Protein 3B5M (pdb70)

Radius of gyration: 33.57 Å; Cα contacts (8 Å, |Δi|>4): 1806; chains: 4; bounding box: 83×88×85 Å

InterPro domains:
  IPR007386 DUF447, N-terminal domain [PF04289] (4-126)
  IPR012349 FMN-binding split barrel [G3DSA:2.30.110.10] (1-131)
  IPR049288 DUF447, C-terminal domain [PF20766] (135-187)

Structure (mmCIF, N/CA/C/O backbone):
data_3B5M
#
_entry.id   3B5M
#
_cell.length_a   49.268
_cell.length_b   58.315
_cell.length_c   73.799
_cell.angle_alpha   93.89
_cell.angle_beta   91.12
_cell.angle_gamma   90.10
#
_symmetry.space_group_name_H-M   'P 1'
#
loop_
_entity.id
_entity.type
_entity.pdbx_description
1 polymer 'Uncharacterized protein'
2 non-polymer 'SULFATE ION'
3 water water
#
loop_
_atom_site.group_PDB
_atom_site.id
_atom_site.type_symbol
_atom_site.label_atom_id
_atom_site.label_alt_id
_atom_site.label_comp_id
_atom_site.label_asym_id
_atom_site.label_entity_id
_atom_site.label_seq_id
_atom_site.pdbx_PDB_ins_code
_atom_site.Cartn_x
_atom_site.Cartn_y
_atom_site.Cartn_z
_atom_site.occupancy
_atom_site.B_iso_or_equiv
_atom_site.auth_seq_id
_atom_site.auth_comp_id
_atom_site.auth_asym_id
_atom_site.auth_atom_id
_atom_site.pdbx_PDB_model_num
ATOM 1 N N . SER A 1 2 ? -12.897 -1.742 -31.696 1.00 13.43 0 SER A N 1
ATOM 2 C CA . SER A 1 2 ? -13.811 -2.066 -32.845 1.00 11.68 0 SER A CA 1
ATOM 3 C C . SER A 1 2 ? -15.185 -2.320 -32.277 1.00 10.11 0 SER A C 1
ATOM 4 O O . SER A 1 2 ? -15.268 -2.619 -31.110 1.00 11.50 0 SER A O 1
ATOM 7 N N . LEU A 1 3 ? -16.229 -2.259 -33.099 1.00 10.14 1 LEU A N 1
ATOM 8 C CA . LEU A 1 3 ? -17.586 -2.482 -32.585 1.00 9.96 1 LEU A CA 1
ATOM 9 C C . LEU A 1 3 ? -17.819 -3.987 -32.456 1.00 9.28 1 LEU A C 1
ATOM 10 O O . LEU A 1 3 ? -17.892 -4.696 -33.493 1.00 10.82 1 LEU A O 1
ATOM 15 N N . ILE A 1 4 ? -17.943 -4.485 -31.239 1.00 8.00 2 ILE A N 1
ATOM 16 C CA . ILE A 1 4 ? -17.977 -5.942 -30.985 1.00 8.26 2 ILE A CA 1
ATOM 17 C C . ILE A 1 4 ? -19.228 -6.320 -30.226 1.00 8.59 2 ILE A C 1
ATOM 18 O O . ILE A 1 4 ? -19.596 -5.691 -29.204 1.00 9.15 2 ILE A O 1
ATOM 23 N N . LEU A 1 5 ? -19.895 -7.380 -30.688 1.00 8.31 3 LEU A N 1
ATOM 24 C CA . LEU A 1 5 ? -21.024 -7.994 -29.986 1.00 8.65 3 LEU A CA 1
ATOM 25 C C . LEU A 1 5 ? -20.526 -9.138 -29.105 1.00 8.02 3 LEU A C 1
ATOM 26 O O . LEU A 1 5 ? -19.774 -10.005 -29.579 1.00 8.53 3 LEU A O 1
ATOM 31 N N . GLU A 1 6 ? -20.898 -9.174 -27.827 1.00 7.76 4 GLU A N 1
ATOM 32 C CA . GLU A 1 6 ? -20.646 -10.353 -26.982 1.00 8.71 4 GLU A CA 1
ATOM 33 C C . GLU A 1 6 ? -21.759 -11.344 -27.293 1.00 8.20 4 GLU A C 1
ATOM 34 O O . GLU A 1 6 ? -22.907 -11.179 -26.875 1.00 9.43 4 GLU A O 1
ATOM 40 N N . SER A 1 7 ? -21.429 -12.339 -28.110 1.00 8.45 5 SER A N 1
ATOM 41 C CA . SER A 1 7 ? -22.395 -13.296 -28.680 1.00 8.16 5 SER A CA 1
ATOM 42 C C . SER A 1 7 ? -22.181 -14.712 -28.171 1.00 8.66 5 SER A C 1
ATOM 43 O O . SER A 1 7 ? -21.160 -15.013 -27.560 1.00 8.68 5 SER A O 1
ATOM 46 N N . LEU A 1 8 ? -23.132 -15.577 -28.510 1.00 8.00 6 LEU A N 1
ATOM 47 C CA . LEU A 1 8 ? -22.889 -17.019 -28.508 1.00 7.67 6 LEU A CA 1
ATOM 48 C C . LEU A 1 8 ? -22.944 -17.502 -29.926 1.00 7.25 6 LEU A C 1
ATOM 49 O O . LEU A 1 8 ? -23.825 -17.065 -30.703 1.00 7.47 6 LEU A O 1
ATOM 54 N N A VAL A 1 9 ? -22.006 -18.375 -30.280 0.50 6.57 7 VAL A N 1
ATOM 55 N N B VAL A 1 9 ? -22.037 -18.411 -30.282 0.50 8.02 7 VAL A N 1
ATOM 56 C CA A VAL A 1 9 ? -21.960 -18.921 -31.634 0.50 7.83 7 VAL A CA 1
ATOM 57 C CA B VAL A 1 9 ? -21.956 -18.929 -31.655 0.50 7.70 7 VAL A CA 1
ATOM 58 C C A VAL A 1 9 ? -22.235 -20.434 -31.599 0.50 6.53 7 VAL A C 1
ATOM 59 C C B VAL A 1 9 ? -22.121 -20.443 -31.690 0.50 8.49 7 VAL A C 1
ATOM 60 O O A VAL A 1 9 ? -21.741 -21.155 -30.714 0.50 7.50 7 VAL A O 1
ATOM 61 O O B VAL A 1 9 ? -21.397 -21.179 -30.969 0.50 7.03 7 VAL A O 1
ATOM 68 N N . THR A 1 10 ? -23.042 -20.908 -32.528 1.00 7.46 8 THR A N 1
ATOM 69 C CA . THR A 1 10 ? -23.148 -22.327 -32.779 1.00 7.51 8 THR A CA 1
ATOM 70 C C . THR A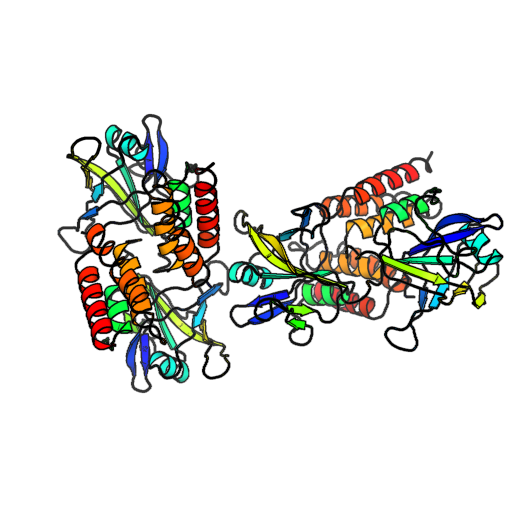 1 10 ? -22.437 -22.677 -34.081 1.00 7.83 8 THR A C 1
ATOM 71 O O . THR A 1 10 ? -22.476 -21.906 -35.061 1.00 7.79 8 THR A O 1
ATOM 75 N N . THR A 1 11 ? -21.793 -23.838 -34.085 1.00 8.35 9 THR A N 1
ATOM 76 C CA . THR A 1 11 ? -21.183 -24.391 -35.277 1.00 8.53 9 THR A CA 1
ATOM 77 C C . THR A 1 11 ? -21.394 -25.912 -35.229 1.00 8.51 9 THR A C 1
ATOM 78 O O . THR A 1 11 ? -21.707 -26.460 -34.172 1.00 9.63 9 THR A O 1
ATOM 82 N N . LEU A 1 12 ? -21.187 -26.575 -36.370 1.00 8.18 10 LEU A N 1
ATOM 83 C CA . LEU A 1 12 ? -21.296 -28.039 -36.493 1.00 8.66 10 LEU A CA 1
ATOM 84 C C . LEU A 1 12 ? -19.959 -28.596 -36.931 1.00 9.03 10 LEU A C 1
ATOM 85 O O . LEU A 1 12 ? -19.244 -28.006 -37.730 1.00 8.92 10 LEU A O 1
ATOM 90 N N . ASP A 1 13 ? -19.621 -29.769 -36.374 1.00 9.07 11 ASP A N 1
ATOM 91 C CA . ASP A 1 13 ? -18.407 -30.448 -36.818 1.00 9.57 11 ASP A CA 1
ATOM 92 C C . ASP A 1 13 ? -18.721 -31.327 -38.050 1.00 10.37 11 ASP A C 1
ATOM 93 O O . ASP A 1 13 ? -19.801 -31.255 -38.630 1.00 10.52 11 ASP A O 1
ATOM 98 N N . GLU A 1 14 ? -17.741 -32.126 -38.467 1.00 10.27 12 GLU A N 1
ATOM 99 C CA . GLU A 1 14 ? -17.860 -32.905 -39.713 1.00 11.12 12 GLU A CA 1
ATOM 100 C C . GLU A 1 14 ? -18.962 -33.961 -39.636 1.00 12.33 12 GLU A C 1
ATOM 101 O O . GLU A 1 14 ? -19.428 -34.451 -40.671 1.00 15.01 12 GLU A O 1
ATOM 107 N N . GLN A 1 15 ? -19.366 -34.309 -38.419 1.00 12.17 13 GLN A N 1
ATOM 108 C CA A GLN A 1 15 ? -20.423 -35.301 -38.129 0.50 9.01 13 GLN A CA 1
ATOM 109 C CA B GLN A 1 15 ? -20.449 -35.297 -38.254 0.50 17.22 13 GLN A CA 1
ATOM 110 C C . GLN A 1 15 ? -21.745 -34.678 -37.732 1.00 16.17 13 GLN A C 1
ATOM 111 O O . GLN A 1 15 ? -22.692 -35.383 -37.347 1.00 17.02 13 GLN A O 1
ATOM 122 N N . GLY A 1 16 ? -21.808 -33.352 -37.791 1.00 13.50 14 GLY A N 1
ATOM 123 C CA . GLY A 1 16 ? -23.023 -32.635 -37.421 1.00 14.60 14 GLY A CA 1
ATOM 124 C C . GLY A 1 16 ? -23.166 -32.403 -35.931 1.00 12.97 14 GLY A C 1
ATOM 125 O O . GLY A 1 16 ? -24.241 -31.932 -35.513 1.00 15.88 14 GLY A O 1
ATOM 126 N N . ARG A 1 17 ? -22.138 -32.661 -35.144 1.00 11.43 15 ARG A N 1
ATOM 127 C CA . ARG A 1 17 ? -22.235 -32.417 -33.696 1.00 12.26 15 ARG A CA 1
ATOM 128 C C . ARG A 1 17 ? -22.180 -30.918 -33.442 1.00 11.38 15 ARG A C 1
ATOM 129 O O . ARG A 1 17 ? -21.351 -30.193 -34.012 1.00 11.08 15 ARG A O 1
ATOM 137 N N . ILE A 1 18 ? -23.046 -30.447 -32.560 1.00 11.29 16 ILE A N 1
ATOM 138 C CA . ILE A 1 18 ? -23.213 -29.021 -32.301 1.00 10.39 16 ILE A CA 1
ATOM 139 C C . ILE A 1 18 ? -22.274 -28.525 -31.243 1.00 10.59 16 ILE A C 1
ATOM 140 O O . ILE A 1 18 ? -22.133 -29.141 -30.164 1.00 13.74 16 ILE A O 1
ATOM 145 N N . ASN A 1 19 ? -21.633 -27.400 -31.485 1.00 9.96 17 ASN A N 1
ATOM 146 C CA . ASN A 1 19 ? -20.823 -26.731 -30.489 1.00 10.57 17 ASN A CA 1
ATOM 147 C C . ASN A 1 19 ? -21.419 -25.353 -30.196 1.00 9.09 17 ASN A C 1
ATOM 148 O O . ASN A 1 19 ? -21.856 -24.660 -31.132 1.00 11.18 17 ASN A O 1
ATOM 153 N N . LEU A 1 20 ? -21.432 -24.945 -28.945 1.00 8.82 18 LEU A N 1
ATOM 154 C CA . LEU A 1 20 ? -21.896 -23.628 -28.523 1.00 9.80 18 LEU A CA 1
ATOM 155 C C . LEU A 1 20 ? -20.779 -22.963 -27.746 1.00 9.80 18 LEU A C 1
ATOM 156 O O . LEU A 1 20 ? -20.270 -23.571 -26.778 1.00 12.57 18 LEU A O 1
ATOM 161 N N . ALA A 1 21 ? -20.352 -21.764 -28.119 1.00 9.09 19 ALA A N 1
ATOM 162 C CA . ALA A 1 21 ? -19.253 -21.090 -27.441 1.00 10.09 19 ALA A CA 1
ATOM 163 C C . ALA A 1 21 ? -19.418 -19.575 -27.524 1.00 9.07 19 ALA A C 1
ATOM 164 O O . ALA A 1 21 ? -20.109 -19.075 -28.416 1.00 9.51 19 ALA A O 1
ATOM 166 N N . PRO A 1 22 ? -18.761 -18.825 -26.649 1.00 9.29 20 PRO A N 1
ATOM 167 C CA . PRO A 1 22 ? -18.783 -17.386 -26.790 1.00 10.07 20 PRO A CA 1
ATOM 168 C C . PRO A 1 22 ? -17.955 -16.967 -27.971 1.00 10.67 20 PRO A C 1
ATOM 169 O O . PRO A 1 22 ? -16.984 -17.621 -28.341 1.00 11.84 20 PRO A O 1
ATOM 173 N N . LEU A 1 23 ? -18.324 -15.847 -28.562 1.00 8.99 21 LEU A N 1
ATOM 174 C CA . LEU A 1 23 ? -17.520 -15.203 -29.580 1.00 9.55 21 LEU A CA 1
ATOM 175 C C . LEU A 1 23 ? -17.785 -13.726 -29.540 1.00 8.01 21 LEU A C 1
ATOM 176 O O . LEU A 1 23 ? -18.923 -13.319 -29.268 1.00 8.95 21 LEU A O 1
ATOM 181 N N . GLY A 1 24 ? -16.779 -12.938 -29.874 1.00 8.85 22 GLY A N 1
ATOM 182 C CA . GLY A 1 24 ? -16.918 -11.469 -29.972 1.00 8.73 22 GLY A CA 1
ATOM 183 C C . GLY A 1 24 ? -16.691 -11.019 -31.400 1.00 8.71 22 GLY A C 1
ATOM 184 O O . GLY A 1 24 ? -15.642 -10.404 -31.686 1.00 10.15 22 GLY A O 1
ATOM 185 N N . PRO A 1 25 ? -17.629 -11.256 -32.298 1.00 7.76 23 PRO A N 1
ATOM 186 C CA . PRO A 1 25 ? -17.440 -10.792 -33.669 1.00 9.30 23 PRO A CA 1
ATOM 187 C C . PRO A 1 25 ? -17.465 -9.276 -33.783 1.00 9.48 23 PRO A C 1
ATOM 188 O O . PRO A 1 25 ? -18.186 -8.598 -33.037 1.00 8.80 23 PRO A O 1
ATOM 192 N N . ILE A 1 26 ? -16.684 -8.780 -34.728 1.00 8.59 24 ILE A N 1
ATOM 193 C CA . ILE A 1 26 ? -16.737 -7.368 -35.102 1.00 9.16 24 ILE A CA 1
ATOM 194 C C . ILE A 1 26 ? -17.890 -7.190 -36.041 1.00 10.11 24 ILE A C 1
ATOM 195 O O . ILE A 1 26 ? -18.056 -7.952 -37.011 1.00 9.62 24 ILE A O 1
ATOM 200 N N . VAL A 1 27 ? -18.727 -6.217 -35.778 1.00 9.45 25 VAL A N 1
ATOM 201 C CA . VAL A 1 27 ? -19.841 -5.865 -36.647 1.00 10.99 25 VAL A CA 1
ATOM 202 C C . VAL A 1 27 ? -19.336 -4.963 -37.772 1.00 12.08 25 VAL A C 1
ATOM 203 O O . VAL A 1 27 ? -18.685 -3.879 -37.546 1.00 13.99 25 VAL A O 1
ATOM 207 N N . LEU A 1 28 ? -19.518 -5.415 -38.999 1.00 9.69 26 LEU A N 1
ATOM 208 C CA . LEU A 1 28 ? -19.087 -4.708 -40.171 1.00 10.17 26 LEU A CA 1
ATOM 209 C C . LEU A 1 28 ? -20.288 -4.043 -40.834 1.00 13.51 26 LEU A C 1
ATOM 210 O O . LEU A 1 28 ? -21.434 -4.494 -40.668 1.00 13.23 26 LEU A O 1
ATOM 215 N N . PRO A 1 29 ? -20.035 -2.999 -41.662 1.00 13.61 27 PRO A N 1
ATOM 216 C CA . PRO A 1 29 ? -21.073 -2.389 -42.476 1.00 16.78 27 PRO A CA 1
ATOM 217 C C . PRO A 1 29 ? -21.864 -3.401 -43.282 1.00 14.84 27 PRO A C 1
ATOM 218 O O . PRO A 1 29 ? -21.314 -4.410 -43.690 1.00 15.02 27 PRO A O 1
ATOM 222 N N . PRO A 1 30 ? -23.155 -3.100 -43.531 1.00 17.51 28 PRO A N 1
ATOM 223 C CA . PRO A 1 30 ? -23.906 -3.967 -44.428 1.00 19.60 28 PRO A CA 1
ATOM 224 C C . PRO A 1 30 ? -23.425 -3.786 -45.871 1.00 24.27 28 PRO A C 1
ATOM 225 O O . PRO A 1 30 ? -22.745 -2.791 -46.184 1.00 23.73 28 PRO A O 1
ATOM 229 N N . GLN A 1 31 ? -23.743 -4.745 -46.731 1.00 22.78 29 GLN A N 1
ATOM 230 C CA A GLN A 1 31 ? -23.406 -4.646 -48.157 0.50 28.23 29 GLN A CA 1
ATOM 231 C CA B GLN A 1 31 ? -23.402 -4.647 -48.157 0.50 27.23 29 GLN A CA 1
ATOM 232 C C . GLN A 1 31 ? -24.183 -3.529 -48.857 1.00 31.66 29 GLN A C 1
ATOM 233 O O . GLN A 1 31 ? -23.680 -2.912 -49.808 1.00 43.08 29 GLN A O 1
ATOM 244 N N . SER A 1 32 ? -25.400 -3.274 -48.377 1.00 28.12 30 SER A N 1
ATOM 245 C CA A SER A 1 32 ? -26.267 -2.233 -48.924 0.50 31.83 30 SER A CA 1
ATOM 246 C CA B SER A 1 32 ? -26.269 -2.233 -48.924 0.50 32.74 30 SER A CA 1
ATOM 247 C C . SER A 1 32 ? -26.968 -1.501 -47.779 1.00 34.19 30 SER A C 1
ATOM 248 O O . SER A 1 32 ? -27.235 -2.106 -46.726 1.00 30.12 30 SER A O 1
ATOM 253 N N . PRO A 1 33 ? -27.264 -0.185 -47.954 1.00 33.06 31 PRO A N 1
ATOM 254 C CA . PRO A 1 33 ? -27.924 0.520 -46.838 1.00 34.82 31 PRO A CA 1
ATOM 255 C C . PRO A 1 33 ? -29.231 -0.135 -46.390 1.00 32.84 31 PRO A C 1
ATOM 256 O O . PRO A 1 33 ? -30.009 -0.602 -47.223 1.00 35.69 31 PRO A O 1
ATOM 260 N N . GLY A 1 34 ? -29.431 -0.200 -45.075 1.00 38.08 32 GLY A N 1
ATOM 261 C CA . GLY A 1 34 ? -30.588 -0.870 -44.479 1.00 37.17 32 GLY A CA 1
ATOM 262 C C . GLY A 1 34 ? -30.409 -2.372 -44.296 1.00 32.67 32 GLY A C 1
ATOM 263 O O . GLY A 1 34 ? -31.225 -3.022 -43.625 1.00 34.67 32 GLY A O 1
ATOM 264 N N . GLY A 1 35 ? -29.342 -2.912 -44.889 1.00 24.88 33 GLY A N 1
ATOM 265 C CA . GLY A 1 35 ? -29.103 -4.364 -44.945 1.00 25.20 33 GLY A CA 1
ATOM 266 C C . GLY A 1 35 ? -28.599 -4.964 -43.647 1.00 18.08 33 GLY A C 1
ATOM 267 O O . GLY A 1 35 ? -28.338 -4.258 -42.678 1.00 19.83 33 GLY A O 1
ATOM 268 N N . LEU A 1 36 ? -28.476 -6.290 -43.644 1.00 15.78 34 LEU A N 1
ATOM 269 C CA . LEU A 1 36 ? -27.983 -6.983 -42.463 1.00 14.01 34 LEU A CA 1
ATOM 270 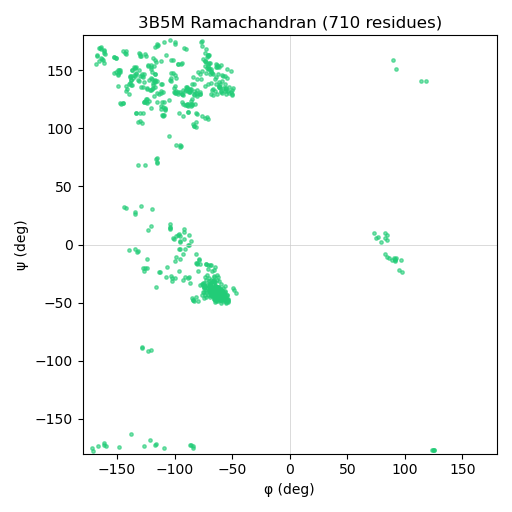C C . LEU A 1 36 ? -26.486 -6.700 -42.285 1.00 14.67 34 LEU A C 1
ATOM 271 O O . LEU A 1 36 ? -25.772 -6.488 -43.244 1.00 14.05 34 LEU A O 1
ATOM 276 N N . PRO A 1 37 ? -26.008 -6.720 -41.038 1.00 13.30 35 PRO A N 1
ATOM 277 C CA . PRO A 1 37 ? -24.578 -6.538 -40.806 1.00 12.64 35 PRO A CA 1
ATOM 278 C C . PRO A 1 37 ? -23.786 -7.676 -41.447 1.00 12.30 35 PRO A C 1
ATOM 279 O O . PRO A 1 37 ? -24.331 -8.780 -41.660 1.00 11.42 35 PRO A O 1
ATOM 283 N N . GLN A 1 38 ? -22.530 -7.419 -41.779 1.00 10.19 36 GLN A N 1
ATOM 284 C CA . GLN A 1 38 ? -21.571 -8.485 -41.983 1.00 9.48 36 GLN A CA 1
ATOM 285 C C . GLN A 1 38 ? -20.749 -8.604 -40.727 1.00 8.57 36 GLN A C 1
ATOM 286 O O . GLN A 1 38 ? -20.874 -7.764 -39.817 1.00 9.34 36 GLN A O 1
ATOM 292 N N . PHE A 1 39 ? -19.898 -9.619 -40.621 1.00 8.41 37 PHE A N 1
ATOM 293 C CA . PHE A 1 39 ? -19.159 -9.844 -39.404 1.00 7.55 37 PHE A CA 1
ATOM 294 C C . PHE A 1 39 ? -17.739 -10.222 -39.696 1.00 9.16 37 PHE A C 1
ATOM 295 O O . PHE A 1 39 ? -17.464 -10.887 -40.716 1.00 9.97 37 PHE A O 1
ATOM 303 N N . LEU A 1 40 ? -16.794 -9.787 -38.860 1.00 9.22 38 LEU A N 1
ATOM 304 C CA . LEU A 1 40 ? -15.430 -10.276 -38.927 1.00 8.22 38 LEU A CA 1
ATOM 305 C C . LEU A 1 40 ? -15.235 -11.162 -37.707 1.00 9.25 38 LEU A C 1
ATOM 306 O O . LEU A 1 40 ? -15.364 -10.721 -36.540 1.00 9.60 38 LEU A O 1
ATOM 311 N N . LEU A 1 41 ? -14.992 -12.451 -37.969 1.00 10.23 39 LEU A N 1
ATOM 312 C CA . LEU A 1 41 ? -14.831 -13.469 -36.934 1.00 8.75 39 LEU A CA 1
ATOM 313 C C . LEU A 1 41 ? -13.367 -13.737 -36.750 1.00 9.89 39 LEU A C 1
ATOM 314 O O . LEU A 1 41 ? -12.630 -13.936 -37.734 1.00 11.57 39 LEU A O 1
ATOM 319 N N . ARG A 1 42 ? -12.937 -13.802 -35.514 1.00 9.91 40 ARG A N 1
ATOM 320 C CA A ARG A 1 42 ? -11.549 -14.007 -35.142 0.50 13.32 40 ARG A CA 1
ATOM 321 C CA B ARG A 1 42 ? -11.538 -14.055 -35.172 0.50 10.44 40 ARG A CA 1
ATOM 322 C C . ARG A 1 42 ? -11.530 -15.177 -34.128 1.00 12.63 40 ARG A C 1
ATOM 323 O O . ARG A 1 42 ? -11.195 -15.004 -33.015 1.00 13.21 40 ARG A O 1
ATOM 338 N N . PRO A 1 43 ? -11.905 -16.359 -34.575 1.00 12.35 41 PRO A N 1
ATOM 339 C CA . PRO A 1 43 ? -11.955 -17.480 -33.689 1.00 13.68 41 PRO A CA 1
ATOM 340 C C . PRO A 1 43 ? -10.545 -17.875 -33.251 1.00 13.59 41 PRO A C 1
ATOM 341 O O . PRO A 1 43 ? -9.586 -17.711 -33.983 1.00 16.32 41 PRO A O 1
ATOM 345 N N . TYR A 1 44 ? -10.464 -18.434 -32.065 1.00 13.57 42 TYR A N 1
ATOM 346 C CA . TYR A 1 44 ? -9.178 -18.795 -31.483 1.00 15.29 42 TYR A CA 1
ATOM 347 C C . TYR A 1 44 ? -8.664 -20.119 -32.027 1.00 14.63 42 TYR A C 1
ATOM 348 O O . TYR A 1 44 ? -9.358 -21.143 -31.939 1.00 13.23 42 TYR A O 1
ATOM 357 N N . GLU A 1 45 ? -7.419 -20.120 -32.485 1.00 15.36 43 GLU A N 1
ATOM 358 C CA . GLU A 1 45 ? -6.808 -21.289 -33.106 1.00 16.28 43 GLU A CA 1
ATOM 359 C C . GLU A 1 45 ? -6.878 -22.493 -32.181 1.00 15.69 43 GLU A C 1
ATOM 360 O O . GLU A 1 45 ? -6.560 -22.407 -30.999 1.00 15.35 43 GLU A O 1
ATOM 366 N N . GLY A 1 46 ? -7.356 -23.611 -32.709 1.00 14.65 44 GLY A N 1
ATOM 367 C CA . GLY A 1 46 ? -7.429 -24.845 -31.942 1.00 16.63 44 GLY A CA 1
ATOM 368 C C . GLY A 1 46 ? -8.734 -25.060 -31.217 1.00 16.75 44 GLY A C 1
ATOM 369 O O . GLY A 1 46 ? -8.987 -26.169 -30.715 1.00 18.30 44 GLY A O 1
ATOM 370 N N . SER A 1 47 ? -9.571 -24.021 -31.132 1.00 13.03 45 SER A N 1
ATOM 371 C CA . SER A 1 47 ? -10.885 -24.140 -30.490 1.00 12.14 45 SER A CA 1
ATOM 372 C C . SER A 1 47 ? -11.818 -24.920 -31.409 1.00 10.71 45 SER A C 1
ATOM 373 O O . SER A 1 47 ? -11.619 -24.964 -32.623 1.00 10.93 45 SER A O 1
ATOM 376 N N . THR A 1 48 ? -12.865 -25.505 -30.837 1.00 10.71 46 THR A N 1
ATOM 377 C CA . THR A 1 48 ? -13.828 -26.213 -31.650 1.00 11.33 46 THR A CA 1
ATOM 378 C C . THR A 1 48 ? -14.538 -25.264 -32.609 1.00 9.24 46 THR A C 1
ATOM 379 O O . THR A 1 48 ? -14.744 -25.602 -33.775 1.00 9.25 46 THR A O 1
ATOM 383 N N . THR A 1 49 ? -14.860 -24.052 -32.166 1.00 9.63 47 THR A N 1
ATOM 384 C CA . THR A 1 49 ? -15.451 -23.044 -33.071 1.00 9.33 47 THR A CA 1
ATOM 385 C C . THR A 1 49 ? -14.557 -22.775 -34.245 1.00 9.41 47 THR A C 1
ATOM 386 O O . THR A 1 49 ? -15.026 -22.736 -35.389 1.00 8.42 47 THR A O 1
ATOM 390 N N . CYS A 1 50 ? -13.277 -22.593 -33.990 1.00 8.75 48 CYS A N 1
ATOM 391 C CA . CYS A 1 50 ? -12.351 -22.295 -35.066 1.00 10.10 48 CYS A CA 1
ATOM 392 C C . CYS A 1 50 ? -12.239 -23.495 -36.031 1.00 9.45 48 CYS A C 1
ATOM 393 O O . CYS A 1 50 ? -12.359 -23.335 -37.249 1.00 9.12 48 CYS A O 1
ATOM 396 N N . ASP A 1 51 ? -12.077 -24.705 -35.487 1.00 9.15 49 ASP A N 1
ATOM 397 C CA . ASP A 1 51 ? -12.008 -25.899 -36.356 1.00 9.21 49 ASP A CA 1
ATOM 398 C C . ASP A 1 51 ? -13.243 -26.002 -37.230 1.00 8.22 49 ASP A C 1
ATOM 399 O O . ASP A 1 51 ? -13.164 -26.258 -38.441 1.00 9.04 49 ASP A O 1
ATOM 404 N N . ASN A 1 52 ? -14.416 -25.806 -36.637 1.00 8.48 50 ASN A N 1
ATOM 405 C CA . ASN A 1 52 ? -15.663 -25.980 -37.362 1.00 9.34 50 ASN A CA 1
ATOM 406 C C . ASN A 1 52 ? -15.877 -24.882 -38.401 1.00 7.52 50 ASN A C 1
ATOM 407 O O . ASN A 1 52 ? -16.363 -25.149 -39.487 1.00 8.61 50 ASN A O 1
ATOM 412 N N . LEU A 1 53 ? -15.457 -23.654 -38.107 1.00 7.92 51 LEU A N 1
ATOM 413 C CA . LEU A 1 53 ? -15.523 -22.571 -39.096 1.00 8.22 51 LEU A CA 1
ATOM 414 C C . LEU A 1 53 ? -14.589 -22.820 -40.245 1.00 8.21 51 LEU A C 1
ATOM 415 O O . LEU A 1 53 ? -14.974 -22.613 -41.414 1.00 8.94 51 LEU A O 1
ATOM 420 N N . LEU A 1 54 ? -13.381 -23.275 -39.950 1.00 8.41 52 LEU A N 1
ATOM 421 C CA . LEU A 1 54 ? -12.423 -23.516 -41.026 1.00 9.35 52 LEU A CA 1
ATOM 422 C C . LEU A 1 54 ? -12.806 -24.720 -41.899 1.00 9.28 52 LEU A C 1
ATOM 423 O O . LEU A 1 54 ? -12.476 -24.746 -43.096 1.00 11.01 52 LEU A O 1
ATOM 428 N N . ALA A 1 55 ? -13.509 -25.708 -41.331 1.00 8.59 53 ALA A N 1
ATOM 429 C CA . ALA A 1 55 ? -13.980 -26.852 -42.093 1.00 9.09 53 ALA A CA 1
ATOM 430 C C . ALA A 1 55 ? -15.223 -26.540 -42.872 1.00 8.67 53 ALA A C 1
ATOM 431 O O . ALA A 1 55 ? -15.315 -26.869 -44.042 1.00 11.30 53 ALA A O 1
ATOM 433 N N . SER A 1 56 ? -16.222 -25.933 -42.247 1.00 9.17 54 SER A N 1
ATOM 434 C CA . SER A 1 56 ? -17.548 -25.813 -42.851 1.00 10.21 54 SER A CA 1
ATOM 435 C C . SER A 1 56 ? -17.845 -24.493 -43.487 1.00 9.15 54 SER A C 1
ATOM 436 O O . SER A 1 56 ? -18.719 -24.429 -44.358 1.00 10.42 54 SER A O 1
ATOM 439 N N . GLY A 1 57 ? -17.219 -23.415 -42.987 1.00 8.66 55 GLY A N 1
ATOM 440 C CA . GLY A 1 57 ? -17.597 -22.089 -43.456 1.00 9.15 55 GLY A CA 1
ATOM 441 C C . GLY A 1 57 ? -18.860 -21.518 -42.852 1.00 8.45 55 GLY A C 1
ATOM 442 O O . GLY A 1 57 ? -19.252 -20.415 -43.287 1.00 8.51 55 GLY A O 1
ATOM 443 N N . ASN A 1 58 ? -19.518 -22.207 -41.927 1.00 7.58 56 ASN A N 1
ATOM 444 C CA . ASN A 1 58 ? -20.833 -21.801 -41.441 1.00 7.50 56 ASN A CA 1
ATOM 445 C C . ASN A 1 58 ? -20.804 -21.559 -39.942 1.00 7.42 56 ASN A C 1
ATOM 446 O O . ASN A 1 58 ? -20.060 -22.229 -39.209 1.00 7.93 56 ASN A O 1
ATOM 451 N N . ALA A 1 59 ? -21.677 -20.655 -39.483 1.00 6.81 57 ALA A N 1
ATOM 452 C CA . ALA A 1 59 ? -21.893 -20.448 -38.050 1.00 6.54 57 ALA A CA 1
ATOM 453 C C . ALA A 1 59 ? -23.201 -19.732 -37.858 1.00 6.65 57 ALA A C 1
ATOM 454 O O . ALA A 1 59 ? -23.731 -19.157 -38.810 1.00 7.14 57 ALA A O 1
ATOM 456 N N . VAL A 1 60 ? -23.723 -19.727 -36.634 1.00 7.68 58 VAL A N 1
ATOM 457 C CA . VAL A 1 60 ? -24.849 -18.882 -36.284 1.00 6.75 58 VAL A CA 1
ATOM 458 C C . VAL A 1 60 ? -24.450 -18.028 -35.090 1.00 7.12 58 VAL A C 1
ATOM 459 O O . VAL A 1 60 ? -24.052 -18.542 -34.021 1.00 7.70 58 VAL A O 1
ATOM 463 N N . ILE A 1 61 ? -24.534 -16.709 -35.284 1.00 6.44 59 ILE A N 1
ATOM 464 C CA . ILE A 1 61 ? -24.192 -15.723 -34.245 1.00 6.85 59 ILE A CA 1
ATOM 465 C C . ILE A 1 61 ? -25.481 -15.302 -33.567 1.00 6.61 59 ILE A C 1
ATOM 466 O O . ILE A 1 61 ? -26.446 -14.957 -34.237 1.00 7.31 59 ILE A O 1
ATOM 471 N N . HIS A 1 62 ? -25.480 -15.309 -32.232 1.00 6.13 60 HIS A N 1
ATOM 472 C CA . HIS A 1 62 ? -26.688 -14.997 -31.480 1.00 6.70 60 HIS A CA 1
ATOM 473 C C . HIS A 1 62 ? -26.524 -13.778 -30.602 1.00 8.17 60 HIS A C 1
ATOM 474 O O . HIS A 1 62 ? -25.545 -13.665 -29.871 1.00 8.65 60 HIS A O 1
ATOM 481 N N . VAL A 1 63 ? -27.563 -12.946 -30.620 1.00 7.47 61 VAL A N 1
ATOM 482 C CA . VAL A 1 63 ? -27.751 -11.877 -29.639 1.00 7.84 61 VAL A CA 1
ATOM 483 C C . VAL A 1 63 ? -28.576 -12.496 -28.524 1.00 8.28 61 VAL A C 1
ATOM 484 O O . VAL A 1 63 ? -29.703 -12.958 -28.743 1.00 8.28 61 VAL A O 1
ATOM 488 N N . ILE A 1 64 ? -27.999 -12.494 -27.323 1.00 8.39 62 ILE A N 1
ATOM 489 C CA . ILE A 1 64 ? -28.641 -13.064 -26.142 1.00 9.45 62 ILE A CA 1
ATOM 490 C C . ILE A 1 64 ? -28.502 -12.107 -24.956 1.00 8.93 62 ILE A C 1
ATOM 491 O O . ILE A 1 64 ? -27.566 -11.326 -24.861 1.00 9.43 62 ILE A O 1
ATOM 496 N N . ASP A 1 65 ? -29.488 -12.210 -24.068 1.00 9.73 63 ASP A N 1
ATOM 497 C CA . ASP A 1 65 ? -29.421 -11.543 -22.761 1.00 9.64 63 ASP A CA 1
ATOM 498 C C . ASP A 1 65 ? -29.114 -12.519 -21.649 1.00 12.44 63 ASP A C 1
ATOM 499 O O . ASP A 1 65 ? -29.266 -12.163 -20.476 1.00 12.91 63 ASP A O 1
ATOM 504 N N . ASP A 1 66 ? -28.596 -13.707 -22.004 1.00 11.46 64 ASP A N 1
ATOM 505 C CA . ASP A 1 66 ? -28.308 -14.794 -21.056 1.00 12.17 64 ASP A CA 1
ATOM 506 C C . ASP A 1 66 ? -26.804 -14.781 -20.696 1.00 11.81 64 ASP A C 1
ATOM 507 O O . ASP A 1 66 ? -25.989 -15.450 -21.300 1.00 13.84 64 ASP A O 1
ATOM 512 N N . ALA A 1 67 ? -26.484 -13.966 -19.712 1.00 13.56 65 ALA A N 1
ATOM 513 C CA . ALA A 1 67 ? -25.108 -13.837 -19.252 1.00 12.91 65 ALA A CA 1
ATOM 514 C C . ALA A 1 67 ? -24.638 -15.125 -18.565 1.00 12.97 65 ALA A C 1
ATOM 515 O O . ALA A 1 67 ? -23.474 -15.478 -18.671 1.00 14.89 65 ALA A O 1
ATOM 517 N N . LEU A 1 68 ? -25.565 -15.841 -17.941 1.00 13.88 66 LEU A N 1
ATOM 518 C CA . LEU A 1 68 ? -25.229 -17.133 -17.321 1.00 13.75 66 LEU A CA 1
ATOM 519 C C . LEU A 1 68 ? -24.712 -18.118 -18.365 1.00 14.84 66 LEU A C 1
ATOM 520 O O . LEU A 1 68 ? -23.686 -18.773 -18.161 1.00 13.91 66 LEU A O 1
ATOM 525 N N . LEU A 1 69 ? -25.375 -18.209 -19.519 1.00 12.46 67 LEU A N 1
ATOM 526 C CA . LEU A 1 69 ? -24.940 -19.149 -20.531 1.00 13.85 67 LEU A CA 1
ATOM 527 C C . LEU A 1 69 ? -23.595 -18.755 -21.138 1.00 12.68 67 LEU A C 1
ATOM 528 O O . LEU A 1 69 ? -22.788 -19.624 -21.462 1.00 14.86 67 LEU A O 1
ATOM 533 N N . ILE A 1 70 ? -23.357 -17.449 -21.303 1.00 13.16 68 ILE A N 1
ATOM 534 C CA . ILE A 1 70 ? -22.027 -17.008 -21.746 1.00 15.90 68 ILE A CA 1
ATOM 535 C C . ILE A 1 70 ? -20.987 -17.429 -20.717 1.00 13.97 68 ILE A C 1
ATOM 536 O O . ILE A 1 70 ? -19.970 -18.002 -21.085 1.00 14.97 68 ILE A O 1
ATOM 541 N N . ALA A 1 71 ? -21.255 -17.184 -19.437 1.00 13.75 69 ALA A N 1
ATOM 542 C CA . ALA A 1 71 ? -20.297 -17.617 -18.405 1.00 14.09 69 ALA A CA 1
ATOM 543 C C . ALA A 1 71 ? -20.048 -19.121 -18.425 1.00 15.38 69 ALA A C 1
ATOM 544 O O . ALA A 1 71 ? -18.894 -19.549 -18.379 1.00 14.92 69 ALA A O 1
ATOM 546 N N . LYS A 1 72 ? -21.106 -19.906 -18.522 1.00 13.11 70 LYS A N 1
ATOM 547 C CA . LYS A 1 72 ? -20.937 -21.348 -18.541 1.00 14.57 70 LYS A CA 1
ATOM 548 C C . LYS A 1 72 ? -20.086 -21.838 -19.711 1.00 14.76 70 LYS A C 1
ATOM 549 O O . LYS A 1 72 ? -19.185 -22.644 -19.541 1.00 16.85 70 LYS A O 1
ATOM 555 N N . THR A 1 73 ? -20.349 -21.325 -20.923 1.00 14.65 71 THR A N 1
ATOM 556 C CA . THR A 1 73 ? -19.606 -21.769 -22.112 1.00 15.13 71 THR A CA 1
ATOM 557 C C . THR A 1 73 ? -18.197 -21.141 -22.216 1.00 15.85 71 THR A C 1
ATOM 558 O O . THR A 1 73 ? -17.339 -21.643 -22.950 1.00 17.99 71 THR A O 1
ATOM 562 N N . ALA A 1 74 ? -17.949 -20.060 -21.481 1.00 14.54 72 ALA A N 1
ATOM 563 C CA . ALA A 1 74 ? -16.597 -19.491 -21.377 1.00 17.38 72 ALA A CA 1
ATOM 564 C C . ALA A 1 74 ? -15.704 -20.345 -20.472 1.00 19.65 72 ALA A C 1
ATOM 565 O O . ALA A 1 74 ? -14.495 -20.469 -20.716 1.00 20.23 72 ALA A O 1
ATOM 567 N N . ILE A 1 75 ? -16.308 -20.917 -19.432 1.00 18.76 73 ILE A N 1
ATOM 568 C CA . ILE A 1 75 ? -15.583 -21.698 -18.400 1.00 19.49 73 ILE A CA 1
ATOM 569 C C . ILE A 1 75 ? -15.409 -23.158 -18.790 1.00 22.35 73 ILE A C 1
ATOM 570 O O . ILE A 1 75 ? -14.390 -23.798 -18.437 1.00 24.85 73 ILE A O 1
ATOM 575 N N . GLY A 1 76 ? -16.372 -23.709 -19.510 1.00 21.31 74 GLY A N 1
ATOM 576 C CA . GLY A 1 76 ? -16.369 -25.133 -19.812 1.00 25.86 74 GLY A CA 1
ATOM 577 C C . GLY A 1 76 ? -17.260 -25.462 -20.980 1.00 23.54 74 GLY A C 1
ATOM 578 O O . GLY A 1 76 ? -17.740 -24.556 -21.656 1.00 26.06 74 GLY A O 1
ATOM 579 N N . LYS A 1 77 ? -17.455 -26.748 -21.238 1.00 26.27 75 LYS A N 1
ATOM 580 C CA . LYS A 1 77 ? -18.288 -27.216 -22.336 1.00 26.88 75 LYS A CA 1
ATOM 581 C C . LYS A 1 77 ? -19.731 -27.376 -21.864 1.00 28.07 75 LYS A C 1
ATOM 582 O O . LYS A 1 77 ?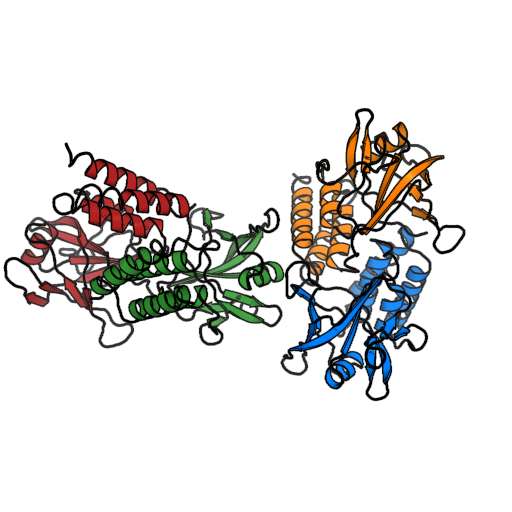 -19.978 -27.896 -20.770 1.00 32.79 75 LYS A O 1
ATOM 588 N N . VAL A 1 78 ? -20.678 -26.909 -22.680 1.00 20.11 76 VAL A N 1
ATOM 589 C CA . VAL A 1 78 ? -22.101 -27.072 -22.432 1.00 18.54 76 VAL A CA 1
ATOM 590 C C . VAL A 1 78 ? -22.670 -27.883 -23.573 1.00 21.98 76 VAL A C 1
ATOM 591 O O . VAL A 1 78 ? -22.461 -27.532 -24.742 1.00 23.17 76 VAL A O 1
ATOM 595 N N . ASP A 1 79 ? -23.389 -28.955 -23.240 1.00 18.88 77 ASP A N 1
ATOM 596 C CA . ASP A 1 79 ? -24.079 -29.781 -24.220 1.00 20.31 77 ASP A CA 1
ATOM 597 C C . ASP A 1 79 ? -25.259 -28.988 -24.764 1.00 19.60 77 ASP A C 1
ATOM 598 O O . ASP A 1 79 ? -26.276 -28.790 -24.074 1.00 20.27 77 ASP A O 1
ATOM 603 N N . ALA A 1 80 ? -25.142 -28.549 -26.008 1.00 16.71 78 ALA A N 1
ATOM 604 C CA . ALA A 1 80 ? -26.181 -27.719 -26.587 1.00 15.69 78 ALA A CA 1
ATOM 605 C C . ALA A 1 80 ? -27.141 -28.490 -27.474 1.00 16.95 78 ALA A C 1
ATOM 606 O O . ALA A 1 80 ? -28.015 -27.882 -28.097 1.00 16.68 78 ALA A O 1
ATOM 608 N N . SER A 1 81 ? -27.043 -29.827 -27.515 1.00 17.92 79 SER A N 1
ATOM 609 C CA A SER A 1 81 ? -27.879 -30.611 -28.431 0.50 17.93 79 SER A CA 1
ATOM 610 C CA B SER A 1 81 ? -27.880 -30.612 -28.426 0.50 19.01 79 SER A CA 1
ATOM 611 C C . SER A 1 81 ? -29.374 -30.360 -28.256 1.00 19.30 79 SER A C 1
ATOM 612 O O . SER A 1 81 ? -30.110 -30.311 -29.237 1.00 20.71 79 SER A O 1
ATOM 617 N N . ASP A 1 82 ? -29.811 -30.175 -27.017 1.00 16.53 80 ASP A N 1
ATOM 618 C CA . ASP A 1 82 ? -31.232 -29.935 -26.740 1.00 16.86 80 ASP A CA 1
ATOM 619 C C . ASP A 1 82 ? -31.617 -28.451 -26.622 1.00 17.32 80 ASP A C 1
ATOM 620 O O . ASP A 1 82 ? -32.782 -28.102 -26.353 1.00 16.54 80 ASP A O 1
ATOM 625 N N . LEU A 1 83 ? -30.623 -27.586 -26.841 1.00 13.88 81 LEU A N 1
ATOM 626 C CA . LEU A 1 83 ? -30.823 -26.139 -26.736 1.00 13.85 81 LEU A CA 1
ATOM 627 C C . LEU A 1 83 ? -31.117 -25.465 -28.066 1.00 11.48 81 LEU A C 1
ATOM 628 O O . LEU A 1 83 ? -31.335 -24.251 -28.067 1.00 11.76 81 LEU A O 1
ATOM 633 N N . VAL A 1 84 ? -31.092 -26.203 -29.166 1.00 10.55 82 VAL A N 1
ATOM 634 C CA . VAL A 1 84 ? -31.096 -25.592 -30.496 1.00 10.86 82 VAL A CA 1
ATOM 635 C C . VAL A 1 84 ? -32.141 -26.219 -31.387 1.00 11.94 82 VAL A C 1
ATOM 636 O O . VAL A 1 84 ? -32.642 -27.339 -31.076 1.00 14.00 82 VAL A O 1
ATOM 640 N N . VAL A 1 85 ? -32.466 -25.570 -32.497 1.00 10.76 83 VAL A N 1
ATOM 641 C CA . VAL A 1 85 ? -33.335 -26.082 -33.550 1.00 12.43 83 VAL A CA 1
ATOM 642 C C . VAL A 1 85 ? -32.689 -25.779 -34.908 1.00 12.13 83 VAL A C 1
ATOM 643 O O . VAL A 1 85 ? -32.019 -24.732 -35.060 1.00 11.79 83 VAL A O 1
ATOM 647 N N . PRO A 1 86 ? -32.854 -26.633 -35.894 1.00 10.86 84 PRO A N 1
ATOM 648 C CA . PRO A 1 86 ? -32.324 -26.341 -37.235 1.00 10.64 84 PRO A CA 1
ATOM 649 C C . PRO A 1 86 ? -33.001 -25.135 -37.850 1.00 11.28 84 PRO A C 1
ATOM 650 O O . PRO A 1 86 ? -34.189 -24.905 -37.651 1.00 12.43 84 PRO A O 1
ATOM 654 N N . ILE A 1 87 ? -32.244 -24.326 -38.576 1.00 10.66 85 ILE A N 1
ATOM 655 C CA . ILE A 1 87 ? -32.815 -23.121 -39.183 1.00 11.45 85 ILE A CA 1
ATOM 656 C C . ILE A 1 87 ? -33.516 -23.449 -40.519 1.00 9.28 85 ILE A C 1
ATOM 657 O O . ILE A 1 87 ? -32.945 -24.100 -41.356 1.00 9.69 85 ILE A O 1
ATOM 662 N N . PRO A 1 88 ? -34.742 -22.957 -40.708 1.00 10.21 86 PRO A N 1
ATOM 663 C CA . PRO A 1 88 ? -35.430 -23.130 -41.989 1.00 11.69 86 PRO A CA 1
ATOM 664 C C . PRO A 1 88 ? -34.600 -22.663 -43.166 1.00 10.81 86 PRO A C 1
ATOM 665 O O . PRO A 1 88 ? -34.029 -21.545 -43.152 1.00 10.86 86 PRO A O 1
ATOM 669 N N . GLY A 1 89 ? -34.487 -23.500 -44.186 1.00 10.69 87 GLY A N 1
ATOM 670 C CA . GLY A 1 89 ? -33.671 -23.226 -45.321 1.00 10.33 87 GLY A CA 1
ATOM 671 C C . GLY A 1 89 ? -32.226 -23.681 -45.217 1.00 9.65 87 GLY A C 1
ATOM 672 O O . GLY A 1 89 ? -31.506 -23.683 -46.196 1.00 10.24 87 GLY A O 1
ATOM 673 N N . LEU A 1 90 ? -31.819 -24.031 -43.993 1.00 8.44 88 LEU A N 1
ATOM 674 C CA . LEU A 1 90 ? -30.404 -24.300 -43.675 1.00 8.68 88 LEU A CA 1
ATOM 675 C C . LEU A 1 90 ? -30.279 -25.424 -42.673 1.00 9.41 88 LEU A C 1
ATOM 676 O O . LEU A 1 90 ? -29.334 -25.516 -41.886 1.00 9.73 88 LEU A O 1
ATOM 681 N N . GLU A 1 91 ? -31.205 -26.378 -42.732 1.00 9.93 89 GLU A N 1
ATOM 682 C CA . GLU A 1 91 ? -31.331 -27.325 -41.621 1.00 10.75 89 GLU A CA 1
ATOM 683 C C . GLU A 1 91 ? -30.147 -28.220 -41.456 1.00 13.09 89 GLU A C 1
ATOM 684 O O . GLU A 1 91 ? -29.866 -28.612 -40.316 1.00 16.16 89 GLU A O 1
ATOM 690 N N . ASP A 1 92 ? -29.410 -28.503 -42.510 1.00 11.70 90 ASP A N 1
ATOM 691 C CA A ASP A 1 92 ? -28.246 -29.383 -42.452 0.50 14.72 90 ASP A CA 1
ATOM 692 C CA B ASP A 1 92 ? -28.269 -29.391 -42.286 0.50 14.89 90 ASP A CA 1
ATOM 693 C C . ASP A 1 92 ? -26.959 -28.677 -42.066 1.00 13.20 90 ASP A C 1
ATOM 694 O O . ASP A 1 92 ? -25.945 -29.326 -41.821 1.00 14.80 90 ASP A O 1
ATOM 703 N N . THR A 1 93 ? -26.959 -27.343 -42.081 1.00 9.26 91 THR A N 1
ATOM 704 C CA . THR A 1 93 ? -25.729 -26.607 -41.891 1.00 10.13 91 THR A CA 1
ATOM 705 C C . THR A 1 93 ? -25.759 -25.606 -40.732 1.00 8.58 91 THR A C 1
ATOM 706 O O . THR A 1 93 ? -24.682 -25.215 -40.290 1.00 9.63 91 THR A O 1
ATOM 710 N N . HIS A 1 94 ? -26.932 -25.190 -40.269 1.00 9.32 92 HIS A N 1
ATOM 711 C CA . HIS A 1 94 ? -27.013 -24.088 -39.282 1.00 8.45 92 HIS A CA 1
ATOM 712 C C . HIS A 1 94 ? -28.106 -24.399 -38.286 1.00 8.89 92 HIS A C 1
ATOM 713 O O . HIS A 1 94 ? -29.228 -24.733 -38.676 1.00 10.32 92 HIS A O 1
ATOM 720 N N . VAL A 1 95 ? -27.798 -24.225 -37.004 1.00 8.11 93 VAL A N 1
ATOM 721 C CA . VAL A 1 95 ? -28.777 -24.393 -35.927 1.00 9.39 93 VAL A CA 1
ATOM 722 C C . VAL A 1 95 ? -28.775 -23.168 -35.041 1.00 8.89 93 VAL A C 1
ATOM 723 O O . VAL A 1 95 ? -27.733 -22.522 -34.859 1.00 9.61 93 VAL A O 1
ATOM 727 N N . ARG A 1 96 ? -29.932 -22.824 -34.492 1.00 9.16 94 ARG A N 1
ATOM 728 C CA . ARG A 1 96 ? -29.996 -21.655 -33.604 1.00 10.36 94 ARG A CA 1
ATOM 729 C C . ARG A 1 96 ? -30.536 -22.055 -32.253 1.00 11.91 94 ARG A C 1
ATOM 730 O O . ARG A 1 96 ? -31.305 -23.035 -32.110 1.00 10.78 94 ARG A O 1
ATOM 738 N N . LEU A 1 97 ? -30.151 -21.303 -31.250 1.00 9.80 95 LEU A N 1
ATOM 739 C CA . LEU A 1 97 ? -30.674 -21.456 -29.900 1.00 11.63 95 LEU A CA 1
ATOM 740 C C . LEU A 1 97 ? -32.160 -21.230 -29.897 1.00 10.68 95 LEU A C 1
ATOM 741 O O . LEU A 1 97 ? -32.682 -20.278 -30.492 1.00 12.56 95 LEU A O 1
ATOM 746 N N . LYS A 1 98 ? -32.892 -22.114 -29.205 1.00 9.92 96 LYS A N 1
ATOM 747 C CA . LYS A 1 98 ? -34.320 -21.926 -29.006 1.00 11.58 96 LYS A CA 1
ATOM 748 C C . LYS A 1 98 ? -34.620 -20.609 -28.295 1.00 12.45 96 LYS A C 1
ATOM 749 O O . LYS A 1 98 ? -35.611 -19.915 -28.628 1.00 13.72 96 LYS A O 1
ATOM 755 N N . ARG A 1 99 ? -33.796 -20.280 -27.311 1.00 11.04 97 ARG A N 1
ATOM 756 C CA . ARG A 1 99 ? -33.943 -19.040 -26.562 1.00 11.94 97 ARG A CA 1
ATOM 757 C C . ARG A 1 99 ? -32.811 -18.095 -26.923 1.00 11.47 97 ARG A C 1
ATOM 758 O O . ARG A 1 99 ? -31.654 -18.335 -26.611 1.00 12.84 97 ARG A O 1
ATOM 766 N N . CYS A 1 100 ? -33.172 -17.019 -27.601 1.00 10.12 98 CYS A N 1
ATOM 767 C CA . CYS A 1 100 ? -32.258 -15.923 -27.914 1.00 9.84 98 CYS A CA 1
ATOM 768 C C . CYS A 1 100 ? -33.116 -14.761 -28.310 1.00 8.46 98 CYS A C 1
ATOM 769 O O . CYS A 1 100 ? -34.340 -14.908 -28.488 1.00 9.95 98 CYS A O 1
ATOM 772 N N . HIS A 1 101 ? -32.507 -13.582 -28.438 1.00 8.99 99 HIS A N 1
ATOM 773 C CA . HIS A 1 101 ? -33.205 -12.447 -29.021 1.00 8.43 99 HIS A CA 1
ATOM 774 C C . HIS A 1 101 ? -33.151 -12.445 -30.546 1.00 7.87 99 HIS A C 1
ATOM 775 O O . HIS A 1 101 ? -34.154 -12.232 -31.213 1.00 8.45 99 HIS A O 1
ATOM 782 N N . ARG A 1 102 ? -31.960 -12.651 -31.102 1.00 7.71 100 ARG A N 1
ATOM 783 C CA . ARG A 1 102 ? -31.804 -12.566 -32.527 1.00 7.49 100 ARG A CA 1
ATOM 784 C C . ARG A 1 102 ? -30.706 -13.545 -32.942 1.00 8.56 100 ARG A C 1
ATOM 785 O O . ARG A 1 102 ? -29.752 -13.776 -32.215 1.00 8.04 100 ARG A O 1
ATOM 793 N N . TRP A 1 103 ? -30.823 -14.097 -34.152 1.00 7.94 101 TRP A N 1
ATOM 794 C CA . TRP A 1 103 ? -29.769 -14.972 -34.705 1.00 7.21 101 TRP A CA 1
ATOM 795 C C . TRP A 1 103 ? -29.446 -14.526 -36.105 1.00 6.81 101 TRP A C 1
ATOM 796 O O . TRP A 1 103 ? -30.313 -14.038 -36.828 1.00 7.98 101 TRP A O 1
ATOM 807 N N . PHE A 1 104 ? -28.189 -14.763 -36.468 1.00 6.60 102 PHE A N 1
ATOM 808 C CA . PHE A 1 104 ? -27.670 -14.457 -37.789 1.00 6.82 102 PHE A CA 1
ATOM 809 C C . PHE A 1 104 ? -26.973 -15.728 -38.283 1.00 7.07 102 PHE A C 1
ATOM 810 O O . PHE A 1 104 ? -25.966 -16.142 -37.720 1.00 6.86 102 PHE A O 1
ATOM 818 N N . ALA A 1 105 ? -27.547 -16.334 -39.329 1.00 7.45 103 ALA A N 1
ATOM 819 C CA . ALA A 1 105 ? -26.934 -17.524 -39.926 1.00 7.06 103 ALA A CA 1
ATOM 820 C C . ALA A 1 105 ? -25.980 -17.065 -40.978 1.00 7.46 103 ALA A C 1
ATOM 821 O O . ALA A 1 105 ? -26.395 -16.476 -41.979 1.00 8.63 103 ALA A O 1
ATOM 823 N N . VAL A 1 106 ? -24.686 -17.304 -40.775 1.00 6.85 104 VAL A N 1
ATOM 824 C CA . VAL A 1 106 ? -23.649 -16.682 -41.593 1.00 7.38 104 VAL A CA 1
ATOM 825 C C . VAL A 1 106 ? -22.825 -17.711 -42.341 1.00 8.36 104 VAL A C 1
ATOM 826 O O . VAL A 1 106 ? -22.800 -18.926 -41.993 1.00 7.69 104 VAL A O 1
ATOM 830 N N . ARG A 1 107 ? -22.165 -17.226 -43.386 1.00 7.63 105 ARG A N 1
ATOM 831 C CA . ARG A 1 107 ? -21.264 -18.036 -44.168 1.00 7.54 105 ARG A CA 1
ATOM 832 C C . ARG A 1 107 ? -20.039 -17.222 -44.512 1.00 7.06 105 ARG A C 1
ATOM 833 O O . ARG A 1 107 ? -20.135 -16.026 -44.863 1.00 7.87 105 ARG A O 1
ATOM 841 N N . VAL A 1 108 ? -18.890 -17.873 -44.432 1.00 7.25 106 VAL A N 1
ATOM 842 C CA . VAL A 1 108 ? -17.620 -17.191 -44.697 1.00 8.40 106 VAL A CA 1
ATOM 843 C C . VAL A 1 108 ? -17.52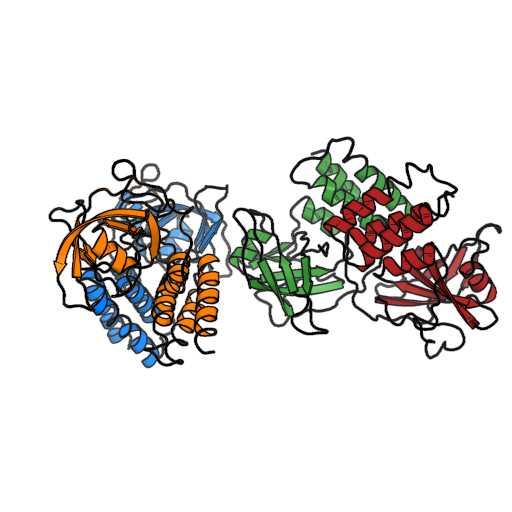7 -16.737 -46.147 1.00 8.82 106 VAL A C 1
ATOM 844 O O . VAL A 1 108 ? -17.797 -17.529 -47.065 1.00 10.36 106 VAL A O 1
ATOM 848 N N . THR A 1 109 ? -17.143 -15.482 -46.370 1.00 8.80 107 THR A N 1
ATOM 849 C CA . THR A 1 109 ? -16.970 -14.886 -47.689 1.00 9.76 107 THR A CA 1
ATOM 850 C C . THR A 1 109 ? -15.527 -14.535 -47.987 1.00 10.75 107 THR A C 1
ATOM 851 O O . THR A 1 109 ? -15.200 -14.384 -49.189 1.00 12.38 107 THR A O 1
ATOM 855 N N . GLN A 1 110 ? -14.694 -14.330 -46.981 1.00 9.46 108 GLN A N 1
ATOM 856 C CA A GLN A 1 110 ? -13.286 -13.944 -47.220 0.50 10.42 108 GLN A CA 1
ATOM 857 C CA B GLN A 1 110 ? -13.282 -13.929 -47.204 0.50 10.04 108 GLN A CA 1
ATOM 858 C C . GLN A 1 110 ? -12.479 -14.505 -46.075 1.00 10.14 108 GLN A C 1
ATOM 859 O O . GLN A 1 110 ? -12.994 -14.664 -44.950 1.00 10.29 108 GLN A O 1
ATOM 870 N N . ARG A 1 111 ? -11.204 -14.804 -46.319 1.00 10.59 109 ARG A N 1
ATOM 871 C CA . ARG A 1 111 ? -10.328 -15.346 -45.293 1.00 10.84 109 ARG A CA 1
ATOM 872 C C . ARG A 1 111 ? -8.955 -14.694 -45.358 1.00 12.64 109 ARG A C 1
ATOM 873 O O . ARG A 1 111 ? -8.451 -14.388 -46.465 1.00 13.82 109 ARG A O 1
ATOM 881 N N . ALA A 1 112 ? -8.393 -14.452 -44.181 1.00 11.27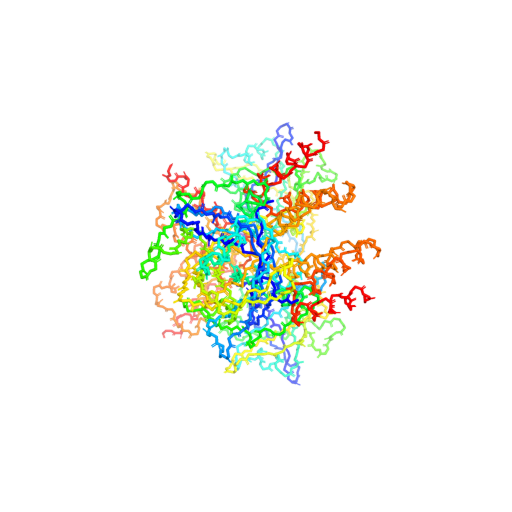 110 ALA A N 1
ATOM 882 C CA . ALA A 1 112 ? -7.051 -13.892 -44.051 1.00 13.21 110 ALA A CA 1
ATOM 883 C C . ALA A 1 112 ? -6.565 -14.187 -42.650 1.00 15.28 110 ALA A C 1
ATOM 884 O O . ALA A 1 112 ? -7.143 -14.989 -41.911 1.00 14.05 110 ALA A O 1
ATOM 886 N N . GLY A 1 113 ? -5.428 -13.575 -42.326 1.00 16.37 111 GLY A N 1
ATOM 887 C CA . GLY A 1 113 ? -4.774 -13.737 -41.032 1.00 16.42 111 GLY A CA 1
ATOM 888 C C . GLY A 1 113 ? -3.442 -14.430 -41.163 1.00 18.01 111 GLY A C 1
ATOM 889 O O . GLY A 1 113 ? -3.283 -15.389 -41.925 1.00 17.97 111 GLY A O 1
ATOM 890 N N . THR A 1 114 ? -2.481 -13.952 -40.382 1.00 17.66 112 THR A N 1
ATOM 891 C CA . THR A 1 114 ? -1.178 -14.596 -40.297 1.00 21.27 112 THR A CA 1
ATOM 892 C C . THR A 1 114 ? -1.257 -15.641 -39.205 1.00 20.36 112 THR A C 1
ATOM 893 O O . THR A 1 114 ? -1.578 -15.306 -38.054 1.00 18.17 112 THR A O 1
ATOM 897 N N . PRO A 1 115 ? -0.999 -16.921 -39.558 1.00 21.82 113 PRO A N 1
ATOM 898 C CA . PRO A 1 115 ? -1.074 -18.007 -38.566 1.00 28.70 113 PRO A CA 1
ATOM 899 C C . PRO A 1 115 ? -0.270 -17.659 -37.316 1.00 27.89 113 PRO A C 1
ATOM 900 O O . PRO A 1 115 ? 0.883 -17.197 -37.434 1.00 27.22 113 PRO A O 1
ATOM 904 N N . PRO A 1 116 ? -0.860 -17.862 -36.122 1.00 22.93 114 PRO A N 1
ATOM 905 C CA . PRO A 1 116 ? -2.114 -18.573 -35.827 1.00 26.10 114 PRO A CA 1
ATOM 906 C C . PRO A 1 116 ? -3.398 -17.726 -35.785 1.00 24.11 114 PRO A C 1
ATOM 907 O O . PRO A 1 116 ? -4.439 -18.238 -35.356 1.00 26.25 114 PRO A O 1
ATOM 911 N N . ARG A 1 117 ? -3.349 -16.469 -36.218 1.00 19.88 115 ARG A N 1
ATOM 912 C CA . ARG A 1 117 ? -4.537 -15.607 -36.227 1.00 18.03 115 ARG A CA 1
ATOM 913 C C . ARG A 1 117 ? -5.428 -15.957 -37.419 1.00 17.13 115 ARG A C 1
ATOM 914 O O . ARG A 1 117 ? -4.916 -16.297 -38.491 1.00 17.56 115 ARG A O 1
ATOM 922 N N . HIS A 1 118 ? -6.742 -15.829 -37.249 1.00 15.06 116 HIS A N 1
ATOM 923 C CA . HIS A 1 118 ? -7.721 -16.052 -38.328 1.00 14.30 116 HIS A CA 1
ATOM 924 C C . HIS A 1 118 ? -8.606 -14.856 -38.406 1.00 16.94 116 HIS A C 1
ATOM 925 O O . HIS A 1 118 ? -9.041 -14.318 -37.367 1.00 19.17 116 HIS A O 1
ATOM 932 N N . GLU A 1 119 ? -8.860 -14.400 -39.604 1.00 13.35 117 GLU A N 1
ATOM 933 C CA A GLU A 1 119 ? -9.776 -13.324 -39.841 0.50 14.27 117 GLU A CA 1
ATOM 934 C CA B GLU A 1 119 ? -9.788 -13.308 -39.833 0.50 14.87 117 GLU A CA 1
ATOM 935 C C . GLU A 1 119 ? -10.731 -13.807 -40.909 1.00 12.57 117 GLU A C 1
ATOM 936 O O . GLU A 1 119 ? -10.372 -13.867 -42.070 1.00 14.06 117 GLU A O 1
ATOM 947 N N . LEU A 1 120 ? -11.937 -14.138 -40.490 1.00 10.42 118 LEU A N 1
ATOM 948 C CA . LEU A 1 120 ? -12.935 -14.670 -41.431 1.00 9.34 118 LEU A CA 1
ATOM 949 C C . LEU A 1 120 ? -14.054 -13.664 -41.596 1.00 9.49 118 LEU A C 1
ATOM 950 O O . LEU A 1 120 ? -14.751 -13.371 -40.596 1.00 11.06 118 LEU A O 1
ATOM 955 N N . THR A 1 121 ? -14.252 -13.133 -42.786 1.00 8.89 119 THR A N 1
ATOM 956 C CA . THR A 1 121 ? -15.397 -12.255 -43.033 1.00 9.32 119 THR A CA 1
ATOM 957 C C . THR A 1 121 ? -16.587 -13.154 -43.320 1.00 8.93 119 THR A C 1
ATOM 958 O O . THR A 1 121 ? -16.439 -14.141 -44.078 1.00 10.11 119 THR A O 1
ATOM 962 N N . ALA A 1 122 ? -17.744 -12.839 -42.789 1.00 8.31 120 ALA A N 1
ATOM 963 C CA . ALA A 1 122 ? -18.937 -13.633 -42.987 1.00 8.24 120 ALA A CA 1
ATOM 964 C C . ALA A 1 122 ? -20.141 -12.772 -43.273 1.00 8.57 120 ALA A C 1
ATOM 965 O O . ALA A 1 122 ? -20.284 -11.670 -42.710 1.00 10.13 120 ALA A O 1
ATOM 967 N N . ARG A 1 123 ? -21.013 -13.248 -44.152 1.00 7.99 121 ARG A N 1
ATOM 968 C CA . ARG A 1 123 ? -22.237 -12.539 -44.459 1.00 8.32 121 ARG A CA 1
ATOM 969 C C . ARG A 1 123 ? -23.433 -13.375 -44.043 1.00 8.72 121 ARG A C 1
ATOM 970 O O . ARG A 1 123 ? -23.345 -14.615 -43.963 1.00 8.41 121 ARG A O 1
ATOM 978 N N . CYS A 1 124 ? -24.550 -12.738 -43.826 1.00 8.23 122 CYS A N 1
ATOM 979 C CA A CYS A 1 124 ? -25.767 -13.441 -43.396 0.50 8.54 122 CYS A CA 1
ATOM 980 C CA B CYS A 1 124 ? -25.758 -13.417 -43.399 0.50 10.50 122 CYS A CA 1
ATOM 981 C C . CYS A 1 124 ? -26.467 -14.054 -44.575 1.00 10.14 122 CYS A C 1
ATOM 982 O O . CYS A 1 124 ? -26.743 -13.396 -45.587 1.00 11.94 122 CYS A O 1
ATOM 987 N N . LEU A 1 125 ? -26.786 -15.324 -44.438 1.00 8.53 123 LEU A N 1
ATOM 988 C CA . LEU A 1 125 ? -27.679 -16.029 -45.370 1.00 9.10 123 LEU A CA 1
ATOM 989 C C . LEU A 1 125 ? -29.114 -15.850 -44.901 1.00 9.60 123 LEU A C 1
ATOM 990 O O . LEU A 1 125 ? -30.048 -15.904 -45.739 1.00 10.94 123 LEU A O 1
ATOM 995 N N . ALA A 1 126 ? -29.333 -15.690 -43.600 1.00 8.85 124 ALA A N 1
ATOM 996 C CA . ALA A 1 126 ? -30.673 -15.571 -43.013 1.00 9.37 124 ALA A CA 1
ATOM 997 C C . ALA A 1 126 ? -30.519 -14.994 -41.617 1.00 8.93 124 ALA A C 1
ATOM 998 O O . ALA A 1 126 ? -29.421 -15.039 -41.040 1.00 8.49 124 ALA A O 1
ATOM 1000 N N . SER A 1 127 ? -31.599 -14.432 -41.087 1.00 8.64 125 SER A N 1
ATOM 1001 C CA A SER A 1 127 ? -31.602 -13.922 -39.726 0.50 8.10 125 SER A CA 1
ATOM 1002 C CA B SER A 1 127 ? -31.590 -13.916 -39.741 0.50 8.56 125 SER A CA 1
ATOM 1003 C C . SER A 1 127 ? -33.005 -13.970 -39.189 1.00 8.85 125 SER A C 1
ATOM 1004 O O . SER A 1 127 ? -33.970 -14.085 -39.951 1.00 10.12 125 SER A O 1
ATOM 1009 N N . GLY A 1 128 ? -33.159 -13.908 -37.886 1.00 8.39 126 GLY A N 1
ATOM 1010 C CA . GLY A 1 128 ? -34.510 -13.862 -37.327 1.00 9.05 126 GLY A CA 1
ATOM 1011 C C . GLY A 1 128 ? -34.493 -13.376 -35.896 1.00 8.77 126 GLY A C 1
ATOM 1012 O O . GLY A 1 128 ? -33.495 -13.476 -35.183 1.00 9.41 126 GLY A O 1
ATOM 1013 N N . LEU A 1 129 ? -35.654 -12.887 -35.487 1.00 9.64 127 LEU A N 1
ATOM 1014 C CA . LEU A 1 129 ? -35.908 -12.435 -34.146 1.00 9.17 127 LEU A CA 1
ATOM 1015 C C . LEU A 1 129 ? -36.720 -13.466 -33.419 1.00 10.66 127 LEU A C 1
ATOM 1016 O O . LEU A 1 129 ? -37.632 -14.079 -34.021 1.00 12.98 127 LEU A O 1
ATOM 1021 N N . VAL A 1 130 ? -36.424 -13.680 -32.146 1.00 9.29 128 VAL A N 1
ATOM 1022 C CA . VAL A 1 130 ? -37.091 -14.719 -31.356 1.00 9.97 128 VAL A CA 1
ATOM 1023 C C . VAL A 1 130 ? -37.720 -14.039 -30.130 1.00 9.40 128 VAL A C 1
ATOM 1024 O O . VAL A 1 130 ? -38.886 -13.613 -30.208 1.00 12.17 128 VAL A O 1
ATOM 1028 N N . ASP A 1 131 ? -37.008 -13.955 -29.017 1.00 9.98 129 ASP A N 1
ATOM 1029 C CA . ASP A 1 131 ? -37.550 -13.388 -27.777 1.00 10.84 129 ASP A CA 1
ATOM 1030 C C . ASP A 1 131 ? -37.210 -11.910 -27.672 1.00 11.04 129 ASP A C 1
ATOM 1031 O O . ASP A 1 131 ? -36.175 -11.467 -28.170 1.00 11.00 129 ASP A O 1
ATOM 1036 N N . PRO A 1 132 ? -37.992 -11.137 -26.907 1.00 9.60 130 PRO A N 1
ATOM 1037 C CA . PRO A 1 132 ? -37.557 -9.785 -26.585 1.00 10.40 130 PRO A CA 1
ATOM 1038 C C . PRO A 1 132 ? -36.275 -9.814 -25.755 1.00 9.86 130 PRO A C 1
ATOM 1039 O O . PRO A 1 132 ? -35.987 -10.807 -25.080 1.00 11.23 130 PRO A O 1
ATOM 1043 N N . PHE A 1 133 ? -35.480 -8.764 -25.858 1.00 8.85 131 PHE A N 1
ATOM 1044 C CA . PHE A 1 133 ? -34.265 -8.630 -25.067 1.00 9.36 131 PHE A CA 1
ATOM 1045 C C . PHE A 1 133 ? -34.654 -7.920 -23.759 1.00 10.59 131 PHE A C 1
ATOM 1046 O O . PHE A 1 133 ? -35.340 -6.892 -23.806 1.00 10.24 131 PHE A O 1
ATOM 1054 N N . PHE A 1 134 ? -34.196 -8.396 -22.604 1.00 9.16 132 PHE A N 1
ATOM 1055 C CA . PHE A 1 134 ? -34.594 -7.787 -21.339 1.00 10.10 132 PHE A CA 1
ATOM 1056 C C . PHE A 1 134 ? -34.289 -6.308 -21.309 1.00 9.84 132 PHE A C 1
ATOM 1057 O O . PHE A 1 134 ? -35.121 -5.491 -20.877 1.00 9.55 132 PHE A O 1
ATOM 1065 N N . GLY A 1 135 ? -33.062 -5.967 -21.709 1.00 8.85 133 GLY A N 1
ATOM 1066 C CA . GLY A 1 135 ? -32.573 -4.606 -21.690 1.00 9.47 133 GLY A CA 1
ATOM 1067 C C . GLY A 1 135 ? -31.287 -4.495 -20.919 1.00 9.27 133 GLY A C 1
ATOM 1068 O O . GLY A 1 135 ? -30.768 -5.507 -20.427 1.00 11.52 133 GLY A O 1
ATOM 1069 N N . PHE A 1 136 ? -30.774 -3.298 -20.775 1.00 8.40 134 PHE A N 1
ATOM 1070 C CA . PHE A 1 136 ? -29.578 -3.102 -19.982 1.00 8.75 134 PHE A CA 1
ATOM 1071 C C . PHE A 1 136 ? -29.838 -3.516 -18.528 1.00 10.07 134 PHE A C 1
ATOM 1072 O O . PHE A 1 136 ? -30.870 -3.139 -17.918 1.00 9.65 134 PHE A O 1
ATOM 1080 N N . ASN A 1 137 ? -28.888 -4.254 -17.956 1.00 8.92 135 ASN A N 1
ATOM 1081 C CA . ASN A 1 137 ? -28.995 -4.715 -16.561 1.00 8.91 135 ASN A CA 1
ATOM 1082 C C . ASN A 1 137 ? -27.578 -4.764 -16.024 1.00 10.71 135 ASN A C 1
ATOM 1083 O O . ASN A 1 137 ? -26.720 -5.499 -16.569 1.00 9.76 135 ASN A O 1
ATOM 1088 N N . ARG A 1 138 ? -27.330 -4.018 -14.951 1.00 10.01 136 ARG A N 1
ATOM 1089 C CA . ARG A 1 138 ? -25.963 -3.856 -14.470 1.00 10.67 136 ARG A CA 1
ATOM 1090 C C . ARG A 1 138 ? -25.372 -5.168 -13.974 1.00 10.83 136 ARG A C 1
ATOM 1091 O O . ARG A 1 138 ? -24.163 -5.402 -14.140 1.00 10.78 136 ARG A O 1
ATOM 1099 N N . ALA A 1 139 ? -26.197 -6.037 -13.416 1.00 10.68 137 ALA A N 1
ATOM 1100 C CA . ALA A 1 139 ? -25.731 -7.363 -13.000 1.00 11.06 137 ALA A CA 1
ATOM 1101 C C . ALA A 1 139 ? -25.274 -8.236 -14.167 1.00 10.82 137 ALA A C 1
ATOM 1102 O O . ALA A 1 139 ? -24.199 -8.827 -14.104 1.00 11.57 137 ALA A O 1
ATOM 1104 N N . LYS A 1 140 ? -26.042 -8.316 -15.251 1.00 10.18 138 LYS A N 1
ATOM 1105 C CA . LYS A 1 140 ? -25.616 -9.062 -16.425 1.00 12.03 138 LYS A CA 1
ATOM 1106 C C . LYS A 1 140 ? -24.321 -8.492 -16.957 1.00 9.57 138 LYS A C 1
ATOM 1107 O O . LYS A 1 140 ? -23.406 -9.245 -17.331 1.00 10.39 138 LYS A O 1
ATOM 1113 N N . HIS A 1 141 ? -24.211 -7.170 -16.972 1.00 9.84 139 HIS A N 1
ATOM 1114 C CA . HIS A 1 141 ? -23.012 -6.547 -17.505 1.00 9.81 139 HIS A CA 1
ATOM 1115 C C . HIS A 1 141 ? -21.784 -6.942 -16.689 1.00 10.50 139 HIS A C 1
ATOM 1116 O O . HIS A 1 141 ? -20.702 -7.212 -17.227 1.00 10.18 139 HIS A O 1
ATOM 1123 N N . ALA A 1 142 ? -21.929 -6.933 -15.367 1.00 10.35 140 ALA A N 1
ATOM 1124 C CA . ALA A 1 142 ? -20.825 -7.273 -14.477 1.00 12.93 140 ALA A CA 1
ATOM 1125 C C . ALA A 1 142 ? -20.477 -8.758 -14.541 1.00 12.34 140 ALA A C 1
ATOM 1126 O O . ALA A 1 142 ? -19.291 -9.097 -14.427 1.00 12.58 140 ALA A O 1
ATOM 1128 N N . VAL A 1 143 ? -21.435 -9.644 -14.759 1.00 11.79 141 VAL A N 1
ATOM 1129 C CA . VAL A 1 143 ? -21.171 -11.056 -15.000 1.00 12.35 141 VAL A CA 1
ATOM 1130 C C . VAL A 1 143 ? -20.264 -11.199 -16.224 1.00 14.84 141 VAL A C 1
ATOM 1131 O O . VAL A 1 143 ? -19.291 -11.955 -16.183 1.00 12.70 141 VAL A O 1
ATOM 1135 N N . ILE A 1 144 ? -20.571 -10.477 -17.316 1.00 11.38 142 ILE A N 1
ATOM 1136 C CA . ILE A 1 144 ? -19.729 -10.516 -18.506 1.00 11.41 142 ILE A CA 1
ATOM 1137 C C . ILE A 1 144 ? -18.314 -10.050 -18.184 1.00 11.65 142 ILE A C 1
ATOM 1138 O O . ILE A 1 144 ? -17.342 -10.715 -18.575 1.00 11.52 142 ILE A O 1
ATOM 1143 N N . GLU A 1 145 ? -18.177 -8.947 -17.470 1.00 10.54 143 GLU A N 1
ATOM 1144 C CA . GLU A 1 145 ? -16.830 -8.495 -17.134 1.00 11.89 143 GLU A CA 1
ATOM 1145 C C . GLU A 1 145 ? -16.048 -9.509 -16.313 1.00 13.59 143 GLU A C 1
ATOM 1146 O O . GLU A 1 145 ? -14.849 -9.728 -16.542 1.00 12.74 143 GLU A O 1
ATOM 1152 N N . ALA A 1 146 ? -16.723 -10.117 -15.368 1.00 13.00 144 ALA A N 1
ATOM 1153 C CA . ALA A 1 146 ? -16.075 -11.101 -14.482 1.00 13.70 144 ALA A CA 1
ATOM 1154 C C . ALA A 1 146 ? -15.715 -12.361 -15.251 1.00 12.94 144 ALA A C 1
ATOM 1155 O O . ALA A 1 146 ? -14.609 -12.899 -15.051 1.00 13.61 144 ALA A O 1
ATOM 1157 N N . ALA A 1 147 ? -16.573 -12.826 -16.151 1.00 11.56 145 ALA A N 1
ATOM 1158 C CA . ALA A 1 147 ? -16.291 -13.986 -16.962 1.00 14.11 145 ALA A CA 1
ATOM 1159 C C . ALA A 1 147 ? -15.116 -13.748 -17.897 1.00 13.79 145 ALA A C 1
ATOM 1160 O O . ALA A 1 147 ? -14.242 -14.630 -18.045 1.00 15.24 145 ALA A O 1
ATOM 1162 N N . VAL A 1 148 ? -15.061 -12.567 -18.520 1.00 13.05 146 VAL A N 1
ATOM 1163 C CA . VAL A 1 148 ? -13.915 -12.230 -19.358 1.00 13.40 146 VAL A CA 1
ATOM 1164 C C . VAL A 1 148 ? -12.636 -12.230 -18.505 1.00 13.92 146 VAL A C 1
ATOM 1165 O O . VAL A 1 148 ? -11.616 -12.828 -18.889 1.00 15.01 146 VAL A O 1
ATOM 1169 N N . ALA A 1 149 ? -12.668 -11.584 -17.358 1.00 13.09 147 ALA A N 1
ATOM 1170 C CA . ALA A 1 149 ? -11.478 -11.505 -16.486 1.00 15.45 147 ALA A CA 1
ATOM 1171 C C . ALA A 1 149 ? -10.980 -12.869 -16.040 1.00 17.80 147 ALA A C 1
ATOM 1172 O O . ALA A 1 149 ? -9.757 -13.114 -15.982 1.00 18.19 147 ALA A O 1
ATOM 1174 N N . ALA A 1 150 ? -11.910 -13.765 -15.742 1.00 14.45 148 ALA A N 1
ATOM 1175 C CA . ALA A 1 150 ? -11.588 -15.069 -15.185 1.00 16.25 148 ALA A CA 1
ATOM 1176 C C . ALA A 1 150 ? -11.102 -16.034 -16.244 1.00 18.86 148 ALA A C 1
ATOM 1177 O O . ALA A 1 150 ? -10.575 -17.099 -15.884 1.00 20.72 148 ALA A O 1
ATOM 1179 N N . THR A 1 151 ? -11.271 -15.715 -17.537 1.00 15.63 149 THR A N 1
ATOM 1180 C CA . THR A 1 151 ? -10.941 -16.638 -18.607 1.00 18.15 149 THR A CA 1
ATOM 1181 C C . THR A 1 151 ? -9.887 -16.083 -19.564 1.00 18.32 149 THR A C 1
ATOM 1182 O O . THR A 1 151 ? -9.698 -16.621 -20.657 1.00 24.55 149 THR A O 1
ATOM 1186 N N . ARG A 1 152 ? -9.194 -15.048 -19.156 1.00 17.85 150 ARG A N 1
ATOM 1187 C CA . ARG A 1 152 ? -8.119 -14.518 -19.956 1.00 23.53 150 ARG A CA 1
ATOM 1188 C C . ARG A 1 152 ? -7.014 -15.567 -20.121 1.00 21.10 150 ARG A C 1
ATOM 1189 O O . ARG A 1 152 ? -6.746 -16.289 -19.223 1.00 22.03 150 ARG A O 1
ATOM 1197 N N . LEU A 1 153 ? -6.366 -15.531 -21.293 1.00 27.01 151 LEU A N 1
ATOM 1198 C CA A LEU A 1 153 ? -5.233 -16.418 -21.592 0.50 26.14 151 LEU A CA 1
ATOM 1199 C CA B LEU A 1 153 ? -5.236 -16.414 -21.595 0.50 29.35 151 LEU A CA 1
ATOM 1200 C C . LEU A 1 153 ? -4.110 -16.265 -20.565 1.00 27.07 151 LEU A C 1
ATOM 1201 O O . LEU A 1 153 ? -3.561 -17.253 -20.087 1.00 26.95 151 LEU A O 1
ATOM 1210 N N . HIS A 1 154 ? -3.781 -15.018 -20.221 1.00 23.60 152 HIS A N 1
ATOM 1211 C CA . HIS A 1 154 ? -2.782 -14.757 -19.195 1.00 23.92 152 HIS A CA 1
ATOM 1212 C C . HIS A 1 154 ? -3.521 -14.281 -17.972 1.00 24.93 152 HIS A C 1
ATOM 1213 O O . HIS A 1 154 ? -4.280 -13.310 -18.043 1.00 24.97 152 HIS A O 1
ATOM 1220 N N A LEU A 1 155 ? -3.299 -14.969 -16.858 0.50 15.83 153 LEU A N 1
ATOM 1221 N N B LEU A 1 155 ? -3.307 -14.944 -16.866 0.50 28.34 153 LEU A N 1
ATOM 1222 C CA A LEU A 1 155 ? -3.993 -14.691 -15.611 0.50 15.72 153 LEU A CA 1
ATOM 1223 C CA B LEU A 1 155 ? -4.024 -14.671 -15.652 0.50 32.89 153 LEU A CA 1
ATOM 1224 C C A LEU A 1 155 ? -3.747 -13.275 -15.151 0.50 15.30 153 LEU A C 1
ATOM 1225 C C B LEU A 1 155 ? -3.777 -13.266 -15.179 0.50 32.92 153 LEU A C 1
ATOM 1226 O O A LEU A 1 155 ? -2.620 -12.744 -15.238 0.50 16.16 153 LEU A O 1
ATOM 1227 O O B LEU A 1 155 ? -2.679 -12.735 -15.257 0.50 41.21 153 LEU A O 1
ATOM 1236 N N . LEU A 1 156 ? -4.804 -12.649 -14.662 1.00 20.32 154 LEU A N 1
ATOM 1237 C CA . LEU A 1 156 ? -4.673 -11.342 -14.059 1.00 19.09 154 LEU A CA 1
ATOM 1238 C C . LEU A 1 156 ? -4.036 -11.490 -12.693 1.00 20.06 154 LEU A C 1
ATOM 1239 O O . LEU A 1 156 ? -4.163 -12.555 -12.066 1.00 22.67 154 LEU A O 1
ATOM 1244 N N . PRO A 1 157 ? -3.365 -10.423 -12.216 1.00 18.93 155 PRO A N 1
ATOM 1245 C CA . PRO A 1 157 ? -2.919 -10.409 -10.821 1.00 22.17 155 PRO A CA 1
ATOM 1246 C C . PRO A 1 157 ? -4.101 -10.659 -9.871 1.00 22.74 155 PRO A C 1
ATOM 1247 O O . PRO A 1 157 ? -5.233 -10.203 -10.156 1.00 20.71 155 PRO A O 1
ATOM 1251 N N . PRO A 1 158 ? -3.868 -11.391 -8.761 1.00 25.56 156 PRO A N 1
ATOM 1252 C CA . PRO A 1 158 ? -4.937 -11.686 -7.790 1.00 29.50 156 PRO A CA 1
ATOM 1253 C C . PRO A 1 158 ? -5.791 -10.475 -7.397 1.00 26.78 156 PRO A C 1
ATOM 1254 O O . PRO A 1 158 ? -7.016 -10.600 -7.303 1.00 25.84 156 PRO A O 1
ATOM 1258 N N . GLU A 1 159 ? -5.166 -9.318 -7.183 1.00 27.43 157 GLU A N 1
ATOM 1259 C CA . GLU A 1 159 ? -5.901 -8.099 -6.832 1.00 27.86 157 GLU A CA 1
ATOM 1260 C C . GLU A 1 159 ? -6.888 -7.656 -7.935 1.00 30.36 157 GLU A C 1
ATOM 1261 O O . GLU A 1 159 ? -7.988 -7.184 -7.642 1.00 26.94 157 GLU A O 1
ATOM 1267 N N . GLU A 1 160 ? -6.506 -7.829 -9.196 1.00 22.96 158 GLU A N 1
ATOM 1268 C CA . GLU A 1 160 ? -7.353 -7.410 -10.326 1.00 24.13 158 GLU A CA 1
ATOM 1269 C C . GLU A 1 160 ? -8.568 -8.313 -10.509 1.00 21.12 158 GLU A C 1
ATOM 1270 O O . GLU A 1 160 ? -9.687 -7.827 -10.718 1.00 22.65 158 GLU A O 1
ATOM 1276 N N . ILE A 1 161 ? -8.360 -9.626 -10.443 1.00 20.31 159 ILE A N 1
ATOM 1277 C CA . ILE A 1 161 ? -9.473 -10.560 -10.565 1.00 19.34 159 ILE A CA 1
ATOM 1278 C C . ILE A 1 161 ? -10.414 -10.407 -9.360 1.00 18.81 159 ILE A C 1
ATOM 1279 O O . ILE A 1 161 ? -11.642 -10.400 -9.531 1.00 20.10 159 ILE A O 1
ATOM 1284 N N . GLU A 1 162 ? -9.860 -10.213 -8.163 1.00 21.21 160 GLU A N 1
ATOM 1285 C CA . GLU A 1 162 ? -10.696 -9.996 -6.978 1.00 25.48 160 GLU A CA 1
ATOM 1286 C C . GLU A 1 162 ? -11.558 -8.738 -7.098 1.00 24.44 160 GLU A C 1
ATOM 1287 O O . GLU A 1 162 ? -12.737 -8.755 -6.722 1.00 23.44 160 GLU A O 1
ATOM 1293 N N . GLU A 1 163 ? -10.998 -7.674 -7.670 1.00 24.10 161 GLU A N 1
ATOM 1294 C CA . GLU A 1 163 ? -11.767 -6.454 -7.944 1.00 24.44 161 GLU A CA 1
ATOM 1295 C C . GLU A 1 163 ? -12.955 -6.687 -8.881 1.00 23.42 161 GLU A C 1
ATOM 1296 O O . GLU A 1 163 ? -14.059 -6.213 -8.613 1.00 22.28 161 GLU A O 1
ATOM 1302 N N . GLU A 1 164 ? -12.740 -7.408 -9.977 1.00 20.46 162 GLU A N 1
ATOM 1303 C CA . GLU A 1 164 ? -13.845 -7.706 -10.888 1.00 21.30 162 GLU A CA 1
ATOM 1304 C C . GLU A 1 164 ? -14.922 -8.535 -10.214 1.00 18.54 162 GLU A C 1
ATOM 1305 O O . GLU A 1 164 ? -16.113 -8.316 -10.453 1.00 17.69 162 GLU A O 1
ATOM 1311 N N . LEU A 1 165 ? -14.516 -9.483 -9.363 1.00 16.43 163 LEU A N 1
ATOM 1312 C CA . LEU A 1 165 ? -15.494 -10.364 -8.708 1.00 16.91 163 LEU A CA 1
ATOM 1313 C C . LEU A 1 165 ? -16.320 -9.561 -7.699 1.00 17.47 163 LEU A C 1
ATOM 1314 O O . LEU A 1 165 ? -17.532 -9.766 -7.548 1.00 16.73 163 LEU A O 1
ATOM 1319 N N . GLU A 1 166 ? -15.668 -8.632 -7.026 1.00 17.43 164 GLU A N 1
ATOM 1320 C CA . GLU A 1 166 ? -16.356 -7.789 -6.053 1.00 19.26 164 GLU A CA 1
ATOM 1321 C C . GLU A 1 166 ? -17.312 -6.818 -6.720 1.00 19.23 164 GLU A C 1
ATOM 1322 O O . GLU A 1 166 ? -18.443 -6.609 -6.230 1.00 19.10 164 GLU A O 1
ATOM 1328 N N . ARG A 1 167 ? -16.891 -6.241 -7.849 1.00 16.97 165 ARG A N 1
ATOM 1329 C CA A ARG A 1 167 ? -17.773 -5.340 -8.586 0.50 17.00 165 ARG A CA 1
ATOM 1330 C CA B ARG A 1 167 ? -17.766 -5.343 -8.601 0.50 16.09 165 ARG A CA 1
ATOM 1331 C C . ARG A 1 167 ? -18.986 -6.118 -9.051 1.00 17.72 165 ARG A C 1
ATOM 1332 O O . ARG A 1 167 ? -20.107 -5.609 -9.018 1.00 16.59 165 ARG A O 1
ATOM 1347 N N . ALA A 1 168 ? -18.771 -7.364 -9.468 1.00 15.78 166 ALA A N 1
ATOM 1348 C CA . ALA A 1 168 ? -19.891 -8.185 -9.865 1.00 15.47 166 ALA A CA 1
ATOM 1349 C C . ALA A 1 168 ? -20.826 -8.503 -8.721 1.00 15.08 166 ALA A C 1
ATOM 1350 O O . ALA A 1 168 ? -22.038 -8.433 -8.871 1.00 15.74 166 ALA A O 1
ATOM 1352 N N . ARG A 1 169 ? -20.252 -8.832 -7.550 1.00 15.85 167 ARG A N 1
ATOM 1353 C CA . ARG A 1 169 ? -21.085 -9.133 -6.393 1.00 16.07 167 ARG A CA 1
ATOM 1354 C C . ARG A 1 169 ? -22.013 -7.968 -6.059 1.00 13.84 167 ARG A C 1
ATOM 1355 O O . ARG A 1 169 ? -23.208 -8.186 -5.841 1.00 16.36 167 ARG A O 1
ATOM 1363 N N . ILE A 1 170 ? -21.460 -6.767 -6.044 1.00 16.56 168 ILE A N 1
ATOM 1364 C CA A ILE A 1 170 ? -22.230 -5.581 -5.707 0.50 18.75 168 ILE A CA 1
ATOM 1365 C CA B ILE A 1 170 ? -22.208 -5.557 -5.724 0.50 19.68 168 ILE A CA 1
ATOM 1366 C C . ILE A 1 170 ? -23.319 -5.324 -6.757 1.00 18.86 168 ILE A C 1
ATOM 1367 O O . ILE A 1 170 ? -24.483 -5.133 -6.405 1.00 17.26 168 ILE A O 1
ATOM 1376 N N . ALA A 1 171 ? -22.956 -5.363 -8.047 1.00 15.73 169 ALA A N 1
ATOM 1377 C CA . ALA A 1 171 ? -23.948 -5.150 -9.112 1.00 14.18 169 ALA A CA 1
ATOM 1378 C C . ALA A 1 171 ? -25.060 -6.173 -9.076 1.00 14.16 169 ALA A C 1
ATOM 1379 O O . ALA A 1 171 ? -26.231 -5.827 -9.315 1.00 14.03 169 ALA A O 1
ATOM 1381 N N . ILE A 1 172 ? -24.732 -7.434 -8.790 1.00 13.72 170 ILE A N 1
ATOM 1382 C CA . ILE A 1 172 ? -25.711 -8.501 -8.717 1.00 18.26 170 ILE A CA 1
ATOM 1383 C C . ILE A 1 172 ? -26.656 -8.319 -7.521 1.00 16.91 170 ILE A C 1
ATOM 1384 O O . ILE A 1 172 ? -27.869 -8.514 -7.640 1.00 17.97 170 ILE A O 1
ATOM 1389 N N . GLU A 1 173 ? -26.106 -7.945 -6.363 1.00 18.92 171 GLU A N 1
ATOM 1390 C CA . GLU A 1 173 ? -26.945 -7.680 -5.192 1.00 18.55 171 GLU A CA 1
ATOM 1391 C C . GLU A 1 173 ? -27.932 -6.553 -5.493 1.00 19.78 171 GLU A C 1
ATOM 1392 O O . GLU A 1 173 ? -29.109 -6.661 -5.166 1.00 21.55 171 GLU A O 1
ATOM 1398 N N . LYS A 1 174 ? -27.459 -5.517 -6.180 1.00 16.73 172 LYS A N 1
ATOM 1399 C CA . LYS A 1 174 ? -28.276 -4.347 -6.440 1.00 18.46 172 LYS A CA 1
ATOM 1400 C C . LYS A 1 174 ? -29.320 -4.525 -7.540 1.00 17.46 172 LYS A C 1
ATOM 1401 O O . LYS A 1 174 ? -30.390 -3.921 -7.465 1.00 18.03 172 LYS A O 1
ATOM 1407 N N . THR A 1 175 ? -29.012 -5.327 -8.573 1.00 15.50 173 THR A N 1
ATOM 1408 C CA . THR A 1 175 ? -29.825 -5.305 -9.793 1.00 14.93 173 THR A CA 1
ATOM 1409 C C . THR A 1 175 ? -30.093 -6.656 -10.411 1.00 13.12 173 THR A C 1
ATOM 1410 O O . THR A 1 175 ? -30.817 -6.714 -11.409 1.00 13.99 173 THR A O 1
ATOM 1414 N N . GLY A 1 176 ? -29.528 -7.752 -9.895 1.00 12.46 174 GLY A N 1
ATOM 1415 C CA . GLY A 1 176 ? -29.587 -9.015 -10.573 1.00 14.12 174 GLY A CA 1
ATOM 1416 C C . GLY A 1 176 ? -30.561 -10.007 -10.008 1.00 19.38 174 GLY A C 1
ATOM 1417 O O . GLY A 1 176 ? -31.168 -9.763 -8.962 1.00 19.25 174 GLY A O 1
ATOM 1418 N N . GLY A 1 177 ? -30.668 -11.141 -10.681 1.00 17.47 175 GLY A N 1
ATOM 1419 C CA . GLY A 1 177 ? -31.519 -12.244 -10.251 1.00 19.31 175 GLY A CA 1
ATOM 1420 C C . GLY A 1 177 ? -30.745 -13.517 -10.033 1.00 19.82 175 GLY A C 1
ATOM 1421 O O . GLY A 1 177 ? -29.506 -13.533 -10.014 1.00 19.21 175 GLY A O 1
ATOM 1422 N N . GLU A 1 178 ? -31.477 -14.608 -9.873 1.00 20.76 176 GLU A N 1
ATOM 1423 C CA . GLU A 1 178 ? -30.832 -15.874 -9.612 1.00 18.77 176 GLU A CA 1
ATOM 1424 C C . GLU A 1 178 ? -29.842 -16.343 -10.704 1.00 17.15 176 GLU A C 1
ATOM 1425 O O . GLU A 1 178 ? -28.776 -16.862 -10.356 1.00 18.30 176 GLU A O 1
ATOM 1431 N N . PRO A 1 179 ? -30.168 -16.195 -12.025 1.00 16.73 177 PRO A N 1
ATOM 1432 C CA . PRO A 1 179 ? -29.136 -16.611 -12.987 1.00 16.51 177 PRO A CA 1
ATOM 1433 C C . PRO A 1 179 ? -27.810 -15.863 -12.867 1.00 14.24 177 PRO A C 1
ATOM 1434 O O . PRO A 1 179 ? -26.751 -16.470 -13.033 1.00 15.09 177 PRO A O 1
ATOM 1438 N N . GLU A 1 180 ? -27.870 -14.589 -12.515 1.00 14.84 178 GLU A N 1
ATOM 1439 C CA . GLU A 1 180 ? -26.643 -13.811 -12.346 1.00 13.97 178 GLU A CA 1
ATOM 1440 C C . GLU A 1 180 ? -25.886 -14.221 -11.083 1.00 15.96 178 GLU A C 1
ATOM 1441 O O . GLU A 1 180 ? -24.658 -14.280 -11.095 1.00 15.31 178 GLU A O 1
ATOM 1447 N N . ARG A 1 181 ? -26.629 -14.528 -10.015 1.00 15.66 179 ARG A N 1
ATOM 1448 C CA . ARG A 1 181 ? -26.050 -15.071 -8.779 1.00 17.00 179 ARG A CA 1
ATOM 1449 C C . ARG A 1 181 ? -25.348 -16.383 -9.058 1.00 16.58 179 ARG A C 1
ATOM 1450 O O . ARG A 1 181 ? -24.185 -16.571 -8.645 1.00 16.48 179 ARG A O 1
ATOM 1458 N N . GLU A 1 182 ? -26.014 -17.268 -9.780 1.00 16.22 180 GLU A N 1
ATOM 1459 C CA . GLU A 1 182 ? -25.437 -18.541 -10.178 1.00 15.16 180 GLU A CA 1
ATOM 1460 C C . GLU A 1 182 ? -24.178 -18.363 -11.017 1.00 16.73 180 GLU A C 1
ATOM 1461 O O . GLU A 1 182 ? -23.174 -19.066 -10.826 1.00 16.71 180 GLU A O 1
ATOM 1467 N N . ALA A 1 183 ? -24.245 -17.440 -11.982 1.00 14.17 181 ALA A N 1
ATOM 1468 C CA . ALA A 1 183 ? -23.091 -17.166 -12.796 1.00 13.55 181 ALA A CA 1
ATOM 1469 C C . ALA A 1 183 ? -21.873 -16.774 -11.988 1.00 12.32 181 ALA A C 1
ATOM 1470 O O . ALA A 1 183 ? -20.783 -17.284 -12.255 1.00 13.64 181 ALA A O 1
ATOM 1472 N N . LEU A 1 184 ? -22.050 -15.863 -11.044 1.00 14.10 182 LEU A N 1
ATOM 1473 C CA . LEU A 1 184 ? -20.915 -15.432 -10.239 1.00 14.42 182 LEU A CA 1
ATOM 1474 C C . LEU A 1 184 ? -20.339 -16.581 -9.418 1.00 17.76 182 LEU A C 1
ATOM 1475 O O . LEU A 1 184 ? -19.120 -16.723 -9.321 1.00 15.52 182 LEU A O 1
ATOM 1480 N N . GLN A 1 185 ? -21.203 -17.418 -8.857 1.00 16.32 183 GLN A N 1
ATOM 1481 C CA . GLN A 1 185 ? -20.700 -18.580 -8.121 1.00 17.80 183 GLN A CA 1
ATOM 1482 C C . GLN A 1 185 ? -19.869 -19.489 -9.010 1.00 21.23 183 GLN A C 1
ATOM 1483 O O . GLN A 1 185 ? -18.798 -19.953 -8.594 1.00 18.20 183 GLN A O 1
ATOM 1489 N N . LEU A 1 186 ? -20.313 -19.719 -10.251 1.00 15.76 184 LEU A N 1
ATOM 1490 C CA . LEU A 1 186 ? -19.552 -20.525 -11.179 1.00 15.97 184 LEU A CA 1
ATOM 1491 C C . LEU A 1 186 ? -18.204 -19.908 -11.557 1.00 16.61 184 LEU A C 1
ATOM 1492 O O . LEU A 1 186 ? -17.179 -20.609 -11.691 1.00 17.54 184 LEU A O 1
ATOM 1497 N N . ILE A 1 187 ? -18.194 -18.588 -11.731 1.00 13.87 185 ILE A N 1
ATOM 1498 C CA . ILE A 1 187 ? -16.967 -17.896 -12.095 1.00 14.83 185 ILE A CA 1
ATOM 1499 C C . ILE A 1 187 ? -15.991 -17.951 -10.908 1.00 15.46 185 ILE A C 1
ATOM 1500 O O . ILE A 1 187 ? -14.826 -18.244 -11.112 1.00 16.75 185 ILE A O 1
ATOM 1505 N N . ARG A 1 188 ? -16.497 -17.715 -9.692 1.00 17.21 186 ARG A N 1
ATOM 1506 C CA . ARG A 1 188 ? -15.664 -17.825 -8.474 1.00 17.77 186 ARG A CA 1
ATOM 1507 C C . ARG A 1 188 ? -15.032 -19.208 -8.363 1.00 19.35 186 ARG A C 1
ATOM 1508 O O . ARG A 1 188 ? -13.835 -19.308 -8.010 1.00 21.39 186 ARG A O 1
ATOM 1516 N N . ARG A 1 189 ? -15.788 -20.258 -8.693 1.00 17.33 187 ARG A N 1
ATOM 1517 C CA . ARG A 1 189 ? -15.274 -21.635 -8.631 1.00 19.07 187 ARG A CA 1
ATOM 1518 C C . ARG A 1 189 ? -14.141 -21.784 -9.622 1.00 25.58 187 ARG A C 1
ATOM 1519 O O . ARG A 1 189 ? -13.076 -22.312 -9.297 1.00 22.82 187 ARG A O 1
ATOM 1527 N N . HIS A 1 190 ? -14.355 -21.281 -10.835 1.00 18.90 188 HIS A N 1
ATOM 1528 C CA . HIS A 1 190 ? -13.335 -21.354 -11.847 1.00 18.59 188 HIS A CA 1
ATOM 1529 C C . HIS A 1 190 ? -12.045 -20.652 -11.456 1.00 18.98 188 HIS A C 1
ATOM 1530 O O . HIS A 1 190 ? -10.954 -21.185 -11.711 1.00 22.31 188 HIS A O 1
ATOM 1537 N N . VAL A 1 191 ? -12.154 -19.473 -10.853 1.00 19.12 189 VAL A N 1
ATOM 1538 C CA . VAL A 1 191 ? -10.998 -18.712 -10.362 1.00 22.84 189 VAL A CA 1
ATOM 1539 C C . VAL A 1 191 ? -10.248 -19.478 -9.256 1.00 24.33 189 VAL A C 1
ATOM 1540 O O . VAL A 1 191 ? -9.010 -19.532 -9.264 1.00 24.86 189 VAL A O 1
ATOM 1544 N N . ARG A 1 192 ? -10.995 -20.072 -8.331 1.00 21.13 190 ARG A N 1
ATOM 1545 C CA . ARG A 1 192 ? -10.390 -20.852 -7.232 1.00 23.44 190 ARG A CA 1
ATOM 1546 C C . ARG A 1 192 ? -9.637 -22.059 -7.775 1.00 28.34 190 ARG A C 1
ATOM 1547 O O . ARG A 1 192 ? -8.515 -22.344 -7.328 1.00 32.72 190 ARG A O 1
ATOM 1555 N N . GLU A 1 193 ? -10.235 -22.761 -8.736 1.00 28.33 191 GLU A N 1
ATOM 1556 C CA . GLU A 1 193 ? -9.606 -23.948 -9.335 1.00 37.14 191 GLU A CA 1
ATOM 1557 C C . GLU A 1 193 ? -8.423 -23.636 -10.270 1.00 39.91 191 GLU A C 1
ATOM 1558 O O . GLU A 1 193 ? -7.619 -24.526 -10.571 1.00 36.28 191 GLU A O 1
ATOM 1564 N N . SER A 1 194 ? -8.311 -22.382 -10.712 1.00 42.25 192 SER A N 1
ATOM 1565 C CA . SER A 1 194 ? -7.246 -21.960 -11.628 1.00 54.87 192 SER A CA 1
ATOM 1566 C C . SER A 1 194 ? -5.997 -21.455 -10.900 1.00 61.31 192 SER A C 1
ATOM 1567 O O . SER A 1 194 ? -4.989 -21.124 -11.536 1.00 66.04 192 SER A O 1
ATOM 1570 N N . SER A 1 195 ? -6.073 -21.396 -9.571 1.00 67.12 193 SER A N 1
ATOM 1571 C CA . SER A 1 195 ? -4.958 -20.939 -8.748 1.00 70.33 193 SER A CA 1
ATOM 1572 C C . SER A 1 195 ? -4.525 -22.010 -7.750 1.00 72.96 193 SER A C 1
ATOM 1573 O O . SER A 1 195 ? -4.372 -23.184 -8.116 1.00 73.96 193 SER A O 1
ATOM 1576 N N . SER B 1 2 ? -36.074 -9.209 -8.061 1.00 62.65 0 SER B N 1
ATOM 1577 C CA . SER B 1 2 ? -36.216 -9.150 -9.499 1.00 61.93 0 SER B CA 1
ATOM 1578 C C . SER B 1 2 ? -35.188 -8.184 -10.102 1.00 52.45 0 SER B C 1
ATOM 1579 O O . SER B 1 2 ? -34.526 -7.406 -9.430 1.00 51.36 0 SER B O 1
ATOM 1582 N N . LEU B 1 3 ? -35.114 -8.216 -11.404 1.00 32.17 1 LEU B N 1
ATOM 1583 C CA . LEU B 1 3 ? -34.114 -7.495 -12.087 1.00 21.02 1 LEU B CA 1
ATOM 1584 C C . LEU B 1 3 ? -34.440 -6.000 -12.147 1.00 16.31 1 LEU B C 1
ATOM 1585 O O . LEU B 1 3 ? -35.580 -5.647 -12.202 1.00 18.48 1 LEU B O 1
ATOM 1590 N N . ILE B 1 4 ? -33.427 -5.153 -12.171 1.00 12.93 2 ILE B N 1
ATOM 1591 C CA . ILE B 1 4 ? -33.608 -3.757 -12.481 1.00 12.52 2 ILE B CA 1
ATOM 1592 C C . ILE B 1 4 ? -33.227 -3.503 -13.941 1.00 12.22 2 ILE B C 1
ATOM 1593 O O . ILE B 1 4 ? -32.146 -3.901 -14.402 1.00 11.77 2 ILE B O 1
ATOM 1598 N N . LEU B 1 5 ? -34.110 -2.819 -14.651 1.00 10.80 3 LEU B N 1
ATOM 1599 C CA . LEU B 1 5 ? -33.851 -2.418 -16.033 1.00 9.43 3 LEU B CA 1
ATOM 1600 C C . LEU B 1 5 ? -33.274 -1.014 -16.048 1.00 10.32 3 LEU B C 1
ATOM 1601 O O . LEU B 1 5 ? -33.836 -0.096 -15.425 1.00 11.21 3 LEU B O 1
ATOM 1606 N N . GLU B 1 6 ? -32.157 -0.796 -16.734 1.00 9.69 4 GLU B N 1
ATOM 1607 C CA . GLU B 1 6 ? -31.692 0.549 -16.996 1.00 10.38 4 GLU B CA 1
ATOM 1608 C C . GLU B 1 6 ? -32.429 1.067 -18.205 1.00 10.24 4 GLU B C 1
ATOM 1609 O O . GLU B 1 6 ? -32.139 0.682 -19.365 1.00 10.13 4 GLU B O 1
ATOM 1615 N N . SER B 1 7 ? -33.433 1.914 -17.962 1.00 9.99 5 SER B N 1
ATOM 1616 C CA . SER B 1 7 ? -34.418 2.341 -18.995 1.00 9.98 5 SER B CA 1
ATOM 1617 C C . SER B 1 7 ? -34.303 3.815 -19.277 1.00 8.84 5 SER B C 1
ATOM 1618 O O . SER B 1 7 ? -33.622 4.576 -18.572 1.00 10.45 5 SER B O 1
ATOM 1621 N N . LEU B 1 8 ? -35.034 4.239 -20.302 1.00 9.81 6 LEU B N 1
ATOM 1622 C CA . LEU B 1 8 ? -35.393 5.646 -20.478 1.00 9.40 6 LEU B CA 1
ATOM 1623 C C . LEU B 1 8 ? -36.896 5.773 -20.268 1.00 9.29 6 LEU B C 1
ATOM 1624 O O . LEU B 1 8 ? -37.680 4.968 -20.775 1.00 9.17 6 LEU B O 1
ATOM 1629 N N A VAL B 1 9 ? -37.284 6.800 -19.513 0.50 9.86 7 VAL B N 1
ATOM 1630 N N B VAL B 1 9 ? -37.302 6.806 -19.527 0.50 9.42 7 VAL B N 1
ATOM 1631 C CA A VAL B 1 9 ? -38.692 7.053 -19.213 0.50 10.63 7 VAL B CA 1
ATOM 1632 C CA B VAL B 1 9 ? -38.721 7.028 -19.199 0.50 9.93 7 VAL B CA 1
ATOM 1633 C C A VAL B 1 9 ? -39.131 8.400 -19.786 0.50 9.56 7 VAL B C 1
ATOM 1634 C C B VAL B 1 9 ? -39.184 8.376 -19.686 0.50 9.82 7 VAL B C 1
ATOM 1635 O O A VAL B 1 9 ? -38.409 9.411 -19.727 0.50 10.11 7 VAL B O 1
ATOM 1636 O O B VAL B 1 9 ? -38.540 9.382 -19.416 0.50 10.41 7 VAL B O 1
ATOM 1643 N N . THR B 1 10 ? -40.312 8.396 -20.407 1.00 11.23 8 THR B N 1
ATOM 1644 C CA . THR B 1 10 ? -40.955 9.641 -20.770 1.00 9.95 8 THR B CA 1
ATOM 1645 C C . THR B 1 10 ? -42.115 9.896 -19.818 1.00 10.74 8 THR B C 1
ATOM 1646 O O . THR B 1 10 ? -42.841 8.980 -19.408 1.00 10.05 8 THR B O 1
ATOM 1650 N N . THR B 1 11 ? -42.239 11.180 -19.466 1.00 12.16 9 THR B N 1
ATOM 1651 C CA . THR B 1 11 ? -43.382 11.629 -18.690 1.00 11.92 9 THR B CA 1
ATOM 1652 C C . THR B 1 11 ? -43.760 13.007 -19.241 1.00 11.99 9 THR B C 1
ATOM 1653 O O . THR B 1 11 ? -43.006 13.637 -19.952 1.00 12.86 9 THR B O 1
ATOM 1657 N N . LEU B 1 12 ? -44.959 13.464 -18.850 1.00 12.75 10 LEU B N 1
ATOM 1658 C CA . LEU B 1 12 ? -45.502 14.769 -19.262 1.00 13.23 10 LEU B CA 1
ATOM 1659 C C . LEU B 1 12 ? -45.797 15.584 -18.001 1.00 13.98 10 LEU B C 1
ATOM 1660 O O . LEU B 1 12 ? -46.238 15.038 -17.008 1.00 15.81 10 LEU B O 1
ATOM 1665 N N . ASP B 1 13 ? -45.529 16.877 -18.077 1.00 17.31 11 ASP B N 1
ATOM 1666 C CA . ASP B 1 13 ? -45.943 17.748 -16.980 1.00 18.73 11 ASP B CA 1
ATOM 1667 C C . ASP B 1 13 ? -47.391 18.214 -17.171 1.00 21.27 11 ASP B C 1
ATOM 1668 O O . ASP B 1 13 ? -48.094 17.742 -18.071 1.00 22.01 11 ASP B O 1
ATOM 1673 N N . GLU B 1 14 ? -47.827 19.144 -16.314 1.00 23.74 12 GLU B N 1
ATOM 1674 C CA . GLU B 1 14 ? -49.233 19.578 -16.281 1.00 27.01 12 GLU B CA 1
ATOM 1675 C C . GLU B 1 14 ? -49.640 20.340 -17.534 1.00 30.32 12 GLU B C 1
ATOM 1676 O O . GLU B 1 14 ? -50.829 20.421 -17.874 1.00 36.68 12 GLU B O 1
ATOM 1682 N N . GLN B 1 15 ? -48.644 20.906 -18.204 1.00 27.61 13 GLN B N 1
ATOM 1683 C CA A GLN B 1 15 ? -48.858 21.650 -19.438 0.50 28.37 13 GLN B CA 1
ATOM 1684 C CA B GLN B 1 15 ? -48.855 21.653 -19.435 0.50 28.20 13 GLN B CA 1
ATOM 1685 C C . GLN B 1 15 ? -48.549 20.799 -20.671 1.00 27.28 13 GLN B C 1
ATOM 1686 O O . GLN B 1 15 ? -48.544 21.305 -21.793 1.00 26.65 13 GLN B O 1
ATOM 1697 N N . GLY B 1 16 ? -48.290 19.502 -20.462 1.00 22.37 14 GLY B N 1
ATOM 1698 C CA . GLY B 1 16 ? -47.975 18.596 -21.570 1.00 20.04 14 GLY B CA 1
ATOM 1699 C C . GLY B 1 16 ? -46.519 18.566 -22.030 1.00 19.49 14 GLY B C 1
ATOM 1700 O O . GLY B 1 16 ? -46.202 17.924 -23.028 1.00 20.77 14 GLY B O 1
ATOM 1701 N N . ARG B 1 17 ? -45.640 19.297 -21.354 1.00 18.48 15 ARG B N 1
ATOM 1702 C CA . ARG B 1 17 ? -44.230 19.300 -21.722 1.00 17.18 15 ARG B CA 1
ATOM 1703 C C . ARG B 1 17 ? -43.598 17.930 -21.462 1.00 14.61 15 ARG B C 1
ATOM 1704 O O . ARG B 1 17 ? -43.809 17.330 -20.418 1.00 15.39 15 ARG B O 1
ATOM 1712 N N . ILE B 1 18 ? -42.843 17.473 -22.461 1.00 15.01 16 ILE B N 1
ATOM 1713 C CA . ILE B 1 18 ? -42.253 16.118 -22.430 1.00 14.20 16 ILE B CA 1
ATOM 1714 C C . ILE B 1 18 ? -40.916 16.101 -21.708 1.00 13.49 16 ILE B C 1
ATOM 1715 O O . ILE B 1 18 ? -40.057 16.959 -21.953 1.00 17.03 16 ILE B O 1
ATOM 1720 N N . ASN B 1 19 ? -40.755 15.157 -20.798 1.00 13.10 17 ASN B N 1
ATOM 1721 C CA . ASN B 1 19 ? -39.446 14.920 -20.190 1.00 14.12 17 ASN B CA 1
ATOM 1722 C C . ASN B 1 19 ? -38.962 13.513 -20.541 1.00 12.11 17 ASN B C 1
ATOM 1723 O O . ASN B 1 19 ? -39.751 12.570 -20.507 1.00 13.03 17 ASN B O 1
ATOM 1728 N N . LEU B 1 20 ? -37.668 13.383 -20.817 1.00 12.80 18 LEU B N 1
ATOM 1729 C CA . LEU B 1 20 ? -37.029 12.097 -21.113 1.00 12.17 18 LEU B CA 1
ATOM 1730 C C . LEU B 1 20 ? -35.831 11.925 -20.167 1.00 11.77 18 LEU B C 1
ATOM 1731 O O . LEU B 1 20 ? -34.944 12.795 -20.143 1.00 14.12 18 LEU B O 1
ATOM 1736 N N . ALA B 1 21 ? -35.812 10.860 -19.391 1.00 11.53 19 ALA B N 1
ATOM 1737 C CA . ALA B 1 21 ? -34.735 10.694 -18.405 1.00 11.99 19 ALA B CA 1
ATOM 1738 C C . ALA B 1 21 ? -34.461 9.239 -18.086 1.00 12.84 19 ALA B C 1
ATOM 1739 O O . ALA B 1 21 ? -35.301 8.373 -18.348 1.00 11.57 19 ALA B O 1
ATOM 1741 N N . PRO B 1 22 ? -33.279 8.938 -17.521 1.00 10.81 20 PRO B N 1
ATOM 1742 C CA . PRO B 1 22 ? -33.037 7.577 -17.100 1.00 12.40 20 PRO B CA 1
ATOM 1743 C C . PRO B 1 22 ? -33.915 7.169 -15.919 1.00 11.78 20 PRO B C 1
ATOM 1744 O O . PRO B 1 22 ? -34.249 8.017 -15.053 1.00 14.29 20 PRO B O 1
ATOM 1748 N N . LEU B 1 23 ? -34.275 5.903 -15.851 1.00 10.76 21 LEU B N 1
ATOM 1749 C CA . LEU B 1 23 ? -34.947 5.350 -14.677 1.00 12.33 21 LEU B CA 1
ATOM 1750 C C . LEU B 1 23 ? -34.542 3.906 -14.556 1.00 13.63 21 LEU B C 1
ATOM 1751 O O . LEU B 1 23 ? -34.378 3.225 -15.588 1.00 11.39 21 LEU B O 1
ATOM 1756 N N . GLY B 1 24 ? -34.427 3.404 -13.328 1.00 12.30 22 GLY B N 1
ATOM 1757 C CA . GLY B 1 24 ? -34.131 2.012 -13.094 1.00 12.41 22 GLY B CA 1
ATOM 1758 C C . GLY B 1 24 ? -35.265 1.288 -12.398 1.00 12.40 22 GLY B C 1
ATOM 1759 O O . GLY B 1 24 ? -35.155 0.966 -11.190 1.00 14.26 22 GLY B O 1
ATOM 1760 N N . PRO B 1 25 ? -36.346 0.993 -13.113 1.00 10.97 23 PRO B N 1
ATOM 1761 C CA . PRO B 1 25 ? -37.450 0.325 -12.483 1.00 12.54 23 PRO B CA 1
ATOM 1762 C C . PRO B 1 25 ? -37.137 -1.148 -12.187 1.00 12.95 23 PRO B C 1
ATOM 1763 O O . PRO B 1 25 ? -36.364 -1.817 -12.900 1.00 13.19 23 PRO B O 1
ATOM 1767 N N . ILE B 1 26 ? -37.712 -1.665 -11.092 1.00 13.18 24 ILE B N 1
ATOM 1768 C CA . ILE B 1 26 ? -37.709 -3.089 -10.836 1.00 11.70 24 ILE B CA 1
ATOM 1769 C C . ILE B 1 26 ? -38.779 -3.724 -11.717 1.00 13.77 24 ILE B C 1
ATOM 1770 O O . ILE B 1 26 ? -39.926 -3.255 -11.730 1.00 13.77 24 ILE B O 1
ATOM 1775 N N . VAL B 1 27 ? -38.427 -4.770 -12.464 1.00 13.62 25 VAL B N 1
ATOM 1776 C CA . VAL B 1 27 ? -39.348 -5.494 -13.318 1.00 13.14 25 VAL B CA 1
ATOM 1777 C C . VAL B 1 27 ? -39.944 -6.680 -12.577 1.00 17.61 25 VAL B C 1
ATOM 1778 O O . VAL B 1 27 ? -39.254 -7.662 -12.269 1.00 19.81 25 VAL B O 1
ATOM 1782 N N . LEU B 1 28 ? -41.235 -6.571 -12.286 1.00 16.22 26 LEU B N 1
ATOM 1783 C CA . LEU B 1 28 ? -41.965 -7.592 -11.536 1.00 19.83 26 LEU B CA 1
ATOM 1784 C C . LEU B 1 28 ? -42.579 -8.543 -12.531 1.00 21.70 26 LEU B C 1
ATOM 1785 O O . LEU B 1 28 ? -43.385 -8.141 -13.369 1.00 18.88 26 LEU B O 1
ATOM 1790 N N . PRO B 1 29 ? -42.227 -9.828 -12.442 1.00 20.40 27 PRO B N 1
ATOM 1791 C CA . PRO B 1 29 ? -42.638 -10.772 -13.464 1.00 21.54 27 PRO B CA 1
ATOM 1792 C C . PRO B 1 29 ? -44.163 -10.958 -13.523 1.00 18.62 27 PRO B C 1
ATOM 1793 O O . PRO B 1 29 ? -44.834 -10.745 -12.518 1.00 21.02 27 PRO B O 1
ATOM 1797 N N . PRO B 1 30 ? -44.684 -11.323 -14.700 1.00 19.61 28 PRO B N 1
ATOM 1798 C CA . PRO B 1 30 ? -46.120 -11.619 -14.817 1.00 19.18 28 PRO B CA 1
ATOM 1799 C C . PRO B 1 30 ? -46.452 -12.927 -14.121 1.00 23.92 28 PRO B C 1
ATOM 1800 O O . PRO B 1 30 ? -45.555 -13.749 -13.862 1.00 23.68 28 PRO B O 1
ATOM 1804 N N . GLN B 1 31 ? -47.734 -13.139 -13.850 1.00 19.97 29 GLN B N 1
ATOM 1805 C CA . GLN B 1 31 ? -48.178 -14.420 -13.287 1.00 23.36 29 GLN B CA 1
ATOM 1806 C C . GLN B 1 31 ? -47.955 -15.578 -14.255 1.00 26.77 29 GLN B C 1
ATOM 1807 O O . GLN B 1 31 ? -47.634 -16.688 -13.827 1.00 34.33 29 GLN B O 1
ATOM 1813 N N . SER B 1 32 ? -48.119 -15.314 -15.550 1.00 26.40 30 SER B N 1
ATOM 1814 C CA . SER B 1 32 ? -47.927 -16.326 -16.592 1.00 25.65 30 SER B CA 1
ATOM 1815 C C . SER B 1 32 ? -46.801 -15.933 -17.554 1.00 29.42 30 SER B C 1
ATOM 1816 O O . SER B 1 32 ? -46.745 -14.781 -17.995 1.00 26.12 30 SER B O 1
ATOM 1819 N N . PRO B 1 33 ? -45.906 -16.884 -17.896 1.00 36.08 31 PRO B N 1
ATOM 1820 C CA . PRO B 1 33 ? -44.860 -16.621 -18.902 1.00 32.23 31 PRO B CA 1
ATOM 1821 C C . PRO B 1 33 ? -45.413 -16.023 -20.192 1.00 30.61 31 PRO B C 1
ATOM 1822 O O . PRO B 1 33 ? -46.378 -16.538 -20.755 1.00 34.08 31 PRO B O 1
ATOM 1826 N N . GLY B 1 34 ? -44.822 -14.914 -20.629 1.00 31.87 32 GLY B N 1
ATOM 1827 C CA . GLY B 1 34 ? -45.272 -14.234 -21.842 1.00 31.85 32 GLY B CA 1
ATOM 1828 C C . GLY B 1 34 ? -46.216 -13.068 -21.567 1.00 32.02 32 GLY B C 1
ATOM 1829 O O . GLY B 1 34 ? -46.473 -12.253 -22.453 1.00 30.55 32 GLY B O 1
ATOM 1830 N N . GLY B 1 35 ? -46.723 -12.978 -20.338 1.00 27.02 33 GLY B N 1
ATOM 1831 C CA . GLY B 1 35 ? -47.561 -11.847 -19.923 1.00 22.65 33 GLY B CA 1
ATOM 1832 C C . GLY B 1 35 ? -46.759 -10.572 -19.713 1.00 20.10 33 GLY B C 1
ATOM 1833 O O . GLY B 1 35 ? -45.520 -10.599 -19.637 1.00 23.31 33 GLY B O 1
ATOM 1834 N N . LEU B 1 36 ? -47.444 -9.445 -19.639 1.00 16.90 34 LEU B N 1
ATOM 1835 C CA . LEU B 1 36 ? -46.758 -8.178 -19.389 1.00 16.29 34 LEU B CA 1
ATOM 1836 C C . LEU B 1 36 ? -46.395 -8.059 -17.917 1.00 16.04 34 LEU B C 1
ATOM 1837 O O . LEU B 1 36 ? -47.151 -8.488 -17.031 1.00 18.14 34 LEU B O 1
ATOM 1842 N N . PRO B 1 37 ? -45.221 -7.487 -17.632 1.00 16.39 35 PRO B N 1
ATOM 1843 C CA . PRO B 1 37 ? -44.779 -7.308 -16.270 1.00 15.35 35 PRO B CA 1
ATOM 1844 C C . PRO B 1 37 ? -45.446 -6.125 -15.585 1.00 15.10 35 PRO B C 1
ATOM 1845 O O . PRO B 1 37 ? -46.150 -5.326 -16.241 1.00 16.20 35 PRO B O 1
ATOM 1849 N N A GLN B 1 38 ? -45.237 -6.008 -14.280 0.50 14.37 36 GLN B N 1
ATOM 1850 N N B GLN B 1 38 ? -45.236 -6.005 -14.283 0.50 14.73 36 GLN B N 1
ATOM 1851 C CA A GLN B 1 38 ? -45.492 -4.770 -13.565 0.50 13.73 36 GLN B CA 1
ATOM 1852 C CA B GLN B 1 38 ? -45.495 -4.762 -13.582 0.50 14.85 36 GLN B CA 1
ATOM 1853 C C A GLN B 1 38 ? -44.138 -4.138 -13.246 0.50 12.03 36 GLN B C 1
ATOM 1854 C C B GLN B 1 38 ? -44.143 -4.159 -13.192 0.50 15.91 36 GLN B C 1
ATOM 1855 O O A GLN B 1 38 ? -43.085 -4.768 -13.472 0.50 12.18 36 GLN B O 1
ATOM 1856 O O B GLN B 1 38 ? -43.101 -4.817 -13.337 0.50 19.05 36 GLN B O 1
ATOM 1867 N N . PHE B 1 39 ? -44.144 -2.922 -12.722 1.00 13.58 37 PHE B N 1
ATOM 1868 C CA . PHE B 1 39 ? -42.908 -2.244 -12.402 1.00 13.56 37 PHE B CA 1
ATOM 1869 C C . PHE B 1 39 ? -42.984 -1.616 -11.042 1.00 16.13 37 PHE B C 1
ATOM 1870 O O . PHE B 1 39 ? -44.054 -1.143 -10.622 1.00 16.58 37 PHE B O 1
ATOM 1878 N N . LEU B 1 40 ? -41.855 -1.571 -10.355 1.00 15.24 38 LEU B N 1
ATOM 1879 C CA . LEU B 1 40 ? -41.758 -0.746 -9.173 1.00 15.69 38 LEU B CA 1
ATOM 1880 C C . LEU B 1 40 ? -40.844 0.419 -9.482 1.00 16.07 38 LEU B C 1
ATOM 1881 O O . LEU B 1 40 ? -39.659 0.209 -9.848 1.00 16.38 38 LEU B O 1
ATOM 1886 N N . LEU B 1 41 ? -41.372 1.636 -9.411 1.00 16.81 39 LEU B N 1
ATOM 1887 C CA . LEU B 1 41 ? -40.638 2.839 -9.768 1.00 16.62 39 LEU B CA 1
ATOM 1888 C C . LEU B 1 41 ? -40.164 3.496 -8.499 1.00 17.84 39 LEU B C 1
ATOM 1889 O O . LEU B 1 41 ? -40.957 3.660 -7.551 1.00 18.17 39 LEU B O 1
ATOM 1894 N N . ARG B 1 42 ? -38.887 3.853 -8.452 1.00 16.43 40 ARG B N 1
ATOM 1895 C CA . ARG B 1 42 ? -38.306 4.533 -7.298 1.00 17.48 40 ARG B CA 1
ATOM 1896 C C . ARG B 1 42 ? -37.633 5.820 -7.769 1.00 17.67 40 ARG B C 1
ATOM 1897 O O . ARG B 1 42 ? -36.393 5.924 -7.752 1.00 21.96 40 ARG B O 1
ATOM 1905 N N . PRO B 1 43 ? -38.432 6.811 -8.225 1.00 21.32 41 PRO B N 1
ATOM 1906 C CA . PRO B 1 43 ? -37.839 8.002 -8.823 1.00 23.84 41 PRO B CA 1
ATOM 1907 C C . PRO B 1 43 ? -37.173 8.869 -7.771 1.00 31.85 41 PRO B C 1
ATOM 1908 O O . PRO B 1 43 ? -37.442 8.719 -6.581 1.00 29.04 41 PRO B O 1
ATOM 1912 N N . TYR B 1 44 ? -36.297 9.755 -8.221 1.00 28.54 42 TYR B N 1
ATOM 1913 C CA . TYR B 1 44 ? -35.493 10.568 -7.326 1.00 34.31 42 TYR B CA 1
ATOM 1914 C C . TYR B 1 44 ? -36.298 11.804 -6.950 1.00 34.08 42 TYR B C 1
ATOM 1915 O O . TYR B 1 44 ? -36.680 12.563 -7.827 1.00 28.84 42 TYR B O 1
ATOM 1924 N N . GLU B 1 45 ? -36.552 12.001 -5.653 1.00 29.48 43 GLU B N 1
ATOM 1925 C CA . GLU B 1 45 ? -37.336 13.164 -5.177 1.00 33.00 43 GLU B CA 1
ATOM 1926 C C . GLU B 1 45 ? -36.833 14.487 -5.758 1.00 30.23 43 GLU B C 1
ATOM 1927 O O . GLU B 1 45 ? -35.641 14.759 -5.731 1.00 32.55 43 GLU B O 1
ATOM 1933 N N . GLY B 1 46 ? -37.746 15.281 -6.313 1.00 30.35 44 GLY B N 1
ATOM 1934 C CA . GLY B 1 46 ? -37.390 16.584 -6.868 1.00 33.26 44 GLY B CA 1
ATOM 1935 C C . GLY B 1 46 ? -37.030 16.585 -8.343 1.00 28.91 44 GLY B C 1
ATOM 1936 O O . GLY B 1 46 ? -36.930 17.655 -8.954 1.00 32.67 44 GLY B O 1
ATOM 1937 N N . SER B 1 47 ? -36.812 15.396 -8.910 1.00 26.13 45 SER B N 1
ATOM 1938 C CA . SER B 1 47 ? -36.584 15.271 -10.354 1.00 24.15 45 SER B CA 1
ATOM 1939 C C . SER B 1 47 ? -37.871 15.557 -11.112 1.00 18.54 45 SER B C 1
ATOM 1940 O O . SER B 1 47 ? -38.980 15.415 -10.570 1.00 20.18 45 SER B O 1
ATOM 1943 N N . THR B 1 48 ? -37.701 15.962 -12.370 1.00 18.76 46 THR B N 1
ATOM 1944 C CA . THR B 1 48 ? -38.826 16.205 -13.262 1.00 19.69 46 THR B CA 1
ATOM 1945 C C . THR B 1 48 ? -39.647 14.934 -13.400 1.00 16.96 46 THR B C 1
ATOM 1946 O O . THR B 1 48 ? -40.876 14.967 -13.327 1.00 17.44 46 THR B O 1
ATOM 1950 N N . THR B 1 49 ? -38.965 13.800 -13.576 1.00 17.99 47 THR B N 1
ATOM 1951 C CA . THR B 1 49 ? -39.650 12.520 -13.653 1.00 16.88 47 THR B CA 1
ATOM 1952 C C . THR B 1 49 ? -40.505 12.270 -12.429 1.00 15.83 47 THR B C 1
ATOM 1953 O O . THR B 1 49 ? -41.666 11.896 -12.544 1.00 15.71 47 THR B O 1
ATOM 1957 N N . CYS B 1 50 ? -39.926 12.464 -11.241 1.00 17.39 48 CYS B N 1
ATOM 1958 C CA . CYS B 1 50 ? -40.677 12.258 -10.012 1.00 17.22 48 CYS B CA 1
ATOM 1959 C C . CYS B 1 50 ? -41.884 13.203 -9.879 1.00 15.92 48 CYS B C 1
ATOM 1960 O O . CYS B 1 50 ? -42.975 12.743 -9.580 1.00 17.29 48 CYS B O 1
ATOM 1963 N N . ASP B 1 51 ? -41.679 14.487 -10.151 1.00 16.71 49 ASP B N 1
ATOM 1964 C CA . ASP B 1 51 ? -42.781 15.464 -10.160 1.00 19.18 49 ASP B CA 1
ATOM 1965 C C . ASP B 1 51 ? -43.922 15.027 -11.091 1.00 22.05 49 ASP B C 1
ATOM 1966 O O . ASP B 1 51 ? -45.103 15.051 -10.719 1.00 19.74 49 ASP B O 1
ATOM 1971 N N . ASN B 1 52 ? -43.569 14.604 -12.305 1.00 16.05 50 ASN B N 1
ATOM 1972 C CA . ASN B 1 52 ? -44.593 14.230 -13.272 1.00 16.86 50 ASN B CA 1
ATOM 1973 C C . ASN B 1 52 ? -45.294 12.925 -12.876 1.00 14.63 50 ASN B C 1
ATOM 1974 O O . ASN B 1 52 ? -46.479 12.773 -13.113 1.00 17.25 50 ASN B O 1
ATOM 1979 N N . LEU B 1 53 ? -44.547 11.954 -12.350 1.00 16.85 51 LEU B N 1
ATOM 1980 C CA . LEU B 1 53 ? -45.143 10.695 -11.919 1.00 16.13 51 LEU B CA 1
ATOM 1981 C C . LEU B 1 53 ? -46.148 10.916 -10.808 1.00 18.14 51 LEU B C 1
ATOM 1982 O O . LEU B 1 53 ? -47.211 10.316 -10.804 1.00 17.53 51 LEU B O 1
ATOM 1987 N N . LEU B 1 54 ? -45.777 11.757 -9.849 1.00 18.32 52 LEU B N 1
ATOM 1988 C CA . LEU B 1 54 ? -46.677 12.001 -8.721 1.00 19.43 52 LEU B CA 1
ATOM 1989 C C . LEU B 1 54 ? -47.920 12.770 -9.140 1.00 21.01 52 LEU B C 1
ATOM 1990 O O . LEU B 1 54 ? -49.017 12.509 -8.622 1.00 24.55 52 LEU B O 1
ATOM 1995 N N . ALA B 1 55 ? -47.762 13.691 -10.082 1.00 16.79 53 ALA B N 1
ATOM 1996 C CA . ALA B 1 55 ? -48.883 14.501 -10.560 1.00 20.71 53 ALA B CA 1
ATOM 1997 C C . ALA B 1 55 ? -49.833 13.745 -11.502 1.00 21.31 53 ALA B C 1
ATOM 1998 O O . ALA B 1 55 ? -51.071 13.834 -11.376 1.00 22.32 53 ALA B O 1
ATOM 2000 N N . SER B 1 56 ? -49.273 12.982 -12.448 1.00 17.19 54 SER B N 1
ATOM 2001 C CA . SER B 1 56 ? -50.080 12.323 -13.489 1.00 18.42 54 SER B CA 1
ATOM 2002 C C . SER B 1 56 ? -50.332 10.829 -13.280 1.00 15.00 54 SER B C 1
ATOM 2003 O O . SER B 1 56 ? -51.318 10.299 -13.778 1.00 17.47 54 SER B O 1
ATOM 2006 N N . GLY B 1 57 ? -49.384 10.131 -12.650 1.00 14.75 55 GLY B N 1
ATOM 2007 C CA . GLY B 1 57 ? -49.460 8.694 -12.552 1.00 14.85 55 GLY B CA 1
ATOM 2008 C C . GLY B 1 57 ? -49.091 7.937 -13.831 1.00 13.85 55 GLY B C 1
ATOM 2009 O O . GLY B 1 57 ? -49.279 6.738 -13.884 1.00 14.95 55 GLY B O 1
ATOM 2010 N N . ASN B 1 58 ? -48.616 8.660 -14.846 1.00 12.62 56 ASN B N 1
ATOM 2011 C CA . ASN B 1 58 ? -48.373 8.077 -16.186 1.00 11.69 56 ASN B CA 1
ATOM 2012 C C . ASN B 1 58 ? -46.891 8.145 -16.548 1.00 12.37 56 ASN B C 1
ATOM 2013 O O . ASN B 1 58 ? -46.200 9.084 -16.222 1.00 12.31 56 ASN B O 1
ATOM 2018 N N . ALA B 1 59 ? -46.435 7.125 -17.298 1.00 11.44 57 ALA B N 1
ATOM 2019 C CA . ALA B 1 59 ? -45.105 7.164 -17.886 1.00 12.27 57 ALA B CA 1
ATOM 2020 C C . ALA B 1 59 ? -45.058 6.158 -19.006 1.00 9.69 57 ALA B C 1
ATOM 2021 O O . ALA B 1 59 ? -45.889 5.272 -19.105 1.00 9.97 57 ALA B O 1
ATOM 2023 N N . VAL B 1 60 ? -43.985 6.265 -19.799 1.00 10.29 58 VAL B N 1
ATOM 2024 C CA . VAL B 1 60 ? -43.638 5.187 -20.736 1.00 8.66 58 VAL B CA 1
ATOM 2025 C C . VAL B 1 60 ? -42.179 4.779 -20.454 1.00 8.59 58 VAL B C 1
ATOM 2026 O O . VAL B 1 60 ? -41.276 5.599 -20.463 1.00 9.36 58 VAL B O 1
ATOM 2030 N N . ILE B 1 61 ? -42.013 3.488 -20.167 1.00 9.05 59 ILE B N 1
ATOM 2031 C CA . ILE B 1 61 ? -40.685 2.893 -19.864 1.00 8.67 59 ILE B CA 1
ATOM 2032 C C . ILE B 1 61 ? -40.181 2.239 -21.123 1.00 8.18 59 ILE B C 1
ATOM 2033 O O . ILE B 1 61 ? -40.902 1.459 -21.729 1.00 8.93 59 ILE B O 1
ATOM 2038 N N . HIS B 1 62 ? -38.931 2.524 -21.458 1.00 8.00 60 HIS B N 1
ATOM 2039 C CA . HIS B 1 62 ? -38.364 2.001 -22.711 1.00 8.25 60 HIS B CA 1
ATOM 2040 C C . HIS B 1 62 ? -37.123 1.146 -22.458 1.00 8.84 60 HIS B C 1
ATOM 2041 O O . HIS B 1 62 ? -36.192 1.562 -21.757 1.00 9.28 60 HIS B O 1
ATOM 2048 N N . VAL B 1 63 ? -37.104 -0.008 -23.103 1.00 8.16 61 VAL B N 1
ATOM 2049 C CA . VAL B 1 63 ? -35.887 -0.815 -23.248 1.00 8.71 61 VAL B CA 1
ATOM 2050 C C . VAL B 1 63 ? -35.143 -0.292 -24.459 1.00 8.18 61 VAL B C 1
ATOM 2051 O O . VAL B 1 63 ? -35.692 -0.299 -25.578 1.00 8.46 61 VAL B O 1
ATOM 2055 N N . ILE B 1 64 ? -33.921 0.181 -24.250 1.00 8.34 62 ILE B N 1
ATOM 2056 C CA . ILE B 1 64 ? -33.108 0.792 -25.284 1.00 8.40 62 ILE B CA 1
ATOM 2057 C C . ILE B 1 64 ? -31.699 0.235 -25.232 1.00 9.17 62 ILE B C 1
ATOM 2058 O O . ILE B 1 64 ? -31.221 -0.139 -24.153 1.00 8.84 62 ILE B O 1
ATOM 2063 N N . ASP B 1 65 ? -31.039 0.241 -26.378 1.00 8.14 63 ASP B N 1
ATOM 2064 C CA . ASP B 1 65 ? -29.612 -0.077 -26.449 1.00 8.98 63 ASP B CA 1
ATOM 2065 C C . ASP B 1 65 ? -28.797 1.203 -26.639 1.00 9.15 63 ASP B C 1
ATOM 2066 O O . ASP B 1 65 ? -27.605 1.155 -26.960 1.00 10.07 63 ASP B O 1
ATOM 2071 N N . ASP B 1 66 ? -29.429 2.362 -26.429 1.00 10.22 64 ASP B N 1
ATOM 2072 C CA . ASP B 1 66 ? -28.815 3.666 -26.697 1.00 10.81 64 ASP B CA 1
ATOM 2073 C C . ASP B 1 66 ? -28.197 4.206 -25.395 1.00 10.68 64 ASP B C 1
ATOM 2074 O O . ASP B 1 66 ? -28.808 4.987 -24.636 1.00 10.95 64 ASP B O 1
ATOM 2079 N N . ALA B 1 67 ? -26.978 3.756 -25.139 1.00 10.40 65 ALA B N 1
ATOM 2080 C CA . ALA B 1 67 ? -26.241 4.246 -23.957 1.00 9.97 65 ALA B CA 1
ATOM 2081 C C . ALA B 1 67 ? -25.899 5.731 -24.073 1.00 9.95 65 ALA B C 1
ATOM 2082 O O . ALA B 1 67 ? -25.845 6.403 -23.054 1.00 10.53 65 ALA B O 1
ATOM 2084 N N . LEU B 1 68 ? -25.691 6.240 -25.277 1.00 9.27 66 LEU B N 1
ATOM 2085 C CA . LEU B 1 68 ? -25.429 7.660 -25.503 1.00 10.08 66 LEU B CA 1
ATOM 2086 C C . LEU B 1 68 ? -26.603 8.491 -25.005 1.00 10.18 66 LEU B C 1
ATOM 2087 O O . LEU B 1 68 ? -26.400 9.504 -24.297 1.00 10.18 66 LEU B O 1
ATOM 2092 N N . LEU B 1 69 ? -27.831 8.093 -25.311 1.00 9.56 67 LEU B N 1
ATOM 2093 C CA . LEU B 1 69 ? -28.984 8.866 -24.881 1.00 10.46 67 LEU B CA 1
ATOM 2094 C C . LEU B 1 69 ? -29.203 8.784 -23.370 1.00 11.44 67 LEU B C 1
ATOM 2095 O O . LEU B 1 69 ? -29.613 9.793 -22.737 1.00 10.97 67 LEU B O 1
ATOM 2100 N N . ILE B 1 70 ? -28.954 7.630 -22.776 1.00 10.76 68 ILE B N 1
ATOM 2101 C CA . ILE B 1 70 ? -28.915 7.541 -21.331 1.00 11.12 68 ILE B CA 1
ATOM 2102 C C . ILE B 1 70 ? -27.915 8.532 -20.769 1.00 12.14 68 ILE B C 1
ATOM 2103 O O . ILE B 1 70 ? -28.260 9.299 -19.850 1.00 12.20 68 ILE B O 1
ATOM 2108 N N . ALA B 1 71 ? -26.698 8.537 -21.294 1.00 10.41 69 ALA B N 1
ATOM 2109 C CA . ALA B 1 71 ? -25.673 9.488 -20.800 1.00 12.04 69 ALA B CA 1
ATOM 2110 C C . ALA B 1 71 ? -26.127 10.923 -20.940 1.00 11.04 69 ALA B C 1
ATOM 2111 O O . ALA B 1 71 ? -25.992 11.710 -19.968 1.00 12.51 69 ALA B O 1
ATOM 2113 N N . LYS B 1 72 ? -26.653 11.306 -22.084 1.00 11.56 70 LYS B N 1
ATOM 2114 C CA . LYS B 1 72 ? -27.072 12.685 -22.297 1.00 11.50 70 LYS B CA 1
ATOM 2115 C C . LYS B 1 72 ? -28.145 13.102 -21.317 1.00 12.02 70 LYS B C 1
ATOM 2116 O O . LYS B 1 72 ? -28.059 14.201 -20.738 1.00 12.98 70 LYS B O 1
ATOM 2122 N N . THR B 1 73 ? -29.130 12.247 -21.091 1.00 10.89 71 THR B N 1
ATOM 2123 C CA . THR B 1 73 ? -30.246 12.640 -20.204 1.00 11.33 71 THR B CA 1
ATOM 2124 C C . THR B 1 73 ? -29.864 12.481 -18.734 1.00 13.78 71 THR B C 1
ATOM 2125 O O . THR B 1 73 ? -30.538 13.051 -17.882 1.00 13.64 71 THR B O 1
ATOM 2129 N N . ALA B 1 74 ? -28.798 11.748 -18.424 1.00 11.56 72 ALA B N 1
ATOM 2130 C CA . ALA B 1 74 ? -28.283 11.688 -17.056 1.00 13.49 72 ALA B CA 1
ATOM 2131 C C . ALA B 1 74 ? -27.584 12.984 -16.708 1.00 15.70 72 ALA B C 1
ATOM 2132 O O . ALA B 1 74 ? -27.670 13.435 -15.556 1.00 17.42 72 ALA B O 1
ATOM 2134 N N . ILE B 1 75 ? -26.900 13.594 -17.656 1.00 14.59 73 ILE B N 1
ATOM 2135 C CA . ILE B 1 75 ? -26.056 14.736 -17.330 1.00 15.91 73 ILE B CA 1
ATOM 2136 C C . ILE B 1 75 ? -26.702 16.091 -17.627 1.00 18.11 73 ILE B C 1
ATOM 2137 O O . ILE B 1 75 ? -26.157 17.136 -17.213 1.00 21.23 73 ILE B O 1
ATOM 2142 N N . GLY B 1 76 ? -27.837 16.121 -18.326 1.00 15.34 74 GLY B N 1
ATOM 2143 C CA . GLY B 1 76 ? -28.503 17.376 -18.619 1.00 18.90 74 GLY B CA 1
ATOM 2144 C C . GLY B 1 76 ? -29.854 17.137 -19.249 1.00 17.66 74 GLY B C 1
ATOM 2145 O O . GLY B 1 76 ? -30.284 15.997 -19.391 1.00 19.20 74 GLY B O 1
ATOM 2146 N N . LYS B 1 77 ? -30.521 18.215 -19.649 1.00 21.28 75 LYS B N 1
ATOM 2147 C CA . LYS B 1 77 ? -31.839 18.123 -20.274 1.00 20.17 75 LYS B CA 1
ATOM 2148 C C . LYS B 1 77 ? -31.692 17.905 -21.774 1.00 19.23 75 LYS B C 1
ATOM 2149 O O . LYS B 1 77 ? -30.926 18.611 -22.443 1.00 25.44 75 LYS B O 1
ATOM 2155 N N . VAL B 1 78 ? -32.418 16.918 -22.309 1.00 17.83 76 VAL B N 1
ATOM 2156 C CA . VAL B 1 78 ? -32.483 16.719 -23.753 1.00 17.64 76 VAL B CA 1
ATOM 2157 C C . VAL B 1 78 ? -33.887 17.081 -24.235 1.00 14.67 76 VAL B C 1
ATOM 2158 O O . VAL B 1 78 ? -34.878 16.623 -23.660 1.00 18.95 76 VAL B O 1
ATOM 2162 N N . ASP B 1 79 ? -33.952 17.889 -25.287 1.00 17.09 77 ASP B N 1
ATOM 2163 C CA . ASP B 1 79 ? -35.236 18.210 -25.914 1.00 17.39 77 ASP B CA 1
ATOM 2164 C C . ASP B 1 79 ? -35.699 16.976 -26.686 1.00 14.63 77 ASP B C 1
ATOM 2165 O O . ASP B 1 79 ? -35.108 16.605 -27.697 1.00 16.23 77 ASP B O 1
ATOM 2170 N N . ALA B 1 80 ? -36.731 16.329 -26.162 1.00 14.37 78 ALA B N 1
ATOM 2171 C CA . ALA B 1 80 ? -37.197 15.068 -26.738 1.00 15.85 78 ALA B CA 1
ATOM 2172 C C . ALA B 1 80 ? -38.361 15.246 -27.698 1.00 16.18 78 ALA B C 1
ATOM 2173 O O . ALA B 1 80 ? -38.919 14.240 -28.169 1.00 15.26 78 ALA B O 1
ATOM 2175 N N . SER B 1 81 ? -38.698 16.492 -28.050 1.00 17.82 79 SER B N 1
ATOM 2176 C CA A SER B 1 81 ? -39.891 16.736 -28.853 0.50 18.48 79 SER B CA 1
ATOM 2177 C CA B SER B 1 81 ? -39.859 16.796 -28.901 0.50 18.55 79 SER B CA 1
ATOM 2178 C C . SER B 1 81 ? -39.865 15.975 -30.187 1.00 18.62 79 SER B C 1
ATOM 2179 O O . SER B 1 81 ? -40.905 15.416 -30.586 1.00 21.49 79 SER B O 1
ATOM 2184 N N A ASP B 1 82 ? -38.746 15.931 -30.892 0.50 16.49 80 ASP B N 1
ATOM 2185 N N B ASP B 1 82 ? -38.715 15.893 -30.833 0.50 12.37 80 ASP B N 1
ATOM 2186 C CA A ASP B 1 82 ? -38.748 15.137 -32.127 0.50 19.91 80 ASP B CA 1
ATOM 2187 C CA B ASP B 1 82 ? -38.604 15.209 -32.103 0.50 13.49 80 ASP B CA 1
ATOM 2188 C C A ASP B 1 82 ? -38.074 13.779 -31.983 0.50 14.44 80 ASP B C 1
ATOM 2189 C C B ASP B 1 82 ? -38.196 13.742 -31.991 0.50 12.35 80 ASP B C 1
ATOM 2190 O O A ASP B 1 82 ? -37.558 13.216 -32.941 0.50 14.08 80 ASP B O 1
ATOM 2191 O O B ASP B 1 82 ? -37.919 13.127 -32.970 0.50 14.38 80 ASP B O 1
ATOM 2200 N N . LEU B 1 83 ? -38.109 13.243 -30.764 1.00 11.33 81 LEU B N 1
ATOM 2201 C CA . LEU B 1 83 ? -37.774 11.847 -30.521 1.00 10.10 81 LEU B CA 1
ATOM 2202 C C . LEU B 1 83 ? -38.963 10.976 -30.223 1.00 9.79 81 LEU B C 1
ATOM 2203 O O . LEU B 1 83 ? -38.809 9.749 -30.231 1.00 9.97 81 LEU B O 1
ATOM 2208 N N . VAL B 1 84 ? -40.122 11.572 -29.885 1.00 10.11 82 VAL B N 1
ATOM 2209 C CA . VAL B 1 84 ? -41.255 10.809 -29.405 1.00 8.63 82 VAL B CA 1
ATOM 2210 C C . VAL B 1 84 ? -42.523 11.133 -30.158 1.00 10.17 82 VAL B C 1
ATOM 2211 O O . VAL B 1 84 ? -42.608 12.165 -30.853 1.00 11.43 82 VAL B O 1
ATOM 2215 N N . VAL B 1 85 ? -43.515 10.245 -30.046 1.00 8.91 83 VAL B N 1
ATOM 2216 C CA A VAL B 1 85 ? -44.834 10.504 -30.633 0.50 9.45 83 VAL B CA 1
ATOM 2217 C CA B VAL B 1 85 ? -44.838 10.456 -30.658 0.50 8.38 83 VAL B CA 1
ATOM 2218 C C . VAL B 1 85 ? -45.905 10.049 -29.649 1.00 9.89 83 VAL B C 1
ATOM 2219 O O . VAL B 1 85 ? -45.720 9.067 -28.916 1.00 9.93 83 VAL B O 1
ATOM 2226 N N . PRO B 1 86 ? -47.043 10.764 -29.579 1.00 8.71 84 PRO B N 1
ATOM 2227 C CA . PRO B 1 86 ? -48.147 10.276 -28.740 1.00 10.35 84 PRO B CA 1
ATOM 2228 C C . PRO B 1 86 ? -48.609 8.905 -29.155 1.00 9.35 84 PRO B C 1
ATOM 2229 O O . PRO B 1 86 ? -48.631 8.579 -30.332 1.00 11.58 84 PRO B O 1
ATOM 2233 N N . ILE B 1 87 ? -49.020 8.111 -28.185 1.00 10.28 85 ILE B N 1
ATOM 2234 C CA . ILE B 1 87 ? -49.477 6.762 -28.447 1.00 10.15 85 ILE B CA 1
ATOM 2235 C C . ILE B 1 87 ? -50.992 6.744 -28.742 1.00 10.16 85 ILE B C 1
ATOM 2236 O O . ILE B 1 87 ? -51.762 7.134 -27.882 1.00 11.65 85 ILE B O 1
ATOM 2241 N N . PRO B 1 88 ? -51.420 6.284 -29.926 1.00 10.74 86 PRO B N 1
ATOM 2242 C CA . PRO B 1 88 ? -52.898 6.224 -30.172 1.00 10.60 86 PRO B CA 1
ATOM 2243 C C . PRO B 1 88 ? -53.623 5.396 -29.119 1.00 11.44 86 PRO B C 1
ATOM 2244 O O . PRO B 1 88 ? -53.180 4.300 -28.719 1.00 13.53 86 PRO B O 1
ATOM 2248 N N . GLY B 1 89 ? -54.734 5.955 -28.651 1.00 11.25 87 GLY B N 1
ATOM 2249 C CA . GLY B 1 89 ? -55.473 5.381 -27.538 1.00 12.33 87 GLY B CA 1
ATOM 2250 C C . GLY B 1 89 ? -55.082 6.020 -26.214 1.00 12.36 87 GLY B C 1
ATOM 2251 O O . GLY B 1 89 ? -55.854 5.946 -25.228 1.00 13.57 87 GLY B O 1
ATOM 2252 N N . LEU B 1 90 ? -53.876 6.621 -26.183 1.00 11.71 88 LEU B N 1
ATOM 2253 C CA . LEU B 1 90 ? -53.322 7.250 -24.986 1.00 10.44 88 LEU B CA 1
ATOM 2254 C C . LEU B 1 90 ? -52.745 8.601 -25.362 1.00 12.69 88 LEU B C 1
ATOM 2255 O O . LEU B 1 90 ? -51.846 9.135 -24.710 1.00 12.20 88 LEU B O 1
ATOM 2260 N N . GLU B 1 91 ? -53.278 9.199 -26.432 1.00 11.73 89 GLU B N 1
ATOM 2261 C CA . GLU B 1 91 ? -52.565 10.287 -27.105 1.00 13.21 89 GLU B CA 1
ATOM 2262 C C . GLU B 1 91 ? -52.496 11.560 -26.283 1.00 12.29 89 GLU B C 1
ATOM 2263 O O . GLU B 1 91 ? -51.646 12.404 -26.547 1.00 16.00 89 GLU B O 1
ATOM 2269 N N . ASP B 1 92 ? -53.348 11.704 -25.257 1.00 13.78 90 ASP B N 1
ATOM 2270 C CA . ASP B 1 92 ? -53.277 12.895 -24.416 1.00 14.27 90 ASP B CA 1
ATOM 2271 C C . ASP B 1 92 ? -52.394 12.732 -23.189 1.00 14.89 90 ASP B C 1
ATOM 2272 O O . ASP B 1 92 ? -52.110 13.715 -22.475 1.00 16.65 90 ASP B O 1
ATOM 2277 N N . THR B 1 93 ? -51.924 11.509 -22.928 1.00 12.73 91 THR B N 1
ATOM 2278 C CA . THR B 1 93 ? -51.231 11.212 -21.682 1.00 12.32 91 THR B CA 1
ATOM 2279 C C . THR B 1 93 ? -49.848 10.557 -21.796 1.00 10.53 91 THR B C 1
ATOM 2280 O O . THR B 1 93 ? -49.101 10.601 -20.815 1.00 11.77 91 THR B O 1
ATOM 2284 N N . HIS B 1 94 ? -49.565 9.895 -22.921 1.00 10.83 92 HIS B N 1
ATOM 2285 C CA . HIS B 1 94 ? -48.344 9.071 -23.039 1.00 10.14 92 HIS B CA 1
ATOM 2286 C C . HIS B 1 94 ? -47.712 9.315 -24.374 1.00 10.44 92 HIS B C 1
ATOM 2287 O O . HIS B 1 94 ? -48.409 9.336 -25.402 1.00 10.55 92 HIS B O 1
ATOM 2294 N N . VAL B 1 95 ? -46.378 9.439 -24.379 1.00 9.41 93 VAL B N 1
ATOM 2295 C CA . VAL B 1 95 ? -45.593 9.530 -25.615 1.00 9.78 93 VAL B CA 1
ATOM 2296 C C . VAL B 1 95 ? -44.471 8.478 -25.584 1.00 10.47 93 VAL B C 1
ATOM 2297 O O . VAL B 1 95 ? -43.916 8.173 -24.512 1.00 10.13 93 VAL B O 1
ATOM 2301 N N . ARG B 1 96 ? -44.171 7.905 -26.743 1.00 8.77 94 ARG B N 1
ATOM 2302 C CA . ARG B 1 96 ? -43.099 6.911 -26.790 1.00 9.49 94 ARG B CA 1
ATOM 2303 C C . ARG B 1 96 ? -42.000 7.332 -27.743 1.00 9.86 94 ARG B C 1
ATOM 2304 O O . ARG B 1 96 ? -42.235 8.019 -28.755 1.00 9.69 94 ARG B O 1
ATOM 2312 N N . LEU B 1 97 ? -40.792 6.857 -27.464 1.00 8.91 95 LEU B N 1
ATOM 2313 C CA . LEU B 1 97 ? -39.670 6.982 -28.383 1.00 9.56 95 LEU B CA 1
ATOM 2314 C C . LEU B 1 97 ? -39.935 6.285 -29.691 1.00 8.89 95 LEU B C 1
ATOM 2315 O O . LEU B 1 97 ? -40.462 5.161 -29.712 1.00 9.04 95 LEU B O 1
ATOM 2320 N N . LYS B 1 98 ? -39.583 6.946 -30.798 1.00 8.30 96 LYS B N 1
ATOM 2321 C CA . LYS B 1 98 ? -39.635 6.310 -32.094 1.00 8.92 96 LYS B CA 1
ATOM 2322 C C . LYS B 1 98 ? -38.584 5.218 -32.208 1.00 9.73 96 LYS B C 1
ATOM 2323 O O . LYS B 1 98 ? -38.829 4.182 -32.858 1.00 11.53 96 LYS B O 1
ATOM 2329 N N . ARG B 1 99 ? -37.417 5.426 -31.617 1.00 9.51 97 ARG B N 1
ATOM 2330 C CA . ARG B 1 99 ? -36.319 4.456 -31.682 1.00 9.70 97 ARG B CA 1
ATOM 2331 C C . ARG B 1 99 ? -36.135 3.850 -30.318 1.00 9.94 97 ARG B C 1
ATOM 2332 O O . ARG B 1 99 ? -35.763 4.528 -29.350 1.00 11.83 97 ARG B O 1
ATOM 2340 N N . CYS B 1 100 ? -36.468 2.580 -30.216 1.00 9.33 98 CYS B N 1
ATOM 2341 C CA . CYS B 1 100 ? -36.272 1.807 -28.979 1.00 9.31 98 CYS B CA 1
ATOM 2342 C C . CYS B 1 100 ? -36.425 0.352 -29.347 1.00 8.55 98 CYS B C 1
ATOM 2343 O O . CYS B 1 100 ? -36.811 0.045 -30.484 1.00 9.88 98 CYS B O 1
ATOM 2346 N N . HIS B 1 101 ? -36.067 -0.557 -28.430 1.00 8.34 99 HIS B N 1
ATOM 2347 C CA . HIS B 1 101 ? -36.360 -1.970 -28.650 1.00 8.38 99 HIS B CA 1
ATOM 2348 C C . HIS B 1 101 ? -37.784 -2.294 -28.216 1.00 8.41 99 HIS B C 1
ATOM 2349 O O . HIS B 1 101 ? -38.511 -2.973 -28.932 1.00 8.66 99 HIS B O 1
ATOM 2356 N N . ARG B 1 102 ? -38.189 -1.850 -27.025 1.00 7.87 100 ARG B N 1
ATOM 2357 C CA . ARG B 1 102 ? -39.490 -2.185 -26.494 1.00 8.34 100 ARG B CA 1
ATOM 2358 C C . ARG B 1 102 ? -39.962 -1.042 -25.613 1.00 8.81 100 ARG B C 1
ATOM 2359 O O . ARG B 1 102 ? -39.162 -0.365 -24.996 1.00 8.91 100 ARG B O 1
ATOM 2367 N N . TRP B 1 103 ? -41.288 -0.847 -25.539 1.00 8.87 101 TRP B N 1
ATOM 2368 C CA . TRP B 1 103 ? -41.844 0.206 -24.687 1.00 8.19 101 TRP B CA 1
ATOM 2369 C C . TRP B 1 103 ? -43.042 -0.344 -23.958 1.00 8.49 101 TRP B C 1
ATOM 2370 O O . TRP B 1 103 ? -43.716 -1.261 -24.410 1.00 8.94 101 TRP B O 1
ATOM 2381 N N . PHE B 1 104 ? -43.246 0.228 -22.767 1.00 8.07 102 PHE B N 1
ATOM 2382 C CA . PHE B 1 104 ? -44.358 -0.147 -21.890 1.00 9.25 102 PHE B CA 1
ATOM 2383 C C . PHE B 1 104 ? -44.985 1.142 -21.404 1.00 9.08 102 PHE B C 1
ATOM 2384 O O . PHE B 1 104 ? -44.360 1.920 -20.677 1.00 9.22 102 PHE B O 1
ATOM 2392 N N . ALA B 1 105 ? -46.231 1.393 -21.844 1.00 9.17 103 ALA B N 1
ATOM 2393 C CA . ALA B 1 105 ? -46.971 2.560 -21.318 1.00 10.13 103 ALA B CA 1
ATOM 2394 C C . ALA B 1 105 ? -47.624 2.136 -20.034 1.00 10.45 103 ALA B C 1
ATOM 2395 O O . ALA B 1 105 ? -48.303 1.111 -20.017 1.00 10.92 103 ALA B O 1
ATOM 2397 N N . VAL B 1 106 ? -47.356 2.877 -18.965 1.00 9.45 104 VAL B N 1
ATOM 2398 C CA . VAL B 1 106 ? -47.760 2.435 -17.631 1.00 11.21 104 VAL B CA 1
ATOM 2399 C C . VAL B 1 106 ? -48.596 3.485 -16.912 1.00 10.41 104 VAL B C 1
ATOM 2400 O O . VAL B 1 106 ? -48.601 4.667 -17.265 1.00 11.50 104 VAL B O 1
ATOM 2404 N N . ARG B 1 107 ? -49.257 2.984 -15.865 1.00 11.82 105 ARG B N 1
ATOM 2405 C CA . ARG B 1 107 ? -50.101 3.810 -15.005 1.00 12.95 105 ARG B CA 1
ATOM 2406 C C . ARG B 1 107 ? -49.862 3.341 -13.560 1.00 12.31 105 ARG B C 1
ATOM 2407 O O . ARG B 1 107 ? -49.924 2.151 -13.273 1.00 13.30 105 ARG B O 1
ATOM 2415 N N . VAL B 1 108 ? -49.589 4.300 -12.682 1.00 13.55 106 VAL B N 1
ATOM 2416 C CA . VAL B 1 108 ? -49.345 4.001 -11.251 1.00 13.48 106 VAL B CA 1
ATOM 2417 C C . VAL B 1 108 ? -50.636 3.484 -10.623 1.00 16.22 106 VAL B C 1
ATOM 2418 O O . VAL B 1 108 ? -51.713 4.082 -10.811 1.00 17.88 106 VAL B O 1
ATOM 2422 N N . THR B 1 109 ? -50.526 2.337 -9.959 1.00 16.82 107 THR B N 1
ATOM 2423 C CA . THR B 1 109 ? -51.635 1.736 -9.201 1.00 19.70 107 THR B CA 1
ATOM 2424 C C . THR B 1 109 ? -51.491 1.839 -7.677 1.00 21.60 107 THR B C 1
ATOM 2425 O O . THR B 1 109 ? -52.485 1.667 -6.959 1.00 24.61 107 THR B O 1
ATOM 2429 N N . GLN B 1 110 ? -50.284 2.076 -7.172 1.00 18.46 108 GLN B N 1
ATOM 2430 C CA . GLN B 1 110 ? -50.037 2.175 -5.719 1.00 17.87 108 GLN B CA 1
ATOM 2431 C C . GLN B 1 110 ? -48.890 3.130 -5.444 1.00 26.31 108 GLN B C 1
ATOM 2432 O O . GLN B 1 110 ? -47.875 3.086 -6.146 1.00 21.45 108 GLN B O 1
ATOM 2438 N N . ARG B 1 111 ? -49.056 3.995 -4.442 1.00 22.61 109 ARG B N 1
ATOM 2439 C CA . ARG B 1 111 ? -48.030 4.916 -3.972 1.00 24.76 109 ARG B CA 1
ATOM 2440 C C . ARG B 1 111 ? -47.610 4.464 -2.584 1.00 30.97 109 ARG B C 1
ATOM 2441 O O . ARG B 1 111 ? -48.456 4.228 -1.719 1.00 34.59 109 ARG B O 1
ATOM 2449 N N . ALA B 1 112 ? -46.304 4.345 -2.385 1.00 25.30 110 ALA B N 1
ATOM 2450 C CA . ALA B 1 112 ? -45.724 4.005 -1.093 1.00 24.83 110 ALA B CA 1
ATOM 2451 C C . ALA B 1 112 ? -44.361 4.672 -0.927 1.00 26.09 110 ALA B C 1
ATOM 2452 O O . ALA B 1 112 ? -43.930 5.493 -1.758 1.00 25.95 110 ALA B O 1
ATOM 2454 N N . GLY B 1 113 ? -43.694 4.331 0.169 1.00 37.60 111 GLY B N 1
ATOM 2455 C CA . GLY B 1 113 ? -42.421 4.935 0.521 1.00 34.63 111 GLY B CA 1
ATOM 2456 C C . GLY B 1 113 ? -42.596 6.181 1.374 1.00 34.35 111 GLY B C 1
ATOM 2457 O O . GLY B 1 113 ? -43.670 6.800 1.400 1.00 31.51 111 GLY B O 1
ATOM 2458 N N . THR B 1 114 ? -41.530 6.532 2.082 1.00 31.76 112 THR B N 1
ATOM 2459 C CA . THR B 1 114 ? -41.452 7.774 2.833 1.00 31.25 112 THR B CA 1
ATOM 2460 C C . THR B 1 114 ? -40.543 8.725 2.058 1.00 30.68 112 THR B C 1
ATOM 2461 O O . THR B 1 114 ? -39.401 8.358 1.757 1.00 32.77 112 THR B O 1
ATOM 2465 N N . PRO B 1 115 ? -41.045 9.935 1.715 1.00 27.67 113 PRO B N 1
ATOM 2466 C CA . PRO B 1 115 ? -40.217 10.965 1.072 1.00 30.19 113 PRO B CA 1
ATOM 2467 C C . PRO B 1 115 ? -38.944 11.228 1.890 1.00 36.51 113 PRO B C 1
ATOM 2468 O O . PRO B 1 115 ? -39.021 11.358 3.121 1.00 39.22 113 PRO B O 1
ATOM 2472 N N . PRO B 1 116 ? -37.781 11.321 1.220 1.00 35.07 114 PRO B N 1
ATOM 2473 C CA . PRO B 1 116 ? -37.581 11.516 -0.223 1.00 36.46 114 PRO B CA 1
ATOM 2474 C C . PRO B 1 116 ? -37.549 10.240 -1.086 1.00 38.09 114 PRO B C 1
ATOM 2475 O O . PRO B 1 116 ? -37.249 10.321 -2.276 1.00 46.39 114 PRO B O 1
ATOM 2479 N N . ARG B 1 117 ? -37.869 9.087 -0.503 1.00 34.56 115 ARG B N 1
ATOM 2480 C CA . ARG B 1 117 ? -37.797 7.815 -1.231 1.00 33.34 115 ARG B CA 1
ATOM 2481 C C . ARG B 1 117 ? -39.185 7.300 -1.608 1.00 31.07 115 ARG B C 1
ATOM 2482 O O . ARG B 1 117 ? -39.828 6.605 -0.822 1.00 37.70 115 ARG B O 1
ATOM 2490 N N . HIS B 1 118 ? -39.638 7.633 -2.816 1.00 26.33 116 HIS B N 1
ATOM 2491 C CA . HIS B 1 118 ? -40.946 7.174 -3.300 1.00 24.71 116 HIS B CA 1
ATOM 2492 C C . HIS B 1 118 ? -40.855 5.775 -3.893 1.00 25.72 116 HIS B C 1
ATOM 2493 O O . HIS B 1 118 ? -39.846 5.431 -4.514 1.00 26.91 116 HIS B O 1
ATOM 2500 N N . GLU B 1 119 ? -41.904 4.976 -3.687 1.00 23.36 117 GLU B N 1
ATOM 2501 C CA . GLU B 1 119 ? -42.021 3.644 -4.288 1.00 22.76 117 GLU B CA 1
ATOM 2502 C C . GLU B 1 119 ? -43.391 3.484 -4.957 1.00 21.95 117 GLU B C 1
ATOM 2503 O O . GLU B 1 119 ? -44.416 3.318 -4.285 1.00 21.90 117 GLU B O 1
ATOM 2509 N N . LEU B 1 120 ? -43.409 3.509 -6.292 1.00 17.23 118 LEU B N 1
ATOM 2510 C CA . LEU B 1 120 ? -44.668 3.541 -7.038 1.00 16.81 118 LEU B CA 1
ATOM 2511 C C . LEU B 1 120 ? -44.829 2.275 -7.858 1.00 17.81 118 LEU B C 1
ATOM 2512 O O . LEU B 1 120 ? -43.961 1.964 -8.695 1.00 19.77 118 LEU B O 1
ATOM 2517 N N . THR B 1 121 ? -45.907 1.529 -7.653 1.00 16.94 119 THR B N 1
ATOM 2518 C CA . THR B 1 121 ? -46.192 0.345 -8.433 1.00 15.68 119 THR B CA 1
ATOM 2519 C C . THR B 1 121 ? -46.954 0.777 -9.679 1.00 16.65 119 THR B C 1
ATOM 2520 O O . THR B 1 121 ? -47.890 1.581 -9.615 1.00 16.30 119 THR B O 1
ATOM 2524 N N . ALA B 1 122 ? -46.538 0.265 -10.823 1.00 13.75 120 ALA B N 1
ATOM 2525 C CA . ALA B 1 122 ? -47.173 0.634 -12.084 1.00 14.62 120 ALA B CA 1
ATOM 2526 C C . ALA B 1 122 ? -47.518 -0.573 -12.925 1.00 13.98 120 ALA B C 1
ATOM 2527 O O . ALA B 1 122 ? -46.741 -1.555 -12.986 1.00 15.26 120 ALA B O 1
ATOM 2529 N N . ARG B 1 123 ? -48.683 -0.510 -13.581 1.00 13.23 121 ARG B N 1
ATOM 2530 C CA . ARG B 1 123 ? -49.112 -1.588 -14.467 1.00 14.28 121 ARG B CA 1
ATOM 2531 C C . ARG B 1 123 ? -49.107 -1.129 -15.914 1.00 13.00 121 ARG B C 1
ATOM 2532 O O . ARG B 1 123 ? -49.196 0.094 -16.190 1.00 13.82 121 ARG B O 1
ATOM 2540 N N . CYS B 1 124 ? -49.028 -2.084 -16.823 1.00 11.83 122 CYS B N 1
ATOM 2541 C CA A CYS B 1 124 ? -48.984 -1.754 -18.258 0.50 11.43 122 CYS B CA 1
ATOM 2542 C CA B CYS B 1 124 ? -48.965 -1.758 -18.236 0.50 13.91 122 CYS B CA 1
ATOM 2543 C C . CYS B 1 124 ? -50.340 -1.544 -18.866 1.00 12.99 122 CYS B C 1
ATOM 2544 O O . CYS B 1 124 ? -51.227 -2.396 -18.745 1.00 16.25 122 CYS B O 1
ATOM 2549 N N . LEU B 1 125 ? -50.495 -0.427 -19.553 1.00 12.24 123 LEU B N 1
ATOM 2550 C CA . LEU B 1 125 ? -51.685 -0.140 -20.350 1.00 12.61 123 LEU B CA 1
ATOM 2551 C C . LEU B 1 125 ? -51.545 -0.598 -21.789 1.00 14.20 123 LEU B C 1
ATOM 2552 O O . LEU B 1 125 ? -52.534 -0.893 -22.458 1.00 15.88 123 LEU B O 1
ATOM 2557 N N . ALA B 1 126 ? -50.309 -0.643 -22.298 1.00 12.48 124 ALA B N 1
ATOM 2558 C CA . ALA B 1 126 ? -50.014 -0.926 -23.717 1.00 11.44 124 ALA B CA 1
ATOM 2559 C C . ALA B 1 126 ? -48.509 -1.178 -23.800 1.00 11.56 124 ALA B C 1
ATOM 2560 O O . ALA B 1 126 ? -47.750 -0.717 -22.931 1.00 11.44 124 ALA B O 1
ATOM 2562 N N . SER B 1 127 ? -48.091 -1.914 -24.817 1.00 11.58 125 SER B N 1
ATOM 2563 C CA A SER B 1 127 ? -46.664 -2.188 -24.981 0.50 10.17 125 SER B CA 1
ATOM 2564 C CA B SER B 1 127 ? -46.681 -2.241 -24.964 0.50 11.51 125 SER B CA 1
ATOM 2565 C C . SER B 1 127 ? -46.421 -2.561 -26.409 1.00 10.76 125 SER B C 1
ATOM 2566 O O . SER B 1 127 ? -47.360 -2.893 -27.146 1.00 12.39 125 SER B O 1
ATOM 2571 N N . GLY B 1 128 ? -45.166 -2.501 -26.831 1.00 9.51 126 GLY B N 1
ATOM 2572 C CA . GLY B 1 128 ? -44.847 -2.962 -28.177 1.00 10.64 126 GLY B CA 1
ATOM 2573 C C . GLY B 1 128 ? -43.347 -3.107 -28.360 1.00 9.30 126 GLY B C 1
ATOM 2574 O O . GLY B 1 128 ? -42.577 -2.548 -27.608 1.00 9.80 126 GLY B O 1
ATOM 2575 N N . LEU B 1 129 ? -43.013 -3.859 -29.387 1.00 10.23 127 LEU B N 1
ATOM 2576 C CA . LEU B 1 129 ? -41.644 -4.029 -29.868 1.00 9.92 127 LEU B CA 1
ATOM 2577 C C . LEU B 1 129 ? -41.426 -3.131 -31.053 1.00 10.24 127 LEU B C 1
ATOM 2578 O O . LEU B 1 129 ? -42.342 -2.908 -31.867 1.00 11.76 127 LEU B O 1
ATOM 2583 N N . VAL B 1 130 ? -40.220 -2.615 -31.190 1.00 9.61 128 VAL B N 1
ATOM 2584 C CA . VAL B 1 130 ? -39.890 -1.735 -32.288 1.00 9.68 128 VAL B CA 1
ATOM 2585 C C . VAL B 1 130 ? -38.619 -2.251 -32.991 1.00 9.22 128 VAL B C 1
ATOM 2586 O O . VAL B 1 130 ? -38.737 -3.057 -33.928 1.00 11.35 128 VAL B 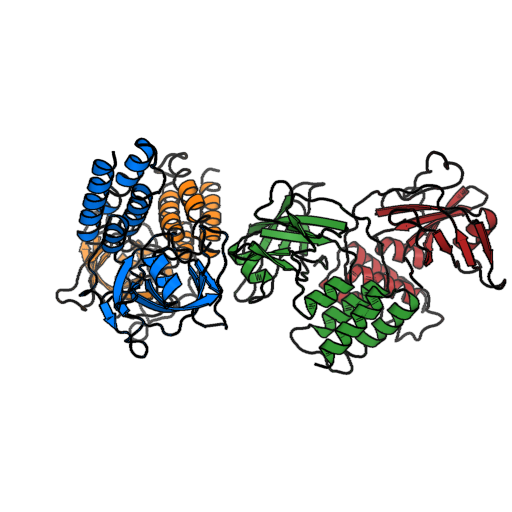O 1
ATOM 2590 N N . ASP B 1 131 ? -37.434 -1.846 -32.575 1.00 9.10 129 ASP B N 1
ATOM 2591 C CA . ASP B 1 131 ? -36.195 -2.203 -33.255 1.00 9.25 129 ASP B CA 1
ATOM 2592 C C . ASP B 1 131 ? -35.552 -3.401 -32.577 1.00 9.72 129 ASP B C 1
ATOM 2593 O O . ASP B 1 131 ? -35.708 -3.589 -31.373 1.00 9.79 129 ASP B O 1
ATOM 2598 N N . PRO B 1 132 ? -34.728 -4.168 -33.314 1.00 8.47 130 PRO B N 1
ATOM 2599 C CA . PRO B 1 132 ? -33.892 -5.158 -32.636 1.00 8.80 130 PRO B CA 1
ATOM 2600 C C . PRO B 1 132 ? -32.955 -4.495 -31.632 1.00 9.12 130 PRO B C 1
ATOM 2601 O O . PRO B 1 132 ? -32.569 -3.337 -31.798 1.00 9.95 130 PRO B O 1
ATOM 2605 N N . PHE B 1 133 ? -32.561 -5.257 -30.626 1.00 8.30 131 PHE B N 1
ATOM 2606 C CA . PHE B 1 133 ? -31.591 -4.808 -29.638 1.00 8.24 131 PHE B CA 1
ATOM 2607 C C . PHE B 1 133 ? -30.212 -5.245 -30.094 1.00 7.73 131 PHE B C 1
ATOM 2608 O O . PHE B 1 133 ? -30.041 -6.410 -30.510 1.00 8.78 131 PHE B O 1
ATOM 2616 N N . PHE B 1 134 ? -29.231 -4.334 -30.059 1.00 8.11 132 PHE B N 1
ATOM 2617 C CA . PHE B 1 134 ? -27.898 -4.646 -30.579 1.00 8.05 132 PHE B CA 1
ATOM 2618 C C . PHE B 1 134 ? -27.345 -5.917 -29.932 1.00 8.66 132 PHE B C 1
ATOM 2619 O O . PHE B 1 134 ? -26.804 -6.803 -30.601 1.00 8.54 132 PHE B O 1
ATOM 2627 N N . GLY B 1 135 ? -27.437 -5.964 -28.607 1.00 8.07 133 GLY B N 1
ATOM 2628 C CA . GLY B 1 135 ? -26.902 -7.077 -27.797 1.00 9.04 133 GLY B CA 1
ATOM 2629 C C . GLY B 1 135 ? -25.936 -6.591 -26.767 1.00 8.77 133 GLY B C 1
ATOM 2630 O O . GLY B 1 135 ? -25.742 -5.382 -26.625 1.00 10.87 133 GLY B O 1
ATOM 2631 N N . PHE B 1 136 ? -25.349 -7.512 -26.025 1.00 7.98 134 PHE B N 1
ATOM 2632 C CA . PHE B 1 136 ? -24.332 -7.164 -25.061 1.00 8.34 134 PHE B CA 1
ATOM 2633 C C . PHE B 1 136 ? -23.161 -6.473 -25.762 1.00 8.54 134 PHE B C 1
ATOM 2634 O O . PHE B 1 136 ? -22.619 -6.964 -26.773 1.00 8.55 134 PHE B O 1
ATOM 2642 N N . ASN B 1 137 ? -22.737 -5.337 -25.230 1.00 8.21 135 ASN B N 1
ATOM 2643 C CA . ASN B 1 137 ? -21.601 -4.605 -25.756 1.00 8.72 135 ASN B CA 1
ATOM 2644 C C . ASN B 1 137 ? -20.886 -3.979 -24.552 1.00 7.38 135 ASN B C 1
ATOM 2645 O O . ASN B 1 137 ? -21.485 -3.185 -23.804 1.00 8.10 135 ASN B O 1
ATOM 2650 N N . ARG B 1 138 ? -19.625 -4.319 -24.395 1.00 7.35 136 ARG B N 1
ATOM 2651 C CA . ARG B 1 138 ? -18.935 -3.918 -23.169 1.00 7.52 136 ARG B CA 1
ATOM 2652 C C . ARG B 1 138 ? -18.781 -2.400 -23.090 1.00 8.15 136 ARG B C 1
ATOM 2653 O O . ARG B 1 138 ? -18.813 -1.830 -21.974 1.00 8.09 136 ARG B O 1
ATOM 2661 N N . ALA B 1 139 ? -18.644 -1.716 -24.216 1.00 8.02 137 ALA B N 1
ATOM 2662 C CA . ALA B 1 139 ? -18.571 -0.266 -24.216 1.00 7.04 137 ALA B CA 1
ATOM 2663 C C . ALA B 1 139 ? -19.874 0.370 -23.750 1.00 8.46 137 ALA B C 1
ATOM 2664 O O . ALA B 1 139 ? -19.842 1.275 -22.892 1.00 8.56 137 ALA B O 1
ATOM 2666 N N . LYS B 1 140 ? -21.018 -0.062 -24.245 1.00 7.57 138 LYS B N 1
ATOM 2667 C CA . LYS B 1 140 ? -22.295 0.468 -23.768 1.00 8.84 138 LYS B CA 1
ATOM 2668 C C . LYS B 1 140 ? -22.429 0.229 -22.280 1.00 8.30 138 LYS B C 1
ATOM 2669 O O . LYS B 1 140 ? -22.867 1.131 -21.535 1.00 8.69 138 LYS B O 1
ATOM 2675 N N . HIS B 1 141 ? -22.036 -0.945 -21.805 1.00 8.09 139 HIS B N 1
ATOM 2676 C CA . HIS B 1 141 ? -22.152 -1.229 -20.379 1.00 8.03 139 HIS B CA 1
ATOM 2677 C C . HIS B 1 141 ? -21.302 -0.293 -19.554 1.00 9.12 139 HIS B C 1
ATOM 2678 O O . HIS B 1 141 ? -21.741 0.184 -18.489 1.00 9.82 139 HIS B O 1
ATOM 2685 N N . ALA B 1 142 ? -20.097 -0.017 -20.012 1.00 8.29 140 ALA B N 1
ATOM 2686 C CA . ALA B 1 142 ? -19.227 0.875 -19.266 1.00 9.24 140 ALA B CA 1
ATOM 2687 C C . ALA B 1 142 ? -19.635 2.333 -19.344 1.00 9.48 140 ALA B C 1
ATOM 2688 O O . ALA B 1 142 ? -19.431 3.101 -18.371 1.00 10.42 140 ALA B O 1
ATOM 2690 N N . VAL B 1 143 ? -20.278 2.734 -20.423 1.00 9.50 141 VAL B N 1
ATOM 2691 C CA . VAL B 1 143 ? -20.870 4.064 -20.508 1.00 9.72 141 VAL B CA 1
ATOM 2692 C C . VAL B 1 143 ? -21.964 4.221 -19.461 1.00 9.49 141 VAL B C 1
ATOM 2693 O O . VAL B 1 143 ? -22.034 5.279 -18.803 1.00 10.78 141 VAL B O 1
ATOM 2697 N N . ILE B 1 144 ? -22.787 3.214 -19.259 1.00 9.39 142 ILE B N 1
ATOM 2698 C CA . ILE B 1 144 ? -23.804 3.269 -18.216 1.00 11.87 142 ILE B CA 1
ATOM 2699 C C . ILE B 1 144 ? -23.156 3.471 -16.854 1.00 10.57 142 ILE B C 1
ATOM 2700 O O . ILE B 1 144 ? -23.620 4.332 -16.052 1.00 12.75 142 ILE B O 1
ATOM 2705 N N . GLU B 1 145 ? -22.109 2.719 -16.555 1.00 9.89 143 GLU B N 1
ATOM 2706 C CA . GLU B 1 145 ? -21.465 2.843 -15.237 1.00 10.55 143 GLU B CA 1
ATOM 2707 C C . GLU B 1 145 ? -20.821 4.206 -15.084 1.00 11.81 143 GLU B C 1
ATOM 2708 O O . GLU B 1 145 ? -20.888 4.810 -13.979 1.00 13.54 143 GLU B O 1
ATOM 2714 N N . ALA B 1 146 ? -20.243 4.765 -16.140 1.00 10.81 144 ALA B N 1
ATOM 2715 C CA . ALA B 1 146 ? -19.659 6.092 -16.080 1.00 12.13 144 ALA B CA 1
ATOM 2716 C C . ALA B 1 146 ? -20.714 7.166 -15.905 1.00 13.92 144 ALA B C 1
ATOM 2717 O O . ALA B 1 146 ? -20.487 8.152 -15.154 1.00 13.25 144 ALA B O 1
ATOM 2719 N N . ALA B 1 147 ? -21.853 7.028 -16.564 1.00 11.74 145 ALA B N 1
ATOM 2720 C CA . ALA B 1 147 ? -22.928 7.981 -16.421 1.00 13.86 145 ALA B CA 1
ATOM 2721 C C . ALA B 1 147 ? -23.497 7.983 -14.998 1.00 14.46 145 ALA B C 1
ATOM 2722 O O . ALA B 1 147 ? -23.778 9.092 -14.467 1.00 18.76 145 ALA B O 1
ATOM 2724 N N . VAL B 1 148 ? -23.667 6.813 -14.397 1.00 14.19 146 VAL B N 1
ATOM 2725 C CA . VAL B 1 148 ? -24.110 6.708 -12.994 1.00 16.06 146 VAL B CA 1
ATOM 2726 C C . VAL B 1 148 ? -23.098 7.457 -12.120 1.00 18.21 146 VAL B C 1
ATOM 2727 O O . VAL B 1 148 ? -23.481 8.278 -11.259 1.00 19.02 146 VAL B O 1
ATOM 2731 N N . ALA B 1 149 ? -21.816 7.244 -12.342 1.00 15.24 147 ALA B N 1
ATOM 2732 C CA . ALA B 1 149 ? -20.785 7.903 -11.500 1.00 17.48 147 ALA B CA 1
ATOM 2733 C C . ALA B 1 149 ? -20.812 9.410 -11.679 1.00 16.92 147 ALA B C 1
ATOM 2734 O O . ALA B 1 149 ? -20.633 10.166 -10.687 1.00 19.29 147 ALA B O 1
ATOM 2736 N N . ALA B 1 150 ? -21.033 9.878 -12.890 1.00 17.88 148 ALA B N 1
ATOM 2737 C CA . ALA B 1 150 ? -21.073 11.305 -13.168 1.00 23.81 148 ALA B CA 1
ATOM 2738 C C . ALA B 1 150 ? -22.275 12.010 -12.559 1.00 20.37 148 ALA B C 1
ATOM 2739 O O . ALA B 1 150 ? -22.271 13.242 -12.472 1.00 30.09 148 ALA B O 1
ATOM 2741 N N . THR B 1 151 ? -23.304 11.262 -12.179 1.00 18.39 149 THR B N 1
ATOM 2742 C CA . THR B 1 151 ? -24.469 11.815 -11.462 1.00 27.12 149 THR B CA 1
ATOM 2743 C C . THR B 1 151 ? -24.229 11.857 -9.952 1.00 28.31 149 THR B C 1
ATOM 2744 O O . THR B 1 151 ? -25.124 12.246 -9.189 1.00 29.33 149 THR B O 1
ATOM 2748 N N . ARG B 1 152 ? -23.025 11.460 -9.531 1.00 24.50 150 ARG B N 1
ATOM 2749 C CA . ARG B 1 152 ? -22.717 11.269 -8.101 1.00 21.72 150 ARG B CA 1
ATOM 2750 C C . ARG B 1 152 ? -21.434 11.999 -7.707 1.00 27.08 150 ARG B C 1
ATOM 2751 O O . ARG B 1 152 ? -20.697 11.537 -6.830 1.00 26.27 150 ARG B O 1
ATOM 2759 N N . LEU B 1 153 ? -21.173 13.147 -8.339 1.00 25.30 151 LEU B N 1
ATOM 2760 C CA . LEU B 1 153 ? -19.944 13.930 -8.069 1.00 27.87 151 LEU B CA 1
ATOM 2761 C C . LEU B 1 153 ? -19.885 14.446 -6.633 1.00 29.87 151 LEU B C 1
ATOM 2762 O O . LEU B 1 153 ? -18.799 14.695 -6.097 1.00 31.07 151 LEU B O 1
ATOM 2767 N N . HIS B 1 154 ? -21.066 14.614 -6.037 1.00 28.94 152 HIS B N 1
ATOM 2768 C CA . HIS B 1 154 ? -21.227 15.108 -4.671 1.00 29.68 152 HIS B CA 1
ATOM 2769 C C . HIS B 1 154 ? -21.190 13.967 -3.649 1.00 25.25 152 HIS B C 1
ATOM 2770 O O . HIS B 1 154 ? -21.289 14.201 -2.433 1.00 24.30 152 HIS B O 1
ATOM 2777 N N . LEU B 1 155 ? -21.035 12.740 -4.133 1.00 23.09 153 LEU B N 1
ATOM 2778 C CA . LEU B 1 155 ? -21.084 11.547 -3.281 1.00 22.77 153 LEU B CA 1
ATOM 2779 C C . LEU B 1 155 ? -19.839 10.675 -3.387 1.00 24.33 153 LEU B C 1
ATOM 2780 O O . LEU B 1 155 ? -19.645 9.744 -2.592 1.00 29.20 153 LEU B O 1
ATOM 2785 N N . LEU B 1 156 ? -19.019 10.945 -4.394 1.00 20.60 154 LEU B N 1
ATOM 2786 C CA . LEU B 1 156 ? -17.844 10.100 -4.670 1.00 23.29 154 LEU B CA 1
ATOM 2787 C C . LEU B 1 156 ? -16.612 10.954 -4.824 1.00 19.52 154 LEU B C 1
ATOM 2788 O O . LEU B 1 156 ? -16.714 12.051 -5.362 1.00 22.57 154 LEU B O 1
ATOM 2793 N N . PRO B 1 157 ? -15.435 10.457 -4.375 1.00 20.36 155 PRO B N 1
ATOM 2794 C CA . PRO B 1 157 ? -14.206 11.220 -4.563 1.00 18.92 155 PRO B CA 1
ATOM 2795 C C . PRO B 1 157 ? -13.715 11.203 -6.016 1.00 20.66 155 PRO B C 1
ATOM 2796 O O . PRO B 1 157 ? -14.079 10.287 -6.789 1.00 18.56 155 PRO B O 1
ATOM 2800 N N . PRO B 1 158 ? -12.899 12.192 -6.399 1.00 19.20 156 PRO B N 1
ATOM 2801 C CA . PRO B 1 158 ? -12.481 12.302 -7.805 1.00 21.92 156 PRO B CA 1
ATOM 2802 C C . PRO B 1 158 ? -11.802 11.059 -8.360 1.00 19.92 156 PRO B C 1
ATOM 2803 O O . PRO B 1 158 ? -12.050 10.706 -9.527 1.00 20.47 156 PRO B O 1
ATOM 2807 N N . GLU B 1 159 ? -11.025 10.347 -7.554 1.00 19.23 157 GLU B N 1
ATOM 2808 C CA . GLU B 1 159 ? -10.302 9.168 -8.043 1.00 19.73 157 GLU B CA 1
ATOM 2809 C C . GLU B 1 159 ? -11.238 8.017 -8.400 1.00 21.10 157 GLU B C 1
ATOM 2810 O O . GLU B 1 159 ? -10.959 7.270 -9.339 1.00 19.08 157 GLU B O 1
ATOM 2816 N N . GLU B 1 160 ? -12.351 7.883 -7.689 1.00 15.94 158 GLU B N 1
ATOM 2817 C CA . GLU B 1 160 ? -13.345 6.840 -7.976 1.00 21.22 158 GLU B CA 1
ATOM 2818 C C . GLU B 1 160 ? -14.106 7.169 -9.259 1.00 18.88 158 GLU B C 1
ATOM 2819 O O . GLU B 1 160 ? -14.362 6.278 -10.086 1.00 17.37 158 GLU B O 1
ATOM 2825 N N . ILE B 1 161 ? -14.460 8.424 -9.462 1.00 15.45 159 ILE B N 1
ATOM 2826 C CA A ILE B 1 161 ? -15.137 8.761 -10.713 0.50 19.63 159 ILE B CA 1
ATOM 2827 C CA B ILE B 1 161 ? -15.113 8.819 -10.713 0.50 12.99 159 ILE B CA 1
ATOM 2828 C C . ILE B 1 161 ? -14.141 8.585 -11.859 1.00 18.45 159 ILE B C 1
ATOM 2829 O O . ILE B 1 161 ? -14.504 7.992 -12.893 1.00 15.64 159 ILE B O 1
ATOM 2838 N N . GLU B 1 162 ? -12.893 9.003 -11.684 1.00 15.19 160 GLU B N 1
ATOM 2839 C CA . GLU B 1 162 ? -11.882 8.801 -12.725 1.00 17.97 160 GLU B CA 1
ATOM 2840 C C . GLU B 1 162 ? -11.679 7.338 -13.075 1.00 17.19 160 GLU B C 1
ATOM 2841 O O . GLU B 1 162 ? -11.453 7.006 -14.249 1.00 15.97 160 GLU B O 1
ATOM 2847 N N A GLU B 1 163 ? -11.791 6.444 -12.105 0.50 13.93 161 GLU B N 1
ATOM 2848 N N B GLU B 1 163 ? -11.752 6.475 -12.068 0.50 16.27 161 GLU B N 1
ATOM 2849 C CA A GLU B 1 163 ? -11.623 5.026 -12.389 0.50 14.45 161 GLU B CA 1
ATOM 2850 C CA B GLU B 1 163 ? -11.668 5.041 -12.270 0.50 17.45 161 GLU B CA 1
ATOM 2851 C C A GLU B 1 163 ? -12.799 4.462 -13.205 0.50 15.50 161 GLU B C 1
ATOM 2852 C C B GLU B 1 163 ? -12.752 4.582 -13.233 0.50 12.56 161 GLU B C 1
ATOM 2853 O O A GLU B 1 163 ? -12.621 3.586 -14.053 0.50 13.09 161 GLU B O 1
ATOM 2854 O O B GLU B 1 163 ? -12.445 3.910 -14.214 0.50 14.00 161 GLU B O 1
ATOM 2865 N N . GLU B 1 164 ? -13.999 4.976 -12.987 1.00 13.30 162 GLU B N 1
ATOM 2866 C CA . GLU B 1 164 ? -15.114 4.614 -13.860 1.00 13.44 162 GLU B CA 1
ATOM 2867 C C . GLU B 1 164 ? -14.922 5.156 -15.273 1.00 12.89 162 GLU B C 1
ATOM 2868 O O . GLU B 1 164 ? -15.277 4.471 -16.256 1.00 13.40 162 GLU B O 1
ATOM 2874 N N . LEU B 1 165 ? -14.372 6.347 -15.410 1.00 11.53 163 LEU B N 1
ATOM 2875 C CA . LEU B 1 165 ? -14.112 6.906 -16.720 1.00 11.74 163 LEU B CA 1
ATOM 2876 C C . LEU B 1 165 ? -13.026 6.112 -17.414 1.00 11.06 163 LEU B C 1
ATOM 2877 O O . LEU B 1 165 ? -13.092 5.894 -18.639 1.00 11.89 163 LEU B O 1
ATOM 2882 N N . GLU B 1 166 ? -12.034 5.654 -16.687 1.00 11.69 164 GLU B N 1
ATOM 2883 C CA . GLU B 1 166 ? -10.953 4.880 -17.256 1.00 12.18 164 GLU B CA 1
ATOM 2884 C C . GLU B 1 166 ? -11.423 3.494 -17.690 1.00 11.24 164 GLU B C 1
ATOM 2885 O O . GLU B 1 166 ? -11.055 3.003 -18.778 1.00 11.25 164 GLU B O 1
ATOM 2891 N N . ARG B 1 167 ? -12.262 2.851 -16.900 1.00 11.14 165 ARG B N 1
ATOM 2892 C CA . ARG B 1 167 ? -12.863 1.571 -17.303 1.00 11.19 165 ARG B CA 1
ATOM 2893 C C . ARG B 1 167 ? -13.675 1.769 -18.570 1.00 10.94 165 ARG B C 1
ATOM 2894 O O . ARG B 1 167 ? -13.632 0.902 -19.474 1.00 10.90 165 ARG B O 1
ATOM 2902 N N . ALA B 1 168 ? -14.379 2.890 -18.716 1.00 9.99 166 ALA B N 1
ATOM 2903 C CA . ALA B 1 168 ? -15.071 3.173 -19.969 1.00 10.65 166 ALA B CA 1
ATOM 2904 C C . ALA B 1 168 ? -14.146 3.384 -21.122 1.00 10.50 166 ALA B C 1
ATOM 2905 O O . ALA B 1 168 ? -14.410 2.880 -22.227 1.00 10.43 166 ALA B O 1
ATOM 2907 N N . ARG B 1 169 ? -13.057 4.117 -20.942 1.00 9.52 167 ARG B N 1
ATOM 2908 C CA . ARG B 1 169 ? -12.090 4.290 -22.015 1.00 10.16 167 ARG B CA 1
ATOM 2909 C C . ARG B 1 169 ? -11.638 2.932 -22.561 1.00 10.06 167 ARG B C 1
ATOM 2910 O O . ARG B 1 169 ? -11.595 2.743 -23.779 1.00 10.01 167 ARG B O 1
ATOM 2918 N N . ILE B 1 170 ? -11.287 2.019 -21.672 1.00 9.93 168 ILE B N 1
ATOM 2919 C CA . ILE B 1 170 ? -10.752 0.707 -22.059 1.00 11.25 168 ILE B CA 1
ATOM 2920 C C . ILE B 1 170 ? -11.832 -0.073 -22.829 1.00 10.49 168 ILE B C 1
ATOM 2921 O O . ILE B 1 170 ? -11.576 -0.615 -23.910 1.00 10.49 168 ILE B O 1
ATOM 2926 N N . ALA B 1 171 ? -13.031 -0.114 -22.285 1.00 8.75 169 ALA B N 1
ATOM 2927 C CA . ALA B 1 171 ? -14.110 -0.862 -22.918 1.00 9.88 169 ALA B CA 1
ATOM 2928 C C . ALA B 1 171 ? -14.493 -0.273 -24.267 1.00 8.90 169 ALA B C 1
ATOM 2929 O O . ALA B 1 171 ? -14.797 -1.029 -25.219 1.00 9.76 169 ALA B O 1
ATOM 2931 N N . ILE B 1 172 ? -14.457 1.037 -24.417 1.00 8.72 170 ILE B N 1
ATOM 2932 C CA . ILE B 1 172 ? -14.787 1.684 -25.681 1.00 9.65 170 ILE B CA 1
ATOM 2933 C C . ILE B 1 172 ? -13.710 1.431 -26.700 1.00 10.66 170 ILE B C 1
ATOM 2934 O O . ILE B 1 172 ? -14.022 1.102 -27.866 1.00 10.87 170 ILE B O 1
ATOM 2939 N N . GLU B 1 173 ? -12.445 1.537 -26.330 1.00 10.28 171 GLU B N 1
ATOM 2940 C CA A GLU B 1 173 ? -11.375 1.245 -27.275 0.50 12.19 171 GLU B CA 1
ATOM 2941 C CA B GLU B 1 173 ? -11.376 1.260 -27.263 0.50 12.27 171 GLU B CA 1
ATOM 2942 C C . GLU B 1 173 ? -11.511 -0.161 -27.803 1.00 11.68 171 GLU B C 1
ATOM 2943 O O . GLU B 1 173 ? -11.340 -0.393 -29.015 1.00 12.23 171 GLU B O 1
ATOM 2954 N N . LYS B 1 174 ? -11.820 -1.103 -26.920 1.00 10.59 172 LYS B N 1
ATOM 2955 C CA . LYS B 1 174 ? -11.870 -2.498 -27.319 1.00 11.02 172 LYS B CA 1
ATOM 2956 C C . LYS B 1 174 ? -13.117 -2.831 -28.122 1.00 11.33 172 LYS B C 1
ATOM 2957 O O . LYS B 1 174 ? -13.031 -3.624 -29.090 1.00 11.82 172 LYS B O 1
ATOM 2963 N N . THR B 1 175 ? -14.288 -2.309 -27.744 1.00 9.59 173 THR B N 1
ATOM 2964 C CA . THR B 1 175 ? -15.584 -2.836 -28.221 1.00 8.76 173 THR B CA 1
ATOM 2965 C C . THR B 1 175 ? -16.571 -1.807 -28.726 1.00 8.87 173 THR B C 1
ATOM 2966 O O . THR B 1 175 ? -17.649 -2.210 -29.166 1.00 8.11 173 THR B O 1
ATOM 2970 N N . GLY B 1 176 ? -16.267 -0.507 -28.599 1.00 7.65 174 GLY B N 1
ATOM 2971 C CA . GLY B 1 176 ? -17.283 0.488 -28.852 1.00 8.54 174 GLY B CA 1
ATOM 2972 C C . GLY B 1 176 ? -17.375 1.024 -30.257 1.00 9.07 174 GLY B C 1
ATOM 2973 O O . GLY B 1 176 ? -16.487 0.802 -31.088 1.00 10.09 174 GLY B O 1
ATOM 2974 N N . GLY B 1 177 ? -18.444 1.755 -30.487 1.00 8.93 175 GLY B N 1
ATOM 2975 C CA . GLY B 1 177 ? -18.642 2.525 -31.712 1.00 10.61 175 GLY B CA 1
ATOM 2976 C C . GLY B 1 177 ? -18.692 4.025 -31.421 1.00 9.53 175 GLY B C 1
ATOM 2977 O O . GLY B 1 177 ? -18.429 4.495 -30.285 1.00 9.52 175 GLY B O 1
ATOM 2978 N N . GLU B 1 178 ? -19.038 4.789 -32.441 1.00 9.67 176 GLU B N 1
ATOM 2979 C CA . GLU B 1 178 ? -19.101 6.238 -32.339 1.00 10.31 176 GLU B CA 1
ATOM 2980 C C . GLU B 1 178 ? -20.028 6.754 -31.237 1.00 9.50 176 GLU B C 1
ATOM 2981 O O . GLU B 1 178 ? -19.619 7.682 -30.530 1.00 9.70 176 GLU B O 1
ATOM 2987 N N . PRO B 1 179 ? -21.215 6.183 -31.039 1.00 8.41 177 PRO B N 1
ATOM 2988 C CA . PRO B 1 179 ? -22.062 6.709 -29.964 1.00 9.59 177 PRO B CA 1
ATOM 2989 C C . PRO B 1 179 ? -21.417 6.547 -28.587 1.00 10.33 177 PRO B C 1
ATOM 2990 O O . PRO B 1 179 ? -21.549 7.452 -27.746 1.00 10.13 177 PRO B O 1
ATOM 2994 N N . GLU B 1 180 ? -20.707 5.446 -28.343 1.00 8.88 178 GLU B N 1
ATOM 2995 C CA . GLU B 1 180 ? -20.101 5.252 -27.043 1.00 8.86 178 GLU B CA 1
ATOM 2996 C C . GLU B 1 180 ? -18.906 6.157 -26.869 1.00 10.07 178 GLU B C 1
ATOM 2997 O O . GLU B 1 180 ? -18.689 6.682 -25.768 1.00 9.60 178 GLU B O 1
ATOM 3003 N N . ARG B 1 181 ? -18.142 6.393 -27.924 1.00 9.27 179 ARG B N 1
ATOM 3004 C CA . ARG B 1 181 ? -17.046 7.348 -27.860 1.00 9.46 179 ARG B CA 1
ATOM 3005 C C . ARG B 1 181 ? -17.579 8.737 -27.538 1.00 10.15 179 ARG B C 1
ATOM 3006 O O . ARG B 1 181 ? -17.023 9.455 -26.654 1.00 11.20 179 ARG B O 1
ATOM 3014 N N . GLU B 1 182 ? -18.647 9.153 -28.209 1.00 9.29 180 GLU B N 1
ATOM 3015 C CA . GLU B 1 182 ? -19.219 10.467 -27.914 1.00 10.39 180 GLU B CA 1
ATOM 3016 C C . GLU B 1 182 ? -19.719 10.539 -26.494 1.00 10.05 180 GLU B C 1
ATOM 3017 O O . GLU B 1 182 ? -19.519 11.552 -25.816 1.00 10.93 180 GLU B O 1
ATOM 3023 N N . ALA B 1 183 ? -20.347 9.473 -26.015 1.00 9.80 181 ALA B N 1
ATOM 3024 C CA . ALA B 1 183 ? -20.896 9.480 -24.666 1.00 9.96 181 ALA B CA 1
ATOM 3025 C C . ALA B 1 183 ? -19.819 9.719 -23.655 1.00 11.25 181 ALA B C 1
ATOM 3026 O O . ALA B 1 183 ? -20.012 10.528 -22.725 1.00 11.26 181 ALA B O 1
ATOM 3028 N N . LEU B 1 184 ? -18.678 9.074 -23.796 1.00 10.23 182 LEU B N 1
ATOM 3029 C CA . LEU B 1 184 ? -17.635 9.277 -22.793 1.00 11.17 182 LEU B CA 1
ATOM 3030 C C . LEU B 1 184 ? -17.079 10.681 -22.859 1.00 11.75 182 LEU B C 1
ATOM 3031 O O . LEU B 1 184 ? -16.790 11.275 -21.800 1.00 11.51 182 LEU B O 1
ATOM 3036 N N . GLN B 1 185 ? -16.932 11.251 -24.039 1.00 9.77 183 GLN B N 1
ATOM 3037 C CA . GLN B 1 185 ? -16.547 12.666 -24.142 1.00 11.27 183 GLN B CA 1
ATOM 3038 C C . GLN B 1 185 ? -17.505 13.578 -23.404 1.00 14.30 183 GLN B C 1
ATOM 3039 O O . GLN B 1 185 ? -17.067 14.504 -22.676 1.00 12.99 183 GLN B O 1
ATOM 3045 N N . LEU B 1 186 ? -18.805 13.368 -23.575 1.00 11.26 184 LEU B N 1
ATOM 3046 C CA . LEU B 1 186 ? -19.783 14.225 -22.930 1.00 13.36 184 LEU B CA 1
ATOM 3047 C C . LEU B 1 186 ? -19.749 14.040 -21.437 1.00 13.78 184 LEU B C 1
ATOM 3048 O O . LEU B 1 186 ? -19.876 15.036 -20.684 1.00 13.78 184 LEU B O 1
ATOM 3053 N N . ILE B 1 187 ? -19.558 12.819 -20.964 1.00 11.48 185 ILE B N 1
ATOM 3054 C CA . ILE B 1 187 ? -19.484 12.551 -19.531 1.00 12.29 185 ILE B CA 1
ATOM 3055 C C . ILE B 1 187 ? -18.219 13.186 -18.932 1.00 14.10 185 ILE B C 1
ATOM 3056 O O . ILE B 1 187 ? -18.289 13.839 -17.840 1.00 13.61 185 ILE B O 1
ATOM 3061 N N . ARG B 1 188 ? -17.078 13.057 -19.602 1.00 12.38 186 ARG B N 1
ATOM 3062 C CA . ARG B 1 188 ? -15.849 13.712 -19.115 1.00 14.72 186 ARG B CA 1
ATOM 3063 C C . ARG B 1 188 ? -15.991 15.209 -19.038 1.00 16.70 186 ARG B C 1
ATOM 3064 O O . ARG B 1 188 ? -15.533 15.831 -18.068 1.00 15.05 186 ARG B O 1
ATOM 3072 N N . ARG B 1 189 ? -16.621 15.804 -20.034 1.00 14.47 187 ARG B N 1
ATOM 3073 C CA . ARG B 1 189 ? -16.850 17.255 -20.035 1.00 17.27 187 ARG B CA 1
ATOM 3074 C C . ARG B 1 189 ? -17.706 17.655 -18.858 1.00 16.88 187 ARG B C 1
ATOM 3075 O O . ARG B 1 189 ? -17.384 18.649 -18.187 1.00 17.45 187 ARG B O 1
ATOM 3083 N N . HIS B 1 190 ? -18.748 16.887 -18.549 1.00 15.41 188 HIS B N 1
ATOM 3084 C CA . HIS B 1 190 ? -19.607 17.159 -17.409 1.00 16.94 188 HIS B CA 1
ATOM 3085 C C . HIS B 1 190 ? -18.830 17.089 -16.111 1.00 19.53 188 HIS B C 1
ATOM 3086 O O . HIS B 1 190 ? -18.986 17.973 -15.248 1.00 18.10 188 HIS B O 1
ATOM 3093 N N . VAL B 1 191 ? -17.964 16.097 -15.967 1.00 16.87 189 VAL B N 1
ATOM 3094 C CA . VAL B 1 191 ? -17.179 15.934 -14.739 1.00 16.95 189 VAL B CA 1
ATOM 3095 C C . VAL B 1 191 ? -16.240 17.129 -14.581 1.00 16.34 189 VAL B C 1
ATOM 3096 O O . VAL B 1 191 ? -16.130 17.681 -13.450 1.00 19.38 189 VAL B O 1
ATOM 3100 N N . ARG B 1 192 ? -15.608 17.561 -15.665 1.00 16.65 190 ARG B N 1
ATOM 3101 C CA . ARG B 1 192 ? -14.670 18.707 -15.634 1.00 19.65 190 ARG B CA 1
ATOM 3102 C C . ARG B 1 192 ? -15.395 19.998 -15.259 1.00 26.71 190 ARG B C 1
ATOM 3103 O O . ARG B 1 192 ? -14.905 20.774 -14.421 1.00 24.65 190 ARG B O 1
ATOM 3111 N N . GLU B 1 193 ? -16.549 20.238 -15.881 1.00 23.43 191 GLU B N 1
ATOM 3112 C CA A GLU B 1 193 ? -17.332 21.451 -15.642 0.50 30.83 191 GLU B CA 1
ATOM 3113 C CA B GLU B 1 193 ? -17.331 21.451 -15.643 0.50 33.21 191 GLU B CA 1
ATOM 3114 C C . GLU B 1 193 ? -17.853 21.546 -14.213 1.00 33.21 191 GLU B C 1
ATOM 3115 O O . GLU B 1 193 ? -17.937 22.645 -13.650 1.00 34.44 191 GLU B O 1
ATOM 3126 N N . SER B 1 194 ? -18.199 20.399 -13.631 1.00 32.08 192 SER B N 1
ATOM 3127 C CA A SER B 1 194 ? -18.742 20.351 -12.272 0.50 41.42 192 SER B CA 1
ATOM 3128 C CA B SER B 1 194 ? -18.743 20.349 -12.274 0.50 38.55 192 SER B CA 1
ATOM 3129 C C . SER B 1 194 ? -17.657 20.568 -11.224 1.00 44.55 192 SER B C 1
ATOM 3130 O O . SER B 1 194 ? -17.939 21.051 -10.121 1.00 47.46 192 SER B O 1
ATOM 3135 N N . SER B 1 195 ? -16.420 20.206 -11.567 1.00 40.85 193 SER B N 1
ATOM 3136 C CA . SER B 1 195 ? -15.289 20.390 -10.655 1.00 44.64 193 SER B CA 1
ATOM 3137 C C . SER B 1 195 ? -14.885 21.858 -10.573 1.00 49.08 193 SER B C 1
ATOM 3138 O O . SER B 1 195 ? -14.451 22.327 -9.518 1.00 46.60 193 SER B O 1
ATOM 3141 N N . ILE B 1 196 ? -15.035 22.573 -11.687 1.00 51.01 194 ILE B N 1
ATOM 3142 C CA . ILE B 1 196 ? -14.692 23.996 -11.760 1.00 59.22 194 ILE B CA 1
ATOM 3143 C C . ILE B 1 196 ? -15.928 24.888 -11.620 1.00 59.54 194 ILE B C 1
ATOM 3144 O O . ILE B 1 196 ? -16.926 24.496 -11.011 1.00 58.79 194 ILE B O 1
ATOM 3149 N N . SER C 1 2 ? -15.397 27.386 -47.501 1.00 14.39 0 SER C N 1
ATOM 3150 C CA . SER C 1 2 ? -14.479 27.075 -46.348 1.00 11.35 0 SER C CA 1
ATOM 3151 C C . SER C 1 2 ? -13.094 26.805 -46.910 1.00 10.76 0 SER C C 1
ATOM 3152 O O . SER C 1 2 ? -13.013 26.494 -48.078 1.00 11.70 0 SER C O 1
ATOM 3155 N N . LEU C 1 3 ? -12.048 26.869 -46.091 1.00 10.57 1 LEU C N 1
ATOM 3156 C CA . LEU C 1 3 ? -10.694 26.655 -46.611 1.00 10.73 1 LEU C CA 1
ATOM 3157 C C . LEU C 1 3 ? -10.453 25.157 -46.726 1.00 8.88 1 LEU C C 1
ATOM 3158 O O . LEU C 1 3 ? -10.382 24.456 -45.692 1.00 11.44 1 LEU C O 1
ATOM 3163 N N . ILE C 1 4 ? -10.317 24.656 -47.951 1.00 8.31 2 ILE C N 1
ATOM 3164 C CA . ILE C 1 4 ? -10.273 23.204 -48.187 1.00 8.32 2 ILE C CA 1
ATOM 3165 C C . ILE C 1 4 ? -9.013 22.802 -48.926 1.00 8.01 2 ILE C C 1
ATOM 3166 O O . ILE C 1 4 ? -8.645 23.418 -49.959 1.00 8.77 2 ILE C O 1
ATOM 3171 N N . LEU C 1 5 ? -8.360 21.731 -48.463 1.00 7.91 3 LEU C N 1
ATOM 3172 C CA . LEU C 1 5 ? -7.217 21.146 -49.149 1.00 7.42 3 LEU C CA 1
ATOM 3173 C C . LEU C 1 5 ? -7.696 19.995 -50.028 1.00 8.50 3 LEU C C 1
ATOM 3174 O O . LEU C 1 5 ? -8.436 19.106 -49.534 1.00 8.35 3 LEU C O 1
ATOM 3179 N N . GLU C 1 6 ? -7.290 19.948 -51.297 1.00 7.97 4 GLU C N 1
ATOM 3180 C CA . GLU C 1 6 ? -7.547 18.744 -52.131 1.00 8.20 4 GLU C CA 1
ATOM 3181 C C . GLU C 1 6 ? -6.421 17.781 -51.826 1.00 8.45 4 GLU C C 1
ATOM 3182 O O . GLU C 1 6 ? -5.284 17.951 -52.267 1.00 8.97 4 GLU C O 1
ATOM 3188 N N . SER C 1 7 ? -6.756 16.762 -51.021 1.00 7.65 5 SER C N 1
ATOM 3189 C CA . SER C 1 7 ? -5.789 15.852 -50.431 1.00 8.21 5 SER C CA 1
ATOM 3190 C C . SER C 1 7 ? -5.995 14.416 -50.921 1.00 8.27 5 SER C C 1
ATOM 3191 O O . SER C 1 7 ? -6.992 14.088 -51.550 1.00 8.74 5 SER C O 1
ATOM 3194 N N . LEU C 1 8 ? -5.036 13.566 -50.597 1.00 7.14 6 LEU C N 1
ATOM 3195 C CA . LEU C 1 8 ? -5.264 12.115 -50.586 1.00 6.51 6 LEU C CA 1
ATOM 3196 C C . LEU C 1 8 ? -5.208 11.642 -49.164 1.00 7.30 6 LEU C C 1
ATOM 3197 O O . LEU C 1 8 ? -4.353 12.056 -48.372 1.00 7.17 6 LEU C O 1
ATOM 3202 N N . VAL C 1 9 ? -6.126 10.744 -48.826 1.00 6.95 7 VAL C N 1
ATOM 3203 C CA A VAL C 1 9 ? -6.209 10.199 -47.450 0.50 7.11 7 VAL C CA 1
ATOM 3204 C CA B VAL C 1 9 ? -6.204 10.192 -47.453 0.50 7.57 7 VAL C CA 1
ATOM 3205 C C . VAL C 1 9 ? -5.974 8.689 -47.451 1.00 7.42 7 VAL C C 1
ATOM 3206 O O . VAL C 1 9 ? -6.595 7.952 -48.256 1.00 8.05 7 VAL C O 1
ATOM 3213 N N . THR C 1 10 ? -5.093 8.231 -46.587 1.00 7.28 8 THR C N 1
ATOM 3214 C CA . THR C 1 10 ? -5.005 6.801 -46.306 1.00 7.88 8 THR C CA 1
ATOM 3215 C C . THR C 1 10 ? -5.741 6.472 -45.029 1.00 7.05 8 THR C C 1
ATOM 3216 O O . THR C 1 10 ? -5.722 7.227 -44.037 1.00 7.60 8 THR C O 1
ATOM 3220 N N . THR C 1 11 ? -6.381 5.311 -45.033 1.00 7.99 9 THR C N 1
ATOM 3221 C CA . THR C 1 11 ? -7.007 4.733 -43.851 1.00 8.20 9 THR C CA 1
ATOM 3222 C C . THR C 1 11 ? -6.795 3.222 -43.876 1.00 8.13 9 THR C C 1
ATOM 3223 O O . THR C 1 11 ? -6.465 2.667 -44.950 1.00 9.15 9 THR C O 1
ATOM 3227 N N . LEU C 1 12 ? -6.996 2.564 -42.733 1.00 8.30 10 LEU C N 1
ATOM 3228 C CA . LEU C 1 12 ? -6.894 1.102 -42.591 1.00 9.16 10 LEU C CA 1
ATOM 3229 C C . LEU C 1 12 ? -8.267 0.562 -42.197 1.00 8.61 10 LEU C C 1
ATOM 3230 O O . LEU C 1 12 ? -8.967 1.158 -41.428 1.00 8.35 10 LEU C O 1
ATOM 3235 N N . ASP C 1 13 ? -8.577 -0.598 -42.772 1.00 8.49 11 ASP C N 1
ATOM 3236 C CA . ASP C 1 13 ? -9.760 -1.342 -42.328 1.00 9.25 11 ASP C CA 1
ATOM 3237 C C . ASP C 1 13 ? -9.450 -2.217 -41.100 1.00 9.72 11 ASP C C 1
ATOM 3238 O O . ASP C 1 13 ? -8.410 -2.175 -40.577 1.00 9.73 11 ASP C O 1
ATOM 3243 N N . GLU C 1 14 ? -10.416 -3.034 -40.705 1.00 9.58 12 GLU C N 1
ATOM 3244 C CA . GLU C 1 14 ? -10.330 -3.799 -39.470 1.00 10.80 12 GLU C CA 1
ATOM 3245 C C . GLU C 1 14 ? -9.218 -4.832 -39.556 1.00 11.14 12 GLU C C 1
ATOM 3246 O O . GLU C 1 14 ? -8.760 -5.260 -38.593 1.00 15.87 12 GLU C O 1
ATOM 3252 N N . GLN C 1 15 ? -8.839 -5.190 -40.775 1.00 11.91 13 GLN C N 1
ATOM 3253 C CA . GLN C 1 15 ? -7.755 -6.148 -41.024 1.00 13.89 13 GLN C CA 1
ATOM 3254 C C . GLN C 1 15 ? -6.439 -5.521 -41.429 1.00 15.47 13 GLN C C 1
ATOM 3255 O O . GLN C 1 15 ? -5.483 -6.229 -41.776 1.00 16.42 13 GLN C O 1
ATOM 3261 N N . GLY C 1 16 ? -6.369 -4.195 -41.396 1.00 13.29 14 GLY C N 1
ATOM 3262 C CA . GLY C 1 16 ? -5.150 -3.465 -41.749 1.00 14.36 14 GLY C CA 1
ATOM 3263 C C . GLY C 1 16 ? -4.999 -3.221 -43.237 1.00 15.30 14 GLY C C 1
ATOM 3264 O O . GLY C 1 16 ? -3.935 -2.739 -43.670 1.00 15.89 14 GLY C O 1
ATOM 3265 N N . ARG C 1 17 ? -6.011 -3.529 -44.027 1.00 12.01 15 ARG C N 1
ATOM 3266 C CA . ARG C 1 17 ? -5.924 -3.259 -45.468 1.00 11.95 15 ARG C CA 1
ATOM 3267 C C . ARG C 1 17 ? -5.984 -1.767 -45.723 1.00 10.75 15 ARG C C 1
ATOM 3268 O O . ARG C 1 17 ? -6.805 -1.058 -45.129 1.00 10.85 15 ARG C O 1
ATOM 3276 N N . ILE C 1 18 ? -5.155 -1.305 -46.636 1.00 10.88 16 ILE C N 1
ATOM 3277 C CA . ILE C 1 18 ? -4.952 0.122 -46.854 1.00 10.14 16 ILE C CA 1
ATOM 3278 C C . ILE C 1 18 ? -5.898 0.625 -47.899 1.00 11.21 16 ILE C C 1
ATOM 3279 O O . ILE C 1 18 ? -6.039 0.015 -48.978 1.00 13.07 16 ILE C O 1
ATOM 3284 N N . ASN C 1 19 ? -6.563 1.731 -47.633 1.00 10.25 17 ASN C N 1
ATOM 3285 C CA . ASN C 1 19 ? -7.348 2.399 -48.622 1.00 9.12 17 ASN C CA 1
ATOM 3286 C C . ASN C 1 19 ? -6.735 3.773 -48.910 1.00 9.23 17 ASN C C 1
ATOM 3287 O O . ASN C 1 19 ? -6.290 4.480 -47.981 1.00 10.20 17 ASN C O 1
ATOM 3292 N N . LEU C 1 20 ? -6.734 4.184 -50.165 1.00 8.83 18 LEU C N 1
ATOM 3293 C CA . LEU C 1 20 ? -6.255 5.501 -50.596 1.00 8.30 18 LEU C CA 1
ATOM 3294 C C . LEU C 1 20 ? -7.345 6.178 -51.372 1.00 9.19 18 LEU C C 1
ATOM 3295 O O . LEU C 1 20 ? -7.805 5.613 -52.385 1.00 11.01 18 LEU C O 1
ATOM 3300 N N . ALA C 1 21 ? -7.760 7.384 -50.993 1.00 8.28 19 ALA C N 1
ATOM 3301 C CA . ALA C 1 21 ? -8.838 8.037 -51.702 1.00 9.29 19 ALA C CA 1
ATOM 3302 C C . ALA C 1 21 ? -8.709 9.547 -51.601 1.00 8.31 19 ALA C C 1
ATOM 3303 O O . ALA C 1 21 ? -8.049 10.059 -50.692 1.00 9.21 19 ALA C O 1
ATOM 3305 N N . PRO C 1 22 ? -9.365 10.288 -52.488 1.00 8.61 20 PRO C N 1
ATOM 3306 C CA . PRO C 1 22 ? -9.351 11.736 -52.320 1.00 9.24 20 PRO C CA 1
ATOM 3307 C C . PRO C 1 22 ? -10.186 12.149 -51.136 1.00 9.32 20 PRO C C 1
ATOM 3308 O O . PRO C 1 22 ? -11.145 11.478 -50.776 1.00 10.72 20 PRO C O 1
ATOM 3312 N N . LEU C 1 23 ? -9.846 13.284 -50.547 1.00 8.27 21 LEU C N 1
ATOM 3313 C CA . LEU C 1 23 ? -10.658 13.913 -49.528 1.00 9.47 21 LEU C CA 1
ATOM 3314 C C . LEU C 1 23 ? -10.390 15.399 -49.580 1.00 8.71 21 LEU C C 1
ATOM 3315 O O . LEU C 1 23 ? -9.270 15.810 -49.855 1.00 8.60 21 LEU C O 1
ATOM 3320 N N . GLY C 1 24 ? -11.410 16.179 -49.264 1.00 8.29 22 GLY C N 1
ATOM 3321 C CA . GLY C 1 24 ? -11.293 17.655 -49.189 1.00 8.05 22 GLY C CA 1
ATOM 3322 C C . GLY C 1 24 ? -11.523 18.147 -47.770 1.00 8.00 22 GLY C C 1
ATOM 3323 O O . GLY C 1 24 ? -12.567 18.763 -47.489 1.00 9.56 22 GLY C O 1
ATOM 3324 N N . PRO C 1 25 ? -10.608 17.882 -46.857 1.00 6.93 23 PRO C N 1
ATOM 3325 C CA . PRO C 1 25 ? -10.827 18.340 -45.492 1.00 9.10 23 PRO C CA 1
ATOM 3326 C C . PRO C 1 25 ? -10.795 19.878 -45.381 1.00 9.75 23 PRO C C 1
ATOM 3327 O O . PRO C 1 25 ? -10.052 20.561 -46.119 1.00 9.02 23 PRO C O 1
ATOM 3331 N N . ILE C 1 26 ? -11.592 20.401 -44.464 1.00 8.94 24 ILE C N 1
ATOM 3332 C CA . ILE C 1 26 ? -11.523 21.813 -44.108 1.00 9.14 24 ILE C CA 1
ATOM 3333 C C . ILE C 1 26 ? -10.363 21.977 -43.158 1.00 10.41 24 ILE C C 1
ATOM 3334 O O . ILE C 1 26 ? -10.199 21.205 -42.180 1.00 9.75 24 ILE C O 1
ATOM 3339 N N . VAL C 1 27 ? -9.534 22.969 -43.395 1.00 9.23 25 VAL C N 1
ATOM 3340 C CA . VAL C 1 27 ? -8.426 23.290 -42.520 1.00 11.37 25 VAL C CA 1
ATOM 3341 C C . VAL C 1 27 ? -8.931 24.192 -41.402 1.00 13.02 25 VAL C C 1
ATOM 3342 O O . VAL C 1 27 ? -9.534 25.300 -41.659 1.00 14.81 25 VAL C O 1
ATOM 3346 N N . LEU C 1 28 ? -8.772 23.726 -40.175 1.00 10.46 26 LEU C N 1
ATOM 3347 C CA . LEU C 1 28 ? -9.205 24.452 -39.007 1.00 11.04 26 LEU C CA 1
ATOM 3348 C C . LEU C 1 28 ? -8.004 25.122 -38.368 1.00 12.32 26 LEU C C 1
ATOM 3349 O O . LEU C 1 28 ? -6.878 24.676 -38.532 1.00 12.31 26 LEU C O 1
ATOM 3354 N N . PRO C 1 29 ? -8.245 26.177 -37.551 1.00 15.47 27 PRO C N 1
ATOM 3355 C CA . PRO C 1 29 ? -7.174 26.802 -36.781 1.00 17.34 27 PRO C CA 1
ATOM 3356 C C . PRO C 1 29 ? -6.412 25.812 -35.911 1.00 15.37 27 PRO C C 1
ATOM 3357 O O . PRO C 1 29 ? -6.972 24.789 -35.497 1.00 15.57 27 PRO C O 1
ATOM 3361 N N . PRO C 1 30 ? -5.124 26.107 -35.661 1.00 17.34 28 PRO C N 1
ATOM 3362 C CA . PRO C 1 30 ? -4.395 25.252 -34.739 1.00 19.30 28 PRO C CA 1
ATOM 3363 C C . PRO C 1 30 ? -4.889 25.426 -33.305 1.00 22.70 28 PRO C C 1
ATOM 3364 O O . PRO C 1 30 ? -5.586 26.407 -32.990 1.00 24.44 28 PRO C O 1
ATOM 3368 N N . GLN C 1 31 ? -4.552 24.465 -32.456 1.00 20.76 29 GLN C N 1
ATOM 3369 C CA . GLN C 1 31 ? -4.876 24.553 -31.026 1.00 29.75 29 GLN C CA 1
ATOM 3370 C C . GLN C 1 31 ? -4.031 25.607 -30.293 1.00 30.12 29 GLN C C 1
ATOM 3371 O O . GLN C 1 31 ? -4.425 26.084 -29.225 1.00 42.06 29 GLN C O 1
ATOM 3377 N N . SER C 1 32 ? -2.885 25.965 -30.874 1.00 27.59 30 SER C N 1
ATOM 3378 C CA . SER C 1 32 ? -1.972 26.968 -30.320 1.00 33.11 30 SER C CA 1
ATOM 3379 C C . SER C 1 32 ? -1.287 27.704 -31.467 1.00 33.91 30 SER C C 1
ATOM 3380 O O . SER C 1 32 ? -1.057 27.107 -32.522 1.00 30.24 30 SER C O 1
ATOM 3383 N N . PRO C 1 33 ? -0.946 29.000 -31.280 1.00 33.40 31 PRO C N 1
ATOM 3384 C CA . PRO C 1 33 ? -0.287 29.749 -32.362 1.00 32.87 31 PRO C CA 1
ATOM 3385 C C . PRO C 1 33 ? 0.993 29.079 -32.866 1.00 33.80 31 PRO C C 1
ATOM 3386 O O . PRO C 1 33 ? 1.800 28.613 -32.065 1.00 33.22 31 PRO C O 1
ATOM 3390 N N . GLY C 1 34 ? 1.148 29.011 -34.187 1.00 38.10 32 GLY C N 1
ATOM 3391 C CA . GLY C 1 34 ? 2.297 28.352 -34.811 1.00 30.95 32 GLY C CA 1
ATOM 3392 C C . GLY C 1 34 ? 2.149 26.842 -34.936 1.00 23.31 32 GLY C C 1
ATOM 3393 O O . GLY C 1 34 ? 2.991 26.186 -35.570 1.00 35.59 32 GLY C O 1
ATOM 3394 N N . GLY C 1 35 ? 1.090 26.306 -34.323 1.00 27.06 33 GLY C N 1
ATOM 3395 C CA . GLY C 1 35 ? 0.837 24.858 -34.248 1.00 22.28 33 GLY C CA 1
ATOM 3396 C C . GLY C 1 35 ? 0.299 24.260 -35.529 1.00 17.34 33 GLY C C 1
ATOM 3397 O O . GLY C 1 35 ? -0.004 24.962 -36.497 1.00 19.72 33 GLY C O 1
ATOM 3398 N N . LEU C 1 36 ? 0.186 22.932 -35.514 1.00 17.01 34 LEU C N 1
ATOM 3399 C CA . LEU C 1 36 ? -0.309 22.219 -36.684 1.00 13.17 34 LEU C CA 1
ATOM 3400 C C . LEU C 1 36 ? -1.800 22.502 -36.857 1.00 14.26 34 LEU C C 1
ATOM 3401 O O . LEU C 1 36 ? -2.514 22.696 -35.889 1.00 14.16 34 LEU C O 1
ATOM 3406 N N . PRO C 1 37 ? -2.268 22.466 -38.109 1.00 12.96 35 PRO C N 1
ATOM 3407 C CA . PRO C 1 37 ? -3.696 22.655 -38.328 1.00 11.31 35 PRO C CA 1
ATOM 3408 C C . PRO C 1 37 ? -4.494 21.516 -37.687 1.00 11.51 35 PRO C C 1
ATOM 3409 O O . PRO C 1 37 ? -3.950 20.406 -37.489 1.00 11.75 35 PRO C O 1
ATOM 3413 N N . GLN C 1 38 ? -5.747 21.773 -37.354 1.00 10.27 36 GLN C N 1
ATOM 3414 C CA . GLN C 1 38 ? -6.701 20.671 -37.158 1.00 10.09 36 GLN C CA 1
ATOM 3415 C C . GLN C 1 38 ? -7.533 20.556 -38.439 1.00 8.40 36 GLN C C 1
ATOM 3416 O O . GLN C 1 38 ? -7.417 21.393 -39.336 1.00 9.74 36 GLN C O 1
ATOM 3422 N N . PHE C 1 39 ? -8.380 19.542 -38.535 1.00 8.28 37 PHE C N 1
ATOM 3423 C CA . PHE C 1 39 ? -9.107 19.314 -39.762 1.00 7.99 37 PHE C CA 1
ATOM 3424 C C . PHE C 1 39 ? -10.536 18.934 -39.476 1.00 8.60 37 PHE C C 1
ATOM 3425 O O . PHE C 1 39 ? -10.802 18.243 -38.461 1.00 9.88 37 PHE C O 1
ATOM 3433 N N . LEU C 1 40 ? -11.466 19.374 -40.322 1.00 9.00 38 LEU C N 1
ATOM 3434 C CA . LEU C 1 40 ? -12.827 18.858 -40.295 1.00 8.99 38 LEU C CA 1
ATOM 3435 C C . LEU C 1 40 ? -13.013 17.996 -41.514 1.00 9.34 38 LEU C C 1
ATOM 3436 O O . LEU C 1 40 ? -12.895 18.432 -42.665 1.00 9.85 38 LEU C O 1
ATOM 3441 N N . LEU C 1 41 ? -13.276 16.717 -41.240 1.00 9.71 39 LEU C N 1
ATOM 3442 C CA . LEU C 1 41 ? -13.436 15.687 -42.256 1.00 9.74 39 LEU C CA 1
ATOM 3443 C C . LEU C 1 41 ? -14.898 15.426 -42.492 1.00 9.89 39 LEU C C 1
ATOM 3444 O O . LEU C 1 41 ? -15.665 15.261 -41.525 1.00 11.96 39 LEU C O 1
ATOM 3449 N N . ARG C 1 42 ? -15.320 15.405 -43.744 1.00 10.36 40 ARG C N 1
ATOM 3450 C CA A ARG C 1 42 ? -16.711 15.167 -44.098 0.50 12.08 40 ARG C CA 1
ATOM 3451 C CA B ARG C 1 42 ? -16.709 15.135 -44.058 0.50 10.91 40 ARG C CA 1
ATOM 3452 C C . ARG C 1 42 ? -16.731 14.015 -45.093 1.00 11.37 40 ARG C C 1
ATOM 3453 O O . ARG C 1 42 ? -17.068 14.193 -46.269 1.00 13.41 40 ARG C O 1
ATOM 3468 N N . PRO C 1 43 ? -16.350 12.803 -44.647 1.00 11.72 41 PRO C N 1
ATOM 3469 C CA . PRO C 1 43 ? -16.256 11.684 -45.555 1.00 13.49 41 PRO C CA 1
ATOM 3470 C C . PRO C 1 43 ? -17.658 11.262 -45.998 1.00 13.67 41 PRO C C 1
ATOM 3471 O O . PRO C 1 43 ? -18.613 11.457 -45.281 1.00 16.34 41 PRO C O 1
ATOM 3475 N N . TYR C 1 44 ? -17.747 10.691 -47.183 1.00 15.42 42 TYR C N 1
ATOM 3476 C CA . TYR C 1 44 ? -19.044 10.343 -47.753 1.00 15.55 42 TYR C CA 1
ATOM 3477 C C . TYR C 1 44 ? -19.540 9.016 -47.227 1.00 14.72 42 TYR C C 1
ATOM 3478 O O . TYR C 1 44 ? -18.834 8.017 -47.328 1.00 13.05 42 TYR C O 1
ATOM 3487 N N . GLU C 1 45 ? -20.780 8.997 -46.741 1.00 15.05 43 GLU C N 1
ATOM 3488 C CA . GLU C 1 45 ? -21.358 7.811 -46.120 1.00 16.51 43 GLU C CA 1
ATOM 3489 C C . GLU C 1 45 ? -21.290 6.629 -47.081 1.00 14.59 43 GLU C C 1
ATOM 3490 O O . GLU C 1 45 ? -21.622 6.740 -48.266 1.00 16.01 43 GLU C O 1
ATOM 3496 N N . GLY C 1 46 ? -20.818 5.500 -46.579 1.00 14.87 44 GLY C N 1
ATOM 3497 C CA . GLY C 1 46 ? -20.728 4.280 -47.373 1.00 16.58 44 GLY C CA 1
ATOM 3498 C C . GLY C 1 46 ? -19.397 4.095 -48.078 1.00 17.31 44 GLY C C 1
ATOM 3499 O O . GLY C 1 46 ? -19.104 2.992 -48.563 1.00 18.08 44 GLY C O 1
ATOM 3500 N N . SER C 1 47 ? -18.578 5.150 -48.157 1.00 13.18 45 SER C N 1
ATOM 3501 C CA . SER C 1 47 ? -17.261 5.018 -48.779 1.00 12.53 45 SER C CA 1
ATOM 3502 C C . SER C 1 47 ? -16.334 4.242 -47.859 1.00 9.91 45 SER C C 1
ATOM 3503 O O . SER C 1 47 ? -16.527 4.196 -46.636 1.00 10.30 45 SER C O 1
ATOM 3506 N N . THR C 1 48 ? -15.298 3.628 -48.425 1.00 10.20 46 THR C N 1
ATOM 3507 C CA . THR C 1 48 ? -14.333 2.926 -47.587 1.00 10.55 46 THR C CA 1
ATOM 3508 C C . THR C 1 48 ? -13.640 3.875 -46.613 1.00 9.21 46 THR C C 1
ATOM 3509 O O . THR C 1 48 ? -13.447 3.529 -45.441 1.00 9.16 46 THR C O 1
ATOM 3513 N N . THR C 1 49 ? -13.301 5.073 -47.081 1.00 9.31 47 THR C N 1
ATOM 3514 C CA . THR C 1 49 ? -12.722 6.073 -46.157 1.00 9.22 47 THR C CA 1
ATOM 3515 C C . THR C 1 49 ? -13.625 6.349 -44.977 1.00 8.89 47 THR C C 1
ATOM 3516 O O . THR C 1 49 ? -13.171 6.391 -43.832 1.00 8.28 47 THR C O 1
ATOM 3520 N N . CYS C 1 50 ? -14.901 6.554 -45.239 1.00 8.69 48 CYS C N 1
ATOM 3521 C CA . CYS C 1 50 ? -15.825 6.817 -44.170 1.00 9.70 48 CYS C CA 1
ATOM 3522 C C . CYS C 1 50 ? -15.943 5.618 -43.215 1.00 9.04 48 CYS C C 1
ATOM 3523 O O . CYS C 1 50 ? -15.846 5.777 -42.002 1.00 9.18 48 CYS C O 1
ATOM 3526 N N . ASP C 1 51 ? -16.122 4.414 -43.764 1.00 8.92 49 ASP C N 1
ATOM 3527 C CA . ASP C 1 51 ? -16.185 3.222 -42.903 1.00 8.83 49 ASP C CA 1
ATOM 3528 C C . ASP C 1 51 ? -14.951 3.105 -42.017 1.00 9.16 49 ASP C C 1
ATOM 3529 O O . ASP C 1 51 ? -15.050 2.865 -40.805 1.00 9.42 49 ASP C O 1
ATOM 3534 N N . ASN C 1 52 ? -13.777 3.326 -42.595 1.00 8.54 50 ASN C N 1
ATOM 3535 C CA . ASN C 1 52 ? -12.557 3.154 -41.848 1.00 8.18 50 ASN C CA 1
ATOM 3536 C C . ASN C 1 52 ? -12.346 4.261 -40.806 1.00 7.99 50 ASN C C 1
ATOM 3537 O O . ASN C 1 52 ? -11.874 3.996 -39.713 1.00 8.44 50 ASN C O 1
ATOM 3542 N N . LEU C 1 53 ? -12.757 5.499 -41.119 1.00 7.63 51 LEU C N 1
ATOM 3543 C CA . LEU C 1 53 ? -12.716 6.575 -40.122 1.00 8.53 51 LEU C CA 1
ATOM 3544 C C . LEU C 1 53 ? -13.639 6.305 -38.973 1.00 8.41 51 LEU C C 1
ATOM 3545 O O . LEU C 1 53 ? -13.258 6.519 -37.812 1.00 8.97 51 LEU C O 1
ATOM 3550 N N . LEU C 1 54 ? -14.838 5.845 -39.277 1.00 8.91 52 LEU C N 1
ATOM 3551 C CA . LEU C 1 54 ? -15.797 5.598 -38.204 1.00 9.65 52 LEU C CA 1
ATOM 3552 C C . LEU C 1 54 ? -15.432 4.385 -37.361 1.00 9.65 52 LEU C C 1
ATOM 3553 O O . LEU C 1 54 ? -15.776 4.338 -36.168 1.00 10.84 52 LEU C O 1
ATOM 3558 N N . ALA C 1 55 ? -14.705 3.428 -37.937 1.00 8.74 53 ALA C N 1
ATOM 3559 C CA . ALA C 1 55 ? -14.262 2.271 -37.165 1.00 9.60 53 ALA C CA 1
ATOM 3560 C C . ALA C 1 55 ? -13.020 2.569 -36.344 1.00 9.11 53 ALA C C 1
ATOM 3561 O O . ALA C 1 55 ? -12.921 2.195 -35.180 1.00 11.10 53 ALA C O 1
ATOM 3563 N N . SER C 1 56 ? -12.031 3.228 -36.952 1.00 8.86 54 SER C N 1
ATOM 3564 C CA . SER C 1 56 ? -10.716 3.327 -36.342 1.00 10.00 54 SER C CA 1
ATOM 3565 C C . SER C 1 56 ? -10.419 4.666 -35.699 1.00 10.73 54 SER C C 1
ATOM 3566 O O . SER C 1 56 ? -9.556 4.748 -34.818 1.00 10.76 54 SER C O 1
ATOM 3569 N N . GLY C 1 57 ? -11.054 5.727 -36.198 1.00 8.46 55 GLY C N 1
ATOM 3570 C CA . GLY C 1 57 ? -10.706 7.087 -35.753 1.00 9.48 55 GLY C CA 1
ATOM 3571 C C . GLY C 1 57 ? -9.416 7.643 -36.291 1.00 8.74 55 GLY C C 1
ATOM 3572 O O . GLY C 1 57 ? -9.010 8.721 -35.829 1.00 9.37 55 GLY C O 1
ATOM 3573 N N . ASN C 1 58 ? -8.742 6.947 -37.194 1.00 7.46 56 ASN C N 1
ATOM 3574 C CA . ASN C 1 58 ? -7.406 7.324 -37.667 1.00 7.91 56 ASN C CA 1
ATOM 3575 C C . ASN C 1 58 ? -7.405 7.578 -39.163 1.00 7.18 56 ASN C C 1
ATOM 3576 O O . ASN C 1 58 ? -8.138 6.916 -39.902 1.00 8.59 56 ASN C O 1
ATOM 3581 N N . ALA C 1 59 ? -6.542 8.488 -39.626 1.00 7.16 57 ALA C N 1
ATOM 3582 C CA . ALA C 1 59 ? -6.317 8.669 -41.058 1.00 6.77 57 ALA C CA 1
ATOM 3583 C C . ALA C 1 59 ? -5.008 9.401 -41.232 1.00 7.43 57 ALA C C 1
ATOM 3584 O O . ALA C 1 59 ? -4.491 9.989 -40.266 1.00 7.07 57 ALA C O 1
ATOM 3586 N N . VAL C 1 60 ? -4.496 9.409 -42.452 1.00 7.03 58 VAL C N 1
ATOM 3587 C CA . VAL C 1 60 ? -3.362 10.262 -42.805 1.00 7.23 58 VAL C CA 1
ATOM 3588 C C . VAL C 1 60 ? -3.766 11.119 -43.996 1.00 7.30 58 VAL C C 1
ATOM 3589 O O . VAL C 1 60 ? -4.133 10.596 -45.069 1.00 7.65 58 VAL C O 1
ATOM 3593 N N . ILE C 1 61 ? -3.680 12.436 -43.814 1.00 7.35 59 ILE C N 1
ATOM 3594 C CA . ILE C 1 61 ? -4.026 13.426 -44.832 1.00 7.44 59 ILE C CA 1
ATOM 3595 C C . ILE C 1 61 ? -2.738 13.851 -45.522 1.00 6.98 59 ILE C C 1
ATOM 3596 O O . ILE C 1 61 ? -1.773 14.220 -44.853 1.00 7.52 59 ILE C O 1
ATOM 3601 N N . HIS C 1 62 ? -2.723 13.814 -46.857 1.00 6.55 60 HIS C N 1
ATOM 3602 C CA . HIS C 1 62 ? -1.511 14.134 -47.616 1.00 7.23 60 HIS C CA 1
ATOM 3603 C C . HIS C 1 62 ? -1.672 15.344 -48.499 1.00 7.41 60 HIS C C 1
ATOM 3604 O O . HIS C 1 62 ? -2.649 15.456 -49.238 1.00 8.25 60 HIS C O 1
ATOM 3611 N N . VAL C 1 63 ? -0.649 16.197 -48.459 1.00 7.11 61 VAL C N 1
ATOM 3612 C CA . VAL C 1 63 ? -0.454 17.251 -49.448 1.00 7.25 61 VAL C CA 1
ATOM 3613 C C . VAL C 1 63 ? 0.376 16.647 -50.554 1.00 7.33 61 VAL C C 1
ATOM 3614 O O . VAL C 1 63 ? 1.499 16.175 -50.339 1.00 7.88 61 VAL C O 1
ATOM 3618 N N . ILE C 1 64 ? -0.199 16.643 -51.745 1.00 8.14 62 ILE C N 1
ATOM 3619 C CA . ILE C 1 64 ? 0.462 16.062 -52.917 1.00 8.76 62 ILE C CA 1
ATOM 3620 C C . ILE C 1 64 ? 0.313 16.999 -54.115 1.00 8.63 62 ILE C C 1
ATOM 3621 O O . ILE C 1 64 ? -0.651 17.766 -54.214 1.00 8.73 62 ILE C O 1
ATOM 3626 N N . ASP C 1 65 ? 1.280 16.897 -55.026 1.00 9.59 63 ASP C N 1
ATOM 3627 C CA . ASP C 1 65 ? 1.191 17.542 -56.336 1.00 10.51 63 ASP C CA 1
ATOM 3628 C C . ASP C 1 65 ? 0.869 16.546 -57.431 1.00 12.65 63 ASP C C 1
ATOM 3629 O O . ASP C 1 65 ? 1.007 16.860 -58.614 1.00 12.89 63 ASP C O 1
ATOM 3634 N N . ASP C 1 66 ? 0.418 15.350 -57.040 1.00 10.60 64 ASP C N 1
ATOM 3635 C CA . ASP C 1 66 ? 0.102 14.253 -57.972 1.00 11.85 64 ASP C CA 1
ATOM 3636 C C . ASP C 1 66 ? -1.386 14.264 -58.334 1.00 10.98 64 ASP C C 1
ATOM 3637 O O . ASP C 1 66 ? -2.204 13.590 -57.733 1.00 12.50 64 ASP C O 1
ATOM 3642 N N . ALA C 1 67 ? -1.714 15.069 -59.328 1.00 11.80 65 ALA C N 1
ATOM 3643 C CA . ALA C 1 67 ? -3.084 15.171 -59.812 1.00 11.65 65 ALA C CA 1
ATOM 3644 C C . ALA C 1 67 ? -3.553 13.852 -60.462 1.00 11.84 65 ALA C C 1
ATOM 3645 O O . ALA C 1 67 ? -4.704 13.499 -60.337 1.00 12.54 65 ALA C O 1
ATOM 3647 N N . LEU C 1 68 ? -2.626 13.137 -61.080 1.00 12.79 66 LEU C N 1
ATOM 3648 C CA . LEU C 1 68 ? -2.958 11.833 -61.667 1.00 11.35 66 LEU C CA 1
ATOM 3649 C C . LEU C 1 68 ? -3.484 10.862 -60.631 1.00 12.41 66 LEU C C 1
ATOM 3650 O O . LEU C 1 68 ? -4.509 10.179 -60.850 1.00 12.95 66 LEU C O 1
ATOM 3655 N N . LEU C 1 69 ? -2.814 10.798 -59.479 1.00 12.06 67 LEU C N 1
ATOM 3656 C CA . LEU C 1 69 ? -3.226 9.846 -58.464 1.00 12.04 67 LEU C CA 1
ATOM 3657 C C . LEU C 1 69 ? -4.559 10.237 -57.847 1.00 11.35 67 LEU C C 1
ATOM 3658 O O . LEU C 1 69 ? -5.373 9.372 -57.512 1.00 12.80 67 LEU C O 1
ATOM 3663 N N . ILE C 1 70 ? -4.816 11.551 -57.715 1.00 11.21 68 ILE C N 1
ATOM 3664 C CA . ILE C 1 70 ? -6.138 12.001 -57.312 1.00 11.99 68 ILE C CA 1
ATOM 3665 C C . ILE C 1 70 ? -7.196 11.539 -58.313 1.00 11.95 68 ILE C C 1
ATOM 3666 O O . ILE C 1 70 ? -8.227 10.966 -57.933 1.00 12.87 68 ILE C O 1
ATOM 3671 N N . ALA C 1 71 ? -6.944 11.789 -59.600 1.00 12.70 69 ALA C N 1
ATOM 3672 C CA . ALA C 1 71 ? -7.877 11.309 -60.626 1.00 12.52 69 ALA C CA 1
ATOM 3673 C C . ALA C 1 71 ? -8.103 9.796 -60.564 1.00 11.91 69 ALA C C 1
ATOM 3674 O O . ALA C 1 71 ? -9.260 9.357 -60.597 1.00 13.07 69 ALA C O 1
ATOM 3676 N N . LYS C 1 72 ? -7.020 9.031 -60.462 1.00 11.04 70 LYS C N 1
ATOM 3677 C CA . LYS C 1 72 ? -7.178 7.574 -60.437 1.00 13.07 70 LYS C CA 1
ATOM 3678 C C . LYS C 1 72 ? -8.035 7.105 -59.253 1.00 13.00 70 LYS C C 1
ATOM 3679 O O . LYS C 1 72 ? -8.934 6.255 -59.408 1.00 14.32 70 LYS C O 1
ATOM 3685 N N . THR C 1 73 ? -7.810 7.676 -58.058 1.00 12.97 71 THR C N 1
ATOM 3686 C CA . THR C 1 73 ? -8.532 7.222 -56.859 1.00 13.66 71 THR C CA 1
ATOM 3687 C C . THR C 1 73 ? -9.935 7.824 -56.749 1.00 12.42 71 THR C C 1
ATOM 3688 O O . THR C 1 73 ? -10.767 7.306 -56.008 1.00 13.65 71 THR C O 1
ATOM 3692 N N . ALA C 1 74 ? -10.206 8.883 -57.517 1.00 12.60 72 ALA C N 1
ATOM 3693 C CA . ALA C 1 74 ? -11.555 9.448 -57.615 1.00 14.18 72 ALA C CA 1
ATOM 3694 C C . ALA C 1 74 ? -12.453 8.578 -58.483 1.00 15.04 72 ALA C C 1
ATOM 3695 O O . ALA C 1 74 ? -13.660 8.488 -58.240 1.00 17.52 72 ALA C O 1
ATOM 3697 N N . ILE C 1 75 ? -11.855 7.944 -59.491 1.00 16.45 73 ILE C N 1
ATOM 3698 C CA . ILE C 1 75 ? -12.638 7.194 -60.486 1.00 17.09 73 ILE C CA 1
ATOM 3699 C C . ILE C 1 75 ? -12.732 5.706 -60.180 1.00 23.56 73 ILE C C 1
ATOM 3700 O O . ILE C 1 75 ? -13.675 5.036 -60.637 1.00 24.53 73 ILE C O 1
ATOM 3705 N N . GLY C 1 76 ? -11.796 5.174 -59.403 1.00 18.02 74 GLY C N 1
ATOM 3706 C CA . GLY C 1 76 ? -11.790 3.739 -59.116 1.00 23.08 74 GLY C CA 1
ATOM 3707 C C . GLY C 1 76 ? -10.861 3.387 -57.980 1.00 18.77 74 GLY C C 1
ATOM 3708 O O . GLY C 1 76 ? -10.307 4.283 -57.334 1.00 20.85 74 GLY C O 1
ATOM 3709 N N . LYS C 1 77 ? -10.682 2.098 -57.725 1.00 21.40 75 LYS C N 1
ATOM 3710 C CA . LYS C 1 77 ? -9.845 1.634 -56.624 1.00 22.13 75 LYS C CA 1
ATOM 3711 C C . LYS C 1 77 ? -8.403 1.488 -57.106 1.00 24.30 75 LYS C C 1
ATOM 3712 O O . LYS C 1 77 ? -8.143 0.903 -58.181 1.00 27.24 75 LYS C O 1
ATOM 3718 N N . VAL C 1 78 ? -7.465 2.023 -56.329 1.00 18.88 76 VAL C N 1
ATOM 3719 C CA . VAL C 1 78 ? -6.050 1.862 -56.564 1.00 15.92 76 VAL C CA 1
ATOM 3720 C C . VAL C 1 78 ? -5.471 1.052 -55.424 1.00 20.09 76 VAL C C 1
ATOM 3721 O O . VAL C 1 78 ? -5.703 1.389 -54.253 1.00 19.51 76 VAL C O 1
ATOM 3725 N N . ASP C 1 79 ? -4.726 -0.006 -55.756 1.00 17.49 77 ASP C N 1
ATOM 3726 C CA . ASP C 1 79 ? -4.021 -0.823 -54.778 1.00 17.42 77 ASP C CA 1
ATOM 3727 C C . ASP C 1 79 ? -2.849 -0.009 -54.258 1.00 17.98 77 ASP C C 1
ATOM 3728 O O . ASP C 1 79 ? -1.867 0.201 -54.963 1.00 18.70 77 ASP C O 1
ATOM 3733 N N . ALA C 1 80 ? -2.943 0.420 -53.012 1.00 15.47 78 ALA C N 1
ATOM 3734 C CA . ALA C 1 80 ? -1.937 1.299 -52.456 1.00 15.62 78 ALA C CA 1
ATOM 3735 C C . ALA C 1 80 ? -0.941 0.582 -51.573 1.00 14.24 78 ALA C C 1
ATOM 3736 O O . ALA C 1 80 ? -0.073 1.216 -50.979 1.00 15.74 78 ALA C O 1
ATOM 3738 N N . SER C 1 81 ? -1.034 -0.760 -51.491 1.00 15.56 79 SER C N 1
ATOM 3739 C CA A SER C 1 81 ? -0.163 -1.540 -50.609 0.50 17.32 79 SER C CA 1
ATOM 3740 C CA B SER C 1 81 ? -0.170 -1.513 -50.591 0.50 18.76 79 SER C CA 1
ATOM 3741 C C . SER C 1 81 ? 1.322 -1.238 -50.776 1.00 18.82 79 SER C C 1
ATOM 3742 O O . SER C 1 81 ? 2.054 -1.161 -49.797 1.00 21.14 79 SER C O 1
ATOM 3747 N N . ASP C 1 82 ? 1.759 -1.053 -52.020 1.00 16.81 80 ASP C N 1
ATOM 3748 C CA . ASP C 1 82 ? 3.183 -0.791 -52.294 1.00 18.21 80 ASP C CA 1
ATOM 3749 C C . ASP C 1 82 ? 3.523 0.710 -52.412 1.00 15.74 80 ASP C C 1
ATOM 3750 O O . ASP C 1 82 ? 4.660 1.095 -52.680 1.00 17.17 80 ASP C O 1
ATOM 3755 N N . LEU C 1 83 ? 2.518 1.545 -52.204 1.00 14.13 81 LEU C N 1
ATOM 3756 C CA . LEU C 1 83 ? 2.708 2.996 -52.337 1.00 12.25 81 LEU C CA 1
ATOM 3757 C C . LEU C 1 83 ? 2.984 3.667 -50.999 1.00 11.18 81 LEU C C 1
ATOM 3758 O O . LEU C 1 83 ? 3.200 4.892 -50.986 1.00 11.36 81 LEU C O 1
ATOM 3763 N N . VAL C 1 84 ? 2.939 2.922 -49.903 1.00 11.19 82 VAL C N 1
ATOM 3764 C CA . VAL C 1 84 ? 2.945 3.524 -48.565 1.00 10.65 82 VAL C CA 1
ATOM 3765 C C . VAL C 1 84 ? 3.977 2.899 -47.670 1.00 13.08 82 VAL C C 1
ATOM 3766 O O . VAL C 1 84 ? 4.484 1.796 -47.975 1.00 14.68 82 VAL C O 1
ATOM 3770 N N . VAL C 1 85 ? 4.295 3.584 -46.563 1.00 10.64 83 VAL C N 1
ATOM 3771 C CA . VAL C 1 85 ? 5.155 3.063 -45.501 1.00 13.47 83 VAL C CA 1
ATOM 3772 C C . VAL C 1 85 ? 4.490 3.357 -44.142 1.00 11.62 83 VAL C C 1
ATOM 3773 O O . VAL C 1 85 ? 3.820 4.392 -43.976 1.00 11.66 83 VAL C O 1
ATOM 3777 N N . PRO C 1 86 ? 4.655 2.483 -43.162 1.00 10.79 84 PRO C N 1
ATOM 3778 C CA . PRO C 1 86 ? 4.121 2.783 -41.837 1.00 10.88 84 PRO C CA 1
ATOM 3779 C C . PRO C 1 86 ? 4.794 3.995 -41.216 1.00 11.82 84 PRO C C 1
ATOM 3780 O O . PRO C 1 86 ? 5.983 4.197 -41.380 1.00 12.56 84 PRO C O 1
ATOM 3784 N N . ILE C 1 87 ? 4.040 4.793 -40.480 1.00 10.16 85 ILE C N 1
ATOM 3785 C CA . ILE C 1 87 ? 4.587 6.022 -39.862 1.00 9.86 85 ILE C CA 1
ATOM 3786 C C . ILE C 1 87 ? 5.283 5.702 -38.545 1.00 9.76 85 ILE C C 1
ATOM 3787 O O . ILE C 1 87 ? 4.732 5.021 -37.708 1.00 10.02 85 ILE C O 1
ATOM 3792 N N . PRO C 1 88 ? 6.537 6.168 -38.379 1.00 10.67 86 PRO C N 1
ATOM 3793 C CA . PRO C 1 88 ? 7.222 5.965 -37.093 1.00 11.20 86 PRO C CA 1
ATOM 3794 C C . PRO C 1 88 ? 6.391 6.469 -35.906 1.00 10.14 86 PRO C C 1
ATOM 3795 O O . PRO C 1 88 ? 5.825 7.578 -35.922 1.00 11.02 86 PRO C O 1
ATOM 3799 N N . GLY C 1 89 ? 6.277 5.640 -34.868 1.00 10.35 87 GLY C N 1
ATOM 3800 C CA . GLY C 1 89 ? 5.435 5.908 -33.745 1.00 11.16 87 GLY C CA 1
ATOM 3801 C C . GLY C 1 89 ? 3.988 5.485 -33.868 1.00 9.92 87 GLY C C 1
ATOM 3802 O O . GLY C 1 89 ? 3.276 5.502 -32.899 1.00 9.88 87 GLY C O 1
ATOM 3803 N N . LEU C 1 90 ? 3.581 5.130 -35.100 1.00 9.61 88 LEU C N 1
ATOM 3804 C CA . LEU C 1 90 ? 2.163 4.864 -35.416 1.00 9.01 88 LEU C CA 1
ATOM 3805 C C . LEU C 1 90 ? 2.047 3.717 -36.387 1.00 8.75 88 LEU C C 1
ATOM 3806 O O . LEU C 1 90 ? 1.111 3.636 -37.187 1.00 9.60 88 LEU C O 1
ATOM 3811 N N . GLU C 1 91 ? 2.971 2.760 -36.318 1.00 9.45 89 GLU C N 1
ATOM 3812 C CA . GLU C 1 91 ? 3.088 1.812 -37.444 1.00 10.75 89 GLU C CA 1
ATOM 3813 C C . GLU C 1 91 ? 1.902 0.928 -37.614 1.00 13.45 89 GLU C C 1
ATOM 3814 O O . GLU C 1 91 ? 1.633 0.525 -38.755 1.00 15.33 89 GLU C O 1
ATOM 3820 N N . ASP C 1 92 ? 1.179 0.640 -36.556 1.00 11.81 90 ASP C N 1
ATOM 3821 C CA A ASP C 1 92 ? 0.029 -0.241 -36.755 0.50 11.83 90 ASP C CA 1
ATOM 3822 C CA B ASP C 1 92 ? 0.005 -0.227 -36.601 0.50 13.80 90 ASP C CA 1
ATOM 3823 C C . ASP C 1 92 ? -1.285 0.482 -36.985 1.00 13.75 90 ASP C C 1
ATOM 3824 O O . ASP C 1 92 ? -2.318 -0.170 -37.211 1.00 14.40 90 ASP C O 1
ATOM 3833 N N . THR C 1 93 ? -1.254 1.822 -37.022 1.00 10.40 91 THR C N 1
ATOM 3834 C CA . THR C 1 93 ? -2.479 2.553 -37.204 1.00 10.18 91 THR C CA 1
ATOM 3835 C C . THR C 1 93 ? -2.466 3.546 -38.359 1.00 8.61 91 THR C C 1
ATOM 3836 O O . THR C 1 93 ? -3.552 3.948 -38.769 1.00 9.28 91 THR C O 1
ATOM 3840 N N . HIS C 1 94 ? -1.287 3.947 -38.810 1.00 8.63 92 HIS C N 1
ATOM 3841 C CA . HIS C 1 94 ? -1.205 5.052 -39.808 1.00 8.31 92 HIS C CA 1
ATOM 3842 C C . HIS C 1 94 ? -0.111 4.762 -40.805 1.00 8.60 92 HIS C C 1
ATOM 3843 O O . HIS C 1 94 ? 1.012 4.429 -40.386 1.00 10.05 92 HIS C O 1
ATOM 3850 N N . VAL C 1 95 ? -0.401 4.911 -42.093 1.00 7.95 93 VAL C N 1
ATOM 3851 C CA . VAL C 1 95 ? 0.592 4.744 -43.150 1.00 8.18 93 VAL C CA 1
ATOM 3852 C C . VAL C 1 95 ? 0.597 5.983 -44.020 1.00 8.38 93 VAL C C 1
ATOM 3853 O O . VAL C 1 95 ? -0.447 6.610 -44.219 1.00 9.04 93 VAL C O 1
ATOM 3857 N N . ARG C 1 96 ? 1.754 6.337 -44.548 1.00 9.16 94 ARG C N 1
ATOM 3858 C CA . ARG C 1 96 ? 1.822 7.487 -45.434 1.00 8.88 94 ARG C CA 1
ATOM 3859 C C . ARG C 1 96 ? 2.340 7.084 -46.787 1.00 10.93 94 ARG C C 1
ATOM 3860 O O . ARG C 1 96 ? 3.141 6.150 -46.930 1.00 10.74 94 ARG C O 1
ATOM 3868 N N . LEU C 1 97 ? 1.968 7.853 -47.793 1.00 9.76 95 LEU C N 1
ATOM 3869 C CA . LEU C 1 97 ? 2.521 7.686 -49.141 1.00 11.43 95 LEU C CA 1
ATOM 3870 C C . LEU C 1 97 ? 4.004 7.892 -49.124 1.00 10.70 95 LEU C C 1
ATOM 3871 O O . LEU C 1 97 ? 4.528 8.867 -48.537 1.00 12.01 95 LEU C O 1
ATOM 3876 N N . LYS C 1 98 ? 4.728 7.036 -49.850 1.00 10.03 96 LYS C N 1
ATOM 3877 C CA . LYS C 1 98 ? 6.153 7.191 -50.053 1.00 12.19 96 LYS C CA 1
ATOM 3878 C C . LYS C 1 98 ? 6.438 8.496 -50.762 1.00 12.01 96 LYS C C 1
ATOM 3879 O O . LYS C 1 98 ? 7.420 9.203 -50.411 1.00 13.52 96 LYS C O 1
ATOM 3885 N N . ARG C 1 99 ? 5.608 8.842 -51.732 1.00 10.36 97 ARG C N 1
ATOM 3886 C CA . ARG C 1 99 ? 5.781 10.064 -52.489 1.00 11.05 97 ARG C CA 1
ATOM 3887 C C . ARG C 1 99 ? 4.662 11.022 -52.145 1.00 11.97 97 ARG C C 1
ATOM 3888 O O . ARG C 1 99 ? 3.511 10.786 -52.447 1.00 12.73 97 ARG C O 1
ATOM 3896 N N . CYS C 1 100 ? 5.016 12.107 -51.469 1.00 9.84 98 CYS C N 1
ATOM 3897 C CA . CYS C 1 100 ? 4.089 13.188 -51.138 1.00 10.40 98 CYS C CA 1
ATOM 3898 C C . CYS C 1 100 ? 4.933 14.391 -50.739 1.00 9.25 98 CYS C C 1
ATOM 3899 O O . CYS C 1 100 ? 6.166 14.257 -50.568 1.00 9.44 98 CYS C O 1
ATOM 3902 N N . HIS C 1 101 ? 4.309 15.558 -50.637 1.00 8.70 99 HIS C N 1
ATOM 3903 C CA . HIS C 1 101 ? 5.006 16.699 -50.052 1.00 7.44 99 HIS C CA 1
ATOM 3904 C C . HIS C 1 101 ? 4.939 16.689 -48.532 1.00 8.31 99 HIS C C 1
ATOM 3905 O O . HIS C 1 101 ? 5.935 16.911 -47.854 1.00 8.95 99 HIS C O 1
ATOM 3912 N N . ARG C 1 102 ? 3.740 16.491 -47.981 1.00 7.96 100 ARG C N 1
ATOM 3913 C CA . ARG C 1 102 ? 3.582 16.580 -46.550 1.00 7.28 100 ARG C CA 1
ATOM 3914 C C . ARG C 1 102 ? 2.485 15.588 -46.124 1.00 8.37 100 ARG C C 1
ATOM 3915 O O . ARG C 1 102 ? 1.552 15.375 -46.865 1.00 8.27 100 ARG C O 1
ATOM 3923 N N . TRP C 1 103 ? 2.602 15.069 -44.913 1.00 8.16 101 TRP C N 1
ATOM 3924 C CA . TRP C 1 103 ? 1.568 14.169 -44.374 1.00 7.24 101 TRP C CA 1
ATOM 3925 C C . TRP C 1 103 ? 1.233 14.604 -42.966 1.00 7.43 101 TRP C C 1
ATOM 3926 O O . TRP C 1 103 ? 2.098 15.120 -42.236 1.00 8.42 101 TRP C O 1
ATOM 3937 N N . PHE C 1 104 ? -0.031 14.397 -42.613 1.00 6.77 102 PHE C N 1
ATOM 3938 C CA . PHE C 1 104 ? -0.556 14.716 -41.299 1.00 7.08 102 PHE C CA 1
ATOM 3939 C C . PHE C 1 104 ? -1.240 13.433 -40.795 1.00 6.89 102 PHE C C 1
ATOM 3940 O O . PHE C 1 104 ? -2.254 13.006 -41.350 1.00 7.42 102 PHE C O 1
ATOM 3948 N N . ALA C 1 105 ? -0.673 12.827 -39.746 1.00 7.31 103 ALA C N 1
ATOM 3949 C CA . ALA C 1 105 ? -1.287 11.622 -39.159 1.00 6.88 103 ALA C CA 1
ATOM 3950 C C . ALA C 1 105 ? -2.261 12.093 -38.125 1.00 7.51 103 ALA C C 1
ATOM 3951 O O . ALA C 1 105 ? -1.865 12.697 -37.114 1.00 8.81 103 ALA C O 1
ATOM 3953 N N . VAL C 1 106 ? -3.530 11.869 -38.342 1.00 6.95 104 VAL C N 1
ATOM 3954 C CA . VAL C 1 106 ? -4.602 12.470 -37.519 1.00 7.88 104 VAL C CA 1
ATOM 3955 C C . VAL C 1 106 ? -5.424 11.418 -36.773 1.00 7.97 104 VAL C C 1
ATOM 3956 O O . VAL C 1 106 ? -5.457 10.267 -37.141 1.00 7.49 104 VAL C O 1
ATOM 3960 N N . ARG C 1 107 ? -6.072 11.878 -35.726 1.00 7.75 105 ARG C N 1
ATOM 3961 C CA . ARG C 1 107 ? -7.006 11.089 -34.947 1.00 7.88 105 ARG C CA 1
ATOM 3962 C C . ARG C 1 107 ? -8.236 11.945 -34.615 1.00 8.65 105 ARG C C 1
ATOM 3963 O O . ARG C 1 107 ? -8.162 13.120 -34.293 1.00 8.48 105 ARG C O 1
ATOM 3971 N N . VAL C 1 108 ? -9.374 11.302 -34.759 1.00 7.86 106 VAL C N 1
ATOM 3972 C CA . VAL C 1 108 ? -10.656 11.969 -34.494 1.00 8.51 106 VAL C CA 1
ATOM 3973 C C . VAL C 1 108 ? -10.767 12.378 -33.043 1.00 10.25 106 VAL C C 1
ATOM 3974 O O . VAL C 1 108 ? -10.539 11.576 -32.186 1.00 11.43 106 VAL C O 1
ATOM 3978 N N . THR C 1 109 ? -11.124 13.644 -32.828 1.00 10.32 107 THR C N 1
ATOM 3979 C CA . THR C 1 109 ? -11.318 14.250 -31.504 1.00 12.71 107 THR C CA 1
ATOM 3980 C C . THR C 1 109 ? -12.761 14.616 -31.224 1.00 11.08 107 THR C C 1
ATOM 3981 O O . THR C 1 109 ? -13.100 14.750 -30.030 1.00 14.98 107 THR C O 1
ATOM 3985 N N . GLN C 1 110 ? -13.588 14.822 -32.241 1.00 11.34 108 GLN C N 1
ATOM 3986 C CA A GLN C 1 110 ? -14.997 15.186 -32.037 0.50 12.67 108 GLN C CA 1
ATOM 3987 C CA B GLN C 1 110 ? -15.001 15.191 -32.046 0.50 11.74 108 GLN C CA 1
ATOM 3988 C C . GLN C 1 110 ? -15.782 14.623 -33.200 1.00 10.60 108 GLN C C 1
ATOM 3989 O O . GLN C 1 110 ? -15.264 14.479 -34.297 1.00 11.65 108 GLN C O 1
ATOM 4000 N N . ARG C 1 111 ? -17.057 14.319 -32.978 1.00 11.21 109 ARG C N 1
ATOM 4001 C CA . ARG C 1 111 ? -17.927 13.772 -34.014 1.00 13.10 109 ARG C CA 1
ATOM 4002 C C . ARG C 1 111 ? -19.291 14.420 -33.950 1.00 13.43 109 ARG C C 1
ATOM 4003 O O . ARG C 1 111 ? -19.783 14.730 -32.856 1.00 15.55 109 ARG C O 1
ATOM 4011 N N . ALA C 1 112 ? -19.866 14.663 -35.118 1.00 12.35 110 ALA C N 1
ATOM 4012 C CA . ALA C 1 112 ? -21.195 15.261 -35.236 1.00 13.61 110 ALA C CA 1
ATOM 4013 C C . ALA C 1 112 ? -21.717 14.916 -36.621 1.00 16.13 110 ALA C C 1
ATOM 4014 O O . ALA C 1 112 ? -21.130 14.121 -37.369 1.00 14.34 110 ALA C O 1
ATOM 4016 N N . GLY C 1 113 ? -22.867 15.500 -36.944 1.00 17.44 111 GLY C N 1
ATOM 4017 C CA . GLY C 1 113 ? -23.468 15.362 -38.263 1.00 16.22 111 GLY C CA 1
ATOM 4018 C C . GLY C 1 113 ? -24.809 14.684 -38.126 1.00 19.29 111 GLY C C 1
ATOM 4019 O O . GLY C 1 113 ? -24.972 13.748 -37.344 1.00 20.38 111 GLY C O 1
ATOM 4020 N N . THR C 1 114 ? -25.766 15.156 -38.915 1.00 19.06 112 THR C N 1
ATOM 4021 C CA . THR C 1 114 ? -27.067 14.537 -38.980 1.00 21.33 112 THR C CA 1
ATOM 4022 C C . THR C 1 114 ? -27.018 13.469 -40.058 1.00 20.40 112 THR C C 1
ATOM 4023 O O . THR C 1 114 ? -26.692 13.772 -41.215 1.00 19.07 112 THR C O 1
ATOM 4027 N N . PRO C 1 115 ? -27.289 12.207 -39.679 1.00 23.54 113 PRO C N 1
ATOM 4028 C CA . PRO C 1 115 ? -27.234 11.110 -40.648 1.00 28.36 113 PRO C CA 1
ATOM 4029 C C . PRO C 1 115 ? -28.015 11.435 -41.926 1.00 29.82 113 PRO C C 1
ATOM 4030 O O . PRO C 1 115 ? -29.144 11.944 -41.846 1.00 30.93 113 PRO C O 1
ATOM 4034 N N . PRO C 1 116 ? -27.423 11.159 -43.103 1.00 25.69 114 PRO C N 1
ATOM 4035 C CA . PRO C 1 116 ? -26.183 10.414 -43.334 1.00 27.03 114 PRO C CA 1
ATOM 4036 C C . PRO C 1 116 ? -24.892 11.249 -43.404 1.00 23.79 114 PRO C C 1
ATOM 4037 O O . PRO C 1 116 ? -23.856 10.724 -43.825 1.00 26.83 114 PRO C O 1
ATOM 4041 N N . ARG C 1 117 ? -24.936 12.512 -42.999 1.00 21.20 115 ARG C N 1
ATOM 4042 C CA . ARG C 1 117 ? -23.753 13.378 -43.027 1.00 18.47 115 ARG C CA 1
ATOM 4043 C C . ARG C 1 117 ? -22.838 13.118 -41.827 1.00 18.09 115 ARG C C 1
ATOM 4044 O O . ARG C 1 117 ? -23.328 12.807 -40.741 1.00 18.33 115 ARG C O 1
ATOM 4052 N N . HIS C 1 118 ? -21.527 13.294 -42.020 1.00 16.08 116 HIS C N 1
ATOM 4053 C CA . HIS C 1 118 ? -20.522 13.093 -40.960 1.00 15.62 116 HIS C CA 1
ATOM 4054 C C . HIS C 1 118 ? -19.635 14.278 -40.880 1.00 18.03 116 HIS C C 1
ATOM 4055 O O . HIS C 1 118 ? -19.204 14.810 -41.914 1.00 19.87 116 HIS C O 1
ATOM 4062 N N . GLU C 1 119 ? -19.368 14.712 -39.661 1.00 14.96 117 GLU C N 1
ATOM 4063 C CA . GLU C 1 119 ? -18.437 15.790 -39.436 1.00 14.39 117 GLU C CA 1
ATOM 4064 C C . GLU C 1 119 ? -17.510 15.332 -38.347 1.00 13.26 117 GLU C C 1
ATOM 4065 O O . GLU C 1 119 ? -17.910 15.256 -37.162 1.00 14.01 117 GLU C O 1
ATOM 4071 N N . LEU C 1 120 ? -16.295 14.988 -38.727 1.00 11.24 118 LEU C N 1
ATOM 4072 C CA . LEU C 1 120 ? -15.322 14.437 -37.773 1.00 10.31 118 LEU C CA 1
ATOM 4073 C C . LEU C 1 120 ? -14.220 15.468 -37.606 1.00 9.85 118 LEU C C 1
ATOM 4074 O O . LEU C 1 120 ? -13.531 15.786 -38.596 1.00 11.17 118 LEU C O 1
ATOM 4079 N N . THR C 1 121 ? -14.024 15.974 -36.406 1.00 9.56 119 THR C N 1
ATOM 4080 C CA . THR C 1 121 ? -12.893 16.867 -36.175 1.00 10.33 119 THR C CA 1
ATOM 4081 C C . THR C 1 121 ? -11.692 15.979 -35.879 1.00 9.07 119 THR C C 1
ATOM 4082 O O . THR C 1 121 ? -11.825 14.994 -35.124 1.00 10.61 119 THR C O 1
ATOM 4086 N N . ALA C 1 122 ? -10.535 16.293 -36.413 1.00 8.54 120 ALA C N 1
ATOM 4087 C CA . ALA C 1 122 ? -9.336 15.495 -36.205 1.00 9.17 120 ALA C CA 1
ATOM 4088 C C . ALA C 1 122 ? -8.150 16.384 -35.876 1.00 8.99 120 ALA C C 1
ATOM 4089 O O . ALA C 1 122 ? -7.988 17.483 -36.444 1.00 10.29 120 ALA C O 1
ATOM 4091 N N . ARG C 1 123 ? -7.270 15.895 -35.011 1.00 8.44 121 ARG C N 1
ATOM 4092 C CA . ARG C 1 123 ? -6.043 16.595 -34.663 1.00 9.56 121 ARG C CA 1
ATOM 4093 C C . ARG C 1 123 ? -4.830 15.782 -35.058 1.00 8.23 121 ARG C C 1
ATOM 4094 O O . ARG C 1 123 ? -4.931 14.528 -35.165 1.00 9.24 121 ARG C O 1
ATOM 4102 N N . CYS C 1 124 ? -3.718 16.431 -35.318 1.00 9.05 122 CYS C N 1
ATOM 4103 C CA . CYS C 1 124 ? -2.510 15.744 -35.721 1.00 9.45 122 CYS C CA 1
ATOM 4104 C C . CYS C 1 124 ? -1.828 15.109 -34.534 1.00 10.22 122 CYS C C 1
ATOM 4105 O O . CYS C 1 124 ? -1.553 15.795 -33.519 1.00 12.85 122 CYS C O 1
ATOM 4108 N N . LEU C 1 125 ? -1.494 13.835 -34.656 1.00 8.72 123 LEU C N 1
ATOM 4109 C CA . LEU C 1 125 ? -0.590 13.167 -33.730 1.00 8.71 123 LEU C CA 1
ATOM 4110 C C . LEU C 1 125 ? 0.838 13.334 -34.174 1.00 9.86 123 LEU C C 1
ATOM 4111 O O . LEU C 1 125 ? 1.751 13.289 -33.327 1.00 10.71 123 LEU C O 1
ATOM 4116 N N . ALA C 1 126 ? 1.078 13.500 -35.475 1.00 8.80 124 ALA C N 1
ATOM 4117 C CA . ALA C 1 126 ? 2.414 13.634 -36.040 1.00 9.10 124 ALA C CA 1
ATOM 4118 C C . ALA C 1 126 ? 2.276 14.204 -37.445 1.00 8.62 124 ALA C C 1
ATOM 4119 O O . ALA C 1 126 ? 1.179 14.146 -38.029 1.00 8.98 124 ALA C O 1
ATOM 4121 N N . SER C 1 127 ? 3.351 14.769 -37.974 1.00 8.92 125 SER C N 1
ATOM 4122 C CA A SER C 1 127 ? 3.366 15.253 -39.352 0.50 6.03 125 SER C CA 1
ATOM 4123 C CA B SER C 1 127 ? 3.357 15.281 -39.331 0.50 9.59 125 SER C CA 1
ATOM 4124 C C . SER C 1 127 ? 4.771 15.218 -39.891 1.00 9.12 125 SER C C 1
ATOM 4125 O O . SER C 1 127 ? 5.744 15.102 -39.116 1.00 10.89 125 SER C O 1
ATOM 4130 N N . GLY C 1 128 ? 4.930 15.264 -41.198 1.00 8.61 126 GLY C N 1
ATOM 4131 C CA . GLY C 1 128 ? 6.294 15.270 -41.743 1.00 9.16 126 GLY C CA 1
ATOM 4132 C C . GLY C 1 128 ? 6.289 15.770 -43.167 1.00 8.77 126 GLY C C 1
ATOM 4133 O O . GLY C 1 128 ? 5.292 15.721 -43.871 1.00 9.23 126 GLY C O 1
ATOM 4134 N N . LEU C 1 129 ? 7.450 16.270 -43.571 1.00 9.42 127 LEU C N 1
ATOM 4135 C CA . LEU C 1 129 ? 7.698 16.684 -44.931 1.00 9.03 127 LEU C CA 1
ATOM 4136 C C . LEU C 1 129 ? 8.530 15.673 -45.657 1.00 10.89 127 LEU C C 1
ATOM 4137 O O . LEU C 1 129 ? 9.459 15.064 -45.079 1.00 13.21 127 LEU C O 1
ATOM 4142 N N . VAL C 1 130 ? 8.208 15.442 -46.909 1.00 9.53 128 VAL C N 1
ATOM 4143 C CA . VAL C 1 130 ? 8.891 14.445 -47.714 1.00 10.47 128 VAL C CA 1
ATOM 4144 C C . VAL C 1 130 ? 9.518 15.109 -48.936 1.00 10.25 128 VAL C C 1
ATOM 4145 O O . VAL C 1 130 ? 10.698 15.517 -48.866 1.00 12.43 128 VAL C O 1
ATOM 4149 N N . ASP C 1 131 ? 8.805 15.193 -50.039 1.00 9.93 129 ASP C N 1
ATOM 4150 C CA . ASP C 1 131 ? 9.340 15.741 -51.298 1.00 11.06 129 ASP C CA 1
ATOM 4151 C C . ASP C 1 131 ? 9.004 17.221 -51.422 1.00 10.30 129 ASP C C 1
ATOM 4152 O O . ASP C 1 131 ? 7.971 17.665 -50.908 1.00 10.95 129 ASP C O 1
ATOM 4157 N N . PRO C 1 132 ? 9.790 17.982 -52.181 1.00 9.13 130 PRO C N 1
ATOM 4158 C CA . PRO C 1 132 ? 9.341 19.326 -52.526 1.00 10.11 130 PRO C CA 1
ATOM 4159 C C . PRO C 1 132 ? 8.051 19.281 -53.346 1.00 9.81 130 PRO C C 1
ATOM 4160 O O . PRO C 1 132 ? 7.776 18.271 -54.033 1.00 10.77 130 PRO C O 1
ATOM 4164 N N . PHE C 1 133 ? 7.262 20.336 -53.267 1.00 8.57 131 PHE C N 1
ATOM 4165 C CA . PHE C 1 133 ? 6.042 20.488 -54.040 1.00 8.93 131 PHE C CA 1
ATOM 4166 C C . PHE C 1 133 ? 6.440 21.187 -55.359 1.00 9.74 131 PHE C C 1
ATOM 4167 O O . PHE C 1 133 ? 7.118 22.214 -55.330 1.00 9.69 131 PHE C O 1
ATOM 4175 N N . PHE C 1 134 ? 5.978 20.695 -56.496 1.00 8.96 132 PHE C N 1
ATOM 4176 C CA . PHE C 1 134 ? 6.350 21.285 -57.787 1.00 9.11 132 PHE C CA 1
A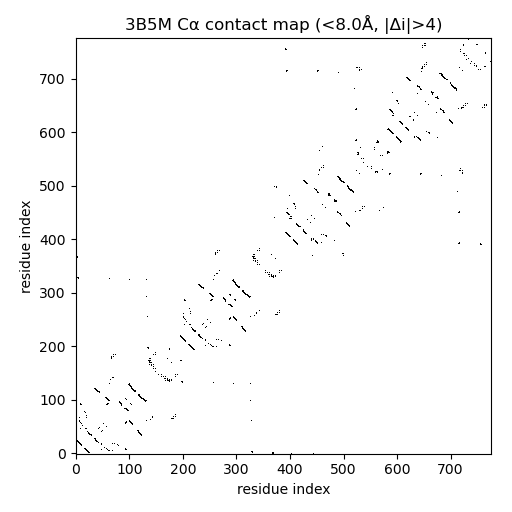TOM 4177 C C . PHE C 1 134 ? 6.058 22.768 -57.823 1.00 9.61 132 PHE C C 1
ATOM 4178 O O . PHE C 1 134 ? 6.879 23.575 -58.252 1.00 9.64 132 PHE C O 1
ATOM 4186 N N . GLY C 1 135 ? 4.836 23.101 -57.428 1.00 8.31 133 GLY C N 1
ATOM 4187 C CA . GLY C 1 135 ? 4.341 24.450 -57.446 1.00 8.89 133 GLY C CA 1
ATOM 4188 C C . GLY C 1 135 ? 3.066 24.561 -58.235 1.00 9.15 133 GLY C C 1
ATOM 4189 O O . GLY C 1 135 ? 2.546 23.535 -58.708 1.00 11.07 133 GLY C O 1
ATOM 4190 N N . PHE C 1 136 ? 2.547 25.760 -58.370 1.00 8.36 134 PHE C N 1
ATOM 4191 C CA . PHE C 1 136 ? 1.352 25.979 -59.182 1.00 8.84 134 PHE C CA 1
ATOM 4192 C C . PHE C 1 136 ? 1.599 25.547 -60.629 1.00 9.45 134 PHE C C 1
ATOM 4193 O O . PHE C 1 136 ? 2.630 25.901 -61.243 1.00 9.49 134 PHE C O 1
ATOM 4201 N N . ASN C 1 137 ? 0.655 24.773 -61.173 1.00 8.27 135 ASN C N 1
ATOM 4202 C CA . ASN C 1 137 ? 0.752 24.264 -62.545 1.00 9.27 135 ASN C CA 1
ATOM 4203 C C . ASN C 1 137 ? -0.667 24.202 -63.076 1.00 8.88 135 ASN C C 1
ATOM 4204 O O . ASN C 1 137 ? -1.517 23.491 -62.541 1.00 8.51 135 ASN C O 1
ATOM 4209 N N . ARG C 1 138 ? -0.900 24.932 -64.172 1.00 9.17 136 ARG C N 1
ATOM 4210 C CA . ARG C 1 138 ? -2.277 25.087 -64.641 1.00 9.48 136 ARG C CA 1
ATOM 4211 C C . ARG C 1 138 ? -2.856 23.764 -65.136 1.00 9.60 136 ARG C C 1
ATOM 4212 O O . ARG C 1 138 ? -4.055 23.522 -64.979 1.00 9.14 136 ARG C O 1
ATOM 4220 N N . ALA C 1 139 ? -2.027 22.884 -65.681 1.00 9.36 137 ALA C N 1
ATOM 4221 C CA . ALA C 1 139 ? -2.502 21.536 -66.098 1.00 9.95 137 ALA C CA 1
ATOM 4222 C C . ALA C 1 139 ? -2.971 20.691 -64.911 1.00 9.32 137 ALA C C 1
ATOM 4223 O O . ALA C 1 139 ? -4.048 20.093 -64.943 1.00 9.96 137 ALA C O 1
ATOM 4225 N N . LYS C 1 140 ? -2.183 20.665 -63.823 1.00 9.84 138 LYS C N 1
ATOM 4226 C CA . LYS C 1 140 ? -2.595 19.908 -62.637 1.00 10.13 138 LYS C CA 1
ATOM 4227 C C . LYS C 1 140 ? -3.884 20.466 -62.090 1.00 8.27 138 LYS C C 1
ATOM 4228 O O . LYS C 1 140 ? -4.810 19.723 -61.738 1.00 9.24 138 LYS C O 1
ATOM 4234 N N . HIS C 1 141 ? -3.995 21.789 -62.087 1.00 8.40 139 HIS C N 1
ATOM 4235 C CA . HIS C 1 141 ? -5.214 22.431 -61.562 1.00 8.32 139 HIS C CA 1
ATOM 4236 C C . HIS C 1 141 ? -6.437 22.045 -62.385 1.00 9.72 139 HIS C C 1
ATOM 4237 O O . HIS C 1 141 ? -7.519 21.779 -61.843 1.00 9.01 139 HIS C O 1
ATOM 4244 N N . ALA C 1 142 ? -6.292 22.034 -63.709 1.00 9.69 140 ALA C N 1
ATOM 4245 C CA . ALA C 1 142 ? -7.392 21.672 -64.586 1.00 10.47 140 ALA C CA 1
ATOM 4246 C C . ALA C 1 142 ? -7.737 20.188 -64.488 1.00 9.43 140 ALA C C 1
ATOM 4247 O O . ALA C 1 142 ? -8.918 19.867 -64.604 1.00 10.69 140 ALA C O 1
ATOM 4249 N N . VAL C 1 143 ? -6.773 19.315 -64.282 1.00 9.90 141 VAL C N 1
ATOM 4250 C CA . VAL C 1 143 ? -7.061 17.902 -64.018 1.00 11.71 141 VAL C CA 1
ATOM 4251 C C . VAL C 1 143 ? -7.944 17.758 -62.784 1.00 11.55 141 VAL C C 1
ATOM 4252 O O . VAL C 1 143 ? -8.930 16.995 -62.801 1.00 11.44 141 VAL C O 1
ATOM 4256 N N . ILE C 1 144 ? -7.641 18.497 -61.711 1.00 10.63 142 ILE C N 1
ATOM 4257 C CA . ILE C 1 144 ? -8.475 18.444 -60.510 1.00 10.34 142 ILE C CA 1
ATOM 4258 C C . ILE C 1 144 ? -9.893 18.895 -60.814 1.00 11.15 142 ILE C C 1
ATOM 4259 O O . ILE C 1 144 ? -10.864 18.244 -60.394 1.00 11.01 142 ILE C O 1
ATOM 4264 N N . GLU C 1 145 ? -10.053 19.990 -61.553 1.00 10.44 143 GLU C N 1
ATOM 4265 C CA . GLU C 1 145 ? -11.400 20.470 -61.891 1.00 11.85 143 GLU C CA 1
ATOM 4266 C C . GLU C 1 145 ? -12.165 19.443 -62.716 1.00 12.50 143 GLU C C 1
ATOM 4267 O O . GLU C 1 145 ? -13.379 19.232 -62.520 1.00 13.28 143 GLU C O 1
ATOM 4273 N N . ALA C 1 146 ? -11.482 18.832 -63.650 1.00 11.65 144 ALA C N 1
ATOM 4274 C CA . ALA C 1 146 ? -12.108 17.781 -64.485 1.00 12.86 144 ALA C CA 1
ATOM 4275 C C . ALA C 1 146 ? -12.480 16.562 -63.663 1.00 13.73 144 ALA C C 1
ATOM 4276 O O . ALA C 1 146 ? -13.605 16.033 -63.835 1.00 14.82 144 ALA C O 1
ATOM 4278 N N . ALA C 1 147 ? -11.616 16.121 -62.754 1.00 12.63 145 ALA C N 1
ATOM 4279 C CA . ALA C 1 147 ? -11.923 14.984 -61.910 1.00 14.12 145 ALA C CA 1
ATOM 4280 C C . ALA C 1 147 ? -13.110 15.273 -60.995 1.00 13.24 145 ALA C C 1
ATOM 4281 O O . ALA C 1 147 ? -13.973 14.384 -60.803 1.00 14.41 145 ALA C O 1
ATOM 4283 N N . VAL C 1 148 ? -13.193 16.468 -60.428 1.00 13.00 146 VAL C N 1
ATOM 4284 C CA . VAL C 1 148 ? -14.340 16.836 -59.594 1.00 15.02 146 VAL C CA 1
ATOM 4285 C C . VAL C 1 148 ? -15.622 16.814 -60.426 1.00 15.91 146 VAL C C 1
ATOM 4286 O O . VAL C 1 148 ? -16.635 16.225 -59.993 1.00 18.40 146 VAL C O 1
ATOM 4290 N N . ALA C 1 149 ? -15.589 17.392 -61.618 1.00 14.92 147 ALA C N 1
ATOM 4291 C CA . ALA C 1 149 ? -16.779 17.447 -62.496 1.00 17.54 147 ALA C CA 1
ATOM 4292 C C . ALA C 1 149 ? -17.271 16.062 -62.862 1.00 21.09 147 ALA C C 1
ATOM 4293 O O . ALA C 1 149 ? -18.487 15.817 -62.903 1.00 22.86 147 ALA C O 1
ATOM 4295 N N . ALA C 1 150 ? -16.343 15.150 -63.109 1.00 16.35 148 ALA C N 1
ATOM 4296 C CA . ALA C 1 150 ? -16.668 13.814 -63.608 1.00 17.37 148 ALA C CA 1
ATOM 4297 C C . ALA C 1 150 ? -17.174 12.895 -62.495 1.00 21.67 148 ALA C C 1
ATOM 4298 O O . ALA C 1 150 ? -17.674 11.793 -62.786 1.00 23.52 148 ALA C O 1
ATOM 4300 N N . THR C 1 151 ? -17.020 13.292 -61.239 1.00 15.46 149 THR C N 1
ATOM 4301 C CA . THR C 1 151 ? -17.340 12.407 -60.121 1.00 17.01 149 THR C CA 1
ATOM 4302 C C . THR C 1 151 ? -18.372 12.995 -59.166 1.00 21.27 149 THR C C 1
ATOM 4303 O O . THR C 1 151 ? -18.563 12.467 -58.061 1.00 24.94 149 THR C O 1
ATOM 4307 N N . ARG C 1 152 ? -19.025 14.085 -59.586 1.00 20.31 150 ARG C N 1
ATOM 4308 C CA . ARG C 1 152 ? -20.121 14.706 -58.826 1.00 25.18 150 ARG C CA 1
ATOM 4309 C C . ARG C 1 152 ? -21.223 13.676 -58.571 1.00 20.31 150 ARG C C 1
ATOM 4310 O O . ARG C 1 152 ? -21.478 12.826 -59.416 1.00 24.80 150 ARG C O 1
ATOM 4318 N N . LEU C 1 153 ? -21.873 13.781 -57.406 1.00 25.80 151 LEU C N 1
ATOM 4319 C CA . LEU C 1 153 ? -23.009 12.912 -57.071 1.00 28.27 151 LEU C CA 1
ATOM 4320 C C . LEU C 1 153 ? -24.139 13.028 -58.111 1.00 28.26 151 LEU C C 1
ATOM 4321 O O . LEU C 1 153 ? -24.702 12.023 -58.546 1.00 26.62 151 LEU C O 1
ATOM 4326 N N . HIS C 1 154 ? -24.433 14.253 -58.532 1.00 25.14 152 HIS C N 1
ATOM 4327 C CA . HIS C 1 154 ? -25.440 14.469 -59.568 1.00 27.12 152 HIS C CA 1
ATOM 4328 C C . HIS C 1 154 ? -24.741 14.906 -60.843 1.00 25.07 152 HIS C C 1
ATOM 4329 O O . HIS C 1 154 ? -24.023 15.908 -60.839 1.00 26.62 152 HIS C O 1
ATOM 4336 N N . LEU C 1 155 ? -24.969 14.147 -61.914 1.00 23.75 153 LEU C N 1
ATOM 4337 C CA . LEU C 1 155 ? -24.250 14.313 -63.182 1.00 23.04 153 LEU C CA 1
ATOM 4338 C C . LEU C 1 155 ? -24.506 15.698 -63.740 1.00 22.56 153 LEU C C 1
ATOM 4339 O O . LEU C 1 155 ? -25.634 16.171 -63.718 1.00 22.00 153 LEU C O 1
ATOM 4344 N N . LEU C 1 156 ? -23.463 16.361 -64.219 1.00 21.05 154 LEU C N 1
ATOM 4345 C CA . LEU C 1 156 ? -23.646 17.627 -64.916 1.00 20.00 154 LEU C CA 1
ATOM 4346 C C . LEU C 1 156 ? -24.190 17.324 -66.328 1.00 19.17 154 LEU C C 1
ATOM 4347 O O . LEU C 1 156 ? -24.046 16.203 -66.808 1.00 19.18 154 LEU C O 1
ATOM 4352 N N . PRO C 1 157 ? -24.811 18.319 -66.988 1.00 19.80 155 PRO C N 1
ATOM 4353 C CA . PRO C 1 157 ? -25.192 18.092 -68.385 1.00 20.50 155 PRO C CA 1
ATOM 4354 C C . PRO C 1 157 ? -23.961 17.756 -69.234 1.00 24.72 155 PRO C C 1
ATOM 4355 O O . PRO C 1 157 ? -22.885 18.316 -68.988 1.00 21.65 155 PRO C O 1
ATOM 4359 N N . PRO C 1 158 ? -24.099 16.808 -70.185 1.00 21.90 156 PRO C N 1
ATOM 4360 C CA . PRO C 1 158 ? -22.985 16.299 -70.996 1.00 25.47 156 PRO C CA 1
ATOM 4361 C C . PRO C 1 158 ? -22.090 17.378 -71.617 1.00 22.66 156 PRO C C 1
ATOM 4362 O O . PRO C 1 158 ? -20.853 17.215 -71.664 1.00 22.91 156 PRO C O 1
ATOM 4366 N N . GLU C 1 159 ? -22.698 18.467 -72.072 1.00 25.12 157 GLU C N 1
ATOM 4367 C CA . GLU C 1 159 ? -21.963 19.574 -72.679 1.00 27.39 157 GLU C CA 1
ATOM 4368 C C . GLU C 1 159 ? -21.139 20.329 -71.634 1.00 26.32 157 GLU C C 1
ATOM 4369 O O . GLU C 1 159 ? -20.076 20.870 -71.951 1.00 22.95 157 GLU C O 1
ATOM 4375 N N . GLU C 1 160 ? -21.637 20.366 -70.397 1.00 22.47 158 GLU C N 1
ATOM 4376 C CA . GLU C 1 160 ? -20.963 21.063 -69.301 1.00 24.84 158 GLU C CA 1
ATOM 4377 C C . GLU C 1 160 ? -19.750 20.275 -68.858 1.00 19.23 158 GLU C C 1
ATOM 4378 O O . GLU C 1 160 ? -18.668 20.867 -68.629 1.00 19.40 158 GLU C O 1
ATOM 4384 N N . ILE C 1 161 ? -19.883 18.951 -68.741 1.00 17.99 159 ILE C N 1
ATOM 4385 C CA A ILE C 1 161 ? -18.728 18.133 -68.443 0.50 16.54 159 ILE C CA 1
ATOM 4386 C CA B ILE C 1 161 ? -18.711 18.127 -68.444 0.50 19.51 159 ILE C CA 1
ATOM 4387 C C . ILE C 1 161 ? -17.694 18.213 -69.574 1.00 15.63 159 ILE C C 1
ATOM 4388 O O . ILE C 1 161 ? -16.496 18.326 -69.326 1.00 15.87 159 ILE C O 1
ATOM 4397 N N . GLU C 1 162 ? -18.149 18.216 -70.825 1.00 17.19 160 GLU C N 1
ATOM 4398 C CA A GLU C 1 162 ? -17.200 18.322 -71.926 0.50 16.42 160 GLU C CA 1
ATOM 4399 C CA B GLU C 1 162 ? -17.215 18.345 -71.933 0.50 19.48 160 GLU C CA 1
ATOM 4400 C C . GLU C 1 162 ? -16.456 19.651 -71.931 1.00 19.25 160 GLU C C 1
ATOM 4401 O O . GLU C 1 162 ? -15.265 19.683 -72.243 1.00 18.28 160 GLU C O 1
ATOM 4412 N N . GLU C 1 163 ? -17.136 20.731 -71.544 1.00 18.75 161 GLU C N 1
ATOM 4413 C CA . GLU C 1 163 ? -16.468 22.035 -71.364 1.00 20.70 161 GLU C CA 1
ATOM 4414 C C . GLU C 1 163 ? -15.315 21.965 -70.353 1.00 20.63 161 GLU C C 1
ATOM 4415 O O . GLU C 1 163 ? -14.229 22.508 -70.593 1.00 18.15 161 GLU C O 1
ATOM 4421 N N . GLU C 1 164 ? -15.526 21.289 -69.227 1.00 17.41 162 GLU C N 1
ATOM 4422 C CA . GLU C 1 164 ? -14.443 21.108 -68.249 1.00 16.89 162 GLU C CA 1
ATOM 4423 C C . GLU C 1 164 ? -13.311 20.256 -68.792 1.00 16.57 162 GLU C C 1
ATOM 4424 O O . GLU C 1 164 ? -12.130 20.491 -68.519 1.00 15.14 162 GLU C O 1
ATOM 4430 N N . LEU C 1 165 ? -13.669 19.228 -69.569 1.00 13.95 163 LEU C N 1
ATOM 4431 C CA . LEU C 1 165 ? -12.645 18.359 -70.150 1.00 13.80 163 LEU C CA 1
ATOM 4432 C C . LEU C 1 165 ? -11.831 19.103 -71.219 1.00 13.66 163 LEU C C 1
ATOM 4433 O O . LEU C 1 165 ? -10.635 18.899 -71.324 1.00 13.85 163 LEU C O 1
ATOM 4438 N N . GLU C 1 166 ? -12.495 19.997 -71.952 1.00 13.89 164 GLU C N 1
ATOM 4439 C CA . GLU C 1 166 ? -11.811 20.763 -72.981 1.00 15.25 164 GLU C CA 1
ATOM 4440 C C . GLU C 1 166 ? -10.908 21.822 -72.362 1.00 16.35 164 GLU C C 1
ATOM 4441 O O . GLU C 1 166 ? -9.777 22.015 -72.835 1.00 15.46 164 GLU C O 1
ATOM 4447 N N . ARG C 1 167 ? -11.349 22.471 -71.275 1.00 14.75 165 ARG C N 1
ATOM 4448 C CA . ARG C 1 167 ? -10.462 23.398 -70.562 1.00 14.51 165 ARG C CA 1
ATOM 4449 C C . ARG C 1 167 ? -9.239 22.648 -70.075 1.00 14.52 165 ARG C C 1
ATOM 4450 O O . ARG C 1 167 ? -8.116 23.158 -70.132 1.00 14.13 165 ARG C O 1
ATOM 4458 N N . ALA C 1 168 ? -9.430 21.436 -69.566 1.00 13.28 166 ALA C N 1
ATOM 4459 C CA . ALA C 1 168 ? -8.297 20.674 -69.146 1.00 14.25 166 ALA C CA 1
ATOM 4460 C C . ALA C 1 168 ? -7.365 20.315 -70.295 1.00 13.20 166 ALA C C 1
ATOM 4461 O O . ALA C 1 168 ? -6.162 20.419 -70.192 1.00 12.38 166 ALA C O 1
ATOM 4463 N N . ARG C 1 169 ? -7.950 19.883 -71.425 1.00 12.54 167 ARG C N 1
ATOM 4464 C CA . ARG C 1 169 ? -7.115 19.519 -72.571 1.00 14.24 167 ARG C CA 1
ATOM 4465 C C . ARG C 1 169 ? -6.166 20.661 -72.955 1.00 12.47 167 ARG C C 1
ATOM 4466 O O . ARG C 1 169 ? -4.972 20.454 -73.178 1.00 13.64 167 ARG C O 1
ATOM 4474 N N . ILE C 1 170 ? -6.728 21.854 -73.032 1.00 12.97 168 ILE C N 1
ATOM 4475 C CA . ILE C 1 170 ? -5.981 23.033 -73.443 1.00 15.16 168 ILE C CA 1
ATOM 4476 C C . ILE C 1 170 ? -4.902 23.386 -72.399 1.00 14.13 168 ILE C C 1
ATOM 4477 O O . ILE C 1 170 ? -3.747 23.658 -72.748 1.00 14.28 168 ILE C O 1
ATOM 4482 N N . ALA C 1 171 ? -5.264 23.348 -71.111 1.00 12.76 169 ALA C N 1
ATOM 4483 C CA . ALA C 1 171 ? -4.276 23.659 -70.048 1.00 12.21 169 ALA C CA 1
ATOM 4484 C C . ALA C 1 171 ? -3.150 22.637 -70.051 1.00 11.47 169 ALA C C 1
ATOM 4485 O O . ALA C 1 171 ? -1.997 22.977 -69.816 1.00 11.77 169 ALA C O 1
ATOM 4487 N N . ILE C 1 172 ? -3.478 21.375 -70.325 1.00 12.96 170 ILE C N 1
ATOM 4488 C CA . ILE C 1 172 ? -2.477 20.315 -70.387 1.00 13.05 170 ILE C CA 1
ATOM 4489 C C . ILE C 1 172 ? -1.531 20.497 -71.554 1.00 15.12 170 ILE C C 1
ATOM 4490 O O . ILE C 1 172 ? -0.310 20.330 -71.431 1.00 15.63 170 ILE C O 1
ATOM 4495 N N . GLU C 1 173 ? -2.089 20.855 -72.708 1.00 15.88 171 GLU C N 1
ATOM 4496 C CA . GLU C 1 173 ? -1.238 21.068 -73.855 1.00 15.22 171 GLU C CA 1
ATOM 4497 C C . GLU C 1 173 ? -0.290 22.227 -73.604 1.00 17.69 171 GLU C C 1
ATOM 4498 O O . GLU C 1 173 ? 0.882 22.141 -73.944 1.00 18.09 171 GLU C O 1
ATOM 4504 N N . LYS C 1 174 ? -0.780 23.276 -72.938 1.00 13.63 172 LYS C N 1
ATOM 4505 C CA . LYS C 1 174 ? 0.028 24.464 -72.727 1.00 14.91 172 LYS C CA 1
ATOM 4506 C C . LYS C 1 174 ? 1.061 24.318 -71.597 1.00 13.75 172 LYS C C 1
ATOM 4507 O O . LYS C 1 174 ? 2.168 24.850 -71.712 1.00 16.32 172 LYS C O 1
ATOM 4513 N N . THR C 1 175 ? 0.727 23.581 -70.525 1.00 12.73 173 THR C N 1
ATOM 4514 C CA . THR C 1 175 ? 1.551 23.627 -69.314 1.00 11.31 173 THR C CA 1
ATOM 4515 C C . THR C 1 175 ? 1.875 22.298 -68.674 1.00 11.60 173 THR C C 1
ATOM 4516 O O . THR C 1 175 ? 2.599 22.285 -67.672 1.00 12.06 173 THR C O 1
ATOM 4520 N N . GLY C 1 176 ? 1.343 21.184 -69.173 1.00 11.27 174 GLY C N 1
ATOM 4521 C CA . GLY C 1 176 ? 1.433 19.933 -68.457 1.00 12.18 174 GLY C CA 1
ATOM 4522 C C . GLY C 1 176 ? 2.350 18.882 -69.047 1.00 16.41 174 GLY C C 1
ATOM 4523 O O . GLY C 1 176 ? 3.022 19.139 -70.065 1.00 18.18 174 GLY C O 1
ATOM 4524 N N . GLY C 1 177 ? 2.352 17.705 -68.437 1.00 16.63 175 GLY C N 1
ATOM 4525 C CA . GLY C 1 177 ? 3.224 16.591 -68.823 1.00 20.94 175 GLY C CA 1
ATOM 4526 C C . GLY C 1 177 ? 2.417 15.331 -69.068 1.00 22.12 175 GLY C C 1
ATOM 4527 O O . GLY C 1 177 ? 1.173 15.340 -69.047 1.00 19.48 175 GLY C O 1
ATOM 4528 N N . GLU C 1 178 ? 3.139 14.230 -69.294 1.00 20.14 176 GLU C N 1
ATOM 4529 C CA . GLU C 1 178 ? 2.511 12.934 -69.511 1.00 22.40 176 GLU C CA 1
ATOM 4530 C C . GLU C 1 178 ? 1.535 12.509 -68.388 1.00 16.38 176 GLU C C 1
ATOM 4531 O O . GLU C 1 178 ? 0.450 12.025 -68.722 1.00 19.66 176 GLU C O 1
ATOM 4537 N N . PRO C 1 179 ? 1.899 12.706 -67.079 1.00 18.03 177 PRO C N 1
ATOM 4538 C CA . PRO C 1 179 ? 0.934 12.321 -66.029 1.00 17.37 177 PRO C CA 1
ATOM 4539 C C . PRO C 1 179 ? -0.421 13.021 -66.154 1.00 13.80 177 PRO C C 1
ATOM 4540 O O . PRO C 1 179 ? -1.462 12.389 -65.968 1.00 15.69 177 PRO C O 1
ATOM 4544 N N . GLU C 1 180 ? -0.404 14.315 -66.483 1.00 14.67 178 GLU C N 1
ATOM 4545 C CA . GLU C 1 180 ? -1.648 15.080 -66.639 1.00 14.43 178 GLU C CA 1
ATOM 4546 C C . GLU C 1 180 ? -2.421 14.632 -67.884 1.00 13.67 178 GLU C C 1
ATOM 4547 O O . GLU C 1 180 ? -3.641 14.532 -67.851 1.00 13.93 178 GLU C O 1
ATOM 4553 N N . ARG C 1 181 ? -1.693 14.371 -68.968 1.00 17.22 179 ARG C N 1
ATOM 4554 C CA . ARG C 1 181 ? -2.286 13.779 -70.168 1.00 17.63 179 ARG C CA 1
ATOM 4555 C C . ARG C 1 181 ? -2.971 12.448 -69.897 1.00 15.37 179 ARG C C 1
ATOM 4556 O O . ARG C 1 181 ? -4.115 12.245 -70.289 1.00 16.58 179 ARG C O 1
ATOM 4564 N N . GLU C 1 182 ? -2.284 11.574 -69.158 1.00 15.27 180 GLU C N 1
ATOM 4565 C CA . GLU C 1 182 ? -2.887 10.303 -68.756 1.00 16.98 180 GLU C CA 1
ATOM 4566 C C . GLU C 1 182 ? -4.118 10.491 -67.884 1.00 14.45 180 GLU C C 1
ATOM 4567 O O . GLU C 1 182 ? -5.123 9.805 -68.038 1.00 15.87 180 GLU C O 1
ATOM 4573 N N . ALA C 1 183 ? -4.036 11.429 -66.931 1.00 13.86 181 ALA C N 1
ATOM 4574 C CA . ALA C 1 183 ? -5.185 11.673 -66.068 1.00 12.76 181 ALA C CA 1
ATOM 4575 C C . ALA C 1 183 ? -6.426 12.055 -66.859 1.00 12.30 181 ALA C C 1
ATOM 4576 O O . ALA C 1 183 ? -7.512 11.585 -66.591 1.00 13.62 181 ALA C O 1
ATOM 4578 N N . LEU C 1 184 ? -6.261 12.973 -67.820 1.00 13.28 182 LEU C N 1
ATOM 4579 C CA . LEU C 1 184 ? -7.415 13.392 -68.615 1.00 14.35 182 LEU C CA 1
ATOM 4580 C C . LEU C 1 184 ? -7.995 12.220 -69.434 1.00 14.10 182 LEU C C 1
ATOM 4581 O O . LEU C 1 184 ? -9.196 12.091 -69.550 1.00 15.51 182 LEU C O 1
ATOM 4586 N N . GLN C 1 185 ? -7.106 11.369 -69.941 1.00 16.16 183 GLN C N 1
ATOM 4587 C CA . GLN C 1 185 ? -7.546 10.167 -70.660 1.00 17.80 183 GLN C CA 1
ATOM 4588 C C . GLN C 1 185 ? -8.406 9.285 -69.778 1.00 20.71 183 GLN C C 1
ATOM 4589 O O . GLN C 1 185 ? -9.447 8.783 -70.203 1.00 19.18 183 GLN C O 1
ATOM 4595 N N . LEU C 1 186 ? -7.976 9.108 -68.529 1.00 17.02 184 LEU C N 1
ATOM 4596 C CA . LEU C 1 186 ? -8.695 8.259 -67.599 1.00 17.25 184 LEU C CA 1
ATOM 4597 C C . LEU C 1 186 ? -10.019 8.867 -67.200 1.00 16.97 184 LEU C C 1
ATOM 4598 O O . LEU C 1 186 ? -11.019 8.160 -67.062 1.00 17.15 184 LEU C O 1
ATOM 4603 N N . ILE C 1 187 ? -10.054 10.196 -67.056 1.00 14.81 185 ILE C N 1
ATOM 4604 C CA . ILE C 1 187 ? -11.273 10.896 -66.672 1.00 14.33 185 ILE C CA 1
ATOM 4605 C C . ILE C 1 187 ? -12.287 10.823 -67.830 1.00 15.82 185 ILE C C 1
ATOM 4606 O O . ILE C 1 187 ? -13.453 10.539 -67.603 1.00 16.94 185 ILE C O 1
ATOM 4611 N N . ARG C 1 188 ? -11.811 11.076 -69.045 1.00 17.96 186 ARG C N 1
ATOM 4612 C CA . ARG C 1 188 ? -12.680 10.967 -70.237 1.00 19.55 186 ARG C CA 1
ATOM 4613 C C . ARG C 1 188 ? -13.329 9.596 -70.315 1.00 20.66 186 ARG C C 1
ATOM 4614 O O . ARG C 1 188 ? -14.526 9.500 -70.611 1.00 21.60 186 ARG C O 1
ATOM 4622 N N . ARG C 1 189 ? -12.544 8.552 -70.052 1.00 18.68 187 ARG C N 1
ATOM 4623 C CA . ARG C 1 189 ? -13.053 7.172 -70.094 1.00 20.49 187 ARG C CA 1
ATOM 4624 C C . ARG C 1 189 ? -14.169 6.982 -69.058 1.00 29.80 187 ARG C C 1
ATOM 4625 O O . ARG C 1 189 ? -15.241 6.457 -69.375 1.00 24.95 187 ARG C O 1
ATOM 4633 N N . HIS C 1 190 ? -13.941 7.465 -67.836 1.00 19.66 188 HIS C N 1
ATOM 4634 C CA . HIS C 1 190 ? -14.942 7.404 -66.775 1.00 24.27 188 HIS C CA 1
ATOM 4635 C C . HIS C 1 190 ? -16.254 8.107 -67.116 1.00 22.77 188 HIS C C 1
ATOM 4636 O O . HIS C 1 190 ? -17.336 7.589 -66.814 1.00 25.91 188 HIS C O 1
ATOM 4643 N N . VAL C 1 191 ? -16.171 9.277 -67.738 1.00 23.24 189 VAL C N 1
ATOM 4644 C CA . VAL C 1 191 ? -17.365 10.032 -68.129 1.00 25.16 189 VAL C CA 1
ATOM 4645 C C . VAL C 1 191 ? -18.188 9.272 -69.179 1.00 32.94 189 VAL C C 1
ATOM 4646 O O . VAL C 1 191 ? -19.419 9.197 -69.083 1.00 29.30 189 VAL C O 1
ATOM 4650 N N . ARG C 1 192 ? -17.490 8.705 -70.161 1.00 25.65 190 ARG C N 1
ATOM 4651 C CA . ARG C 1 192 ? -18.116 7.906 -71.226 1.00 29.32 190 ARG C CA 1
ATOM 4652 C C . ARG C 1 192 ? -18.875 6.708 -70.666 1.00 37.85 190 ARG C C 1
ATOM 4653 O O . ARG C 1 192 ? -19.964 6.378 -71.141 1.00 43.41 190 ARG C O 1
ATOM 4661 N N . GLU C 1 193 ? -18.296 6.069 -69.652 1.00 37.03 191 GLU C N 1
ATOM 4662 C CA . GLU C 1 193 ? -18.942 4.962 -68.951 1.00 41.81 191 GLU C CA 1
ATOM 4663 C C . GLU C 1 193 ? -19.989 5.489 -67.979 1.00 47.21 191 GLU C C 1
ATOM 4664 O O . GLU C 1 193 ? -20.935 4.786 -67.628 1.00 56.05 191 GLU C O 1
ATOM 4670 N N . SER D 1 2 ? 4.536 22.647 -72.853 1.00 34.83 0 SER D N 1
ATOM 4671 C CA . SER D 1 2 ? 5.748 22.317 -72.050 1.00 23.33 0 SER D CA 1
ATOM 4672 C C . SER D 1 2 ? 5.396 22.382 -70.574 1.00 24.85 0 SER D C 1
ATOM 4673 O O . SER D 1 2 ? 4.344 22.894 -70.257 1.00 22.14 0 SER D O 1
ATOM 4676 N N . LEU D 1 3 ? 6.265 21.878 -69.697 1.00 17.71 1 LEU D N 1
ATOM 4677 C CA . LEU D 1 3 ? 5.984 21.838 -68.230 1.00 19.41 1 LEU D CA 1
ATOM 4678 C C . LEU D 1 3 ? 6.264 23.164 -67.496 1.00 17.28 1 LEU D C 1
ATOM 4679 O O . LEU D 1 3 ? 7.443 23.523 -67.265 1.00 18.47 1 LEU D O 1
ATOM 4684 N N . ILE D 1 4 ? 5.209 23.894 -67.130 1.00 12.52 2 ILE D N 1
ATOM 4685 C CA . ILE D 1 4 ? 5.361 25.289 -66.733 1.00 11.86 2 ILE D CA 1
ATOM 4686 C C . ILE D 1 4 ? 4.995 25.508 -65.252 1.00 11.25 2 ILE D C 1
ATOM 4687 O O . ILE D 1 4 ? 3.914 25.090 -64.782 1.00 10.66 2 ILE D O 1
ATOM 4692 N N . LEU D 1 5 ? 5.889 26.175 -64.534 1.00 10.32 3 LEU D N 1
ATOM 4693 C CA . LEU D 1 5 ? 5.640 26.579 -63.151 1.00 10.07 3 LEU D CA 1
ATOM 4694 C C . LEU D 1 5 ? 5.055 27.985 -63.135 1.00 10.64 3 LEU D C 1
ATOM 4695 O O . LEU D 1 5 ? 5.614 28.885 -63.771 1.00 10.56 3 LEU D O 1
ATOM 4700 N N . GLU D 1 6 ? 3.930 28.224 -62.461 1.00 9.06 4 GLU D N 1
ATOM 4701 C CA . GLU D 1 6 ? 3.475 29.596 -62.199 1.00 9.56 4 GLU D CA 1
ATOM 4702 C C . GLU D 1 6 ? 4.191 30.119 -60.964 1.00 8.74 4 GLU D C 1
ATOM 4703 O O . GLU D 1 6 ? 3.896 29.703 -59.822 1.00 9.45 4 GLU D O 1
ATOM 4709 N N . SER D 1 7 ? 5.199 30.957 -61.213 1.00 9.21 5 SER D N 1
ATOM 4710 C CA . SER D 1 7 ? 6.187 31.370 -60.202 1.00 9.42 5 SER D CA 1
ATOM 4711 C C . SER D 1 7 ? 6.079 32.856 -59.932 1.00 9.35 5 SER D C 1
ATOM 4712 O O . SER D 1 7 ? 5.379 33.604 -60.628 1.00 10.43 5 SER D O 1
ATOM 4715 N N . LEU D 1 8 ? 6.790 33.296 -58.898 1.00 9.02 6 LEU D N 1
ATOM 4716 C CA . LEU D 1 8 ? 7.144 34.693 -58.749 1.00 8.89 6 LEU D CA 1
ATOM 4717 C C . LEU D 1 8 ? 8.643 34.815 -58.962 1.00 9.94 6 LEU D C 1
ATOM 4718 O O . LEU D 1 8 ? 9.440 34.017 -58.423 1.00 9.18 6 LEU D O 1
ATOM 4723 N N . VAL D 1 9 ? 9.048 35.854 -59.694 1.00 9.05 7 VAL D N 1
ATOM 4724 C CA . VAL D 1 9 ? 10.450 36.086 -59.993 1.00 9.75 7 VAL D CA 1
ATOM 4725 C C . VAL D 1 9 ? 10.898 37.448 -59.455 1.00 8.96 7 VAL D C 1
ATOM 4726 O O . VAL D 1 9 ? 10.216 38.461 -59.629 1.00 10.67 7 VAL D O 1
ATOM 4730 N N . THR D 1 10 ? 12.054 37.459 -58.770 1.00 9.89 8 THR D N 1
ATOM 4731 C CA . THR D 1 10 ? 12.686 38.713 -58.417 1.00 9.17 8 THR D CA 1
ATOM 4732 C C . THR D 1 10 ? 13.856 38.932 -59.367 1.00 9.45 8 THR D C 1
ATOM 4733 O O . THR D 1 10 ? 14.588 38.036 -59.751 1.00 9.47 8 THR D O 1
ATOM 4737 N N . THR D 1 11 ? 14.018 40.208 -59.710 1.00 10.91 9 THR D N 1
ATOM 4738 C CA . THR D 1 11 ? 15.181 40.658 -60.476 1.00 11.90 9 THR D CA 1
ATOM 4739 C C . THR D 1 11 ? 15.543 42.057 -59.960 1.00 12.79 9 THR D C 1
ATOM 4740 O O . THR D 1 11 ? 14.782 42.679 -59.237 1.00 12.36 9 THR D O 1
ATOM 4744 N N . LEU D 1 12 ? 16.751 42.511 -60.335 1.00 12.20 10 LEU D N 1
ATOM 4745 C CA . LEU D 1 12 ? 17.271 43.835 -59.934 1.00 13.07 10 LEU D CA 1
ATOM 4746 C C . LEU D 1 12 ? 17.555 44.627 -61.202 1.00 12.60 10 LEU D C 1
ATOM 4747 O O . LEU D 1 12 ? 18.004 44.085 -62.174 1.00 15.16 10 LEU D O 1
ATOM 4752 N N . ASP D 1 13 ? 17.286 45.933 -61.129 1.00 14.19 11 ASP D N 1
ATOM 4753 C CA . ASP D 1 13 ? 17.726 46.824 -62.199 1.00 18.07 11 ASP D CA 1
ATOM 4754 C C . ASP D 1 13 ? 19.180 47.237 -61.972 1.00 18.47 11 ASP D C 1
ATOM 4755 O O . ASP D 1 13 ? 19.843 46.793 -61.029 1.00 19.27 11 ASP D O 1
ATOM 4760 N N . GLU D 1 14 ? 19.647 48.144 -62.844 1.00 23.60 12 GLU D N 1
ATOM 4761 C CA A GLU D 1 14 ? 21.045 48.596 -62.871 0.50 29.36 12 GLU D CA 1
ATOM 4762 C CA B GLU D 1 14 ? 21.051 48.544 -62.847 0.50 26.44 12 GLU D CA 1
ATOM 4763 C C . GLU D 1 14 ? 21.428 49.351 -61.603 1.00 29.64 12 GLU D C 1
ATOM 4764 O O . GLU D 1 14 ? 22.598 49.383 -61.214 1.00 34.43 12 GLU D O 1
ATOM 4775 N N . GLN D 1 15 ? 20.430 49.970 -60.975 1.00 28.17 13 GLN D N 1
ATOM 4776 C CA . GLN D 1 15 ? 20.609 50.688 -59.718 1.00 26.34 13 GLN D CA 1
ATOM 4777 C C . GLN D 1 15 ? 20.276 49.834 -58.490 1.00 24.24 13 GLN D C 1
ATOM 4778 O O . GLN D 1 15 ? 20.235 50.349 -57.376 1.00 25.23 13 GLN D O 1
ATOM 4784 N N . GLY D 1 16 ? 20.025 48.532 -58.697 1.00 22.35 14 GLY D N 1
ATOM 4785 C CA . GLY D 1 16 ? 19.692 47.635 -57.590 1.00 20.07 14 GLY D CA 1
ATOM 4786 C C . GLY D 1 16 ? 18.240 47.637 -57.141 1.00 18.80 14 GLY D C 1
ATOM 4787 O O . GLY D 1 16 ? 17.922 46.996 -56.150 1.00 21.74 14 GLY D O 1
ATOM 4788 N N . ARG D 1 17 ? 17.364 48.350 -57.847 1.00 18.24 15 ARG D N 1
ATOM 4789 C CA . ARG D 1 17 ? 15.938 48.374 -57.505 1.00 16.89 15 ARG D CA 1
ATOM 4790 C C . ARG D 1 17 ? 15.305 47.000 -57.766 1.00 15.14 15 ARG D C 1
ATOM 4791 O O . ARG D 1 17 ? 15.514 46.400 -58.811 1.00 15.54 15 ARG D O 1
ATOM 4799 N N . ILE D 1 18 ? 14.539 46.537 -56.785 1.00 14.66 16 ILE D N 1
ATOM 4800 C CA . ILE D 1 18 ? 13.972 45.179 -56.801 1.00 13.79 16 ILE D CA 1
ATOM 4801 C C . ILE D 1 18 ? 12.645 45.162 -57.535 1.00 13.51 16 ILE D C 1
ATOM 4802 O O . ILE D 1 18 ? 11.781 46.018 -57.284 1.00 16.00 16 ILE D O 1
ATOM 4807 N N . ASN D 1 19 ? 12.482 44.188 -58.427 1.00 13.13 17 ASN D N 1
ATOM 4808 C CA . ASN D 1 19 ? 11.187 43.940 -59.050 1.00 13.42 17 ASN D CA 1
ATOM 4809 C C . ASN D 1 19 ? 10.692 42.539 -58.692 1.00 12.65 17 ASN D C 1
ATOM 4810 O O . ASN D 1 19 ? 11.484 41.590 -58.693 1.00 13.36 17 ASN D O 1
ATOM 4815 N N . LEU D 1 20 ? 9.398 42.428 -58.437 1.00 12.07 18 LEU D N 1
ATOM 4816 C CA . LEU D 1 20 ? 8.757 41.130 -58.139 1.00 11.04 18 LEU D CA 1
ATOM 4817 C C . LEU D 1 20 ? 7.597 40.967 -59.097 1.00 12.18 18 LEU D C 1
ATOM 4818 O O . LEU D 1 20 ? 6.702 41.827 -59.117 1.00 13.23 18 LEU D O 1
ATOM 4823 N N . ALA D 1 21 ? 7.582 39.895 -59.882 1.00 11.05 19 ALA D N 1
ATOM 4824 C CA . ALA D 1 21 ? 6.530 39.749 -60.889 1.00 10.97 19 ALA D CA 1
ATOM 4825 C C . ALA D 1 21 ? 6.240 38.284 -61.145 1.00 11.55 19 ALA D C 1
ATOM 4826 O O . ALA D 1 21 ? 7.074 37.417 -60.865 1.00 11.81 19 ALA D O 1
ATOM 4828 N N . PRO D 1 22 ? 5.065 37.977 -61.718 1.00 9.96 20 PRO D N 1
ATOM 4829 C CA . PRO D 1 22 ? 4.792 36.611 -62.119 1.00 11.90 20 PRO D CA 1
ATOM 4830 C C . PRO D 1 22 ? 5.688 36.195 -63.292 1.00 11.63 20 PRO D C 1
ATOM 4831 O O . PRO D 1 22 ? 6.058 37.027 -64.151 1.00 13.95 20 PRO D O 1
ATOM 4835 N N . LEU D 1 23 ? 6.025 34.933 -63.370 1.00 10.78 21 LEU D N 1
ATOM 4836 C CA . LEU D 1 23 ? 6.730 34.358 -64.522 1.00 11.70 21 LEU D CA 1
ATOM 4837 C C . LEU D 1 23 ? 6.309 32.923 -64.657 1.00 12.57 21 LEU D C 1
ATOM 4838 O O . LEU D 1 23 ? 6.127 32.254 -63.617 1.00 10.90 21 LEU D O 1
ATOM 4843 N N . GLY D 1 24 ? 6.216 32.416 -65.884 1.00 11.55 22 GLY D N 1
ATOM 4844 C CA . GLY D 1 24 ? 5.904 31.013 -66.119 1.00 12.02 22 GLY D CA 1
ATOM 4845 C C . GLY D 1 24 ? 7.043 30.267 -66.774 1.00 11.48 22 GLY D C 1
ATOM 4846 O O . GLY D 1 24 ? 6.950 29.947 -67.971 1.00 14.10 22 GLY D O 1
ATOM 4847 N N . PRO D 1 25 ? 8.121 30.015 -66.057 1.00 10.69 23 PRO D N 1
ATOM 4848 C CA . PRO D 1 25 ? 9.240 29.316 -66.692 1.00 10.87 23 PRO D CA 1
ATOM 4849 C C . PRO D 1 25 ? 8.916 27.865 -66.993 1.00 11.93 23 PRO D C 1
ATOM 4850 O O . PRO D 1 25 ? 8.131 27.209 -66.281 1.00 12.21 23 PRO D O 1
ATOM 4854 N N . ILE D 1 26 ? 9.485 27.360 -68.081 1.00 13.34 24 ILE D N 1
ATOM 4855 C CA . ILE D 1 26 ? 9.486 25.937 -68.336 1.00 11.32 24 ILE D CA 1
ATOM 4856 C C . ILE D 1 26 ? 10.552 25.290 -67.468 1.00 12.68 24 ILE D C 1
ATOM 4857 O O . ILE D 1 26 ? 11.698 25.770 -67.420 1.00 12.99 24 ILE D O 1
ATOM 4862 N N . VAL D 1 27 ? 10.202 24.217 -66.767 1.00 12.96 25 VAL D N 1
ATOM 4863 C CA . VAL D 1 27 ? 11.110 23.535 -65.888 1.00 13.37 25 VAL D CA 1
ATOM 4864 C C . VAL D 1 27 ? 11.731 22.359 -66.613 1.00 14.99 25 VAL D C 1
ATOM 4865 O O . VAL D 1 27 ? 11.046 21.365 -66.944 1.00 16.31 25 VAL D O 1
ATOM 4869 N N . LEU D 1 28 ? 13.033 22.459 -66.848 1.00 15.48 26 LEU D N 1
ATOM 4870 C CA . LEU D 1 28 ? 13.796 21.458 -67.591 1.00 17.16 26 LEU D CA 1
ATOM 4871 C C . LEU D 1 28 ? 14.397 20.490 -66.587 1.00 18.02 26 LEU D C 1
ATOM 4872 O O . LEU D 1 28 ? 15.160 20.891 -65.696 1.00 18.22 26 LEU D O 1
ATOM 4877 N N . PRO D 1 29 ? 14.096 19.194 -66.715 1.00 19.08 27 PRO D N 1
ATOM 4878 C CA . PRO D 1 29 ? 14.478 18.298 -65.637 1.00 18.84 27 PRO D CA 1
ATOM 4879 C C . PRO D 1 29 ? 16.004 18.098 -65.515 1.00 17.46 27 PRO D C 1
ATOM 4880 O O . PRO D 1 29 ? 16.720 18.233 -66.507 1.00 17.88 27 PRO D O 1
ATOM 4884 N N . PRO D 1 30 ? 16.484 17.729 -64.321 1.00 17.34 28 PRO D N 1
ATOM 4885 C CA . PRO D 1 30 ? 17.908 17.385 -64.154 1.00 18.28 28 PRO D CA 1
ATOM 4886 C C . PRO D 1 30 ? 18.252 16.061 -64.813 1.00 21.55 28 PRO D C 1
ATOM 4887 O O . PRO D 1 30 ? 17.368 15.249 -65.095 1.00 20.37 28 PRO D O 1
ATOM 4891 N N . GLN D 1 31 ? 19.543 15.829 -65.033 1.00 19.34 29 GLN D N 1
ATOM 4892 C CA . GLN D 1 31 ? 19.987 14.543 -65.560 1.00 21.28 29 GLN D CA 1
ATOM 4893 C C . GLN D 1 31 ? 19.718 13.413 -64.578 1.00 24.36 29 GLN D C 1
ATOM 4894 O O . GLN D 1 31 ? 19.363 12.308 -64.990 1.00 32.21 29 GLN D O 1
ATOM 4900 N N . SER D 1 32 ? 19.852 13.709 -63.282 1.00 23.70 30 SER D N 1
ATOM 4901 C CA . SER D 1 32 ? 19.695 12.711 -62.220 1.00 24.67 30 SER D CA 1
ATOM 4902 C C . SER D 1 32 ? 18.554 13.111 -61.304 1.00 29.01 30 SER D C 1
ATOM 4903 O O . SER D 1 32 ? 18.434 14.294 -60.973 1.00 23.20 30 SER D O 1
ATOM 4906 N N . PRO D 1 33 ? 17.720 12.139 -60.875 1.00 31.28 31 PRO D N 1
ATOM 4907 C CA . PRO D 1 33 ? 16.634 12.486 -59.954 1.00 33.84 31 PRO D CA 1
ATOM 4908 C C . PRO D 1 33 ? 17.162 13.128 -58.674 1.00 30.17 31 PRO D C 1
ATOM 4909 O O . PRO D 1 33 ? 18.154 12.677 -58.107 1.00 27.92 31 PRO D O 1
ATOM 4913 N N . GLY D 1 34 ? 16.531 14.217 -58.253 1.00 27.19 32 GLY D N 1
ATOM 4914 C CA . GLY D 1 34 ? 16.998 14.940 -57.074 1.00 27.32 32 GLY D CA 1
ATOM 4915 C C . GLY D 1 34 ? 17.980 16.067 -57.364 1.00 24.39 32 GLY D C 1
ATOM 4916 O O . GLY D 1 34 ? 18.260 16.881 -56.485 1.00 27.95 32 GLY D O 1
ATOM 4917 N N . GLY D 1 35 ? 18.498 16.125 -58.595 1.00 21.92 33 GLY D N 1
ATOM 4918 C CA . GLY D 1 35 ? 19.328 17.250 -59.017 1.00 21.30 33 GLY D CA 1
ATOM 4919 C C . GLY D 1 35 ? 18.506 18.505 -59.244 1.00 18.53 33 GLY D C 1
ATOM 4920 O O . GLY D 1 35 ? 17.282 18.453 -59.289 1.00 21.36 33 GLY D O 1
ATOM 4921 N N . LEU D 1 36 ? 19.176 19.637 -59.401 1.00 17.40 34 LEU D N 1
ATOM 4922 C CA . LEU D 1 36 ? 18.479 20.884 -59.669 1.00 16.79 34 LEU D CA 1
ATOM 4923 C C . LEU D 1 36 ? 18.114 20.991 -61.147 1.00 17.33 34 LEU D C 1
ATOM 4924 O O . LEU D 1 36 ? 18.869 20.555 -62.018 1.00 18.60 34 LEU D O 1
ATOM 4929 N N . PRO D 1 37 ? 16.928 21.548 -61.437 1.00 14.30 35 PRO D N 1
ATOM 4930 C CA . PRO D 1 37 ? 16.495 21.743 -62.801 1.00 14.29 35 PRO D CA 1
ATOM 4931 C C . PRO D 1 37 ? 17.188 22.910 -63.461 1.00 15.35 35 PRO D C 1
ATOM 4932 O O . PRO D 1 37 ? 17.898 23.685 -62.788 1.00 16.30 35 PRO D O 1
ATOM 4936 N N . GLN D 1 38 ? 16.990 23.042 -64.765 1.00 12.94 36 GLN D N 1
ATOM 4937 C CA . GLN D 1 38 ? 17.247 24.284 -65.466 1.00 12.39 36 GLN D CA 1
ATOM 4938 C C . GLN D 1 38 ? 15.899 24.871 -65.850 1.00 13.14 36 GLN D C 1
ATOM 4939 O O . GLN D 1 38 ? 14.849 24.217 -65.630 1.00 14.01 36 GLN D O 1
ATOM 4945 N N . PHE D 1 39 ? 15.903 26.069 -66.406 1.00 12.89 37 PHE D N 1
ATOM 4946 C CA . PHE D 1 39 ? 14.658 26.749 -66.716 1.00 12.85 37 PHE D CA 1
ATOM 4947 C C . PHE D 1 39 ? 14.764 27.403 -68.066 1.00 14.18 37 PHE D C 1
ATOM 4948 O O . PHE D 1 39 ? 15.850 27.899 -68.458 1.00 15.57 37 PHE D O 1
ATOM 4956 N N . LEU D 1 40 ? 13.659 27.427 -68.791 1.00 14.37 38 LEU D N 1
ATOM 4957 C CA . LEU D 1 40 ? 13.556 28.245 -69.990 1.00 15.11 38 LEU D CA 1
ATOM 4958 C C . LEU D 1 40 ? 12.631 29.417 -69.703 1.00 14.15 38 LEU D C 1
ATOM 4959 O O . LEU D 1 40 ? 11.427 29.242 -69.388 1.00 15.15 38 LEU D O 1
ATOM 4964 N N . LEU D 1 41 ? 13.182 30.614 -69.747 1.00 15.23 39 LEU D N 1
ATOM 4965 C CA . LEU D 1 41 ? 12.452 31.819 -69.417 1.00 16.68 39 LEU D CA 1
ATOM 4966 C C . LEU D 1 41 ? 11.999 32.489 -70.698 1.00 17.72 39 LEU D C 1
ATOM 4967 O O . LEU D 1 41 ? 12.779 32.610 -71.656 1.00 20.23 39 LEU D O 1
ATOM 4972 N N . ARG D 1 42 ? 10.753 32.947 -70.721 1.00 17.41 40 ARG D N 1
ATOM 4973 C CA . ARG D 1 42 ? 10.204 33.608 -71.903 1.00 19.59 40 ARG D CA 1
ATOM 4974 C C . ARG D 1 42 ? 9.523 34.892 -71.455 1.00 19.13 40 ARG D C 1
ATOM 4975 O O . ARG D 1 42 ? 8.290 34.997 -71.517 1.00 22.41 40 ARG D O 1
ATOM 4983 N N . PRO D 1 43 ? 10.312 35.880 -70.982 1.00 21.98 41 PRO D N 1
ATOM 4984 C CA . PRO D 1 43 ? 9.691 37.104 -70.488 1.00 23.50 41 PRO D CA 1
ATOM 4985 C C . PRO D 1 43 ? 9.152 37.977 -71.616 1.00 31.77 41 PRO D C 1
ATOM 4986 O O . PRO D 1 43 ? 9.641 37.907 -72.738 1.00 35.10 41 PRO D O 1
ATOM 4990 N N . TYR D 1 44 ? 8.137 38.776 -71.311 1.00 31.69 42 TYR D N 1
ATOM 4991 C CA . TYR D 1 44 ? 7.513 39.622 -72.321 1.00 35.51 42 TYR D CA 1
ATOM 4992 C C . TYR D 1 44 ? 8.349 40.880 -72.539 1.00 32.55 42 TYR D C 1
ATOM 4993 O O . TYR D 1 44 ? 8.667 41.576 -71.586 1.00 27.11 42 TYR D O 1
ATOM 5002 N N . GLU D 1 45 ? 8.692 41.166 -73.797 1.00 32.43 43 GLU D N 1
ATOM 5003 C CA . GLU D 1 45 ? 9.481 42.358 -74.153 1.00 33.28 43 GLU D CA 1
ATOM 5004 C C . GLU D 1 45 ? 8.907 43.652 -73.554 1.00 35.11 43 GLU D C 1
ATOM 5005 O O . GLU D 1 45 ? 7.702 43.899 -73.623 1.00 34.74 43 GLU D O 1
ATOM 5011 N N . GLY D 1 46 ? 9.773 44.450 -72.932 1.00 31.93 44 GLY D N 1
ATOM 5012 C CA . GLY D 1 46 ? 9.357 45.724 -72.344 1.00 34.59 44 GLY D CA 1
ATOM 5013 C C . GLY D 1 46 ? 8.912 45.673 -70.893 1.00 30.34 44 GLY D C 1
ATOM 5014 O O . GLY D 1 46 ? 8.728 46.721 -70.261 1.00 34.68 44 GLY D O 1
ATOM 5015 N N . SER D 1 47 ? 8.708 44.467 -70.359 1.00 25.06 45 SER D N 1
ATOM 5016 C CA . SER D 1 47 ? 8.424 44.322 -68.931 1.00 24.49 45 SER D CA 1
ATOM 5017 C C . SER D 1 47 ? 9.696 44.616 -68.148 1.00 19.19 45 SER D C 1
ATOM 5018 O O . SER D 1 47 ? 10.809 44.479 -68.675 1.00 18.99 45 SER D O 1
ATOM 5021 N N . THR D 1 48 ? 9.528 45.028 -66.895 1.00 20.00 46 THR D N 1
ATOM 5022 C CA . THR D 1 48 ? 10.661 45.218 -66.004 1.00 19.58 46 THR D CA 1
ATOM 5023 C C . THR D 1 48 ? 11.475 43.937 -65.853 1.00 16.08 46 THR D C 1
ATOM 5024 O O . THR D 1 48 ? 12.712 43.965 -65.906 1.00 17.12 46 THR D O 1
ATOM 5028 N N . THR D 1 49 ? 10.796 42.802 -65.690 1.00 17.16 47 THR D N 1
ATOM 5029 C CA . THR D 1 49 ? 11.502 41.517 -65.617 1.00 15.98 47 THR D CA 1
ATOM 5030 C C . THR D 1 49 ? 12.364 41.272 -66.841 1.00 15.52 47 THR D C 1
ATOM 5031 O O . THR D 1 49 ? 13.509 40.890 -66.725 1.00 14.90 47 THR D O 1
ATOM 5035 N N . CYS D 1 50 ? 11.814 41.505 -68.034 1.00 16.58 48 CYS D N 1
ATOM 5036 C CA . CYS D 1 50 ? 12.583 41.250 -69.235 1.00 17.02 48 CYS D CA 1
ATOM 5037 C C . CYS D 1 50 ? 13.784 42.183 -69.345 1.00 16.32 48 CYS D C 1
ATOM 5038 O O . CYS D 1 50 ? 14.883 41.744 -69.626 1.00 16.91 48 CYS D O 1
ATOM 5041 N N . ASP D 1 51 ? 13.564 43.453 -69.052 1.00 16.83 49 ASP D N 1
ATOM 5042 C CA . ASP D 1 51 ? 14.669 44.419 -69.065 1.00 18.08 49 ASP D CA 1
ATOM 5043 C C . ASP D 1 51 ? 15.799 44.008 -68.118 1.00 19.41 49 ASP D C 1
ATOM 5044 O O . ASP D 1 51 ? 16.978 44.029 -68.487 1.00 18.82 49 ASP D O 1
ATOM 5049 N N . ASN D 1 52 ? 15.434 43.626 -66.893 1.00 15.85 50 ASN D N 1
ATOM 5050 C CA . ASN D 1 52 ? 16.420 43.233 -65.909 1.00 15.59 50 ASN D CA 1
ATOM 5051 C C . ASN D 1 52 ? 17.128 41.932 -66.259 1.00 13.88 50 ASN D C 1
ATOM 5052 O O . ASN D 1 52 ? 18.320 41.795 -66.031 1.00 15.87 50 ASN D O 1
ATOM 5057 N N . LEU D 1 53 ? 16.391 40.973 -66.814 1.00 16.10 51 LEU D N 1
ATOM 5058 C CA . LEU D 1 53 ? 16.990 39.725 -67.227 1.00 15.73 51 LEU D CA 1
ATOM 5059 C C . LEU D 1 53 ? 18.008 39.909 -68.349 1.00 16.87 51 LEU D C 1
ATOM 5060 O O . LEU D 1 53 ? 19.062 39.288 -68.354 1.00 16.39 51 LEU D O 1
ATOM 5065 N N . LEU D 1 54 ? 17.669 40.760 -69.308 1.00 16.95 52 LEU D N 1
ATOM 5066 C CA . LEU D 1 54 ? 18.575 41.010 -70.441 1.00 19.47 52 LEU D CA 1
ATOM 5067 C C . LEU D 1 54 ? 19.812 41.779 -70.006 1.00 19.32 52 LEU D C 1
ATOM 5068 O O . LEU D 1 54 ? 20.919 41.524 -70.496 1.00 22.11 52 LEU D O 1
ATOM 5073 N N . ALA D 1 55 ? 19.633 42.695 -69.067 1.00 17.99 53 ALA D N 1
ATOM 5074 C CA . ALA D 1 55 ? 20.772 43.474 -68.569 1.00 20.66 53 ALA D CA 1
ATOM 5075 C C . ALA D 1 55 ? 21.709 42.707 -67.634 1.00 20.65 53 ALA D C 1
ATOM 5076 O O . ALA D 1 55 ? 22.943 42.776 -67.777 1.00 23.38 53 ALA D O 1
ATOM 5078 N N . SER D 1 56 ? 21.139 41.975 -66.669 1.00 16.36 54 SER D N 1
ATOM 5079 C CA . SER D 1 56 ? 21.953 41.311 -65.632 1.00 17.64 54 SER D CA 1
ATOM 5080 C C . SER D 1 56 ? 22.157 39.824 -65.826 1.00 15.82 54 SER D C 1
ATOM 5081 O O . SER D 1 56 ? 23.126 39.253 -65.305 1.00 16.94 54 SER D O 1
ATOM 5084 N N . GLY D 1 57 ? 21.201 39.167 -66.475 1.00 14.77 55 GLY D N 1
ATOM 5085 C CA . GLY D 1 57 ? 21.230 37.720 -66.596 1.00 14.87 55 GLY D CA 1
ATOM 5086 C C . GLY D 1 57 ? 20.882 36.963 -65.304 1.00 12.57 55 GLY D C 1
ATOM 5087 O O . GLY D 1 57 ? 21.078 35.760 -65.240 1.00 14.64 55 GLY D O 1
ATOM 5088 N N . ASN D 1 58 ? 20.399 37.686 -64.296 1.00 11.60 56 ASN D N 1
ATOM 5089 C CA . ASN D 1 58 ? 20.153 37.103 -62.962 1.00 9.92 56 ASN D CA 1
ATOM 5090 C C . ASN D 1 58 ? 18.684 37.169 -62.612 1.00 10.65 56 ASN D C 1
ATOM 5091 O O . ASN D 1 58 ? 17.991 38.121 -62.949 1.00 11.46 56 ASN D O 1
ATOM 5096 N N . ALA D 1 59 ? 18.222 36.156 -61.868 1.00 10.81 57 ALA D N 1
ATOM 5097 C CA . ALA D 1 59 ? 16.883 36.187 -61.318 1.00 10.25 57 ALA D CA 1
ATOM 5098 C C . ALA D 1 59 ? 16.799 35.196 -60.169 1.00 9.01 57 ALA D C 1
ATOM 5099 O O . ALA D 1 59 ? 17.643 34.313 -60.051 1.00 9.28 57 ALA D O 1
ATOM 5101 N N . VAL D 1 60 ? 15.746 35.332 -59.347 1.00 9.42 58 VAL D N 1
ATOM 5102 C CA . VAL D 1 60 ? 15.382 34.257 -58.403 1.00 8.44 58 VAL D CA 1
ATOM 5103 C C . VAL D 1 60 ? 13.937 33.846 -58.694 1.00 8.35 58 VAL D C 1
ATOM 5104 O O . VAL D 1 60 ? 13.030 34.672 -58.675 1.00 8.95 58 VAL D O 1
ATOM 5108 N N . ILE D 1 61 ? 13.774 32.542 -58.973 1.00 8.08 59 ILE D N 1
ATOM 5109 C CA . ILE D 1 61 ? 12.459 31.962 -59.276 1.00 8.35 59 ILE D CA 1
ATOM 5110 C C . ILE D 1 61 ? 11.929 31.304 -58.030 1.00 8.28 59 ILE D C 1
ATOM 5111 O O . ILE D 1 61 ? 12.648 30.515 -57.416 1.00 9.01 59 ILE D O 1
ATOM 5116 N N . HIS D 1 62 ? 10.686 31.612 -57.693 1.00 7.66 60 HIS D N 1
ATOM 5117 C CA . HIS D 1 62 ? 10.115 31.083 -56.454 1.00 8.19 60 HIS D CA 1
ATOM 5118 C C . HIS D 1 62 ? 8.876 30.226 -56.687 1.00 8.46 60 HIS D C 1
ATOM 5119 O O . HIS D 1 62 ? 7.952 30.620 -57.424 1.00 9.18 60 HIS D O 1
ATOM 5126 N N . VAL D 1 63 ? 8.861 29.074 -56.020 1.00 7.97 61 VAL D N 1
ATOM 5127 C CA . VAL D 1 63 ? 7.651 28.262 -55.877 1.00 8.03 61 VAL D CA 1
ATOM 5128 C C . VAL D 1 63 ? 6.897 28.810 -54.680 1.00 7.92 61 VAL D C 1
ATOM 5129 O O . VAL D 1 63 ? 7.412 28.798 -53.554 1.00 8.35 61 VAL D O 1
ATOM 5133 N N . ILE D 1 64 ? 5.673 29.263 -54.911 1.00 8.27 62 ILE D N 1
ATOM 5134 C CA . ILE D 1 64 ? 4.840 29.881 -53.899 1.00 8.64 62 ILE D CA 1
ATOM 5135 C C . ILE D 1 64 ? 3.427 29.324 -53.948 1.00 8.30 62 ILE D C 1
ATOM 5136 O O . ILE D 1 64 ? 2.953 28.928 -55.033 1.00 8.47 62 ILE D O 1
ATOM 5141 N N . ASP D 1 65 ? 2.768 29.330 -52.805 1.00 8.58 63 ASP D N 1
ATOM 5142 C CA . ASP D 1 65 ? 1.345 29.022 -52.739 1.00 8.84 63 ASP D CA 1
ATOM 5143 C C . ASP D 1 65 ? 0.527 30.296 -52.553 1.00 8.89 63 ASP D C 1
ATOM 5144 O O . ASP D 1 65 ? -0.670 30.249 -52.241 1.00 10.15 63 ASP D O 1
ATOM 5149 N N . ASP D 1 66 ? 1.156 31.455 -52.782 1.00 9.92 64 ASP D N 1
ATOM 5150 C CA . ASP D 1 66 ? 0.533 32.769 -52.546 1.00 10.35 64 ASP D CA 1
ATOM 5151 C C . ASP D 1 66 ? -0.064 33.282 -53.871 1.00 10.40 64 ASP D C 1
ATOM 5152 O O . ASP D 1 66 ? 0.531 34.071 -54.595 1.00 11.05 64 ASP D O 1
ATOM 5157 N N . ALA D 1 67 ? -1.296 32.848 -54.132 1.00 9.90 65 ALA D N 1
ATOM 5158 C CA . ALA D 1 67 ? -2.019 33.313 -55.287 1.00 9.64 65 ALA D CA 1
ATOM 5159 C C . ALA D 1 67 ? -2.375 34.796 -55.205 1.00 9.45 65 ALA D C 1
ATOM 5160 O O . ALA D 1 67 ? -2.419 35.459 -56.238 1.00 10.23 65 ALA D O 1
ATOM 5162 N N . LEU D 1 68 ? -2.591 35.307 -53.996 1.00 9.29 66 LEU D N 1
ATOM 5163 C CA . LEU D 1 68 ? -2.859 36.723 -53.818 1.00 10.21 66 LEU D CA 1
ATOM 5164 C C . LEU D 1 68 ? -1.681 37.564 -54.308 1.00 10.21 66 LEU D C 1
ATOM 5165 O O . LEU D 1 68 ? -1.883 38.574 -55.028 1.00 10.23 66 LEU D O 1
ATOM 5170 N N . LEU D 1 69 ? -0.459 37.171 -53.969 1.00 10.01 67 LEU D N 1
ATOM 5171 C CA . LEU D 1 69 ? 0.703 37.947 -54.394 1.00 10.25 67 LEU D CA 1
ATOM 5172 C C . LEU D 1 69 ? 0.920 37.839 -55.897 1.00 10.43 67 LEU D C 1
ATOM 5173 O O . LEU D 1 69 ? 1.321 38.839 -56.536 1.00 10.62 67 LEU D O 1
ATOM 5178 N N . ILE D 1 70 ? 0.653 36.683 -56.484 1.00 10.25 68 ILE D N 1
ATOM 5179 C CA . ILE D 1 70 ? 0.667 36.592 -57.938 1.00 10.91 68 ILE D CA 1
ATOM 5180 C C . ILE D 1 70 ? -0.336 37.572 -58.534 1.00 11.45 68 ILE D C 1
ATOM 5181 O O . ILE D 1 70 ? 0.012 38.330 -59.458 1.00 11.74 68 ILE D O 1
ATOM 5186 N N . ALA D 1 71 ? -1.566 37.581 -58.013 1.00 10.81 69 ALA D N 1
ATOM 5187 C CA . ALA D 1 71 ? -2.590 38.492 -58.542 1.00 10.79 69 ALA D CA 1
ATOM 5188 C C . ALA D 1 71 ? -2.159 39.936 -58.411 1.00 11.18 69 ALA D C 1
ATOM 5189 O O . ALA D 1 71 ? -2.259 40.682 -59.397 1.00 12.05 69 ALA D O 1
ATOM 5191 N N . LYS D 1 72 ? -1.664 40.339 -57.255 1.00 10.29 70 LYS D N 1
ATOM 5192 C CA . LYS D 1 72 ? -1.215 41.705 -57.036 1.00 11.14 70 LYS D CA 1
ATOM 5193 C C . LYS D 1 72 ? -0.145 42.122 -58.035 1.00 11.96 70 LYS D C 1
ATOM 5194 O O . LYS D 1 72 ? -0.219 43.239 -58.609 1.00 13.43 70 LYS D O 1
ATOM 5200 N N . THR D 1 73 ? 0.847 41.272 -58.250 1.00 10.64 71 THR D N 1
ATOM 5201 C CA . THR D 1 73 ? 1.967 41.646 -59.115 1.00 10.90 71 THR D CA 1
ATOM 5202 C C . THR D 1 73 ? 1.602 41.478 -60.580 1.00 13.41 71 THR D C 1
ATOM 5203 O O . THR D 1 73 ? 2.296 42.043 -61.436 1.00 14.83 71 THR D O 1
ATOM 5207 N N . ALA D 1 74 ? 0.540 40.742 -60.899 1.00 11.37 72 ALA D N 1
ATOM 5208 C CA . ALA D 1 74 ? 0.053 40.653 -62.296 1.00 13.67 72 ALA D CA 1
ATOM 5209 C C . ALA D 1 74 ? -0.658 41.932 -62.692 1.00 15.17 72 ALA D C 1
ATOM 5210 O O . ALA D 1 74 ? -0.560 42.386 -63.853 1.00 17.44 72 ALA D O 1
ATOM 5212 N N . ILE D 1 75 ? -1.377 42.524 -61.754 1.00 15.13 73 ILE D N 1
ATOM 5213 C CA . ILE D 1 75 ? -2.202 43.690 -62.074 1.00 16.48 73 ILE D CA 1
ATOM 5214 C C . ILE D 1 75 ? -1.565 45.051 -61.816 1.00 19.59 73 ILE D C 1
ATOM 5215 O O . ILE D 1 75 ? -2.098 46.068 -62.281 1.00 23.84 73 ILE D O 1
ATOM 5220 N N . GLY D 1 76 ? -0.446 45.089 -61.095 1.00 16.45 74 GLY D N 1
ATOM 5221 C CA . GLY D 1 76 ? 0.216 46.346 -60.745 1.00 18.40 74 GLY D CA 1
ATOM 5222 C C . GLY D 1 76 ? 1.578 46.115 -60.111 1.00 17.48 74 GLY D C 1
ATOM 5223 O O . GLY D 1 76 ? 2.017 44.976 -59.968 1.00 20.50 74 GLY D O 1
ATOM 5224 N N . LYS D 1 77 ? 2.244 47.200 -59.711 1.00 20.95 75 LYS D N 1
ATOM 5225 C CA . LYS D 1 77 ? 3.575 47.118 -59.084 1.00 19.28 75 LYS D CA 1
ATOM 5226 C C . LYS D 1 77 ? 3.421 46.921 -57.574 1.00 19.50 75 LYS D C 1
ATOM 5227 O O . LYS D 1 77 ? 2.643 47.640 -56.924 1.00 26.15 75 LYS D O 1
ATOM 5233 N N . VAL D 1 78 ? 4.143 45.950 -57.004 1.00 15.87 76 VAL D N 1
ATOM 5234 C CA . VAL D 1 78 ? 4.181 45.762 -55.553 1.00 16.37 76 VAL D CA 1
ATOM 5235 C C . VAL D 1 78 ? 5.589 46.116 -55.059 1.00 15.67 76 VAL D C 1
ATOM 5236 O O . VAL D 1 78 ? 6.583 45.653 -55.629 1.00 19.27 76 VAL D O 1
ATOM 5240 N N . ASP D 1 79 ? 5.650 46.921 -54.008 1.00 16.87 77 ASP D N 1
ATOM 5241 C CA . ASP D 1 79 ? 6.925 47.268 -53.406 1.00 16.16 77 ASP D CA 1
ATOM 5242 C C . ASP D 1 79 ? 7.362 46.038 -52.606 1.00 15.61 77 ASP D C 1
ATOM 5243 O O . ASP D 1 79 ? 6.784 45.719 -51.572 1.00 16.68 77 ASP D O 1
ATOM 5248 N N . ALA D 1 80 ? 8.408 45.390 -53.103 1.00 14.87 78 ALA D N 1
ATOM 5249 C CA . ALA D 1 80 ? 8.887 44.144 -52.505 1.00 16.03 78 ALA D CA 1
ATOM 5250 C C . ALA D 1 80 ? 10.048 44.329 -51.551 1.00 15.09 78 ALA D C 1
ATOM 5251 O O . ALA D 1 80 ? 10.610 43.338 -51.075 1.00 13.82 78 ALA D O 1
ATOM 5253 N N . SER D 1 81 ? 10.397 45.582 -51.223 1.00 17.07 79 SER D N 1
ATOM 5254 C CA A SER D 1 81 ? 11.571 45.845 -50.389 0.50 18.23 79 SER D CA 1
ATOM 5255 C CA B SER D 1 81 ? 11.546 45.885 -50.357 0.50 18.68 79 SER D CA 1
ATOM 5256 C C . SER D 1 81 ? 11.535 45.120 -49.040 1.00 18.37 79 SER D C 1
ATOM 5257 O O . SER D 1 81 ? 12.571 44.608 -48.596 1.00 21.89 79 SER D O 1
ATOM 5262 N N . ASP D 1 82 ? 10.370 45.040 -48.399 1.00 14.38 80 ASP D N 1
ATOM 5263 C CA . ASP D 1 82 ? 10.252 44.355 -47.109 1.00 16.63 80 ASP D CA 1
ATOM 5264 C C . ASP D 1 82 ? 9.873 42.890 -47.225 1.00 12.01 80 ASP D C 1
ATOM 5265 O O . ASP D 1 82 ? 9.643 42.238 -46.206 1.00 15.07 80 ASP D O 1
ATOM 5270 N N . LEU D 1 83 ? 9.792 42.394 -48.465 1.00 10.38 81 LEU D N 1
ATOM 5271 C CA . LEU D 1 83 ? 9.446 41.003 -48.695 1.00 10.64 81 LEU D CA 1
ATOM 5272 C C . LEU D 1 83 ? 10.645 40.126 -48.979 1.00 10.21 81 LEU D C 1
ATOM 5273 O O . LEU D 1 83 ? 10.490 38.914 -48.976 1.00 9.77 81 LEU D O 1
ATOM 5278 N N . VAL D 1 84 ? 11.813 40.710 -49.268 1.00 9.92 82 VAL D N 1
ATOM 5279 C CA . VAL D 1 84 ? 12.945 39.956 -49.782 1.00 10.27 82 VAL D CA 1
ATOM 5280 C C . VAL D 1 84 ? 14.198 40.250 -48.996 1.00 9.99 82 VAL D C 1
ATOM 5281 O O . VAL D 1 84 ? 14.273 41.286 -48.286 1.00 11.91 82 VAL D O 1
ATOM 5285 N N . VAL D 1 85 ? 15.200 39.388 -49.116 1.00 8.50 83 VAL D N 1
ATOM 5286 C CA A VAL D 1 85 ? 16.506 39.619 -48.512 0.50 9.80 83 VAL D CA 1
ATOM 5287 C CA B VAL D 1 85 ? 16.511 39.573 -48.483 0.50 8.28 83 VAL D CA 1
ATOM 5288 C C . VAL D 1 85 ? 17.585 39.171 -49.492 1.00 10.05 83 VAL D C 1
ATOM 5289 O O . VAL D 1 85 ? 17.413 38.173 -50.211 1.00 9.39 83 VAL D O 1
ATOM 5296 N N . PRO D 1 86 ? 18.715 39.890 -49.552 1.00 8.45 84 PRO D N 1
ATOM 5297 C CA . PRO D 1 86 ? 19.819 39.404 -50.378 1.00 10.40 84 PRO D CA 1
ATOM 5298 C C . PRO D 1 86 ? 20.287 38.023 -49.981 1.00 9.34 84 PRO D C 1
ATOM 5299 O O . PRO D 1 86 ? 20.299 37.684 -48.807 1.00 11.11 84 PRO D O 1
ATOM 5303 N N . ILE D 1 87 ? 20.702 37.230 -50.954 1.00 9.27 85 ILE D N 1
ATOM 5304 C CA . ILE D 1 87 ? 21.176 35.882 -50.690 1.00 10.71 85 ILE D CA 1
ATOM 5305 C C . ILE D 1 87 ? 22.672 35.869 -50.387 1.00 10.15 85 ILE D C 1
ATOM 5306 O O . ILE D 1 87 ? 23.445 36.283 -51.244 1.00 11.74 85 ILE D O 1
ATOM 5311 N N . PRO D 1 88 ? 23.107 35.416 -49.197 1.00 9.82 86 PRO D N 1
ATOM 5312 C CA . PRO D 1 88 ? 24.575 35.353 -48.948 1.00 10.41 86 PRO D CA 1
ATOM 5313 C C . PRO D 1 88 ? 25.321 34.546 -50.001 1.00 11.57 86 PRO D C 1
ATOM 5314 O O . PRO D 1 88 ? 24.891 33.462 -50.407 1.00 13.62 86 PRO D O 1
ATOM 5318 N N . GLY D 1 89 ? 26.426 35.110 -50.488 1.00 12.61 87 GLY D N 1
ATOM 5319 C CA . GLY D 1 89 ? 27.172 34.503 -51.596 1.00 13.59 87 GLY D CA 1
ATOM 5320 C C . GLY D 1 89 ? 26.785 35.144 -52.915 1.00 12.87 87 GLY D C 1
ATOM 5321 O O . GLY D 1 89 ? 27.548 35.141 -53.899 1.00 14.40 87 GLY D O 1
ATOM 5322 N N . LEU D 1 90 ? 25.579 35.725 -52.930 1.00 12.85 88 LEU D N 1
ATOM 5323 C CA . LEU D 1 90 ? 25.016 36.375 -54.131 1.00 10.66 88 LEU D CA 1
ATOM 5324 C C . LEU D 1 90 ? 24.409 37.723 -53.771 1.00 11.36 88 LEU D C 1
ATOM 5325 O O . LEU D 1 90 ? 23.510 38.246 -54.443 1.00 11.76 88 LEU D O 1
ATOM 5330 N N . GLU D 1 91 ? 24.935 38.352 -52.718 1.00 11.44 89 GLU D N 1
ATOM 5331 C CA . GLU D 1 91 ? 24.208 39.442 -52.049 1.00 12.39 89 GLU D CA 1
ATOM 5332 C C . GLU D 1 91 ? 24.113 40.722 -52.855 1.00 12.19 89 GLU D C 1
ATOM 5333 O O . GLU D 1 91 ? 23.273 41.555 -52.562 1.00 15.34 89 GLU D O 1
ATOM 5339 N N . ASP D 1 92 ? 24.966 40.858 -53.870 1.00 13.15 90 ASP D N 1
ATOM 5340 C CA A ASP D 1 92 ? 24.922 42.023 -54.730 0.50 15.23 90 ASP D CA 1
ATOM 5341 C CA B ASP D 1 92 ? 24.920 42.031 -54.731 0.50 11.48 90 ASP D CA 1
ATOM 5342 C C . ASP D 1 92 ? 24.049 41.829 -55.974 1.00 14.35 90 ASP D C 1
ATOM 5343 O O . ASP D 1 92 ? 23.763 42.789 -56.703 1.00 17.01 90 ASP D O 1
ATOM 5352 N N . THR D 1 93 ? 23.602 40.594 -56.239 1.00 11.09 91 THR D N 1
ATOM 5353 C CA . THR D 1 93 ? 22.947 40.300 -57.498 1.00 11.02 91 THR D CA 1
ATOM 5354 C C . THR D 1 93 ? 21.565 39.625 -57.379 1.00 10.81 91 THR D C 1
ATOM 5355 O O . THR D 1 93 ? 20.844 39.638 -58.358 1.00 10.78 91 THR D O 1
ATOM 5359 N N . HIS D 1 94 ? 21.263 38.996 -56.243 1.00 10.04 92 HIS D N 1
ATOM 5360 C CA . HIS D 1 94 ? 20.048 38.158 -56.128 1.00 9.46 92 HIS D CA 1
ATOM 5361 C C . HIS D 1 94 ? 19.419 38.389 -54.779 1.00 9.72 92 HIS D C 1
ATOM 5362 O O . HIS D 1 94 ? 20.115 38.420 -53.739 1.00 10.33 92 HIS D O 1
ATOM 5369 N N . VAL D 1 95 ? 18.083 38.496 -54.775 1.00 9.00 93 VAL D N 1
ATOM 5370 C CA . VAL D 1 95 ? 17.299 38.628 -53.535 1.00 9.77 93 VAL D CA 1
ATOM 5371 C C . VAL D 1 95 ? 16.193 37.563 -53.570 1.00 8.73 93 VAL D C 1
ATOM 5372 O O . VAL D 1 95 ? 15.652 37.274 -54.651 1.00 9.50 93 VAL D O 1
ATOM 5376 N N . ARG D 1 96 ? 15.859 37.021 -52.409 1.00 8.70 94 ARG D N 1
ATOM 5377 C CA . ARG D 1 96 ? 14.784 36.023 -52.362 1.00 9.40 94 ARG D CA 1
ATOM 5378 C C . ARG D 1 96 ? 13.687 36.441 -51.416 1.00 8.61 94 ARG D C 1
ATOM 5379 O O . ARG D 1 96 ? 13.921 37.138 -50.404 1.00 9.15 94 ARG D O 1
ATOM 5387 N N . LEU D 1 97 ? 12.486 35.936 -51.683 1.00 8.89 95 LEU D N 1
ATOM 5388 C CA . LEU D 1 97 ? 11.373 36.102 -50.783 1.00 8.98 95 LEU D CA 1
ATOM 5389 C C . LEU D 1 97 ? 11.626 35.415 -49.470 1.00 9.64 95 LEU D C 1
ATOM 5390 O O . LEU D 1 97 ? 12.143 34.279 -49.422 1.00 9.32 95 LEU D O 1
ATOM 5395 N N . LYS D 1 98 ? 11.266 36.088 -48.377 1.00 8.47 96 LYS D N 1
ATOM 5396 C CA . LYS D 1 98 ? 11.293 35.462 -47.057 1.00 9.50 96 LYS D CA 1
ATOM 5397 C C . LYS D 1 98 ? 10.239 34.355 -46.933 1.00 9.92 96 LYS D C 1
ATOM 5398 O O . LYS D 1 98 ? 10.494 33.323 -46.285 1.00 11.36 96 LYS D O 1
ATOM 5404 N N . ARG D 1 99 ? 9.084 34.583 -47.551 1.00 9.85 97 ARG D N 1
ATOM 5405 C CA . ARG D 1 99 ? 7.987 33.605 -47.509 1.00 9.22 97 ARG D CA 1
ATOM 5406 C C . ARG D 1 99 ? 7.829 33.000 -48.870 1.00 9.86 97 ARG D C 1
ATOM 5407 O O . ARG D 1 99 ? 7.439 33.658 -49.845 1.00 11.94 97 ARG D O 1
ATOM 5415 N N . CYS D 1 100 ? 8.179 31.732 -48.963 1.00 9.42 98 CYS D N 1
ATOM 5416 C CA . CYS D 1 100 ? 7.998 30.937 -50.183 1.00 8.61 98 CYS D CA 1
ATOM 5417 C C . CYS D 1 100 ? 8.145 29.475 -49.797 1.00 8.25 98 CYS D C 1
ATOM 5418 O O . CYS D 1 100 ? 8.529 29.176 -48.657 1.00 9.00 98 CYS D O 1
ATOM 5421 N N . HIS D 1 101 ? 7.803 28.572 -50.714 1.00 8.14 99 HIS D N 1
ATOM 5422 C CA . HIS D 1 101 ? 8.097 27.183 -50.481 1.00 8.53 99 HIS D CA 1
ATOM 5423 C C . HIS D 1 101 ? 9.519 26.829 -50.914 1.00 7.52 99 HIS D C 1
ATOM 5424 O O . HIS D 1 101 ? 10.243 26.156 -50.196 1.00 8.48 99 HIS D O 1
ATOM 5431 N N . ARG D 1 102 ? 9.917 27.270 -52.106 1.00 7.98 100 ARG D N 1
ATOM 5432 C CA . ARG D 1 102 ? 11.217 26.920 -52.622 1.00 8.52 100 ARG D CA 1
ATOM 5433 C C . ARG D 1 102 ? 11.699 28.088 -53.498 1.00 8.42 100 ARG D C 1
ATOM 5434 O O . ARG D 1 102 ? 10.889 28.759 -54.139 1.00 8.47 100 ARG D O 1
ATOM 5442 N N . TRP D 1 103 ? 13.013 28.270 -53.570 1.00 8.45 101 TRP D N 1
ATOM 5443 C CA . TRP D 1 103 ? 13.574 29.316 -54.418 1.00 7.63 101 TRP D CA 1
ATOM 5444 C C . TRP D 1 103 ? 14.777 28.761 -55.156 1.00 8.53 101 TRP D C 1
ATOM 5445 O O . TRP D 1 103 ? 15.457 27.849 -54.680 1.00 8.81 101 TRP D O 1
ATOM 5456 N N . PHE D 1 104 ? 14.994 29.323 -56.356 1.00 8.00 102 PHE D N 1
ATOM 5457 C CA . PHE D 1 104 ? 16.098 28.929 -57.228 1.00 8.91 102 PHE D CA 1
ATOM 5458 C C . PHE D 1 104 ? 16.745 30.207 -57.715 1.00 9.08 102 PHE D C 1
ATOM 5459 O O . PHE D 1 104 ? 16.123 31.003 -58.445 1.00 8.47 102 PHE D O 1
ATOM 5467 N N . ALA D 1 105 ? 17.986 30.441 -57.278 1.00 9.20 103 ALA D N 1
ATOM 5468 C CA . ALA D 1 105 ? 18.727 31.629 -57.772 1.00 9.81 103 ALA D CA 1
ATOM 5469 C C . ALA D 1 105 ? 19.382 31.206 -59.057 1.00 10.10 103 ALA D C 1
ATOM 5470 O O . ALA D 1 105 ? 20.075 30.194 -59.060 1.00 11.35 103 ALA D O 1
ATOM 5472 N N . VAL D 1 106 ? 19.111 31.914 -60.145 1.00 9.15 104 VAL D N 1
ATOM 5473 C CA . VAL D 1 106 ? 19.540 31.470 -61.486 1.00 9.97 104 VAL D CA 1
ATOM 5474 C C . VAL D 1 106 ? 20.364 32.518 -62.215 1.00 10.11 104 VAL D C 1
ATOM 5475 O O . VAL D 1 106 ? 20.372 33.693 -61.869 1.00 10.29 104 VAL D O 1
ATOM 5479 N N . ARG D 1 107 ? 21.056 32.012 -63.235 1.00 11.19 105 ARG D N 1
ATOM 5480 C CA A ARG D 1 107 ? 21.848 32.841 -64.116 0.50 12.27 105 ARG D CA 1
ATOM 5481 C CA B ARG D 1 107 ? 21.915 32.794 -64.115 0.50 11.26 105 ARG D CA 1
ATOM 5482 C C . ARG D 1 107 ? 21.638 32.348 -65.536 1.00 11.75 105 ARG D C 1
ATOM 5483 O O . ARG D 1 107 ? 21.666 31.155 -65.807 1.00 13.19 105 ARG D O 1
ATOM 5498 N N . VAL D 1 108 ? 21.402 33.302 -66.426 1.00 12.87 106 VAL D N 1
ATOM 5499 C CA . VAL D 1 108 ? 21.159 32.999 -67.852 1.00 14.31 106 VAL D CA 1
ATOM 5500 C C . VAL D 1 108 ? 22.436 32.468 -68.502 1.00 17.06 106 VAL D C 1
ATOM 5501 O O . VAL D 1 108 ? 23.526 33.051 -68.312 1.00 16.52 106 VAL D O 1
ATOM 5505 N N . THR D 1 109 ? 22.306 31.332 -69.183 1.00 17.32 107 THR D N 1
ATOM 5506 C CA . THR D 1 109 ? 23.437 30.704 -69.894 1.00 21.86 107 THR D CA 1
ATOM 5507 C C . THR D 1 109 ? 23.352 30.820 -71.411 1.00 27.02 107 THR D C 1
ATOM 5508 O O . THR D 1 109 ? 24.385 30.794 -72.081 1.00 30.04 107 THR D O 1
ATOM 5512 N N . GLN D 1 110 ? 22.138 30.915 -71.951 1.00 21.02 108 GLN D N 1
ATOM 5513 C CA . GLN D 1 110 ? 21.912 30.947 -73.401 1.00 25.11 108 GLN D CA 1
ATOM 5514 C C . GLN D 1 110 ? 20.785 31.927 -73.683 1.00 28.42 108 GLN D C 1
ATOM 5515 O O . GLN D 1 110 ? 19.778 31.940 -72.974 1.00 21.91 108 GLN D O 1
ATOM 5521 N N . ARG D 1 111 ? 20.961 32.762 -74.703 1.00 25.75 109 ARG D N 1
ATOM 5522 C CA . ARG D 1 111 ? 19.945 33.731 -75.083 1.00 25.90 109 ARG D CA 1
ATOM 5523 C C . ARG D 1 111 ? 19.528 33.470 -76.521 1.00 33.22 109 ARG D C 1
ATOM 5524 O O . ARG D 1 111 ? 20.350 33.567 -77.432 1.00 34.19 109 ARG D O 1
ATOM 5532 N N . ALA D 1 112 ? 18.261 33.123 -76.717 1.00 25.35 110 ALA D N 1
ATOM 5533 C CA . ALA D 1 112 ? 17.739 32.813 -78.051 1.00 29.79 110 ALA D CA 1
ATOM 5534 C C . ALA D 1 112 ? 16.349 33.410 -78.290 1.00 35.25 110 ALA D C 1
ATOM 5535 O O . ALA D 1 112 ? 15.915 34.322 -77.577 1.00 29.03 110 ALA D O 1
ATOM 5537 N N . GLY D 1 113 ? 15.661 32.893 -79.307 1.00 48.89 111 GLY D N 1
ATOM 5538 C CA . GLY D 1 113 ? 14.357 33.410 -79.716 1.00 54.54 111 GLY D CA 1
ATOM 5539 C C . GLY D 1 113 ? 14.467 34.470 -80.799 1.00 60.99 111 GLY D C 1
ATOM 5540 O O . GLY D 1 113 ? 15.471 35.183 -80.881 1.00 62.39 111 GLY D O 1
ATOM 5541 N N . THR D 1 114 ? 13.435 34.573 -81.629 1.00 68.74 112 THR D N 1
ATOM 5542 C CA . THR D 1 114 ? 13.332 35.662 -82.593 1.00 77.40 112 THR D CA 1
ATOM 5543 C C . THR D 1 114 ? 13.112 36.999 -81.893 1.00 80.28 112 THR D C 1
ATOM 5544 O O . THR D 1 114 ? 12.346 37.090 -80.934 1.00 78.51 112 THR D O 1
ATOM 5548 N N . PRO D 1 115 ? 13.788 38.035 -82.380 1.00 84.02 113 PRO D N 1
ATOM 5549 C CA . PRO D 1 115 ? 14.327 39.082 -81.507 1.00 84.96 113 PRO D CA 1
ATOM 5550 C C . PRO D 1 115 ? 13.221 39.819 -80.758 1.00 84.28 113 PRO D C 1
ATOM 5551 O O . PRO D 1 115 ? 13.452 40.327 -79.661 1.00 85.48 113 PRO D O 1
ATOM 5555 N N . PRO D 1 116 ? 12.033 39.873 -81.352 1.00 82.13 114 PRO D N 1
ATOM 5556 C CA . PRO D 1 116 ? 10.863 40.452 -80.683 1.00 78.89 114 PRO D CA 1
ATOM 5557 C C . PRO D 1 116 ? 10.508 39.696 -79.408 1.00 74.87 114 PRO D C 1
ATOM 5558 O O . PRO D 1 116 ? 10.108 40.310 -78.418 1.00 75.00 114 PRO D O 1
ATOM 5562 N N . ARG D 1 117 ? 10.654 38.375 -79.437 1.00 67.33 115 ARG D N 1
ATOM 5563 C CA . ARG D 1 117 ? 10.488 37.560 -78.240 1.00 61.22 115 ARG D CA 1
ATOM 5564 C C . ARG D 1 117 ? 11.829 37.034 -77.739 1.00 55.11 115 ARG D C 1
ATOM 5565 O O . ARG D 1 117 ? 12.820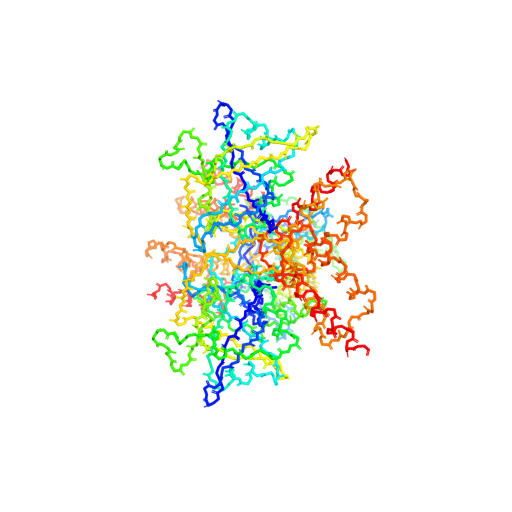 37.039 -78.470 1.00 46.35 115 ARG D O 1
ATOM 5573 N N . HIS D 1 118 ? 11.853 36.582 -76.490 1.00 40.07 116 HIS D N 1
ATOM 5574 C CA . HIS D 1 118 ? 13.082 36.068 -75.881 1.00 32.86 116 HIS D CA 1
ATOM 5575 C C . HIS D 1 118 ? 12.905 34.678 -75.297 1.00 33.01 116 HIS D C 1
ATOM 5576 O O . HIS D 1 118 ? 11.866 34.365 -74.707 1.00 31.50 116 HIS D O 1
ATOM 5583 N N . GLU D 1 119 ? 13.923 33.844 -75.490 1.00 22.94 117 GLU D N 1
ATOM 5584 C CA . GLU D 1 119 ? 13.995 32.522 -74.874 1.00 22.58 117 GLU D CA 1
ATOM 5585 C C . GLU D 1 119 ? 15.336 32.376 -74.182 1.00 23.18 117 GLU D C 1
ATOM 5586 O O . GLU D 1 119 ? 16.367 32.158 -74.827 1.00 23.63 117 GLU D O 1
ATOM 5592 N N . LEU D 1 120 ? 15.320 32.468 -72.857 1.00 18.61 118 LEU D N 1
ATOM 5593 C CA . LEU D 1 120 ? 16.555 32.507 -72.082 1.00 16.84 118 LEU D CA 1
ATOM 5594 C C . LEU D 1 120 ? 16.697 31.222 -71.285 1.00 15.97 118 LEU D C 1
ATOM 5595 O O . LEU D 1 120 ? 15.813 30.917 -70.455 1.00 18.39 118 LEU D O 1
ATOM 5600 N N . THR D 1 121 ? 17.781 30.472 -71.465 1.00 15.47 119 THR D N 1
ATOM 5601 C CA . THR D 1 121 ? 18.039 29.296 -70.674 1.00 15.76 119 THR D CA 1
ATOM 5602 C C . THR D 1 121 ? 18.758 29.761 -69.411 1.00 14.29 119 THR D C 1
ATOM 5603 O O . THR D 1 121 ? 19.682 30.576 -69.475 1.00 16.23 119 THR D O 1
ATOM 5607 N N . ALA D 1 122 ? 18.325 29.266 -68.256 1.00 13.49 120 ALA D N 1
ATOM 5608 C CA . ALA D 1 122 ? 18.943 29.647 -66.985 1.00 13.72 120 ALA D CA 1
ATOM 5609 C C . ALA D 1 122 ? 19.262 28.442 -66.141 1.00 12.85 120 ALA D C 1
ATOM 5610 O O . ALA D 1 122 ? 18.479 27.471 -66.070 1.00 14.07 120 ALA D O 1
ATOM 5612 N N . ARG D 1 123 ? 20.414 28.501 -65.477 1.00 11.97 121 ARG D N 1
ATOM 5613 C CA A ARG D 1 123 ? 20.903 27.438 -64.606 0.50 12.09 121 ARG D CA 1
ATOM 5614 C CA B ARG D 1 123 ? 20.789 27.417 -64.588 0.50 13.77 121 ARG D CA 1
ATOM 5615 C C . ARG D 1 123 ? 20.869 27.891 -63.155 1.00 12.37 121 ARG D C 1
ATOM 5616 O O . ARG D 1 123 ? 21.004 29.081 -62.889 1.00 13.17 121 ARG D O 1
ATOM 5631 N N . CYS D 1 124 ? 20.768 26.956 -62.239 1.00 11.67 122 CYS D N 1
ATOM 5632 C CA A CYS D 1 124 ? 20.738 27.305 -60.830 0.50 10.78 122 CYS D CA 1
ATOM 5633 C CA B CYS D 1 124 ? 20.728 27.297 -60.834 0.50 14.66 122 CYS D CA 1
ATOM 5634 C C . CYS D 1 124 ? 22.113 27.517 -60.232 1.00 13.75 122 CYS D C 1
ATOM 5635 O O . CYS D 1 124 ? 23.017 26.670 -60.376 1.00 16.13 122 CYS D O 1
ATOM 5640 N N . LEU D 1 125 ? 22.258 28.630 -59.522 1.00 11.46 123 LEU D N 1
ATOM 5641 C CA . LEU D 1 125 ? 23.465 28.948 -58.737 1.00 11.75 123 LEU D CA 1
ATOM 5642 C C . LEU D 1 125 ? 23.314 28.474 -57.292 1.00 13.70 123 LEU D C 1
ATOM 5643 O O . LEU D 1 125 ? 24.305 28.173 -56.612 1.00 14.74 123 LEU D O 1
ATOM 5648 N N . ALA D 1 126 ? 22.072 28.458 -56.775 1.00 12.11 124 ALA D N 1
ATOM 5649 C CA . ALA D 1 126 ? 21.775 28.138 -55.363 1.00 11.44 124 ALA D CA 1
ATOM 5650 C C . ALA D 1 126 ? 20.267 27.879 -55.308 1.00 11.46 124 ALA D C 1
ATOM 5651 O O . ALA D 1 126 ? 19.532 28.355 -56.180 1.00 11.65 124 ALA D O 1
ATOM 5653 N N . SER D 1 127 ? 19.824 27.149 -54.287 1.00 11.61 125 SER D N 1
ATOM 5654 C CA A SER D 1 127 ? 18.393 26.898 -54.100 0.50 9.34 125 SER D CA 1
ATOM 5655 C CA B SER D 1 127 ? 18.409 26.825 -54.124 0.50 10.60 125 SER D CA 1
ATOM 5656 C C . SER D 1 127 ? 18.149 26.530 -52.671 1.00 10.50 125 SER D C 1
ATOM 5657 O O . SER D 1 127 ? 19.093 26.205 -51.925 1.00 12.53 125 SER D O 1
ATOM 5662 N N . GLY D 1 128 ? 16.891 26.594 -52.260 1.00 9.29 126 GLY D N 1
ATOM 5663 C CA . GLY D 1 128 ? 16.566 26.126 -50.921 1.00 10.15 126 GLY D CA 1
ATOM 5664 C C . GLY D 1 128 ? 15.063 26.000 -50.743 1.00 8.91 126 GLY D C 1
ATOM 5665 O O . GLY D 1 128 ? 14.281 26.592 -51.475 1.00 9.70 126 GLY D O 1
ATOM 5666 N N . LEU D 1 129 ? 14.711 25.261 -49.693 1.00 10.26 127 LEU D N 1
ATOM 5667 C CA . LEU D 1 129 ? 13.336 25.110 -49.242 1.00 9.03 127 LEU D CA 1
ATOM 5668 C C . LEU D 1 129 ? 13.132 26.013 -48.056 1.00 9.96 127 LEU D C 1
ATOM 5669 O O . LEU D 1 129 ? 14.067 26.266 -47.254 1.00 12.33 127 LEU D O 1
ATOM 5674 N N . VAL D 1 130 ? 11.934 26.524 -47.918 1.00 9.20 128 VAL D N 1
ATOM 5675 C CA . VAL D 1 130 ? 11.617 27.420 -46.823 1.00 9.76 128 VAL D CA 1
ATOM 5676 C C . VAL D 1 130 ? 10.347 26.897 -46.108 1.00 8.93 128 VAL D C 1
ATOM 5677 O O . VAL D 1 130 ? 10.455 26.133 -45.147 1.00 10.84 128 VAL D O 1
ATOM 5681 N N . ASP D 1 131 ? 9.169 27.301 -46.551 1.00 9.08 129 ASP D N 1
ATOM 5682 C CA . ASP D 1 131 ? 7.917 26.955 -45.866 1.00 9.46 129 ASP D CA 1
ATOM 5683 C C . ASP D 1 131 ? 7.282 25.739 -46.543 1.00 8.79 129 ASP D C 1
ATOM 5684 O O . ASP D 1 131 ? 7.446 25.546 -47.742 1.00 9.16 129 ASP D O 1
ATOM 5689 N N . PRO D 1 132 ? 6.466 24.982 -45.811 1.00 8.82 130 PRO D N 1
ATOM 5690 C CA . PRO D 1 132 ? 5.641 23.965 -46.482 1.00 8.62 130 PRO D CA 1
ATOM 5691 C C . PRO D 1 132 ? 4.702 24.621 -47.467 1.00 9.60 130 PRO D C 1
ATOM 5692 O O . PRO D 1 132 ? 4.297 25.785 -47.304 1.00 10.09 130 PRO D O 1
ATOM 5696 N N . PHE D 1 133 ? 4.332 23.865 -48.485 1.00 7.96 131 PHE D N 1
ATOM 5697 C CA . PHE D 1 133 ? 3.348 24.324 -49.469 1.00 8.04 131 PHE D CA 1
ATOM 5698 C C . PHE D 1 133 ? 1.979 23.902 -48.991 1.00 8.51 131 PHE D C 1
ATOM 5699 O O . PHE D 1 133 ? 1.800 22.737 -48.596 1.00 8.67 131 PHE D O 1
ATOM 5707 N N . PHE D 1 134 ? 0.987 24.797 -49.064 1.00 8.28 132 PHE D N 1
ATOM 5708 C CA . PHE D 1 134 ? -0.348 24.493 -48.546 1.00 8.12 132 PHE D CA 1
ATOM 5709 C C . PHE D 1 134 ? -0.903 23.221 -49.181 1.00 8.53 132 PHE D C 1
ATOM 5710 O O . PHE D 1 134 ? -1.434 22.329 -48.499 1.00 8.57 132 PHE D O 1
ATOM 5718 N N . GLY D 1 135 ? -0.825 23.169 -50.506 1.00 7.86 133 GLY D N 1
ATOM 5719 C CA . GLY D 1 135 ? -1.342 22.047 -51.294 1.00 9.32 133 GLY D CA 1
ATOM 5720 C C . GLY D 1 135 ? -2.303 22.524 -52.341 1.00 8.40 133 GLY D C 1
ATOM 5721 O O . GLY D 1 135 ? -2.500 23.729 -52.504 1.00 9.89 133 GLY D O 1
ATOM 5722 N N . PHE D 1 136 ? -2.883 21.602 -53.081 1.00 7.80 134 PHE D N 1
ATOM 5723 C CA . PHE D 1 136 ? -3.893 21.956 -54.055 1.00 8.36 134 PHE D CA 1
ATOM 5724 C C . PHE D 1 136 ? -5.079 22.640 -53.367 1.00 8.55 134 PHE D C 1
ATOM 5725 O O . PHE D 1 136 ? -5.600 22.147 -52.354 1.00 8.30 134 PHE D O 1
ATOM 5733 N N . ASN D 1 137 ? -5.509 23.769 -53.912 1.00 8.07 135 ASN D N 1
ATOM 5734 C CA . ASN D 1 137 ? -6.656 24.495 -53.393 1.00 7.82 135 ASN D CA 1
ATOM 5735 C C . ASN D 1 137 ? -7.362 25.101 -54.601 1.00 7.05 135 ASN D C 1
ATOM 5736 O O . ASN D 1 137 ? -6.765 25.894 -55.355 1.00 7.51 135 ASN D O 1
ATOM 5741 N N . ARG D 1 138 ? -8.625 24.759 -54.771 1.00 7.35 136 ARG D N 1
ATOM 5742 C CA . ARG D 1 138 ? -9.312 25.137 -55.991 1.00 7.66 136 ARG D CA 1
ATOM 5743 C C . ARG D 1 138 ? -9.458 26.646 -56.086 1.00 7.58 136 ARG D C 1
ATOM 5744 O O . ARG D 1 138 ? -9.430 27.197 -57.212 1.00 7.72 136 ARG D O 1
ATOM 5752 N N . ALA D 1 139 ? -9.595 27.341 -54.967 1.00 8.06 137 ALA D N 1
ATOM 5753 C CA . ALA D 1 139 ? -9.678 28.795 -54.986 1.00 7.21 137 ALA D CA 1
ATOM 5754 C C . ALA D 1 139 ? -8.378 29.433 -55.476 1.00 8.39 137 ALA D C 1
ATOM 5755 O O . ALA D 1 139 ? -8.424 30.331 -56.332 1.00 8.55 137 ALA D O 1
ATOM 5757 N N . LYS D 1 140 ? -7.229 29.016 -54.964 1.00 7.41 138 LYS D N 1
ATOM 5758 C CA . LYS D 1 140 ? -5.939 29.529 -55.436 1.00 8.00 138 LYS D CA 1
ATOM 5759 C C . LYS D 1 140 ? -5.801 29.292 -56.918 1.00 7.69 138 LYS D C 1
ATOM 5760 O O . LYS D 1 140 ? -5.390 30.195 -57.678 1.00 8.04 138 LYS D O 1
ATOM 5766 N N . HIS D 1 141 ? -6.199 28.110 -57.373 1.00 7.36 139 HIS D N 1
ATOM 5767 C CA . HIS D 1 141 ? -6.085 27.807 -58.797 1.00 8.21 139 HIS D CA 1
ATOM 5768 C C . HIS D 1 141 ? -6.931 28.718 -59.648 1.00 8.59 139 HIS D C 1
ATOM 5769 O O . HIS D 1 141 ? -6.499 29.188 -60.730 1.00 9.08 139 HIS D O 1
ATOM 5776 N N . ALA D 1 142 ? -8.133 29.005 -59.199 1.00 7.94 140 ALA D N 1
ATOM 5777 C CA . ALA D 1 142 ? -9.034 29.886 -59.952 1.00 8.83 140 ALA D CA 1
ATOM 5778 C C . ALA D 1 142 ? -8.611 31.333 -59.902 1.00 9.37 140 ALA D C 1
ATOM 5779 O O . ALA D 1 142 ? -8.812 32.080 -60.886 1.00 10.18 140 ALA D O 1
ATOM 5781 N N . VAL D 1 143 ? -7.983 31.754 -58.820 1.00 9.13 141 VAL D N 1
ATOM 5782 C CA . VAL D 1 143 ? -7.392 33.090 -58.766 1.00 9.66 141 VAL D CA 1
ATOM 5783 C C . VAL D 1 143 ? -6.304 33.240 -59.832 1.00 9.55 141 VAL D C 1
ATOM 5784 O O . VAL D 1 143 ? -6.241 34.285 -60.517 1.00 10.41 141 VAL D O 1
ATOM 5788 N N . ILE D 1 144 ? -5.460 32.236 -60.009 1.00 8.87 142 ILE D N 1
ATOM 5789 C CA . ILE D 1 144 ? -4.464 32.283 -61.070 1.00 10.77 142 ILE D CA 1
ATOM 5790 C C . ILE D 1 144 ? -5.109 32.423 -62.439 1.00 10.05 142 ILE D C 1
ATOM 5791 O O . ILE D 1 144 ? -4.673 33.268 -63.251 1.00 11.26 142 ILE D O 1
ATOM 5796 N N . GLU D 1 145 ? -6.146 31.642 -62.695 1.00 10.30 143 GLU D N 1
ATOM 5797 C CA . GLU D 1 145 ? -6.790 31.736 -64.007 1.00 10.58 143 GLU D CA 1
ATOM 5798 C C . GLU D 1 145 ? -7.419 33.098 -64.208 1.00 12.09 143 GLU D C 1
ATOM 5799 O O . GLU D 1 145 ? -7.348 33.668 -65.317 1.00 12.52 143 GLU D O 1
ATOM 5805 N N . ALA D 1 146 ? -8.016 33.666 -63.180 1.00 10.74 144 ALA D N 1
ATOM 5806 C CA . ALA D 1 146 ? -8.604 34.985 -63.274 1.00 11.61 144 ALA D CA 1
ATOM 5807 C C . ALA D 1 146 ? -7.552 36.057 -63.485 1.00 13.08 144 ALA D C 1
ATOM 5808 O O . ALA D 1 146 ? -7.804 37.037 -64.231 1.00 13.92 144 ALA D O 1
ATOM 5810 N N . ALA D 1 147 ? -6.409 35.947 -62.817 1.00 11.44 145 ALA D N 1
ATOM 5811 C CA . ALA D 1 147 ? -5.343 36.936 -62.982 1.00 13.35 145 ALA D CA 1
ATOM 5812 C C . ALA D 1 147 ? -4.774 36.896 -64.388 1.00 15.38 145 ALA D C 1
ATOM 5813 O O . ALA D 1 147 ? -4.510 37.974 -64.966 1.00 17.60 145 ALA D O 1
ATOM 5815 N N . VAL D 1 148 ? -4.593 35.698 -64.937 1.00 13.56 146 VAL D N 1
ATOM 5816 C CA . VAL D 1 148 ? -4.153 35.542 -66.352 1.00 15.14 146 VAL D CA 1
ATOM 5817 C C . VAL D 1 148 ? -5.165 36.243 -67.280 1.00 18.11 146 VAL D C 1
ATOM 5818 O O . VAL D 1 148 ? -4.779 37.045 -68.155 1.00 19.90 146 VAL D O 1
ATOM 5822 N N . ALA D 1 149 ? -6.454 36.017 -67.073 1.00 15.94 147 ALA D N 1
ATOM 5823 C CA . ALA D 1 149 ? -7.485 36.595 -67.946 1.00 19.32 147 ALA D CA 1
ATOM 5824 C C . ALA D 1 149 ? -7.490 38.125 -67.857 1.00 22.11 147 ALA D C 1
ATOM 5825 O O . ALA D 1 149 ? -7.646 38.828 -68.880 1.00 22.91 147 ALA D O 1
ATOM 5827 N N . ALA D 1 150 ? -7.282 38.657 -66.660 1.00 18.56 148 ALA D N 1
ATOM 5828 C CA . ALA D 1 150 ? -7.322 40.087 -66.404 1.00 21.46 148 ALA D CA 1
ATOM 5829 C C . ALA D 1 150 ? -6.099 40.802 -66.976 1.00 22.09 148 ALA D C 1
ATOM 5830 O O . ALA D 1 150 ? -6.126 42.027 -67.121 1.00 29.94 148 ALA D O 1
ATOM 5832 N N . THR D 1 151 ? -5.046 40.056 -67.298 1.00 17.31 149 THR D N 1
ATOM 5833 C CA . THR D 1 151 ? -3.881 40.636 -68.024 1.00 26.26 149 THR D CA 1
ATOM 5834 C C . THR D 1 151 ? -4.090 40.588 -69.547 1.00 27.26 149 THR D C 1
ATOM 5835 O O . THR D 1 151 ? -3.234 41.051 -70.314 1.00 31.13 149 THR D O 1
ATOM 5839 N N . ARG D 1 152 ? -5.231 40.043 -69.972 1.00 29.43 150 ARG D N 1
ATOM 5840 C CA . ARG D 1 152 ? -5.553 39.862 -71.393 1.00 26.36 150 ARG D CA 1
ATOM 5841 C C . ARG D 1 152 ? -6.821 40.618 -71.808 1.00 31.34 150 ARG D C 1
ATOM 5842 O O . ARG D 1 152 ? -7.532 40.187 -72.720 1.00 30.39 150 ARG D O 1
ATOM 5850 N N . LEU D 1 153 ? -7.076 41.754 -71.143 1.00 30.99 151 LEU D N 1
ATOM 5851 C CA . LEU D 1 153 ? -8.274 42.582 -71.370 1.00 44.35 151 LEU D CA 1
ATOM 5852 C C . LEU D 1 153 ? -8.394 43.151 -72.787 1.00 47.56 151 LEU D C 1
ATOM 5853 O O . LEU D 1 153 ? -9.503 43.335 -73.300 1.00 50.16 151 LEU D O 1
ATOM 5858 N N . HIS D 1 154 ? -7.247 43.409 -73.409 1.00 47.84 152 HIS D N 1
ATOM 5859 C CA . HIS D 1 154 ? -7.173 43.930 -74.775 1.00 49.44 152 HIS D CA 1
ATOM 5860 C C . HIS D 1 154 ? -7.340 42.825 -75.824 1.00 47.04 152 HIS D C 1
ATOM 5861 O O . HIS D 1 154 ? -7.466 43.102 -77.022 1.00 45.74 152 HIS D O 1
ATOM 5868 N N . LEU D 1 155 ? -7.356 41.578 -75.359 1.00 33.57 153 LEU D N 1
ATOM 5869 C CA . LEU D 1 155 ? -7.220 40.407 -76.215 1.00 32.05 153 LEU D CA 1
ATOM 5870 C C . LEU D 1 155 ? -8.472 39.530 -76.203 1.00 37.29 153 LEU D C 1
ATOM 5871 O O . LEU D 1 155 ? -8.847 38.956 -77.227 1.00 41.39 153 LEU D O 1
ATOM 5876 N N . LEU D 1 156 ? -9.109 39.425 -75.039 1.00 33.62 154 LEU D N 1
ATOM 5877 C CA . LEU D 1 156 ? -10.263 38.544 -74.865 1.00 31.23 154 LEU D CA 1
ATOM 5878 C C . LEU D 1 156 ? -11.590 39.312 -74.847 1.00 24.40 154 LEU D C 1
ATOM 5879 O O . LEU D 1 156 ? -11.636 40.461 -74.386 1.00 28.12 154 LEU D O 1
ATOM 5884 N N . PRO D 1 157 ? -12.678 38.680 -75.354 1.00 24.43 155 PRO D N 1
ATOM 5885 C CA . PRO D 1 157 ? -13.992 39.282 -75.246 1.00 31.16 155 PRO D CA 1
ATOM 5886 C C . PRO D 1 157 ? -14.359 39.442 -73.772 1.00 32.11 155 PRO D C 1
ATOM 5887 O O . PRO D 1 157 ? -14.041 38.555 -72.958 1.00 28.58 155 PRO D O 1
ATOM 5891 N N . PRO D 1 158 ? -14.979 40.580 -73.421 1.00 26.95 156 PRO D N 1
ATOM 5892 C CA . PRO D 1 158 ? -15.430 40.887 -72.058 1.00 33.54 156 PRO D CA 1
ATOM 5893 C C . PRO D 1 158 ? -16.250 39.782 -71.391 1.00 33.24 156 PRO D C 1
ATOM 5894 O O . PRO D 1 158 ? -16.085 39.559 -70.187 1.00 27.74 156 PRO D O 1
ATOM 5898 N N . GLU D 1 159 ? -17.105 39.084 -72.148 1.00 27.12 157 GLU D N 1
ATOM 5899 C CA . GLU D 1 159 ? -17.871 37.951 -71.596 1.00 25.45 157 GLU D CA 1
ATOM 5900 C C . GLU D 1 159 ? -16.991 36.786 -71.128 1.00 27.76 157 GLU D C 1
ATOM 5901 O O . GLU D 1 159 ? -17.335 36.102 -70.162 1.00 22.46 157 GLU D O 1
ATOM 5907 N N . GLU D 1 160 ? -15.842 36.596 -71.769 1.00 20.84 158 GLU D N 1
ATOM 5908 C CA . GLU D 1 160 ? -14.930 35.495 -71.448 1.00 21.50 158 GLU D CA 1
ATOM 5909 C C . GLU D 1 160 ? -14.206 35.823 -70.134 1.00 24.01 158 GLU D C 1
ATOM 5910 O O . GLU D 1 160 ? -13.980 34.936 -69.297 1.00 20.45 158 GLU D O 1
ATOM 5916 N N . ILE D 1 161 ? -13.868 37.100 -69.960 1.00 18.81 159 ILE D N 1
ATOM 5917 C CA A ILE D 1 161 ? -13.210 37.524 -68.731 0.50 16.30 159 ILE D CA 1
ATOM 5918 C CA B ILE D 1 161 ? -13.253 37.618 -68.727 0.50 20.81 159 ILE D CA 1
ATOM 5919 C C . ILE D 1 161 ? -14.219 37.405 -67.590 1.00 20.51 159 ILE D C 1
ATOM 5920 O O . ILE D 1 161 ? -13.871 36.866 -66.530 1.00 17.00 159 ILE D O 1
ATOM 5929 N N . GLU D 1 162 ? -15.454 37.840 -67.809 1.00 18.61 160 GLU D N 1
ATOM 5930 C CA . GLU D 1 162 ? -16.516 37.724 -66.818 1.00 19.73 160 GLU D CA 1
ATOM 5931 C C . GLU D 1 162 ? -16.745 36.278 -66.403 1.00 18.81 160 GLU D C 1
ATOM 5932 O O . GLU D 1 162 ? -16.994 36.020 -65.195 1.00 17.41 160 GLU D O 1
ATOM 5938 N N . GLU D 1 163 ? -16.647 35.339 -67.348 1.00 17.39 161 GLU D N 1
ATOM 5939 C CA A GLU D 1 163 ? -16.801 33.917 -67.026 0.50 16.58 161 GLU D CA 1
ATOM 5940 C CA B GLU D 1 163 ? -16.803 33.927 -67.033 0.50 17.34 161 GLU D CA 1
ATOM 5941 C C . GLU D 1 163 ? -15.656 33.418 -66.149 1.00 15.99 161 GLU D C 1
ATOM 5942 O O . GLU D 1 163 ? -15.880 32.607 -65.233 1.00 15.90 161 GLU D O 1
ATOM 5953 N N . GLU D 1 164 ? -14.433 33.892 -66.391 1.00 14.70 162 GLU D N 1
ATOM 5954 C CA . GLU D 1 164 ? -13.316 33.508 -65.545 1.00 14.38 162 GLU D CA 1
ATOM 5955 C C . GLU D 1 164 ? -13.479 34.041 -64.118 1.00 13.51 162 GLU D C 1
ATOM 5956 O O . GLU D 1 164 ? -13.163 33.348 -63.150 1.00 14.10 162 GLU D O 1
ATOM 5962 N N . LEU D 1 165 ? -13.987 35.264 -63.992 1.00 12.00 163 LEU D N 1
ATOM 5963 C CA . LEU D 1 165 ? -14.254 35.850 -62.684 1.00 12.19 163 LEU D CA 1
ATOM 5964 C C . LEU D 1 165 ? -15.347 35.082 -61.966 1.00 11.02 163 LEU D C 1
ATOM 5965 O O . LEU D 1 165 ? -15.238 34.875 -60.741 1.00 11.76 163 LEU D O 1
ATOM 5970 N N . GLU D 1 166 ? -16.359 34.627 -62.690 1.00 12.44 164 GLU D N 1
ATOM 5971 C CA . GLU D 1 166 ? -17.428 33.844 -62.072 1.00 12.23 164 GLU D CA 1
ATOM 5972 C C . GLU D 1 166 ? -16.930 32.474 -61.647 1.00 11.21 164 GLU D C 1
ATOM 5973 O O . GLU D 1 166 ? -17.287 32.008 -60.549 1.00 11.54 164 GLU D O 1
ATOM 5979 N N . ARG D 1 167 ? -16.083 31.825 -62.441 1.00 11.28 165 ARG D N 1
ATOM 5980 C CA . ARG D 1 167 ? -15.478 30.558 -62.007 1.00 12.13 165 ARG D CA 1
ATOM 5981 C C . ARG D 1 167 ? -14.668 30.756 -60.739 1.00 11.32 165 ARG D C 1
ATOM 5982 O O . ARG D 1 167 ? -14.684 29.884 -59.848 1.00 11.11 165 ARG D O 1
ATOM 5990 N N . ALA D 1 168 ? -13.963 31.891 -60.626 1.00 10.35 166 ALA D N 1
ATOM 5991 C CA . ALA D 1 168 ? -13.210 32.169 -59.418 1.00 10.53 166 ALA D CA 1
ATOM 5992 C C . ALA D 1 168 ? -14.119 32.383 -58.242 1.00 10.75 166 ALA D C 1
ATOM 5993 O O . ALA D 1 168 ? -13.850 31.907 -57.146 1.00 10.29 166 ALA D O 1
ATOM 5995 N N . ARG D 1 169 ? -15.223 33.100 -58.438 1.00 10.15 167 ARG D N 1
ATOM 5996 C CA . ARG D 1 169 ? -16.149 33.308 -57.339 1.00 10.25 167 ARG D CA 1
ATOM 5997 C C . ARG D 1 169 ? -16.610 31.965 -56.770 1.00 9.63 167 ARG D C 1
ATOM 5998 O O . ARG D 1 169 ? -16.653 31.805 -55.551 1.00 10.34 167 ARG D O 1
ATOM 6006 N N . ILE D 1 170 ? -16.992 31.038 -57.632 1.00 9.72 168 ILE D N 1
ATOM 6007 C CA . ILE D 1 170 ? -17.504 29.725 -57.227 1.00 11.91 168 ILE D CA 1
ATOM 6008 C C . ILE D 1 170 ? -16.427 28.959 -56.453 1.00 10.48 168 ILE D C 1
ATOM 6009 O O . ILE D 1 170 ? -16.684 28.419 -55.355 1.00 10.45 168 ILE D O 1
ATOM 6014 N N . ALA D 1 171 ? -15.225 28.917 -57.007 1.00 10.10 169 ALA D N 1
ATOM 6015 C CA . ALA D 1 171 ? -14.134 28.188 -56.384 1.00 9.21 169 ALA D CA 1
ATOM 6016 C C . ALA D 1 171 ? -13.769 28.776 -55.022 1.00 9.01 169 ALA D C 1
ATOM 6017 O O . ALA D 1 171 ? -13.470 28.045 -54.074 1.00 9.65 169 ALA D O 1
ATOM 6019 N N . ILE D 1 172 ? -13.791 30.107 -54.914 1.00 9.31 170 ILE D N 1
ATOM 6020 C CA . ILE D 1 172 ? -13.463 30.760 -53.656 1.00 10.63 170 ILE D CA 1
ATOM 6021 C C . ILE D 1 172 ? -14.518 30.527 -52.586 1.00 11.13 170 ILE D C 1
ATOM 6022 O O . ILE D 1 172 ? -14.206 30.236 -51.415 1.00 11.29 170 ILE D O 1
ATOM 6027 N N . GLU D 1 173 ? -15.786 30.628 -52.974 1.00 10.80 171 GLU D N 1
ATOM 6028 C CA . GLU D 1 173 ? -16.867 30.346 -52.055 1.00 12.15 171 GLU D CA 1
ATOM 6029 C C . GLU D 1 173 ? -16.728 28.933 -51.514 1.00 11.25 171 GLU D C 1
ATOM 6030 O O . GLU D 1 173 ? -16.894 28.714 -50.284 1.00 13.29 171 GLU D O 1
ATOM 6036 N N . LYS D 1 174 ? -16.416 27.984 -52.378 1.00 10.73 172 LYS D N 1
ATOM 6037 C CA . LYS D 1 174 ? -16.373 26.609 -51.950 1.00 11.52 172 LYS D CA 1
ATOM 6038 C C . LYS D 1 174 ? -15.133 26.292 -51.110 1.00 10.58 172 LYS D C 1
ATOM 6039 O O . LYS D 1 174 ? -15.239 25.553 -50.106 1.00 11.83 172 LYS D O 1
ATOM 6045 N N . THR D 1 175 ? -13.969 26.821 -51.482 1.00 9.53 173 THR D N 1
ATOM 6046 C CA . THR D 1 175 ? -12.699 26.281 -50.987 1.00 8.69 173 THR D CA 1
ATOM 6047 C C . THR D 1 175 ? -11.704 27.304 -50.480 1.00 8.81 173 THR D C 1
ATOM 6048 O O . THR D 1 175 ? -10.631 26.907 -50.044 1.00 8.21 173 THR D O 1
ATOM 6052 N N . GLY D 1 176 ? -11.994 28.592 -50.635 1.00 7.68 174 GLY D N 1
ATOM 6053 C CA . GLY D 1 176 ? -11.003 29.621 -50.381 1.00 9.31 174 GLY D CA 1
ATOM 6054 C C . GLY D 1 176 ? -10.928 30.187 -48.977 1.00 9.21 174 GLY D C 1
ATOM 6055 O O . GLY D 1 176 ? -11.838 29.991 -48.165 1.00 9.87 174 GLY D O 1
ATOM 6056 N N . GLY D 1 177 ? -9.860 30.935 -48.753 1.00 8.64 175 GLY D N 1
ATOM 6057 C CA . GLY D 1 177 ? -9.677 31.688 -47.537 1.00 9.97 175 GLY D CA 1
ATOM 6058 C C . GLY D 1 177 ? -9.626 33.177 -47.853 1.00 9.13 175 GLY D C 1
ATOM 6059 O O . GLY D 1 177 ? -9.865 33.635 -48.993 1.00 9.45 175 GLY D O 1
ATOM 6060 N N . GLU D 1 178 ? -9.305 33.953 -46.837 1.00 9.39 176 GLU D N 1
ATOM 6061 C CA . GLU D 1 178 ? -9.246 35.401 -46.975 1.00 9.43 176 GLU D CA 1
ATOM 6062 C C . GLU D 1 178 ? -8.302 35.920 -48.066 1.00 9.17 176 GLU D C 1
ATOM 6063 O O . GLU D 1 178 ? -8.690 36.838 -48.786 1.00 9.83 176 GLU D O 1
ATOM 6069 N N . PRO D 1 179 ? -7.109 35.334 -48.248 1.00 8.90 177 PRO D N 1
ATOM 6070 C CA . PRO D 1 179 ? -6.243 35.850 -49.325 1.00 9.82 177 PRO D CA 1
ATOM 6071 C C . PRO D 1 179 ? -6.867 35.690 -50.713 1.00 9.26 177 PRO D C 1
ATOM 6072 O O . PRO D 1 179 ? -6.744 36.573 -51.576 1.00 9.97 177 PRO D O 1
ATOM 6076 N N . GLU D 1 180 ? -7.586 34.596 -50.928 1.00 8.45 178 GLU D N 1
ATOM 6077 C CA . GLU D 1 180 ? -8.189 34.363 -52.240 1.00 8.60 178 GLU D CA 1
ATOM 6078 C C . GLU D 1 180 ? -9.403 35.246 -52.441 1.00 9.09 178 GLU D C 1
ATOM 6079 O O . GLU D 1 180 ? -9.621 35.752 -53.545 1.00 9.62 178 GLU D O 1
ATOM 6085 N N . ARG D 1 181 ? -10.162 35.517 -51.376 1.00 9.01 179 ARG D N 1
ATOM 6086 C CA . ARG D 1 181 ? -11.270 36.449 -51.446 1.00 9.78 179 ARG D CA 1
ATOM 6087 C C . ARG D 1 181 ? -10.763 37.841 -51.796 1.00 9.82 179 ARG D C 1
ATOM 6088 O O . ARG D 1 181 ? -11.290 38.512 -52.710 1.00 10.53 179 ARG D O 1
ATOM 6096 N N . GLU D 1 182 ? -9.707 38.278 -51.126 1.00 8.55 180 GLU D N 1
ATOM 6097 C CA . GLU D 1 182 ? -9.116 39.569 -51.448 1.00 9.35 180 GLU D CA 1
ATOM 6098 C C . GLU D 1 182 ? -8.609 39.608 -52.869 1.00 9.32 180 GLU D C 1
ATOM 6099 O O . GLU D 1 182 ? -8.790 40.628 -53.562 1.00 10.05 180 GLU D O 1
ATOM 6105 N N . ALA D 1 183 ? -7.964 38.538 -53.324 1.00 9.07 181 ALA D N 1
ATOM 6106 C CA . ALA D 1 183 ? -7.425 38.542 -54.671 1.00 9.66 181 ALA D CA 1
ATOM 6107 C C . ALA D 1 183 ? -8.487 38.757 -55.702 1.00 10.83 181 ALA D C 1
ATOM 6108 O O . ALA D 1 183 ? -8.296 39.556 -56.628 1.00 11.10 181 ALA D O 1
ATOM 6110 N N . LEU D 1 184 ? -9.628 38.096 -55.568 1.00 9.53 182 LEU D N 1
ATOM 6111 C CA . LEU D 1 184 ? -10.676 38.311 -56.548 1.00 10.18 182 LEU D CA 1
ATOM 6112 C C . LEU D 1 184 ? -11.220 39.718 -56.500 1.00 11.43 182 LEU D C 1
ATOM 6113 O O . LEU D 1 184 ? -11.501 40.301 -57.569 1.00 11.17 182 LEU D O 1
ATOM 6118 N N . GLN D 1 185 ? -11.350 40.311 -55.326 1.00 10.14 183 GLN D N 1
ATOM 6119 C CA . GLN D 1 185 ? -11.751 41.726 -55.257 1.00 11.27 183 GLN D CA 1
ATOM 6120 C C . GLN D 1 185 ? -10.792 42.620 -56.027 1.00 12.51 183 GLN D C 1
ATOM 6121 O O . GLN D 1 185 ? -11.223 43.510 -56.775 1.00 11.97 183 GLN D O 1
ATOM 6127 N N . LEU D 1 186 ? -9.497 42.395 -55.868 1.00 10.74 184 LEU D N 1
ATOM 6128 C CA . LEU D 1 186 ? -8.503 43.216 -56.570 1.00 11.40 184 LEU D CA 1
ATOM 6129 C C . LEU D 1 186 ? -8.529 43.013 -58.071 1.00 12.05 184 LEU D C 1
ATOM 6130 O O . LEU D 1 186 ? -8.409 43.989 -58.847 1.00 12.51 184 LEU D O 1
ATOM 6135 N N . ILE D 1 187 ? -8.724 41.786 -58.511 1.00 12.17 185 ILE D N 1
ATOM 6136 C CA . ILE D 1 187 ? -8.780 41.481 -59.926 1.00 12.61 185 ILE D CA 1
ATOM 6137 C C . ILE D 1 187 ? -10.044 42.127 -60.515 1.00 13.18 185 ILE D C 1
ATOM 6138 O O . ILE D 1 187 ? -9.988 42.746 -61.602 1.00 13.18 185 ILE D O 1
ATOM 6143 N N . ARG D 1 188 ? -11.180 42.011 -59.837 1.00 12.39 186 ARG D N 1
ATOM 6144 C CA . ARG D 1 188 ? -12.416 42.643 -60.332 1.00 13.86 186 ARG D CA 1
ATOM 6145 C C . ARG D 1 188 ? -12.278 44.152 -60.464 1.00 17.65 186 ARG D C 1
ATOM 6146 O O . ARG D 1 188 ? -12.770 44.754 -61.448 1.00 16.00 186 ARG D O 1
ATOM 6154 N N . ARG D 1 189 ? -11.623 44.774 -59.501 1.00 15.79 187 ARG D N 1
ATOM 6155 C CA . ARG D 1 189 ? -11.364 46.219 -59.546 1.00 17.25 187 ARG D CA 1
ATOM 6156 C C . ARG D 1 189 ? -10.516 46.606 -60.741 1.00 19.82 187 ARG D C 1
ATOM 6157 O O . ARG D 1 189 ? -10.803 47.600 -61.426 1.00 19.99 187 ARG D O 1
ATOM 6165 N N . HIS D 1 190 ? -9.486 45.830 -61.021 1.00 15.52 188 HIS D N 1
ATOM 6166 C CA . HIS D 1 190 ? -8.619 46.057 -62.164 1.00 16.03 188 HIS D CA 1
ATOM 6167 C C . HIS D 1 190 ? -9.386 45.951 -63.481 1.00 21.30 188 HIS D C 1
ATOM 6168 O O . HIS D 1 190 ? -9.204 46.794 -64.389 1.00 19.28 188 HIS D O 1
ATOM 6175 N N . VAL D 1 191 ? -10.262 44.961 -63.580 1.00 15.34 189 VAL D N 1
ATOM 6176 C CA . VAL D 1 191 ? -11.054 44.747 -64.800 1.00 17.88 189 VAL D CA 1
ATOM 6177 C C . VAL D 1 191 ? -12.032 45.901 -64.996 1.00 21.42 189 VAL D C 1
ATOM 6178 O O . VAL D 1 191 ? -12.176 46.396 -66.134 1.00 22.70 189 VAL D O 1
ATOM 6182 N N . ARG D 1 192 ? -12.634 46.377 -63.911 1.00 19.71 190 ARG D N 1
ATOM 6183 C CA . ARG D 1 192 ? -13.588 47.502 -63.973 1.00 22.64 190 ARG D CA 1
ATOM 6184 C C . ARG D 1 192 ? -12.886 48.775 -64.413 1.00 25.77 190 ARG D C 1
ATOM 6185 O O . ARG D 1 192 ? -13.353 49.446 -65.344 1.00 30.28 190 ARG D O 1
ATOM 6193 N N . GLU D 1 193 ? -11.762 49.088 -63.767 1.00 24.71 191 GLU D N 1
ATOM 6194 C CA A GLU D 1 193 ? -10.977 50.311 -64.019 0.50 28.38 191 GLU D CA 1
ATOM 6195 C CA B GLU D 1 193 ? -11.079 50.343 -64.044 0.50 32.99 191 GLU D CA 1
ATOM 6196 C C . GLU D 1 193 ? -10.442 50.395 -65.441 1.00 36.30 191 GLU D C 1
ATOM 6197 O O . GLU D 1 193 ? -10.247 51.485 -65.990 1.00 36.49 191 GLU D O 1
ATOM 6208 N N . SER D 1 194 ? -10.172 49.235 -66.029 1.00 34.90 192 SER D N 1
ATOM 6209 C CA . SER D 1 194 ? -9.604 49.165 -67.374 1.00 41.12 192 SER D CA 1
ATOM 6210 C C . SER D 1 194 ? -10.667 49.356 -68.452 1.00 48.30 192 SER D C 1
ATOM 6211 O O . SER D 1 194 ? -10.347 49.731 -69.585 1.00 52.30 192 SER D O 1
ATOM 6214 N N . SER D 1 195 ? -11.921 49.088 -68.092 1.00 52.81 193 SER D N 1
ATOM 6215 C CA . SER D 1 195 ? -13.058 49.305 -68.982 1.00 62.72 193 SER D CA 1
ATOM 6216 C C . SER D 1 195 ? -13.381 50.796 -69.102 1.00 67.63 193 SER D C 1
ATOM 6217 O O . SER D 1 195 ? -13.764 51.267 -70.175 1.00 69.46 193 SER D O 1
ATOM 6220 N N . ILE D 1 196 ? -13.221 51.528 -68.000 1.00 71.35 194 ILE D N 1
ATOM 6221 C CA . ILE D 1 196 ? -13.462 52.974 -67.986 1.00 75.19 194 ILE D CA 1
ATOM 6222 C C . ILE D 1 196 ? -12.187 53.747 -68.323 1.00 76.61 194 ILE D C 1
ATOM 6223 O O . ILE D 1 196 ? -12.063 54.317 -69.408 1.00 78.78 194 ILE D O 1
#

CATH classification: 2.30.110.10 (+1 more: 1.20.58.290)

Solvent-accessible surface area: 37043 Å² total; per-residue (Å²): 30,53,18,3,24,1,0,1,2,4,24,37,156,141,40,156,53,38,8,20,46,24,36,0,5,32,31,62,54,128,67,138,90,39,68,26,30,2,1,0,74,7,146,85,55,37,67,7,0,81,7,3,92,62,38,11,11,2,0,0,0,1,2,38,58,1,23,24,12,0,76,13,35,48,38,208,41,120,2,60,116,65,13,49,75,0,105,69,31,97,135,56,3,10,50,4,85,161,6,8,46,23,8,0,0,106,18,43,104,168,53,32,112,114,98,131,30,16,5,12,0,103,18,72,29,39,18,107,48,42,56,3,43,1,2,0,53,0,16,7,16,0,2,37,0,3,44,10,11,50,124,138,142,133,44,55,100,121,79,16,91,76,28,4,73,68,0,86,70,17,9,126,135,8,9,11,102,67,2,115,68,0,8,109,36,0,58,118,42,25,158,130,50,130,81,34,16,2,27,1,0,0,2,4,26,38,158,139,39,147,58,24,7,17,48,18,30,0,26,25,50,96,46,186,71,140,85,35,76,14,79,0,30,0,125,7,162,77,56,35,70,6,1,79,6,0,49,64,51,12,19,2,0,0,0,2,2,36,54,1,23,23,10,0,71,12,29,38,41,171,33,94,2,72,111,57,9,59,73,10,124,75,36,99,127,56,5,9,57,3,82,163,7,7,53,24,8,0,0,137,21,77,111,145,46,50,110,87,75,172,24,69,0,22,0,119,11,62,30,40,21,110,50,40,51,2,48,0,2,0,32,0,20,6,14,1,2,47,0,2,33,4,0,58,107,54,136,115,57,49,94,109,88,6,102,82,29,6,61,52,0,104,91,12,6,90,106,0,0,10,30,63,2,34,45,0,13,54,26,0,78,123,48,26,142,106,60,92,176,56,56,26,3,27,1,0,0,2,4,24,38,43,38,39,140,51,34,8,19,45,22,35,0,14,33,45,101,55,126,67,138,90,38,67,26,30,1,33,0,122,6,141,86,56,38,69,7,0,44,7,2,45,36,36,6,13,2,1,0,0,2,2,37,55,0,24,23,11,0,67,13,34,44,39,217,40,119,1,62,115,66,13,48,76,0,105,70,32,100,125,50,4,10,49,3,84,162,7,8,46,23,8,0,0,76,16,32,101,38,64,34,110,116,91,179,32,66,3,28,0,98,17,72,29,39,18,108,48,40,55,4,46,1,3,0,53,0,22,6,16,1,2,37,0,3,40,11,11,54,117,126,146,156,38,66,101,130,88,15,79,87,25,6,57,66,0,100,70,17,4,90,122,6,10,18,109,65,3,110,60,0,11,121,31,0,49,127,61,52,185,162,70,62,16,2,26,1,0,0,1,4,27,29,140,122,40,151,44,11,7,17,47,19,28,0,16,23,60,111,48,188,70,138,84,34,76,12,69,1,38,0,96,7,184,84,55,40,67,6,0,74,7,2,80,77,50,12,19,2,1,0,0,2,2,37,54,0,23,21,10,0,71,12,30,37,40,152,30,110,2,73,114,63,10,58,74,9,121,73,32,106,115,45,4,8,58,4,78,161,7,8,48,24,8,0,0,118,6,59,106,157,47,32,92,106,100,113,28,45,1,21,0,105,12,69,31,40,20,109,49,41,51,3,50,0,2,0,37,0,19,6,13,1,2,48,0,2,42,4,1,64,83,52,160,103,27,57,103,125,77,4,98,85,20,3,64,58,0,108,68,8,10,125,102,4,1,10,120,63,2,104,74,0,13,110,34,0,68,112,45,20,144,102,62,99,186

Foldseek 3Di:
DAWAFWWKWFAAPVGAIFIATFIWDWADAPDPPHDTKTKGKDAFPDPVVNRCVVQQKMKIFAALQLLVNLVRLLDGDRCPVQWAADVVGRRTYIGGLDGAKMFIWGFDDWDDDPPIIITIIDGPDMDGHDDYPDDAQLSVLLNVLSCQLRDPDHDDPVVSVVSLVSNVVSCVVTHDDSSVVSSVSSVVSNVVVD/DAWAFWWKWFAAPVRAIFIATFTWDWADDPDPPDHTKTKGWDAAPDPVVNRCVVQQKMKIFAALQLLVNLVRLLDTDRCVVQWAADVVRRSTYIDGLDGAKMFIWGWDDWDDDPPTIITMIDGPDMDGHDDHPDDQQLSVLLNVLSVLLSQPVPDDPVVSVVSLVSNVVSCVVTNDDSSVVSSVVSVVSSVVVVD/DAWAFWWKWFADPVGAIFIATFIWHWADDPDPVDDTKTKGKDAFPDPVVNRCVVQQKMKTFAALQLLVNLVRLLDGDRCPVQWAADVVGRSTYIDGLDGAKMFIWGFDDWDDDPPIIITIIDGPDMDGHDDYPDDAQLSVLLNVLSCQLRDPDHDPPVVSVVSLVSNVVSCVVTHDPSSVVSSVSSVVSSVD/DAWAFWWKWFADPVRAIFIATFIWHWADDPDPPDHTKTKGKDQPPDPVVNRCVVQQKMKIFAALQLLVNLVRLLDTDRCPVQWAADVVRRSTYIDGLDGAKMFIWGWDDWDDDPNIIITMIDGPDMDGHDDHPDDAQLSVLLVVLSVLLSCLVPDDPVVSVVSLVSNVVSCVVTNDDSSVVSSVVSVVSSVVVVD

B-factor: mean 21.11, std 14.04, range [5.51, 95.68]

Sequence (776 aa):
SLILESLVVTTLDEQQGRINLAPLGPIVLPPQQSSPGGLPQFLLRRPYEGSTTCDNLLASGNAVIHVIDDALLIAKTAIGKVDASSDLVVPIPGLEDDTHVRLKRCHRWFAVRVTQQRAGTPPRHEELTARCCLASSGLVDPFFGFNRAKHAVIEAAVAATRLLHLLLPPEEIEEELERRARIIAIEKTGGEPEREALQLIRRHVRESSSLILESLVVTTLDEQQGRINLAPLGPIVLPPQSPGGLPQQFLLRPYEGSTTCDNLLASGNAVIHVIDDALLIAKTAIGKVDASSDDLVVVPIPGLEDTHVRLKRCHRWFAVRVTQRAGTPPRHELTARCCLASSGLVDPFFGFNRAKHAVIEAAVAATRLHLLPPEEIIEEEELERARIAIEEKTGGEPEREALQLIRRHVREESSSISLILESLVVTTLDEQGRINLAPLGPIVLPPQSPGGLPQFLLRRPYEGSTTCDNLLASGNAVIHVIDDALLIAKTAIGKVDASSDLVVPIPGLEDDTHVRLKRCHRWFAVRVTQQRAGTPPRHELTARCLASSGLVDPFFGFNRAKHAVIEAAVAATRLHLLPPEEIIEEEELERARIAIEKTGGEPEREALQLIRRHVRESLILESLVTTLDEEQGRINLAPLGPIVLPPQSPGGLPQFLLRPYEGSTTCDNLLASGNAVIHVIDDALLIAKTAIGKVDASSDLVVVPIPGLEDDTHVRLKRCHRWFAVRRVTQRAGTPPRHELTARRCCLASSGLVDPFFGFNRAKHAVIEAAVAATRLHLLPPEEIIEEEELERARIAIEKTGGEPEREALQLIRRHVREESSI

Nearest PDB structures (foldseek):
  3b5m-assembly2_C  TM=9.807E-01  e=3.291E-37  Rhodopirellula baltica SH 1
  2qck-assembly1_A  TM=8.312E-01  e=1.223E-06  Arthrobacter sp. FB24
  4xj2-assembly1_A  TM=7.453E-01  e=2.883E-06  Paracoccus denitrificans PD1222
  2d38-assembly1_A  TM=7.839E-01  e=1.429E-05  Sulfurisphaera tokodaii str. 7
  5zc2-assembly1_A  TM=5.396E-01  e=2.046E-06  Acinetobacter baumannii

Secondary structure (DSSP, 8-state):
--B-BEEEEEE-TT--EEEEEE-PEEEPPSSTT-PPEEEE-PPTTSHHHHHHHHH-EEEEEE---HHHHHHHHHS----TTSEEEPTT-TTT-EEESS-SEEEEEEEEEEE-STT--EEEEEEEEEEE-SPP--B-HHHHHHHHHHHHHT-SSPPPHHHHHHHHHHHHHHHHHH--HHHHHHHHHHHHHHHHT-/-PBPBEEEEEE-TT--EEEEEE--EEEPPSSTTSPPEEEE-PBTTSHHHHHHHHH-EEEEEE---HHHHHHHHHS----TTTEEEPTTSTTT-EEESS-SEEEEEEEEEEES-TTB-EEEEEEEEEEE-SPP--B-HHHHHHHHHHHHHT-TTTS-HHHHHHHHHHHHHHHHHH--HHHHHHHHHHHHHHHHHH-/--B-BEEEEEE-TT--EEEEEE-PEEEPPSSTTPPPEEEE-PPTTSHHHHHHHHH-EEEEEE---HHHHHHHHHS----TTTEEEPTT-TTT-EEESS-SEEEEEEEEEEE-STT--EEEEEEEEEEE-SPP--B-HHHHHHHHHHHHHT-SSPPPHHHHHHHHHHHHHHHHHH--HHHHHHHHHHHHHHH-/--B-BEEEEEE-TT--EEEEEE--EEEPPSSTTSPPEEEE-PPTTSHHHHHHHHH-EEEEEE---HHHHHHHHHS----TTTEEEPTTSTTT-EEESS-SEEEEEEEEEEES-TTS-EEEEEEEEEEE-SPP--B-HHHHHHHHHHHHHTTTTTS-HHHHHHHHHHHHHHHHHH--HHHHHHHHHHHHHHHHHH-

Organism: Rhodopirellula baltica (strain DSM 10527 / NCIMB 13988 / SH1) (NCBI:txid243090)